Protein AF-A0A3A8PFP0-F1 (afdb_monomer_lite)

pLDDT: mean 70.59, std 23.18, range [23.75, 97.88]

Secondary structure (DSSP, 8-state):
-----TTSSSSSSSS--SS--EEEEEEEE-TTT--EEEEEEEPPTTSPPPHHHHHHHHHH----SS-EEEPPPSSS---EEE-HHHHHHHHT--TTTSGGGSS--TT-HHHHHHHHHHH-S----S---PPPP--S---S-TT--SEEEEESSHHHHHHHHHHTT--GGGEEE-TT--EEEEEEEE-TTTSPEEEEEEEE---SS---HHHHHHHHHHHH--SEEEEEEEEEEPBTTB-EEEEEEES-EEES-SS-----SSSS---PPP-------S---SS-TTT----HHHHHHHHHHTT--PPPPPTT-HHHHHHHEEEEEEEEE-EEEE-HHHHH-HHHHHHHHHHTTT-EEEEESSHHHHHHHHHHHT--EEEEEEEEE-SSTT--HHHHHHHHHHHHHHHHHHHHHT--PPPP-----------PPPPPSSHHHHHHHHHHHHHHHHHHHHHHTT---HHHHHHHHHHHHHTTTTS---TT-EETTTTEEEEEEEEEETTEEEEEEEETTTTEEEEEEEE-TTTTT-HHHHHHHHHHHHHHHT---TTBPPEEEEEEEETTEEEEEEE--TT-BHHHHHHTT-S-HHHHHHHHHHHHHHHHHHHHTT---S---GGGEEE-TTS-EEE---S-S-TT-TTS--SS-HHHHHTTS-THHHH-GGG--HHHHHHHHHHHHHHHHH-S---HHHHHH-HHHHHHHSSS-HHHHHHHHHHT-SSTTTS-SSHHHHHHHHHHHHHHHHHHHHHHHHHHTSPP-------------------------------------TTS-S---TTPPEEEEEE----B-TT--HHHHHHHHHHHHH-TTTT---S--SEEEEES--BSS--HHHHHHHHHHHHHHHHHHT--GGGEEEE--STTS-TTS--EEEEETTT--GGGSPTTSEEEETTEEEEE-TTTGGGGGHHIIIIIIHHHHSSPPP-STTT-EEEEEEGGGTEEEEEE-S-TT--SS-TT-----HHHHHHHHHHHHHHHHHHHHTTSS-TT---EEEEE-SS-SSSSS--S-TTHHHHHHHTTEEEEEE----S--HHHHEEEETTTTEEEEE---SS--TTSS-TTS-EEEEEEEE-TTSSEEEEEEEEE-STTPPPEE-TTEE-SSTT-EESEEEEE-

Foldseek 3Di:
DDDDDPDPPPDPPDPPPDDFDWDKDDWDADPVVRDIDIDTGGDDPPDDDDVVSVVVVLVPDDDDQDWDWDDDDDDDDDTDIDHPVNSVVVNPDDPVRPPVPPPDPDDPVVVVVVVVVVVPPDDDDDDDDDDDDDDDDDDDPPAAFAEEEEEAEPLLLVLQCLLQVFDPVQWDADPVGFIKGWHWAQAQAVRDIGIYIYGYQYDDDDDLLLVVLLVCCVGHVYQEYEYFAAFAWAQPQDAQQEKEKEPAEFEPDPDDPDPDPDDDDDDDDDGDDPDDQLDDQPFDPVRDDDDQVQLQVSCVVSVHDQDDDDPPCRPVNPSHHDPGYHYDYAHEYEADVCLVDPVNVVVVCVVVVNRHGTYDYNVVSNCVNCVVVSHHYMYMHRHQHNNDPPHDVSSRSSSSNSSSSVVSRCSHHPGDDDDDDDDDDDDDDDDDDDRDSDVVRVVLVVQLVVLVVVQVVCVVVVHDNVVSVVVNVVSVVVNQPPPDDDQQDAFPVNQWHFHAFPDDDLQFTWTFTQGNVVRAIKIKTKGDLVQLVPPVLLVLQLVQLVLLCVQPAPQAWHWPASWGDDPSIIMTITHDAPQAWQQVCLLVVVAALVCLLVQLLRVLVSFVSCQVVQFAQQQQARRQWGAHPVRHTHGDRGRSDDQVNPVRDDDDPPLLRVQLFQPCSVVGVVPDGQLRNLQNSLSRSLCSQVSDRDPSVCCVQCVPVSLVPGPDDPQQSVLSCQSNDSPSVRHDPHSVSSSVSSVVSVVVVVVVVVVVVVVVPDDDDDDDDDDYDDDDDDDDDDDDDDDDDDDDDDDDDDPDPVVVDDDPDQWAFAKEWEAEQAAQELPDALCLLQPLVLCVCCDPVQPNNQLAHAAYEYAANLHQALDLSSQLRSQVNVVSVCVRHVYALLRYQYEYDQNNFHQVQCQKDWDFPVRDDPVPDDPLQWDDDPRTITGGDPVRLLCRNVSVQPRHSCVRNVHGQDSPLLQQFAWRADQVLLEIETRFEQCSSDHPVRNLQRATDPNNLVVNLVVSVVVVVVCCVVVVHPPPDHHAYEYGHEADCDDDSHNPPCVVLQVCLVSRHAEYEYEDAQDPDPCRQWDQPPSRNHTYGYQYHAHDDPVVDPLAGWHKIWMWGQTSVNFKIKIAIWTHSGDVGRIDQPFDPADPDNVGTGSIDMDTD

Radius of gyration: 38.23 Å; chains: 1; bounding box: 91×106×128 Å

Structure (mmCIF, N/CA/C/O backbone):
data_AF-A0A3A8PFP0-F1
#
_entry.id   AF-A0A3A8PFP0-F1
#
loop_
_atom_site.group_PDB
_atom_site.id
_atom_site.type_symbol
_atom_site.label_atom_id
_atom_site.label_alt_id
_atom_site.label_comp_id
_atom_site.label_asym_id
_atom_site.label_entity_id
_atom_site.label_seq_id
_atom_site.pdbx_PDB_ins_code
_atom_site.Cartn_x
_atom_site.Cartn_y
_atom_site.Cartn_z
_atom_site.occupancy
_atom_site.B_iso_or_equiv
_atom_site.auth_seq_id
_atom_site.auth_comp_id
_atom_site.auth_asym_id
_atom_site.auth_atom_id
_atom_site.pdbx_PDB_model_num
ATOM 1 N N . MET A 1 1 ? 30.579 63.758 -0.034 1.00 25.16 1 MET A N 1
ATOM 2 C CA . MET A 1 1 ? 31.309 62.590 -0.563 1.00 25.16 1 MET A CA 1
ATOM 3 C C . MET A 1 1 ? 30.367 61.403 -0.393 1.00 25.16 1 MET A C 1
ATOM 5 O O . MET A 1 1 ? 30.141 61.023 0.740 1.00 25.16 1 MET A O 1
ATOM 9 N N . SER A 1 2 ? 29.471 61.117 -1.342 1.00 27.98 2 SER A N 1
ATOM 10 C CA . SER A 1 2 ? 29.680 60.474 -2.660 1.00 27.98 2 SER A CA 1
ATOM 11 C C . SER A 1 2 ? 29.956 58.968 -2.544 1.00 27.98 2 SER A C 1
ATOM 13 O O . SER A 1 2 ? 30.974 58.593 -1.981 1.00 27.98 2 SER A O 1
ATOM 15 N N . GLU A 1 3 ? 29.061 58.172 -3.145 1.00 33.97 3 GLU A N 1
ATOM 16 C CA . GLU A 1 3 ? 29.025 56.694 -3.222 1.00 33.97 3 GLU A CA 1
ATOM 17 C C . GLU A 1 3 ? 28.484 55.899 -2.015 1.00 33.97 3 GLU A C 1
ATOM 19 O O . GLU A 1 3 ? 29.214 55.211 -1.315 1.00 33.97 3 GLU A O 1
ATOM 24 N N . LEU A 1 4 ? 27.150 55.849 -1.897 1.00 26.30 4 LEU A N 1
ATOM 25 C CA . LEU A 1 4 ? 26.421 54.622 -1.537 1.00 26.30 4 LEU A CA 1
ATOM 26 C C . LEU A 1 4 ? 25.206 54.487 -2.474 1.00 26.30 4 LEU A C 1
ATOM 28 O O . LEU A 1 4 ? 24.504 55.465 -2.729 1.00 26.30 4 LEU A O 1
ATOM 32 N N . LYS A 1 5 ? 24.991 53.294 -3.044 1.00 26.94 5 LYS A N 1
ATOM 33 C CA . LYS A 1 5 ? 23.929 53.032 -4.038 1.00 26.94 5 LYS A CA 1
ATOM 34 C C . LYS A 1 5 ? 22.583 52.729 -3.354 1.00 26.94 5 LYS A C 1
ATOM 36 O O . LYS A 1 5 ? 22.574 52.020 -2.347 1.00 26.94 5 LYS A O 1
ATOM 41 N N . PRO A 1 6 ? 21.437 53.170 -3.911 1.00 30.67 6 PRO A N 1
ATOM 42 C CA . PRO A 1 6 ? 20.122 52.820 -3.380 1.00 30.67 6 PRO A CA 1
ATOM 43 C C . PRO A 1 6 ? 19.784 51.358 -3.718 1.00 30.67 6 PRO A C 1
ATOM 45 O O . PRO A 1 6 ? 19.344 51.050 -4.821 1.00 30.67 6 PRO A O 1
ATOM 48 N N . GLY A 1 7 ? 20.018 50.452 -2.767 1.00 28.12 7 GLY A N 1
ATOM 49 C CA . GLY A 1 7 ? 19.696 49.025 -2.929 1.00 28.12 7 GLY A CA 1
ATOM 50 C C . GLY A 1 7 ? 19.839 48.145 -1.682 1.00 28.12 7 GLY A C 1
ATOM 51 O O . GLY A 1 7 ? 19.571 46.955 -1.763 1.00 28.12 7 GLY A O 1
ATOM 52 N N . HIS A 1 8 ? 20.254 48.696 -0.535 1.00 27.22 8 HIS A N 1
ATOM 53 C CA . HIS A 1 8 ? 20.627 47.919 0.661 1.00 27.22 8 HIS A CA 1
ATOM 54 C C . HIS A 1 8 ? 19.744 48.168 1.902 1.00 27.22 8 HIS A C 1
ATOM 56 O O . HIS A 1 8 ? 20.120 47.782 3.002 1.00 27.22 8 HIS A O 1
ATOM 62 N N . LEU A 1 9 ? 18.558 48.772 1.742 1.00 28.30 9 LEU A N 1
ATOM 63 C CA . LEU A 1 9 ? 17.598 48.989 2.844 1.00 28.30 9 LEU A CA 1
ATOM 64 C C . LEU A 1 9 ? 16.238 48.289 2.649 1.00 28.30 9 LEU A C 1
ATOM 66 O O . LEU A 1 9 ? 15.284 48.583 3.359 1.00 28.30 9 LEU A O 1
ATOM 70 N N . LEU A 1 10 ? 16.130 47.372 1.679 1.00 25.41 10 LEU A N 1
ATOM 71 C CA . LEU A 1 10 ? 14.851 46.794 1.235 1.00 25.41 10 LEU A CA 1
ATOM 72 C C . LEU A 1 10 ? 14.874 45.254 1.183 1.00 25.41 10 LEU A C 1
ATOM 74 O O . LEU A 1 10 ? 14.295 44.639 0.296 1.00 25.41 10 LEU A O 1
ATOM 78 N N . VAL A 1 11 ? 15.565 44.632 2.148 1.00 25.59 11 VAL A N 1
ATOM 79 C CA . VAL A 1 11 ? 15.651 43.160 2.302 1.00 25.59 11 VAL A CA 1
ATOM 80 C C . VAL A 1 11 ? 15.208 42.676 3.698 1.00 25.59 11 VAL A C 1
ATOM 82 O O . VAL A 1 11 ? 14.963 41.490 3.879 1.00 25.59 11 VAL A O 1
ATOM 85 N N . HIS A 1 12 ? 15.015 43.566 4.683 1.00 26.16 12 HIS A N 1
ATOM 86 C CA . HIS A 1 12 ? 14.776 43.161 6.082 1.00 26.16 12 HIS A CA 1
ATOM 87 C C . HIS A 1 12 ? 13.331 43.265 6.616 1.00 26.16 12 HIS A C 1
ATOM 89 O O . HIS A 1 12 ? 13.114 42.962 7.786 1.00 26.16 12 HIS A O 1
ATOM 95 N N . TYR A 1 13 ? 12.335 43.647 5.801 1.00 26.23 13 TYR A N 1
ATOM 96 C CA . TYR A 1 13 ? 10.966 43.925 6.285 1.00 26.23 13 TYR A CA 1
ATOM 97 C C . TYR A 1 13 ? 9.820 43.426 5.370 1.00 26.23 13 TYR A C 1
ATOM 99 O O . TYR A 1 13 ? 8.880 44.160 5.078 1.00 26.23 13 TYR A O 1
ATOM 107 N N . GLN A 1 14 ? 9.842 42.153 4.946 1.00 24.91 14 GLN A N 1
ATOM 108 C CA . GLN A 1 14 ? 8.700 41.513 4.249 1.00 24.91 14 GLN A CA 1
ATOM 109 C C . GLN A 1 14 ? 8.244 40.161 4.843 1.00 24.91 14 GLN A C 1
ATOM 111 O O . GLN A 1 14 ? 7.686 39.324 4.142 1.00 24.91 14 GLN A O 1
ATOM 116 N N . SER A 1 15 ? 8.396 39.968 6.161 1.00 25.92 15 SER A N 1
ATOM 117 C CA . SER A 1 15 ? 8.003 38.713 6.843 1.00 25.92 15 SER A CA 1
ATOM 118 C C . SER A 1 15 ? 7.050 38.892 8.037 1.00 25.92 15 SER A C 1
ATOM 120 O O . SER A 1 15 ? 6.893 37.969 8.830 1.00 25.92 15 SER A O 1
ATOM 122 N N . ARG A 1 16 ? 6.441 40.076 8.224 1.00 26.77 16 ARG A N 1
ATOM 123 C CA . ARG A 1 16 ? 5.638 40.399 9.431 1.00 26.77 16 ARG A CA 1
ATOM 124 C C . ARG A 1 16 ? 4.293 41.100 9.191 1.00 26.77 16 ARG A C 1
ATOM 126 O O . ARG A 1 16 ? 3.700 41.597 10.140 1.00 26.77 16 ARG A O 1
ATOM 133 N N . MET A 1 17 ? 3.768 41.126 7.961 1.00 26.73 17 MET A N 1
ATOM 134 C CA . MET A 1 17 ? 2.524 41.859 7.653 1.00 26.73 17 MET A CA 1
ATOM 135 C C . MET A 1 17 ? 1.264 40.988 7.499 1.00 26.73 17 MET A C 1
ATOM 137 O O . MET A 1 17 ? 0.396 41.277 6.680 1.00 26.73 17 MET A O 1
ATOM 141 N N . ILE A 1 18 ? 1.122 39.949 8.328 1.00 31.91 18 ILE A N 1
ATOM 142 C CA . ILE A 1 18 ? -0.160 39.264 8.552 1.00 31.91 18 ILE A CA 1
ATOM 143 C C . ILE A 1 18 ? -0.386 39.151 10.070 1.00 31.91 18 ILE A C 1
ATOM 145 O O . ILE A 1 18 ? 0.301 38.387 10.737 1.00 31.91 18 ILE A O 1
ATOM 149 N N . ARG A 1 19 ? -1.392 39.890 10.579 1.00 34.31 19 ARG A N 1
ATOM 150 C CA . ARG A 1 19 ? -1.886 39.963 11.983 1.00 34.31 19 ARG A CA 1
ATOM 151 C C . ARG A 1 19 ? -1.088 40.806 13.005 1.00 34.31 19 ARG A C 1
ATOM 153 O O . ARG A 1 19 ? -0.598 40.264 13.985 1.00 34.31 19 ARG A O 1
ATOM 160 N N . ALA A 1 20 ? -1.112 42.136 12.861 1.00 31.91 20 ALA A N 1
ATOM 161 C CA . ALA A 1 20 ? -1.467 43.101 13.929 1.00 31.91 20 ALA A CA 1
ATOM 162 C C . ALA A 1 20 ? -1.269 44.550 13.441 1.00 31.91 20 ALA A C 1
ATOM 164 O O . ALA A 1 20 ? -0.255 44.856 12.822 1.00 31.91 20 ALA A O 1
ATOM 165 N N . LEU A 1 21 ? -2.206 45.453 13.752 1.00 35.31 21 LEU A N 1
ATOM 166 C CA . LEU A 1 21 ? -2.010 46.902 13.617 1.00 35.31 21 LEU A CA 1
ATOM 167 C C . LEU A 1 21 ? -1.682 47.473 15.003 1.00 35.31 21 LEU A C 1
ATOM 169 O O . LEU A 1 21 ? -2.524 47.430 15.900 1.00 35.31 21 LEU A O 1
ATOM 173 N N . GLY A 1 22 ? -0.460 47.979 15.171 1.00 37.38 22 GLY A N 1
ATOM 174 C CA . GLY A 1 22 ? 0.005 48.683 16.369 1.00 37.38 22 GLY A CA 1
ATOM 175 C C . GLY A 1 22 ? 0.378 50.131 16.051 1.00 37.38 22 GLY A C 1
ATOM 176 O O . GLY A 1 22 ? 0.604 50.479 14.890 1.00 37.38 22 GLY A O 1
ATOM 177 N N . ARG A 1 23 ? 0.436 50.987 17.073 1.00 36.94 23 ARG A N 1
ATOM 178 C CA . ARG A 1 23 ? 0.846 52.389 16.936 1.00 36.94 23 ARG A CA 1
ATOM 179 C C . ARG A 1 23 ? 2.322 52.516 17.304 1.00 36.94 23 ARG A C 1
ATOM 181 O O . ARG A 1 23 ? 2.699 52.188 18.424 1.00 36.94 23 ARG A O 1
ATOM 188 N N . VAL A 1 24 ? 3.147 53.005 16.379 1.00 37.53 24 VAL A N 1
ATOM 189 C CA . VAL A 1 24 ? 4.543 53.364 16.678 1.00 37.53 24 VAL A CA 1
ATOM 190 C C . VAL A 1 24 ? 4.554 54.735 17.351 1.00 37.53 24 VAL A C 1
ATOM 192 O O . VAL A 1 24 ? 3.973 55.684 16.819 1.00 37.53 24 VAL A O 1
ATOM 195 N N . THR A 1 25 ? 5.202 54.852 18.507 1.00 38.78 25 THR A N 1
ATOM 196 C CA . THR A 1 25 ? 5.324 56.119 19.241 1.00 38.78 25 THR A CA 1
ATOM 197 C C . THR A 1 25 ? 6.776 56.404 19.603 1.00 38.78 25 THR A C 1
ATOM 199 O O . THR A 1 25 ? 7.341 55.761 20.483 1.00 38.78 25 THR A O 1
ATOM 202 N N . ALA A 1 26 ? 7.323 57.426 18.940 1.00 38.72 26 ALA A N 1
ATOM 203 C CA . ALA A 1 26 ? 8.686 57.948 19.055 1.00 38.72 26 ALA A CA 1
ATOM 204 C C . ALA A 1 26 ? 9.823 56.986 18.652 1.00 38.72 26 ALA A C 1
ATOM 206 O O . ALA A 1 26 ? 9.855 55.809 19.009 1.00 38.72 26 ALA A O 1
ATOM 207 N N . GLU A 1 27 ? 10.784 57.556 17.926 1.00 38.47 27 GLU A N 1
ATOM 208 C CA . GLU A 1 27 ? 12.092 56.978 17.631 1.00 38.47 27 GLU A CA 1
ATOM 209 C C . GLU A 1 27 ? 13.147 57.803 18.380 1.00 38.47 27 GLU A C 1
ATOM 211 O O . GLU A 1 27 ? 13.123 59.036 18.323 1.00 38.47 27 GLU A O 1
ATOM 216 N N . ALA A 1 28 ? 14.068 57.139 19.074 1.00 38.31 28 ALA A N 1
ATOM 217 C CA . ALA A 1 28 ? 15.228 57.770 19.696 1.00 38.31 28 ALA A CA 1
ATOM 218 C C . ALA A 1 28 ? 16.508 57.081 19.210 1.00 38.31 28 ALA A C 1
ATOM 220 O O . ALA A 1 28 ? 16.562 55.855 19.111 1.00 38.31 28 ALA A O 1
ATOM 221 N N . PHE A 1 29 ? 17.531 57.874 18.892 1.00 35.66 29 PHE A N 1
ATOM 222 C CA . PHE A 1 29 ? 18.829 57.367 18.456 1.00 35.66 29 PHE A CA 1
ATOM 223 C C . PHE A 1 29 ? 19.749 57.195 19.665 1.00 35.66 29 PHE A C 1
ATOM 225 O O . PHE A 1 29 ? 20.063 58.177 20.342 1.00 35.66 29 PHE A O 1
ATOM 232 N N . ASP A 1 30 ? 20.174 55.962 19.933 1.00 43.25 30 ASP A N 1
ATOM 233 C CA . ASP A 1 30 ? 21.161 55.671 20.967 1.00 43.25 30 ASP A CA 1
ATOM 234 C C . ASP A 1 30 ? 22.559 56.001 20.430 1.00 43.25 30 ASP A C 1
ATOM 236 O O . ASP A 1 30 ? 23.110 55.305 19.574 1.00 43.25 30 ASP A O 1
ATOM 240 N N . THR A 1 31 ? 23.139 57.090 20.932 1.00 35.41 31 THR A N 1
ATOM 241 C CA . THR A 1 31 ? 24.455 57.571 20.501 1.00 35.41 31 THR A CA 1
ATOM 242 C C . THR A 1 31 ? 25.631 56.747 21.022 1.00 35.41 31 THR A C 1
ATOM 244 O O . THR A 1 31 ? 26.733 56.937 20.512 1.00 35.41 31 THR A O 1
ATOM 247 N N . GLU A 1 32 ? 25.443 55.869 22.014 1.00 37.56 32 GLU A N 1
ATOM 248 C CA . GLU A 1 32 ? 26.517 54.992 22.509 1.00 37.56 32 GLU A CA 1
ATOM 249 C C . GLU A 1 32 ? 26.606 53.692 21.699 1.00 37.56 32 GLU A C 1
ATOM 251 O O . GLU A 1 32 ? 27.711 53.225 21.425 1.00 37.56 32 GLU A O 1
ATOM 256 N N . ASN A 1 33 ? 25.465 53.149 21.253 1.00 41.34 33 ASN A N 1
ATOM 257 C CA . ASN A 1 33 ? 25.409 51.882 20.509 1.00 41.34 33 ASN A CA 1
ATOM 258 C C . ASN A 1 33 ? 25.192 52.040 18.989 1.00 41.34 33 ASN A C 1
ATOM 260 O O . ASN A 1 33 ? 25.455 51.108 18.233 1.00 41.34 33 ASN A O 1
ATOM 264 N N . GLY A 1 34 ? 24.759 53.214 18.517 1.00 35.38 34 GLY A N 1
ATOM 265 C CA . GLY A 1 34 ? 24.588 53.514 17.088 1.00 35.38 34 GLY A CA 1
ATOM 266 C C . GLY A 1 34 ? 23.301 52.972 16.454 1.00 35.38 34 GLY A C 1
ATOM 267 O O . GLY A 1 34 ? 23.193 52.952 15.226 1.00 35.38 34 GLY A O 1
ATOM 268 N N . GLU A 1 35 ? 22.324 52.555 17.264 1.00 34.31 35 GLU A N 1
ATOM 269 C CA . GLU A 1 35 ? 21.047 51.990 16.815 1.00 34.31 35 GLU A CA 1
ATOM 270 C C . GLU A 1 35 ? 19.847 52.901 17.136 1.00 34.31 35 GLU A C 1
ATOM 272 O O . GLU A 1 35 ? 19.866 53.718 18.058 1.00 34.31 35 GLU A O 1
ATOM 277 N N . TRP A 1 36 ? 18.773 52.757 16.355 1.00 38.50 36 TRP A N 1
ATOM 278 C CA . TRP A 1 36 ? 17.498 53.444 16.578 1.00 38.50 36 TRP A CA 1
ATOM 279 C C . TRP A 1 36 ? 16.555 52.560 17.396 1.00 38.50 36 TRP A C 1
ATOM 281 O O . TRP A 1 36 ? 16.248 51.442 16.985 1.00 38.50 36 TRP A O 1
ATOM 291 N N . GLN A 1 37 ? 16.035 53.076 18.510 1.00 33.94 37 GLN A N 1
ATOM 292 C CA . GLN A 1 37 ? 14.980 52.415 19.280 1.00 33.94 37 GLN A CA 1
ATOM 293 C C . GLN A 1 37 ? 13.610 53.016 18.954 1.00 33.94 37 GLN A C 1
ATOM 295 O O . GLN A 1 37 ? 13.425 54.231 19.020 1.00 33.94 37 GLN A O 1
ATOM 300 N N . ALA A 1 38 ? 12.641 52.150 18.646 1.00 37.81 38 ALA A N 1
ATOM 301 C CA . ALA A 1 38 ? 11.244 52.502 18.405 1.00 37.81 38 ALA A CA 1
ATOM 302 C C . ALA A 1 38 ? 10.327 51.696 19.337 1.00 37.81 38 ALA A C 1
ATOM 304 O O . ALA A 1 38 ? 10.515 50.489 19.501 1.00 37.81 38 ALA A O 1
ATOM 305 N N . SER A 1 39 ? 9.314 52.345 19.922 1.00 32.84 39 SER A N 1
ATOM 306 C CA . SER A 1 39 ? 8.311 51.672 20.763 1.00 32.84 39 SER A CA 1
ATOM 307 C C . SER A 1 39 ? 6.991 51.456 20.012 1.00 32.84 39 SER A C 1
ATOM 309 O O . SER A 1 39 ? 6.565 52.309 19.229 1.00 32.84 39 SER A O 1
ATOM 311 N N . VAL A 1 40 ? 6.349 50.301 20.231 1.00 37.41 40 VAL A N 1
ATOM 312 C CA . VAL A 1 40 ? 5.098 49.902 19.562 1.00 37.41 40 VAL A CA 1
ATOM 313 C C . VAL A 1 40 ? 4.040 49.545 20.604 1.00 37.41 40 VAL A C 1
ATOM 315 O O . VAL A 1 40 ? 4.189 48.559 21.325 1.00 37.41 40 VAL A O 1
ATOM 318 N N . GLU A 1 41 ? 2.950 50.311 20.652 1.00 36.28 41 GLU A N 1
ATOM 319 C CA . GLU A 1 41 ? 1.752 49.960 21.421 1.00 36.28 41 GLU A CA 1
ATOM 320 C C . GLU A 1 41 ? 0.812 49.069 20.595 1.00 36.28 41 GLU A C 1
ATOM 322 O O . GLU A 1 41 ? 0.493 49.365 19.438 1.00 36.28 41 GLU A O 1
ATOM 327 N N . TYR A 1 42 ? 0.322 47.989 21.207 1.00 38.88 42 TYR A N 1
ATOM 328 C CA . TYR A 1 42 ? -0.615 47.042 20.598 1.00 38.88 42 TYR A CA 1
ATOM 329 C C . TYR A 1 42 ? -2.039 47.249 21.129 1.00 38.88 42 TYR A C 1
ATOM 331 O O . TYR A 1 42 ? -2.252 47.350 22.336 1.00 38.88 42 TYR A O 1
ATOM 339 N N . PHE A 1 43 ? -3.033 47.246 20.236 1.00 36.16 43 PHE A N 1
ATOM 340 C CA . PHE A 1 43 ? -4.447 47.308 20.621 1.00 36.16 43 PHE A CA 1
ATOM 341 C C . PHE A 1 43 ? -5.030 45.907 20.902 1.00 36.16 43 PHE A C 1
ATOM 343 O O . PHE A 1 43 ? -4.710 44.957 20.183 1.00 36.16 43 PHE A O 1
ATOM 350 N N . PRO A 1 44 ? -5.925 45.752 21.898 1.00 34.94 44 PRO A N 1
ATOM 351 C CA . PRO A 1 44 ? -6.551 44.468 22.210 1.00 34.94 44 PRO A CA 1
ATOM 352 C C . PRO A 1 44 ? -7.545 44.010 21.126 1.00 34.94 44 PRO A C 1
ATOM 354 O O . PRO A 1 44 ? -8.302 44.801 20.564 1.00 34.94 44 PRO A O 1
ATOM 357 N N . LEU A 1 45 ? -7.593 42.692 20.901 1.00 36.12 45 LEU A N 1
ATOM 358 C CA . LEU A 1 45 ? -8.248 41.980 19.784 1.00 36.12 45 LEU A CA 1
ATOM 359 C C . LEU A 1 45 ? -9.774 42.163 19.601 1.00 36.12 45 LEU A C 1
ATOM 361 O O . LEU A 1 45 ? -10.353 41.550 18.700 1.00 36.12 45 LEU A O 1
ATOM 365 N N . HIS A 1 46 ? -10.447 42.962 20.433 1.00 33.22 46 HIS A N 1
ATOM 366 C CA . HIS A 1 46 ? -11.915 43.054 20.487 1.00 33.22 46 HIS A CA 1
ATOM 367 C C . HIS A 1 46 ? -12.487 44.484 20.435 1.00 33.22 46 HIS A C 1
ATOM 369 O O . HIS A 1 46 ? -13.701 44.650 20.546 1.00 33.22 46 HIS A O 1
ATOM 375 N N . ALA A 1 47 ? -11.657 45.511 20.224 1.00 35.00 47 ALA A N 1
ATOM 376 C CA . ALA A 1 47 ? -12.123 46.885 20.009 1.00 35.00 47 ALA A CA 1
ATOM 377 C C . ALA A 1 47 ? -12.237 47.225 18.504 1.00 35.00 47 ALA A C 1
ATOM 379 O O . ALA A 1 47 ? -11.422 46.754 17.705 1.00 35.00 47 ALA A O 1
ATOM 380 N N . PRO A 1 48 ? -13.211 48.055 18.076 1.00 38.22 48 PRO A N 1
ATOM 381 C CA . PRO A 1 48 ? -13.227 48.585 16.716 1.00 38.22 48 PRO A CA 1
ATOM 382 C C . PRO A 1 48 ? -12.033 49.528 16.505 1.00 38.22 48 PRO A C 1
ATOM 384 O O . PRO A 1 48 ? -11.881 50.516 17.218 1.00 38.22 48 PRO A O 1
ATOM 387 N N . ILE A 1 49 ? -11.196 49.228 15.508 1.00 41.56 49 ILE A N 1
ATOM 388 C CA . ILE A 1 49 ? -10.062 50.080 15.117 1.00 41.56 49 ILE A CA 1
ATOM 389 C C . ILE A 1 49 ? -10.607 51.440 14.632 1.00 41.56 49 ILE A C 1
ATOM 391 O O . ILE A 1 49 ? -11.440 51.437 13.718 1.00 41.56 49 ILE A O 1
ATOM 395 N N . PRO A 1 50 ? -10.159 52.582 15.196 1.00 44.09 50 PRO A N 1
ATOM 396 C CA . PRO A 1 50 ? -10.553 53.909 14.724 1.00 44.09 50 PRO A CA 1
ATOM 397 C C . PRO A 1 50 ? -10.124 54.128 13.267 1.00 44.09 50 PRO A C 1
ATOM 399 O O . PRO A 1 50 ? -8.989 53.816 12.895 1.00 44.09 50 PRO A O 1
ATOM 402 N N . ILE A 1 51 ? -11.012 54.676 12.434 1.00 41.44 51 ILE A N 1
ATOM 403 C CA . ILE A 1 51 ? -10.738 54.922 11.004 1.00 41.44 51 ILE A CA 1
ATOM 404 C C . ILE A 1 51 ? -9.594 55.933 10.823 1.00 41.44 51 ILE A C 1
ATOM 406 O O . ILE A 1 51 ? -8.818 55.838 9.872 1.00 41.44 51 ILE A O 1
ATOM 410 N N . GLU A 1 52 ? -9.423 56.837 11.782 1.00 43.38 52 GLU A N 1
ATOM 411 C CA . GLU A 1 52 ? -8.337 57.810 11.855 1.00 43.38 52 GLU A CA 1
ATOM 412 C C . GLU A 1 52 ? -6.960 57.130 11.891 1.00 43.38 52 GLU A C 1
ATOM 414 O O . GLU A 1 52 ? -6.035 57.582 11.219 1.00 43.38 52 GLU A O 1
ATOM 419 N N . ALA A 1 53 ? -6.831 56.002 12.603 1.00 45.78 53 ALA A N 1
ATOM 420 C CA . ALA A 1 53 ? -5.579 55.250 12.676 1.00 45.78 53 ALA A CA 1
ATOM 421 C C . ALA A 1 53 ? -5.219 54.605 11.326 1.00 45.78 53 ALA A C 1
ATOM 423 O O . ALA A 1 53 ? -4.050 54.568 10.954 1.00 45.78 53 ALA A O 1
ATOM 424 N N . ILE A 1 54 ? -6.223 54.163 10.560 1.00 45.91 54 ILE A N 1
ATOM 425 C CA . ILE A 1 54 ? -6.032 53.630 9.203 1.00 45.91 54 ILE A CA 1
ATOM 426 C C . ILE A 1 54 ? -5.601 54.759 8.253 1.00 45.91 54 ILE A C 1
ATOM 428 O O . ILE A 1 54 ? -4.684 54.575 7.454 1.00 45.91 54 ILE A O 1
ATOM 432 N N . ALA A 1 55 ? -6.211 55.944 8.363 1.00 44.06 55 ALA A N 1
ATOM 433 C CA . ALA A 1 55 ? -5.858 57.106 7.548 1.00 44.06 55 ALA A CA 1
ATOM 434 C C . ALA A 1 55 ? -4.421 57.602 7.803 1.00 44.06 55 ALA A C 1
ATOM 436 O O . ALA A 1 55 ? -3.703 57.907 6.848 1.00 44.06 55 ALA A O 1
ATOM 437 N N . ASP A 1 56 ? -3.975 57.639 9.062 1.00 46.81 56 ASP A N 1
ATOM 438 C CA . ASP A 1 56 ? -2.598 58.011 9.403 1.00 46.81 56 ASP A CA 1
ATOM 439 C C . ASP A 1 56 ? -1.585 56.941 8.946 1.00 46.81 56 ASP A C 1
ATOM 441 O O . ASP A 1 56 ? -0.543 57.290 8.387 1.00 46.81 56 ASP A O 1
ATOM 445 N N . SER A 1 57 ? -1.910 55.643 9.045 1.00 47.97 57 SER A N 1
ATOM 446 C CA . SER A 1 57 ? -1.084 54.573 8.456 1.00 47.97 57 SER A CA 1
ATOM 447 C C . SER A 1 57 ? -0.966 54.686 6.928 1.00 47.97 57 SER A C 1
ATOM 449 O O . SER A 1 57 ? 0.130 54.558 6.384 1.00 47.97 57 SER A O 1
ATOM 451 N N . LEU A 1 58 ? -2.058 54.996 6.218 1.00 43.25 58 LEU A N 1
ATOM 452 C CA . LEU A 1 58 ? -2.064 55.167 4.755 1.00 43.25 58 LEU A CA 1
ATOM 453 C C . LEU A 1 58 ? -1.329 56.434 4.276 1.00 43.25 58 LEU A C 1
ATOM 455 O O . LEU A 1 58 ? -0.963 56.529 3.100 1.00 43.25 58 LEU A O 1
ATOM 459 N N . ARG A 1 59 ? -1.089 57.416 5.153 1.00 44.75 59 ARG A N 1
ATOM 460 C CA . ARG A 1 59 ? -0.269 58.606 4.851 1.00 44.75 59 ARG A CA 1
ATOM 461 C C . ARG A 1 59 ? 1.233 58.326 4.888 1.00 44.75 59 ARG A C 1
ATOM 463 O O . ARG A 1 59 ? 1.972 58.995 4.172 1.00 44.75 59 ARG A O 1
ATOM 470 N N . LEU A 1 60 ? 1.668 57.331 5.661 1.00 44.34 60 LEU A N 1
ATOM 471 C CA . LEU A 1 60 ? 3.078 56.937 5.791 1.00 44.34 60 LEU A CA 1
ATOM 472 C C . LEU A 1 60 ? 3.581 56.061 4.628 1.00 44.34 60 LEU A C 1
ATOM 474 O O . LEU A 1 60 ? 4.787 55.916 4.443 1.00 44.34 60 LEU A O 1
ATOM 478 N N . ILE A 1 61 ? 2.678 55.504 3.814 1.00 43.56 61 ILE A N 1
ATOM 479 C CA . ILE A 1 61 ? 3.036 54.646 2.677 1.00 43.56 61 ILE A CA 1
ATOM 480 C C . ILE A 1 61 ? 3.393 55.504 1.448 1.00 43.56 61 ILE A C 1
ATOM 482 O O . ILE A 1 61 ? 2.572 56.268 0.925 1.00 43.56 61 ILE A O 1
ATOM 486 N N . GLN A 1 62 ? 4.636 55.359 0.979 1.00 43.12 62 GLN A N 1
ATOM 487 C CA . GLN A 1 62 ? 5.117 55.860 -0.315 1.00 43.12 62 GLN A CA 1
ATOM 488 C C . GLN A 1 62 ? 4.673 54.908 -1.444 1.00 43.12 62 GLN A C 1
ATOM 490 O O . GLN A 1 62 ? 4.658 53.695 -1.232 1.00 43.12 62 GLN A O 1
ATOM 495 N N . PRO A 1 63 ? 4.321 55.414 -2.641 1.00 38.12 63 PRO A N 1
ATOM 496 C CA . PRO A 1 63 ? 3.804 54.579 -3.719 1.00 38.12 63 PRO A CA 1
ATOM 497 C C . PRO A 1 63 ? 4.925 53.781 -4.401 1.00 38.12 63 PRO A C 1
ATOM 499 O O . PRO A 1 63 ? 5.583 54.267 -5.321 1.00 38.12 63 PRO A O 1
ATOM 502 N N . THR A 1 64 ? 5.110 52.525 -3.998 1.00 37.47 64 THR A N 1
ATOM 503 C CA . THR A 1 64 ? 5.667 51.501 -4.892 1.00 37.47 64 THR A CA 1
ATOM 504 C C . THR A 1 64 ? 4.543 50.943 -5.767 1.00 37.47 64 THR A C 1
ATOM 506 O O . THR A 1 64 ? 3.392 50.846 -5.348 1.00 37.47 64 THR A O 1
ATOM 509 N N . SER A 1 65 ? 4.849 50.660 -7.032 1.00 34.28 65 SER A N 1
ATOM 510 C CA . SER A 1 65 ? 3.857 50.463 -8.094 1.00 34.28 65 SER A CA 1
ATOM 511 C C . SER A 1 65 ? 3.138 49.106 -8.026 1.00 34.28 65 SER A C 1
ATOM 513 O O . SER A 1 65 ? 3.495 48.176 -8.749 1.00 34.28 65 SER A O 1
ATOM 515 N N . GLY A 1 66 ? 2.106 49.016 -7.186 1.00 36.84 66 GLY A N 1
ATOM 516 C CA . GLY A 1 66 ? 1.151 47.907 -7.116 1.00 36.84 66 GLY A CA 1
ATOM 517 C C . GLY A 1 66 ? -0.133 48.306 -6.365 1.00 36.84 66 GLY A C 1
ATOM 518 O O . GLY A 1 66 ? -0.122 49.302 -5.638 1.00 36.84 66 GLY A O 1
ATOM 519 N N . PRO A 1 67 ? -1.254 47.584 -6.550 1.00 35.94 67 PRO A N 1
ATOM 520 C CA . PRO A 1 67 ? -2.489 47.830 -5.803 1.00 35.94 67 PRO A CA 1
ATOM 521 C C . PRO A 1 67 ? -2.316 47.497 -4.312 1.00 35.94 67 PRO A C 1
ATOM 523 O O . PRO A 1 67 ? -1.593 46.565 -3.959 1.00 35.94 67 PRO A O 1
ATOM 526 N N . ILE A 1 68 ? -2.997 48.243 -3.436 1.00 38.97 68 ILE A N 1
ATOM 527 C CA . ILE A 1 68 ? -2.965 48.018 -1.982 1.00 38.97 68 ILE A CA 1
ATOM 528 C C . ILE A 1 68 ? -4.335 47.505 -1.525 1.00 38.97 68 ILE A C 1
ATOM 530 O O . ILE A 1 68 ? -5.289 48.276 -1.416 1.00 38.97 68 ILE A O 1
ATOM 534 N N . THR A 1 69 ? -4.419 46.212 -1.216 1.00 34.78 69 THR A N 1
ATOM 535 C CA . THR A 1 69 ? -5.623 45.583 -0.650 1.00 34.78 69 THR A CA 1
ATOM 536 C C . THR A 1 69 ? -5.681 45.806 0.862 1.00 34.78 69 THR A C 1
ATOM 538 O O . THR A 1 69 ? -4.781 45.391 1.594 1.00 34.78 69 THR A O 1
ATOM 541 N N . VAL A 1 70 ? -6.757 46.423 1.361 1.00 36.28 70 VAL A N 1
ATOM 542 C CA . VAL A 1 70 ? -6.958 46.657 2.804 1.00 36.28 70 VAL A CA 1
ATOM 543 C C . VAL A 1 70 ? -8.024 45.703 3.345 1.00 36.28 70 VAL A C 1
ATOM 545 O O . VAL A 1 70 ? -9.216 45.866 3.094 1.00 36.28 70 VAL A O 1
ATOM 548 N N . MET A 1 71 ? -7.607 44.701 4.123 1.00 29.94 71 MET A N 1
ATOM 549 C CA . MET A 1 71 ? -8.520 43.727 4.736 1.00 29.94 71 MET A CA 1
ATOM 550 C C . MET A 1 71 ? -9.045 44.191 6.102 1.00 29.94 71 MET A C 1
ATOM 552 O O . MET A 1 71 ? -8.267 44.480 7.012 1.00 29.94 71 MET A O 1
ATOM 556 N N . ARG A 1 72 ? -10.371 44.147 6.295 1.00 29.91 72 ARG A N 1
ATOM 557 C CA . ARG A 1 72 ? -11.012 44.220 7.621 1.00 29.91 72 ARG A CA 1
ATOM 558 C C . ARG A 1 72 ? -11.431 42.819 8.083 1.00 29.91 72 ARG A C 1
ATOM 560 O O . ARG A 1 72 ? -11.851 41.995 7.277 1.00 29.91 72 ARG A O 1
ATOM 567 N N . SER A 1 73 ? -11.317 42.558 9.387 1.00 30.70 73 SER A N 1
ATOM 568 C CA . SER A 1 73 ? -11.641 41.255 9.989 1.00 30.70 73 SER A CA 1
ATOM 569 C C . SER A 1 73 ? -13.102 40.823 9.773 1.00 30.70 73 SER A C 1
ATOM 571 O O . SER A 1 73 ? -14.017 41.644 9.670 1.00 30.70 73 SER A O 1
ATOM 573 N N . VAL A 1 74 ? -13.305 39.507 9.712 1.00 33.22 74 VAL A N 1
ATOM 574 C CA . VAL A 1 74 ? -14.515 38.838 9.223 1.00 33.22 74 VAL A CA 1
ATOM 575 C C . VAL A 1 74 ? -15.707 39.016 10.170 1.00 33.22 74 VAL A C 1
ATOM 577 O O . VAL A 1 74 ? -15.777 38.379 11.220 1.00 33.22 74 VAL A O 1
ATOM 580 N N . LYS A 1 75 ? -16.710 39.795 9.736 1.00 29.14 75 LYS A N 1
ATOM 581 C CA . LYS A 1 75 ? -18.127 39.523 10.071 1.00 29.14 75 LYS A CA 1
ATOM 582 C C . LYS A 1 75 ? -19.177 40.148 9.144 1.00 29.14 75 LYS A C 1
ATOM 584 O O . LYS A 1 75 ? -20.324 39.719 9.186 1.00 29.14 75 LYS A O 1
ATOM 589 N N . GLN A 1 76 ? -18.809 41.108 8.293 1.00 30.19 76 GLN A N 1
ATOM 590 C CA . GLN A 1 76 ? -19.657 41.633 7.213 1.00 30.19 76 GLN A CA 1
ATOM 591 C C . GLN A 1 76 ? -18.780 41.812 5.967 1.00 30.19 76 GLN A C 1
ATOM 593 O O . GLN A 1 76 ? -17.848 42.612 5.977 1.00 30.19 76 GLN A O 1
ATOM 598 N N . GLY A 1 77 ? -18.999 40.978 4.948 1.00 30.41 77 GLY A N 1
ATOM 599 C CA . GLY A 1 77 ? -18.038 40.769 3.863 1.00 30.41 77 GLY A CA 1
ATOM 600 C C . GLY A 1 77 ? -18.090 41.829 2.766 1.00 30.41 77 GLY A C 1
ATOM 601 O O . GLY A 1 77 ? -18.927 41.732 1.878 1.00 30.41 77 GLY A O 1
ATOM 602 N N . TYR A 1 78 ? -17.140 42.765 2.792 1.00 30.31 78 TYR A N 1
ATOM 603 C CA . TYR A 1 78 ? -16.774 43.605 1.650 1.00 30.31 78 TYR A CA 1
ATOM 604 C C . TYR A 1 78 ? -15.249 43.746 1.592 1.00 30.31 78 TYR A C 1
ATOM 606 O O . TYR A 1 78 ? -14.626 44.118 2.588 1.00 30.31 78 TYR A O 1
ATOM 614 N N . LEU A 1 79 ? -14.664 43.445 0.432 1.00 29.50 79 LEU A N 1
ATOM 615 C CA . LEU A 1 79 ? -13.264 43.721 0.108 1.00 29.50 79 LEU A CA 1
ATOM 616 C C . LEU A 1 79 ? -13.217 45.015 -0.716 1.00 29.50 79 LEU A C 1
ATOM 618 O O . LEU A 1 79 ? -14.100 45.229 -1.545 1.00 29.50 79 LEU A O 1
ATOM 622 N N . TRP A 1 80 ? -12.220 45.867 -0.482 1.00 35.91 80 TRP A N 1
ATOM 623 C CA . TRP A 1 80 ? -12.038 47.117 -1.221 1.00 35.91 80 TRP A CA 1
ATOM 624 C C . TRP A 1 80 ? -10.602 47.180 -1.739 1.00 35.91 80 TRP A C 1
ATOM 626 O O . TRP A 1 80 ? -9.663 47.286 -0.946 1.00 35.91 80 TRP A O 1
ATOM 636 N N . ASP A 1 81 ? -10.449 47.122 -3.060 1.00 34.66 81 ASP A N 1
ATOM 637 C CA . ASP A 1 81 ? -9.177 47.338 -3.744 1.00 34.66 81 ASP A CA 1
ATOM 638 C C . ASP A 1 81 ? -9.136 48.760 -4.300 1.00 34.66 81 ASP A C 1
ATOM 640 O O . ASP A 1 81 ? -10.041 49.191 -5.017 1.00 34.66 81 ASP A O 1
ATOM 644 N N . PHE A 1 82 ? -8.073 49.495 -3.972 1.00 39.84 82 PHE A N 1
ATOM 645 C CA . PHE A 1 82 ? -7.859 50.854 -4.459 1.00 39.84 82 PHE A CA 1
ATOM 646 C C . PHE A 1 82 ? -6.646 50.890 -5.390 1.00 39.84 82 PHE A C 1
ATOM 648 O O . PHE A 1 82 ? -5.542 50.478 -5.023 1.00 39.84 82 PHE A O 1
ATOM 655 N N . ASN A 1 83 ? -6.850 51.421 -6.597 1.00 40.53 83 ASN A N 1
ATOM 656 C CA . ASN A 1 83 ? -5.762 51.767 -7.506 1.00 40.53 83 ASN A CA 1
ATOM 657 C C . ASN A 1 83 ? -5.073 53.078 -7.058 1.00 40.53 83 ASN A C 1
ATOM 659 O O . ASN A 1 83 ? -5.500 53.748 -6.111 1.00 40.53 83 ASN A O 1
ATOM 663 N N . ALA A 1 84 ? -3.994 53.458 -7.747 1.00 44.22 84 ALA A N 1
ATOM 664 C CA . ALA A 1 84 ? -3.210 54.648 -7.406 1.00 44.22 84 ALA A CA 1
ATOM 665 C C . ALA A 1 84 ? -4.030 55.959 -7.434 1.00 44.22 84 ALA A C 1
ATOM 667 O O . ALA A 1 84 ? -3.769 56.862 -6.639 1.00 44.22 84 ALA A O 1
ATOM 668 N N . GLU A 1 85 ? -5.044 56.055 -8.299 1.00 42.53 85 GLU A N 1
ATOM 669 C CA . GLU A 1 85 ? -5.905 57.238 -8.423 1.00 42.53 85 GLU A CA 1
ATOM 670 C C . GLU A 1 85 ? -6.964 57.304 -7.312 1.00 42.53 85 GLU A C 1
ATOM 672 O O . GLU A 1 85 ? -7.163 58.364 -6.716 1.00 42.53 85 GLU A O 1
ATOM 677 N N . GLY A 1 86 ? -7.570 56.172 -6.937 1.00 46.34 86 GLY A N 1
ATOM 678 C CA . GLY A 1 86 ? -8.472 56.074 -5.785 1.00 46.34 86 GLY A CA 1
ATOM 679 C C . GLY A 1 86 ? -7.778 56.422 -4.463 1.00 46.34 86 GLY A C 1
ATOM 680 O O . GLY A 1 86 ? -8.334 57.147 -3.634 1.00 46.34 86 GLY A O 1
ATOM 681 N N . LEU A 1 87 ? -6.520 55.995 -4.296 1.00 47.66 87 LEU A N 1
ATOM 682 C CA . LEU A 1 87 ? -5.674 56.378 -3.157 1.00 47.66 87 LEU A CA 1
ATOM 683 C C . LEU A 1 87 ? -5.339 57.882 -3.145 1.00 47.66 87 LEU A C 1
ATOM 685 O O . LEU A 1 87 ? -5.277 58.486 -2.072 1.00 47.66 87 LEU A O 1
ATOM 689 N N . ALA A 1 88 ? -5.160 58.509 -4.313 1.00 48.06 88 ALA A N 1
ATOM 690 C CA . ALA A 1 88 ? -4.957 59.956 -4.419 1.00 48.06 88 ALA A CA 1
ATOM 691 C C . ALA A 1 88 ? -6.236 60.751 -4.087 1.00 48.06 88 ALA A C 1
ATOM 693 O O . ALA A 1 88 ? -6.169 61.763 -3.388 1.00 48.06 88 ALA A O 1
ATOM 694 N N . LEU A 1 89 ? -7.404 60.263 -4.516 1.00 47.12 89 LEU A N 1
ATOM 695 C CA . LEU A 1 89 ? -8.716 60.844 -4.210 1.00 47.12 89 LEU A CA 1
ATOM 696 C C . LEU A 1 89 ? -9.002 60.852 -2.700 1.00 47.12 89 LEU A C 1
ATOM 698 O O . LEU A 1 89 ? -9.381 61.887 -2.149 1.00 47.12 89 LEU A O 1
ATOM 702 N N . LEU A 1 90 ? -8.741 59.736 -2.010 1.00 45.53 90 LEU A N 1
ATOM 703 C CA . LEU A 1 90 ? -8.924 59.613 -0.558 1.00 45.53 90 LEU A CA 1
ATOM 704 C C . LEU A 1 90 ? -8.009 60.545 0.257 1.00 45.53 90 LEU A C 1
ATOM 706 O O . LEU A 1 90 ? -8.398 60.986 1.339 1.00 45.53 90 LEU A O 1
ATOM 710 N N . ARG A 1 91 ? -6.819 60.895 -0.254 1.00 46.88 91 ARG A N 1
ATOM 711 C CA . ARG A 1 91 ? -5.895 61.832 0.417 1.00 46.88 91 ARG A CA 1
ATOM 712 C C . ARG A 1 91 ? -6.371 63.292 0.404 1.00 46.88 91 ARG A C 1
ATOM 714 O O . ARG A 1 91 ? -5.906 64.059 1.245 1.00 46.88 91 ARG A O 1
ATOM 721 N N . ASN A 1 92 ? -7.296 63.661 -0.488 1.00 43.78 92 ASN A N 1
ATOM 722 C CA . ASN A 1 92 ? -7.757 65.044 -0.679 1.00 43.78 92 ASN A CA 1
ATOM 723 C C . ASN A 1 92 ? -9.043 65.416 0.089 1.00 43.78 92 ASN A C 1
ATOM 725 O O . ASN A 1 92 ? -9.463 66.571 0.032 1.00 43.78 92 ASN A O 1
ATOM 729 N N . PHE A 1 93 ? -9.664 64.486 0.823 1.00 42.94 93 PHE A N 1
ATOM 730 C CA . PHE A 1 93 ? -10.820 64.802 1.673 1.00 42.94 93 PHE A CA 1
ATOM 731 C C . PHE A 1 93 ? -10.406 65.588 2.922 1.00 42.94 93 PHE A C 1
ATOM 733 O O . PHE A 1 93 ? -9.488 65.192 3.648 1.00 42.94 93 PHE A O 1
ATOM 740 N N . SER A 1 94 ? -11.104 66.693 3.207 1.00 47.03 94 SER A N 1
ATOM 741 C CA . SER A 1 94 ? -10.865 67.463 4.430 1.00 47.03 94 SER A CA 1
ATOM 742 C C . SER A 1 94 ? -11.470 66.761 5.652 1.00 47.03 94 SER A C 1
ATOM 744 O O . SER A 1 94 ? -12.410 65.967 5.554 1.00 47.03 94 SER A O 1
ATOM 746 N N . ARG A 1 95 ? -10.942 67.078 6.841 1.00 40.09 95 ARG A N 1
ATOM 747 C CA . ARG A 1 95 ? -11.350 66.465 8.120 1.00 40.09 95 ARG A CA 1
ATOM 748 C C . ARG A 1 95 ? -12.829 66.703 8.472 1.00 40.09 95 ARG A C 1
ATOM 750 O O . ARG A 1 95 ? -13.379 65.997 9.307 1.00 40.09 95 ARG A O 1
ATOM 757 N N . GLU A 1 96 ? -13.456 67.683 7.827 1.00 42.16 96 GLU A N 1
ATOM 758 C CA . GLU A 1 96 ? -14.840 68.122 8.043 1.00 42.16 96 GLU A CA 1
ATOM 759 C C . GLU A 1 96 ? -15.849 67.395 7.136 1.00 42.16 96 GLU A C 1
ATOM 761 O O . GLU A 1 96 ? -17.046 67.424 7.406 1.00 42.16 96 GLU A O 1
ATOM 766 N N . GLN A 1 97 ? -15.387 66.726 6.072 1.00 44.06 97 GLN A N 1
ATOM 767 C CA . GLN A 1 97 ? -16.253 66.079 5.073 1.00 44.06 97 GLN A CA 1
ATOM 768 C C . GLN A 1 97 ? -16.625 64.626 5.417 1.00 44.06 97 GLN A C 1
ATOM 770 O O . GLN A 1 97 ? -17.568 64.082 4.851 1.00 44.06 97 GLN A O 1
ATOM 775 N N . TRP A 1 98 ? -15.913 64.001 6.357 1.00 44.44 98 TRP A N 1
ATOM 776 C CA . TRP A 1 98 ? -16.101 62.596 6.745 1.00 44.44 98 TRP A CA 1
ATOM 777 C C . TRP A 1 98 ? -17.356 62.264 7.585 1.00 44.44 98 TRP A C 1
ATOM 779 O O . TRP A 1 98 ? -17.924 61.191 7.369 1.00 44.44 98 TRP A O 1
ATOM 789 N N . PRO A 1 99 ? -17.845 63.116 8.515 1.00 34.88 99 PRO A N 1
ATOM 790 C CA . PRO A 1 99 ? -18.958 62.743 9.399 1.00 34.88 99 PRO A CA 1
ATOM 791 C C . PRO A 1 99 ? -20.295 62.465 8.694 1.00 34.88 99 PRO A C 1
ATOM 793 O O . PRO A 1 99 ? -21.129 61.752 9.240 1.00 34.88 99 PRO A O 1
ATOM 796 N N . GLN A 1 100 ? -20.511 62.979 7.477 1.00 41.12 100 GLN A N 1
ATOM 797 C CA . GLN A 1 100 ? -21.768 62.778 6.738 1.00 41.12 100 GLN A CA 1
ATOM 798 C C . GLN A 1 100 ? -21.937 61.358 6.165 1.00 41.12 100 GLN A C 1
ATOM 800 O O . GLN A 1 100 ? -23.017 61.022 5.684 1.00 41.12 100 GLN A O 1
ATOM 805 N N . TRP A 1 101 ? -20.899 60.517 6.207 1.00 40.84 101 TRP A N 1
ATOM 806 C CA . TRP A 1 101 ? -20.935 59.158 5.650 1.00 40.84 101 TRP A CA 1
ATOM 807 C C . TRP A 1 101 ? -21.234 58.058 6.674 1.00 40.84 101 TRP A C 1
ATOM 809 O O . TRP A 1 101 ? -21.564 56.945 6.272 1.00 40.84 101 TRP A O 1
ATOM 819 N N . ALA A 1 102 ? -21.151 58.343 7.977 1.00 36.12 102 ALA A N 1
ATOM 820 C CA . ALA A 1 102 ? -21.399 57.341 9.017 1.00 36.12 102 ALA A CA 1
ATOM 821 C C . ALA A 1 102 ? -22.893 56.986 9.176 1.00 36.12 102 ALA A C 1
ATOM 823 O O . ALA A 1 102 ? -23.211 55.842 9.493 1.00 36.12 102 ALA A O 1
ATOM 824 N N . ASP A 1 103 ? -23.790 57.942 8.905 1.00 36.19 103 ASP A N 1
ATOM 825 C CA . ASP A 1 103 ? -25.243 57.828 9.134 1.00 36.19 103 ASP A CA 1
ATOM 826 C C . ASP A 1 103 ? -26.084 57.747 7.840 1.00 36.19 103 ASP A C 1
ATOM 828 O O . ASP A 1 103 ? -27.314 57.813 7.886 1.00 36.19 103 ASP A O 1
ATOM 832 N N . ALA A 1 104 ? -25.461 57.601 6.665 1.00 34.62 104 ALA A N 1
ATOM 833 C CA . ALA A 1 104 ? -26.187 57.507 5.397 1.00 34.62 104 ALA A CA 1
ATOM 834 C C . ALA A 1 104 ? -26.862 56.120 5.239 1.00 34.62 104 ALA A C 1
ATOM 836 O O . ALA A 1 104 ? -26.163 55.109 5.118 1.00 34.62 104 ALA A O 1
ATOM 837 N N . PRO A 1 105 ? -28.209 56.016 5.206 1.00 31.47 105 PRO A N 1
ATOM 838 C CA . PRO A 1 105 ? -28.883 54.728 5.069 1.00 31.47 105 PRO A CA 1
ATOM 839 C C . PRO A 1 105 ? -28.650 54.123 3.676 1.00 31.47 105 PRO A C 1
ATOM 841 O O . PRO A 1 105 ? -28.649 54.826 2.667 1.00 31.47 105 PRO A O 1
ATOM 844 N N . ALA A 1 106 ? -28.497 52.796 3.627 1.00 38.69 106 ALA A N 1
ATOM 845 C CA . ALA A 1 106 ? -27.966 52.017 2.500 1.00 38.69 106 ALA A CA 1
ATOM 846 C C . ALA A 1 106 ? -28.858 51.951 1.230 1.00 38.69 106 ALA A C 1
ATOM 848 O O . ALA A 1 106 ? -29.257 50.867 0.798 1.00 38.69 106 ALA A O 1
ATOM 849 N N . ARG A 1 107 ? -29.209 53.100 0.636 1.00 34.41 107 ARG A N 1
ATOM 850 C CA . ARG A 1 107 ? -30.039 53.204 -0.580 1.00 34.41 107 ARG A CA 1
ATOM 851 C C . ARG A 1 107 ? -29.598 54.244 -1.615 1.00 34.41 107 ARG A C 1
ATOM 853 O O . ARG A 1 107 ? -30.224 54.302 -2.670 1.00 34.41 107 ARG A O 1
ATOM 860 N N . ASP A 1 108 ? -28.546 55.027 -1.378 1.00 35.97 108 ASP A N 1
ATOM 861 C CA . ASP A 1 108 ? -28.065 55.984 -2.385 1.00 35.97 108 ASP A CA 1
ATOM 862 C C . ASP A 1 108 ? -27.179 55.299 -3.443 1.00 35.97 108 ASP A C 1
ATOM 864 O O . ASP A 1 108 ? -25.949 55.256 -3.349 1.00 35.97 108 ASP A O 1
ATOM 868 N N . GLN A 1 109 ? -27.831 54.733 -4.465 1.00 35.53 109 GLN A N 1
ATOM 869 C CA . GLN A 1 109 ? -27.168 54.072 -5.597 1.00 35.53 109 GLN A CA 1
ATOM 870 C C . GLN A 1 109 ? -26.181 54.998 -6.327 1.00 35.53 109 GLN A C 1
ATOM 872 O O . GLN A 1 109 ? -25.195 54.518 -6.881 1.00 35.53 109 GLN A O 1
ATOM 877 N N . THR A 1 110 ? -26.384 56.318 -6.275 1.00 36.78 110 THR A N 1
ATOM 878 C CA . THR A 1 110 ? -25.572 57.317 -6.986 1.00 36.78 110 THR A CA 1
ATOM 879 C C . THR A 1 110 ? -24.106 57.326 -6.538 1.00 36.78 110 THR A C 1
ATOM 881 O O . THR A 1 110 ? -23.213 57.601 -7.341 1.00 36.78 110 THR A O 1
ATOM 884 N N . VAL A 1 111 ? -23.837 57.012 -5.265 1.00 38.56 111 VAL A N 1
ATOM 885 C CA . VAL A 1 111 ? -22.472 56.977 -4.706 1.00 38.56 111 VAL A CA 1
ATOM 886 C C . VAL A 1 111 ? -21.764 55.667 -5.053 1.00 38.56 111 VAL A C 1
ATOM 888 O O . VAL A 1 111 ? -20.598 55.693 -5.447 1.00 38.56 111 VAL A O 1
ATOM 891 N N . GLN A 1 112 ? -22.472 54.532 -4.993 1.00 39.72 112 GLN A N 1
ATOM 892 C CA . GLN A 1 112 ? -21.943 53.253 -5.483 1.00 39.72 112 GLN A CA 1
ATOM 893 C C . GLN A 1 112 ? -21.628 53.314 -6.980 1.00 39.72 112 GLN A C 1
ATOM 895 O O . GLN A 1 112 ? -20.580 52.828 -7.398 1.00 39.72 112 GLN A O 1
ATOM 900 N N . GLN A 1 113 ? -22.487 53.954 -7.775 1.00 35.97 113 GLN A N 1
ATOM 901 C CA . GLN A 1 113 ? -22.305 54.055 -9.220 1.00 35.97 113 GLN A CA 1
ATOM 902 C C . GLN A 1 113 ? -21.053 54.877 -9.564 1.00 35.97 113 GLN A C 1
ATOM 904 O O . GLN A 1 113 ? -20.176 54.370 -10.253 1.00 35.97 113 GLN A O 1
ATOM 909 N N . ARG A 1 114 ? -20.856 56.044 -8.930 1.00 35.69 114 ARG A N 1
ATOM 910 C CA . ARG A 1 114 ? -19.625 56.848 -9.087 1.00 35.69 114 ARG A CA 1
ATOM 911 C C . ARG A 1 114 ? -18.336 56.135 -8.665 1.00 35.69 114 ARG A C 1
ATOM 913 O O . ARG A 1 114 ? -17.296 56.391 -9.261 1.00 35.69 114 ARG A O 1
ATOM 920 N N . LEU A 1 115 ? -18.376 55.274 -7.647 1.00 34.94 115 LEU A N 1
ATOM 921 C CA . LEU A 1 115 ? -17.220 54.448 -7.267 1.00 34.94 115 LEU A CA 1
ATOM 922 C C . LEU A 1 115 ? -16.979 53.300 -8.259 1.00 34.94 115 LEU A C 1
ATOM 924 O O . LEU A 1 115 ? -15.830 52.965 -8.525 1.00 34.94 115 LEU A O 1
ATOM 928 N N . THR A 1 116 ? -18.041 52.735 -8.835 1.00 35.78 116 THR A N 1
ATOM 929 C CA . THR A 1 116 ? -17.938 51.678 -9.856 1.00 35.78 116 THR A CA 1
ATOM 930 C C . THR A 1 116 ? -17.362 52.233 -11.162 1.00 35.78 116 THR A C 1
ATOM 932 O O . THR A 1 116 ? -16.447 51.640 -11.729 1.00 35.78 116 THR A O 1
ATOM 935 N N . ASP A 1 117 ? -17.819 53.413 -11.587 1.00 31.17 117 ASP A N 1
ATOM 936 C CA . ASP A 1 117 ? -17.390 54.072 -12.827 1.00 31.17 117 ASP A CA 1
ATOM 937 C C . ASP A 1 117 ? -15.888 54.438 -12.823 1.00 31.17 117 ASP A C 1
ATOM 939 O O . ASP A 1 117 ? -15.244 54.406 -13.868 1.00 31.17 117 ASP A O 1
ATOM 943 N N . VAL A 1 118 ? -15.301 54.727 -11.651 1.00 34.84 118 VAL A N 1
ATOM 944 C CA . VAL A 1 118 ? -13.856 55.017 -11.483 1.00 34.84 118 VAL A CA 1
ATOM 945 C C . VAL A 1 118 ? -12.985 53.750 -11.522 1.00 34.84 118 VAL A C 1
ATOM 947 O O . VAL A 1 118 ? -11.792 53.828 -11.804 1.00 34.84 118 VAL A O 1
ATOM 950 N N . VAL A 1 119 ? -13.561 52.569 -11.276 1.00 34.53 119 VAL A N 1
ATOM 951 C CA . VAL A 1 119 ? -12.857 51.276 -11.391 1.00 34.53 119 VAL A CA 1
ATOM 952 C C . VAL A 1 119 ? -12.965 50.696 -12.814 1.00 34.53 119 VAL A C 1
ATOM 954 O O . VAL A 1 119 ? -12.161 49.850 -13.197 1.00 34.53 119 VAL A O 1
ATOM 957 N N . ALA A 1 120 ? -13.932 51.153 -13.616 1.00 27.77 120 ALA A N 1
ATOM 958 C CA . ALA A 1 120 ? -14.346 50.504 -14.863 1.00 27.77 120 ALA A CA 1
ATOM 959 C C . ALA A 1 120 ? -13.675 51.006 -16.163 1.00 27.77 120 ALA A C 1
ATOM 961 O O . ALA A 1 120 ? -14.055 50.555 -17.245 1.00 27.77 120 ALA A O 1
ATOM 962 N N . THR A 1 121 ? -12.685 51.905 -16.117 1.00 25.00 121 THR A N 1
ATOM 963 C CA . THR A 1 121 ? -11.997 52.378 -17.336 1.00 25.00 121 THR A CA 1
ATOM 964 C C . THR A 1 121 ? -10.938 51.392 -17.840 1.00 25.00 121 THR A C 1
ATOM 966 O O . THR A 1 121 ? -9.754 51.506 -17.535 1.00 25.00 121 THR A O 1
ATOM 969 N N . GLU A 1 122 ? -11.426 50.431 -18.625 1.00 28.84 122 GLU A N 1
ATOM 970 C CA . GLU A 1 122 ? -10.768 49.665 -19.696 1.00 28.84 122 GLU A CA 1
ATOM 971 C C . GLU A 1 122 ? -9.274 49.299 -19.550 1.00 28.84 122 GLU A C 1
ATOM 973 O O . GLU A 1 122 ? -8.356 50.058 -19.856 1.00 28.84 122 GLU A O 1
ATOM 978 N N . SER A 1 123 ? -9.033 48.013 -19.286 1.00 24.48 123 SER A N 1
ATOM 979 C CA . SER A 1 123 ? -7.903 47.276 -19.866 1.00 24.48 123 SER A CA 1
ATOM 980 C C . SER A 1 123 ? -8.446 46.037 -20.591 1.00 24.48 123 SER A C 1
ATOM 982 O O . SER A 1 123 ? -9.417 45.442 -20.118 1.00 24.48 123 SER A O 1
ATOM 984 N N . PRO A 1 124 ? -7.897 45.656 -21.760 1.00 26.36 124 PRO A N 1
ATOM 985 C CA . PRO A 1 124 ? -8.539 44.684 -22.641 1.00 26.36 124 PRO A CA 1
ATOM 986 C C . PRO A 1 124 ? -8.419 43.251 -22.103 1.00 26.36 124 PRO A C 1
ATOM 988 O O . PRO A 1 124 ? -7.393 42.591 -22.268 1.00 26.36 124 PRO A O 1
ATOM 991 N N . ASN A 1 125 ? -9.502 42.749 -21.506 1.00 27.19 125 ASN A N 1
ATOM 992 C CA . ASN A 1 125 ? -9.626 41.346 -21.117 1.00 27.19 125 ASN A CA 1
ATOM 993 C C . ASN A 1 125 ? -9.580 40.430 -22.349 1.00 27.19 125 ASN A C 1
ATOM 995 O O . ASN A 1 125 ? -10.512 40.388 -23.155 1.00 27.19 125 ASN A O 1
ATOM 999 N N . LEU A 1 126 ? -8.537 39.605 -22.443 1.00 30.23 126 LEU A N 1
ATOM 1000 C CA . LEU A 1 126 ? -8.634 38.349 -23.176 1.00 30.23 126 LEU A CA 1
ATOM 1001 C C . LEU A 1 126 ? -9.445 37.362 -22.320 1.00 30.23 126 LEU A C 1
ATOM 1003 O O . LEU A 1 126 ? -9.111 37.116 -21.167 1.00 30.23 126 LEU A O 1
ATOM 1007 N N . TYR A 1 127 ? -10.485 36.785 -22.930 1.00 29.03 127 TYR A N 1
ATOM 1008 C CA . TYR A 1 127 ? -11.404 35.777 -22.374 1.00 29.03 127 TYR A CA 1
ATOM 1009 C C . TYR A 1 127 ? -12.476 36.259 -21.378 1.00 29.03 127 TYR A C 1
ATOM 1011 O O . TYR A 1 127 ? -12.513 35.841 -20.225 1.00 29.03 127 TYR A O 1
ATOM 1019 N N . GLU A 1 128 ? -13.486 36.980 -21.875 1.00 24.75 128 GLU A N 1
ATOM 1020 C CA . GLU A 1 128 ? -14.814 36.901 -21.248 1.00 24.75 128 GLU A CA 1
ATOM 1021 C C . GLU A 1 128 ? -15.367 35.463 -21.286 1.00 24.75 128 GLU A C 1
ATOM 1023 O O . GLU A 1 128 ? -15.344 34.794 -22.332 1.00 24.75 128 GLU A O 1
ATOM 1028 N N . VAL A 1 129 ? -15.932 35.040 -20.151 1.00 27.28 129 VAL A N 1
ATOM 1029 C CA . VAL A 1 129 ? -16.839 33.894 -19.996 1.00 27.28 129 VAL A CA 1
ATOM 1030 C C . VAL A 1 129 ? -18.146 34.437 -19.415 1.00 27.28 129 VAL A C 1
ATOM 1032 O O . VAL A 1 129 ? -18.169 34.923 -18.287 1.00 27.28 129 VAL A O 1
ATOM 1035 N N . GLN A 1 130 ? -19.238 34.377 -20.180 1.00 24.69 130 GLN A N 1
ATOM 1036 C CA . GLN A 1 130 ? -20.556 34.814 -19.708 1.00 24.69 130 GLN A CA 1
ATOM 1037 C C . GLN A 1 130 ? -21.251 33.699 -18.906 1.00 24.69 130 GLN A C 1
ATOM 1039 O O . GLN A 1 130 ? -21.326 32.570 -19.397 1.00 24.69 130 GLN A O 1
ATOM 1044 N N . PRO A 1 131 ? -21.815 33.987 -17.718 1.00 27.08 131 PRO A N 1
ATOM 1045 C CA . PRO A 1 131 ? -22.685 33.050 -17.015 1.00 27.08 131 PRO A CA 1
ATOM 1046 C C . PRO A 1 131 ? -24.092 33.026 -17.639 1.00 27.08 131 PRO A C 1
ATOM 1048 O O . PRO A 1 131 ? -24.712 34.069 -17.848 1.00 27.08 131 PRO A O 1
ATOM 1051 N N . LEU A 1 132 ? -24.617 31.828 -17.905 1.00 26.42 132 LEU A N 1
ATOM 1052 C CA . LEU A 1 132 ? -26.008 31.619 -18.331 1.00 26.42 132 LEU A CA 1
ATOM 1053 C C . LEU A 1 132 ? -26.982 31.681 -17.132 1.00 26.42 132 LEU A C 1
ATOM 1055 O O . LEU A 1 132 ? -26.590 31.358 -16.007 1.00 26.42 132 LEU A O 1
ATOM 1059 N N . PRO A 1 133 ? -28.252 32.080 -17.345 1.00 27.11 133 PRO A N 1
ATOM 1060 C CA . PRO A 1 133 ? -29.244 32.184 -16.278 1.00 27.11 133 PRO A CA 1
ATOM 1061 C C . PRO A 1 133 ? -29.686 30.800 -15.764 1.00 27.11 133 PRO A C 1
ATOM 1063 O O . PRO A 1 133 ? -29.632 29.817 -16.507 1.00 27.11 133 PRO A O 1
ATOM 1066 N N . PRO A 1 134 ? -30.167 30.703 -14.510 1.00 27.78 134 PRO A N 1
ATOM 1067 C CA . PRO A 1 134 ? -30.560 29.432 -13.916 1.00 27.78 134 PRO A CA 1
ATOM 1068 C C . PRO A 1 134 ? -31.818 28.875 -14.590 1.00 27.78 134 PRO A C 1
ATOM 1070 O O . PRO A 1 134 ? -32.904 29.445 -14.473 1.00 27.78 134 PRO A O 1
ATOM 1073 N N . SER A 1 135 ? -31.676 27.731 -15.261 1.00 26.56 135 SER A N 1
ATOM 1074 C CA . SER A 1 135 ? -32.815 26.936 -15.723 1.00 26.56 135 SER A CA 1
ATOM 1075 C C . SER A 1 135 ? -33.221 25.910 -14.659 1.00 26.56 135 SER A C 1
ATOM 1077 O O . SER A 1 135 ? -32.400 25.390 -13.905 1.00 26.56 135 SER A O 1
ATOM 1079 N N . SER A 1 136 ? -34.525 25.692 -14.541 1.00 31.08 136 SER A N 1
ATOM 1080 C CA . SER A 1 136 ? -35.160 24.889 -13.499 1.00 31.08 136 SER A CA 1
ATOM 1081 C C . SER A 1 136 ? -35.148 23.386 -13.803 1.00 31.08 136 SER A C 1
ATOM 1083 O O . SER A 1 136 ? -35.498 23.001 -14.913 1.00 31.08 136 SER A O 1
ATOM 1085 N N . GLN A 1 137 ? -34.930 22.568 -12.763 1.00 37.03 137 GLN A N 1
ATOM 1086 C CA . GLN A 1 137 ? -35.064 21.097 -12.740 1.00 37.03 137 GLN A CA 1
ATOM 1087 C C . GLN A 1 137 ? -34.048 20.318 -13.598 1.00 37.03 137 GLN A C 1
ATOM 1089 O O . GLN A 1 137 ? -34.342 19.915 -14.719 1.00 37.03 137 GLN A O 1
ATOM 1094 N N . GLU A 1 138 ? -32.898 19.977 -13.006 1.00 28.89 138 GLU A N 1
ATOM 1095 C CA . GLU A 1 138 ? -32.015 18.930 -13.538 1.00 28.89 138 GLU A CA 1
ATOM 1096 C C . GLU A 1 138 ? -32.259 17.576 -12.857 1.00 28.89 138 GLU A C 1
ATOM 1098 O O . GLU A 1 138 ? -32.346 17.459 -11.632 1.00 28.89 138 GLU A O 1
ATOM 1103 N N . SER A 1 139 ? -32.367 16.539 -13.686 1.00 27.70 139 SER A N 1
ATOM 1104 C CA . SER A 1 139 ? -32.462 15.135 -13.297 1.00 27.70 139 SER A CA 1
ATOM 1105 C C . SER A 1 139 ? -31.072 14.507 -13.090 1.00 27.70 139 SER A C 1
ATOM 1107 O O . SER A 1 139 ? -30.036 15.062 -13.450 1.00 27.70 139 SER A O 1
ATOM 1109 N N . SER A 1 140 ? -31.028 13.333 -12.457 1.00 31.12 140 SER A N 1
ATOM 1110 C CA . SER A 1 140 ? -29.823 12.743 -11.854 1.00 31.12 140 SER A CA 1
ATOM 1111 C C . SER A 1 140 ? -28.800 12.130 -12.841 1.00 31.12 140 SER A C 1
ATOM 1113 O O . SER A 1 140 ? -28.576 10.919 -12.818 1.00 31.12 140 SER A O 1
ATOM 1115 N N . THR A 1 141 ? -28.148 12.936 -13.690 1.00 37.12 141 THR A N 1
ATOM 1116 C CA . THR A 1 141 ? -27.152 12.474 -14.695 1.00 37.12 141 THR A CA 1
ATOM 1117 C C . THR A 1 141 ? -25.772 13.172 -14.627 1.00 37.12 141 THR A C 1
ATOM 1119 O O . THR A 1 141 ? -25.039 13.215 -15.613 1.00 37.12 141 THR A O 1
ATOM 1122 N N . ALA A 1 142 ? -25.381 13.718 -13.470 1.00 42.91 142 ALA A N 1
ATOM 1123 C CA . ALA A 1 142 ? -24.391 14.805 -13.354 1.00 42.91 142 ALA A CA 1
ATOM 1124 C C . ALA A 1 142 ? -22.903 14.435 -13.056 1.00 42.91 142 ALA A C 1
ATOM 1126 O O . ALA A 1 142 ? -22.265 15.080 -12.218 1.00 42.91 142 ALA A O 1
ATOM 1127 N N . HIS A 1 143 ? -22.306 13.437 -13.733 1.00 51.94 143 HIS A N 1
ATOM 1128 C CA . HIS A 1 143 ? -20.904 13.021 -13.457 1.00 51.94 143 HIS A CA 1
ATOM 1129 C C . HIS A 1 143 ? -19.916 12.940 -14.644 1.00 51.94 143 HIS A C 1
ATOM 1131 O O . HIS A 1 143 ? -18.741 12.680 -14.402 1.00 51.94 143 HIS A O 1
ATOM 1137 N N . SER A 1 144 ? -20.314 13.193 -15.899 1.00 69.50 144 SER A N 1
ATOM 1138 C CA . SER A 1 144 ? -19.366 13.172 -17.034 1.00 69.50 144 SER A CA 1
ATOM 1139 C C . SER A 1 144 ? -18.554 14.468 -17.176 1.00 69.50 144 SE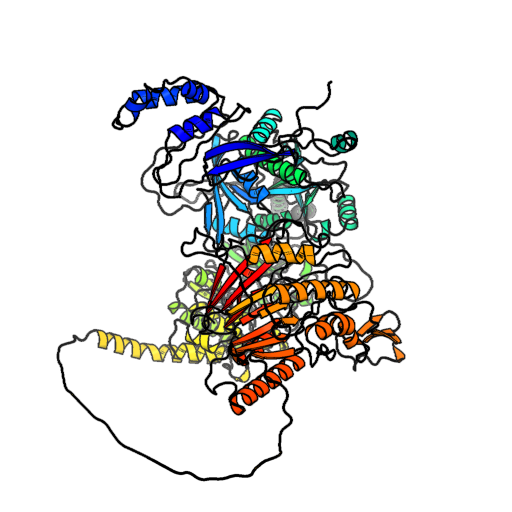R A C 1
ATOM 1141 O O . SER A 1 144 ? -19.132 15.556 -17.157 1.00 69.50 144 SER A O 1
ATOM 1143 N N . SER A 1 145 ? -17.238 14.365 -17.383 1.00 82.94 145 SER A N 1
ATOM 1144 C CA . SER A 1 145 ? -16.386 15.465 -17.868 1.00 82.94 145 SER A CA 1
ATOM 1145 C C . SER A 1 145 ? -16.048 15.296 -19.355 1.00 82.94 145 SER A C 1
ATOM 1147 O O . SER A 1 145 ? -16.165 14.208 -19.918 1.00 82.94 145 SER A O 1
ATOM 1149 N N . ASP A 1 146 ? -15.641 16.378 -20.019 1.00 86.19 146 ASP A N 1
ATOM 1150 C CA . ASP A 1 146 ? -15.166 16.320 -21.407 1.00 86.19 146 ASP A CA 1
ATOM 1151 C C . ASP A 1 146 ? -13.644 16.142 -21.452 1.00 86.19 146 ASP A C 1
ATOM 1153 O O . ASP A 1 146 ? -13.135 15.341 -22.233 1.00 86.19 146 ASP A O 1
ATOM 1157 N N . VAL A 1 147 ? -12.929 16.823 -20.556 1.00 90.31 147 VAL A N 1
ATOM 1158 C CA . VAL A 1 147 ? -11.473 16.743 -20.399 1.00 90.31 147 VAL A CA 1
ATOM 1159 C C . VAL A 1 147 ? -11.158 16.429 -18.941 1.00 90.31 147 VAL A C 1
ATOM 1161 O O . VAL A 1 147 ? -11.696 17.067 -18.034 1.00 90.31 147 VAL A O 1
ATOM 1164 N N . ALA A 1 148 ? -10.259 15.480 -18.710 1.00 93.00 148 ALA A N 1
ATOM 1165 C CA . ALA A 1 148 ? -9.626 15.291 -17.413 1.00 93.00 148 ALA A CA 1
ATOM 1166 C C . ALA A 1 148 ? -8.137 15.639 -17.495 1.00 93.00 148 ALA A C 1
ATOM 1168 O O . ALA A 1 148 ? -7.482 15.346 -18.494 1.00 93.00 148 ALA A O 1
ATOM 1169 N N . ILE A 1 149 ? -7.617 16.278 -16.452 1.00 94.50 149 ILE A N 1
ATOM 1170 C CA . ILE A 1 149 ? -6.233 16.738 -16.341 1.00 94.50 149 ILE A CA 1
ATOM 1171 C C . ILE A 1 149 ? -5.650 16.160 -15.055 1.00 94.50 149 ILE A C 1
ATOM 1173 O O . ILE A 1 149 ? -6.234 16.301 -13.980 1.00 94.50 149 ILE A O 1
ATOM 1177 N N . MET A 1 150 ? -4.500 15.511 -15.176 1.00 92.56 150 MET A N 1
ATOM 1178 C CA . MET A 1 150 ? -3.735 14.953 -14.069 1.00 92.56 150 MET A CA 1
ATOM 1179 C C . MET A 1 150 ? -2.401 15.685 -13.963 1.00 92.56 150 MET A C 1
ATOM 1181 O O . MET A 1 150 ? -1.714 15.859 -14.970 1.00 92.56 150 MET A O 1
ATOM 1185 N N . THR A 1 151 ? -2.027 16.068 -12.747 1.00 90.62 151 THR A N 1
ATOM 1186 C CA . THR A 1 151 ? -0.682 16.549 -12.403 1.00 90.62 151 THR A CA 1
ATOM 1187 C C . THR A 1 151 ? -0.018 15.601 -11.408 1.00 90.62 151 THR A C 1
ATOM 1189 O O . THR A 1 151 ? -0.699 14.801 -10.761 1.00 90.62 151 THR A O 1
ATOM 1192 N N . VAL A 1 152 ? 1.307 15.656 -11.278 1.00 76.38 152 VAL A N 1
ATOM 1193 C CA . VAL A 1 152 ? 2.068 14.764 -10.389 1.00 76.38 152 VAL A CA 1
ATOM 1194 C C . VAL A 1 152 ? 2.291 15.431 -9.032 1.00 76.38 152 VAL A C 1
ATOM 1196 O O . VAL A 1 152 ? 2.000 14.832 -7.998 1.00 76.38 152 VAL A O 1
ATOM 1199 N N . ILE A 1 153 ? 2.732 16.692 -9.017 1.00 78.38 153 ILE A N 1
ATOM 1200 C CA . ILE A 1 153 ? 3.041 17.443 -7.788 1.00 78.38 153 ILE A CA 1
ATOM 1201 C C . ILE A 1 153 ? 2.141 18.675 -7.592 1.00 78.38 153 ILE A C 1
ATOM 1203 O O . ILE A 1 153 ? 1.509 19.185 -8.516 1.00 78.38 153 ILE A O 1
ATOM 1207 N N . GLN A 1 154 ? 2.086 19.183 -6.355 1.00 78.69 154 GLN A N 1
ATOM 1208 C CA . GLN A 1 154 ? 1.236 20.328 -5.992 1.00 78.69 154 GLN A CA 1
ATOM 1209 C C . GLN A 1 154 ? 1.575 21.634 -6.750 1.00 78.69 154 GLN A C 1
ATOM 1211 O O . GLN A 1 154 ? 0.636 22.309 -7.163 1.00 78.69 154 GLN A O 1
ATOM 1216 N N . PRO A 1 155 ? 2.850 22.004 -7.015 1.00 81.00 155 PRO A N 1
ATOM 1217 C CA . PRO A 1 155 ? 3.164 23.182 -7.835 1.00 81.00 155 PRO A CA 1
ATOM 1218 C C . PRO A 1 155 ? 2.587 23.126 -9.258 1.00 81.00 155 PRO A C 1
ATOM 1220 O O . PRO A 1 155 ? 2.127 24.142 -9.774 1.00 81.00 155 PRO A O 1
ATOM 1223 N N . GLU A 1 156 ? 2.554 21.940 -9.874 1.00 88.56 156 GLU A N 1
ATOM 1224 C CA . GLU A 1 156 ? 1.937 21.728 -11.189 1.00 88.56 156 GLU A CA 1
ATOM 1225 C C . GLU A 1 156 ? 0.415 21.899 -11.115 1.00 88.56 156 GLU A C 1
ATOM 1227 O O . GLU A 1 156 ? -0.166 22.558 -11.976 1.00 88.56 156 GLU A O 1
ATOM 1232 N N . LEU A 1 157 ? -0.222 21.363 -10.061 1.00 89.19 157 LEU A N 1
ATOM 1233 C CA . LEU A 1 157 ? -1.655 21.541 -9.813 1.00 89.19 157 LEU A CA 1
ATOM 1234 C C . LEU A 1 157 ? -2.013 23.023 -9.692 1.00 89.19 157 LEU A C 1
ATOM 1236 O O . LEU A 1 157 ? -2.926 23.480 -10.374 1.00 89.19 157 LEU A O 1
ATOM 1240 N N . PHE A 1 158 ? -1.302 23.777 -8.848 1.00 86.00 158 PHE A N 1
ATOM 1241 C CA . PHE A 1 158 ? -1.580 25.200 -8.657 1.00 86.00 158 PHE A CA 1
ATOM 1242 C C . PHE A 1 158 ? -1.388 25.989 -9.953 1.00 86.00 158 PHE A C 1
ATOM 1244 O O . PHE A 1 158 ? -2.284 26.741 -10.329 1.00 86.00 158 PHE A O 1
ATOM 1251 N N . ALA A 1 159 ? -0.295 25.752 -10.688 1.00 87.69 159 ALA A N 1
ATOM 1252 C CA . ALA A 1 159 ? -0.073 26.384 -11.986 1.00 87.69 159 ALA A CA 1
ATOM 1253 C C . ALA A 1 159 ? -1.201 26.062 -12.987 1.00 87.69 159 ALA A C 1
ATOM 1255 O O . ALA A 1 159 ? -1.674 26.957 -13.686 1.00 87.69 159 ALA A O 1
ATOM 1256 N N . ALA A 1 160 ? -1.671 24.809 -13.035 1.00 91.94 160 ALA A N 1
ATOM 1257 C CA . ALA A 1 160 ? -2.783 24.401 -13.891 1.00 91.94 160 ALA A CA 1
ATOM 1258 C C . ALA A 1 160 ? -4.114 25.061 -13.486 1.00 91.94 160 ALA A C 1
ATOM 1260 O O . ALA A 1 160 ? -4.835 25.546 -14.354 1.00 91.94 160 ALA A O 1
ATOM 1261 N N . LEU A 1 161 ? -4.444 25.119 -12.192 1.00 91.31 161 LEU A N 1
ATOM 1262 C CA . LEU A 1 161 ? -5.670 25.768 -11.706 1.00 91.31 161 LEU A CA 1
ATOM 1263 C C . LEU A 1 161 ? -5.669 27.277 -11.991 1.00 91.31 161 LEU A C 1
ATOM 1265 O O . LEU A 1 161 ? -6.682 27.803 -12.456 1.00 91.31 161 LEU A O 1
ATOM 1269 N N . GLU A 1 162 ? -4.531 27.947 -11.783 1.00 88.44 162 GLU A N 1
ATOM 1270 C CA . GLU A 1 162 ? -4.337 29.374 -12.070 1.00 88.44 162 GLU A CA 1
ATOM 1271 C C . GLU A 1 162 ? -4.491 29.654 -13.578 1.00 88.44 162 GLU A C 1
ATOM 1273 O O . GLU A 1 162 ? -5.298 30.495 -13.974 1.00 88.44 162 GLU A O 1
ATOM 1278 N N . ALA A 1 163 ? -3.814 28.877 -14.437 1.00 90.19 163 ALA A N 1
ATOM 1279 C CA . ALA A 1 163 ? -3.883 29.012 -15.898 1.00 90.19 163 ALA A CA 1
ATOM 1280 C C . ALA A 1 163 ? -5.275 28.726 -16.491 1.00 90.19 163 ALA A C 1
ATOM 1282 O O . ALA A 1 163 ? -5.627 29.270 -17.539 1.00 90.19 163 ALA A O 1
ATOM 1283 N N . LEU A 1 164 ? -6.065 27.868 -15.840 1.00 91.81 164 LEU A N 1
ATOM 1284 C CA . LEU A 1 164 ? -7.424 27.510 -16.259 1.00 91.81 164 LEU A CA 1
ATOM 1285 C C . LEU A 1 164 ? -8.508 28.386 -15.608 1.00 91.81 164 LEU A C 1
ATOM 1287 O O . LEU A 1 164 ? -9.686 28.215 -15.926 1.00 91.81 164 LEU A O 1
ATOM 1291 N N . GLY A 1 165 ? -8.141 29.294 -14.696 1.00 85.50 165 GLY A N 1
ATOM 1292 C CA . GLY A 1 165 ? -9.083 30.143 -13.964 1.00 85.50 165 GLY A CA 1
ATOM 1293 C C . GLY A 1 165 ? -10.036 29.365 -13.046 1.00 85.50 165 GLY A C 1
ATOM 1294 O O . GLY A 1 165 ? -11.182 29.778 -12.864 1.00 85.50 165 GLY A O 1
ATOM 1295 N N . ILE A 1 166 ? -9.604 28.224 -12.496 1.00 88.00 166 ILE A N 1
ATOM 1296 C CA . ILE A 1 166 ? -10.429 27.364 -11.633 1.00 88.00 166 ILE A CA 1
ATOM 1297 C C . ILE A 1 166 ? -10.156 27.717 -10.160 1.00 88.00 166 ILE A C 1
ATOM 1299 O O . ILE A 1 166 ? -9.085 27.388 -9.654 1.00 88.00 166 ILE A O 1
ATOM 1303 N N . PRO A 1 167 ? -11.097 28.357 -9.439 1.00 78.62 167 PRO A N 1
ATOM 1304 C CA . PRO A 1 167 ? -10.878 28.749 -8.050 1.00 78.62 167 PRO A CA 1
ATOM 1305 C C . PRO A 1 167 ? -11.020 27.563 -7.085 1.00 78.62 167 PRO A C 1
ATOM 1307 O O . PRO A 1 167 ? -11.814 26.648 -7.313 1.00 78.62 167 PRO A O 1
ATOM 1310 N N . ASP A 1 168 ? -10.355 27.651 -5.930 1.00 71.56 168 ASP A N 1
ATOM 1311 C CA . ASP A 1 168 ? -10.419 26.661 -4.837 1.00 71.56 168 ASP A CA 1
ATOM 1312 C C . ASP A 1 168 ? -11.845 26.331 -4.357 1.00 71.56 168 ASP A C 1
ATOM 1314 O O . ASP A 1 168 ? -12.098 25.248 -3.830 1.00 71.56 168 ASP A O 1
ATOM 1318 N N . SER A 1 169 ? -12.814 27.225 -4.573 1.00 66.56 169 SER A N 1
ATOM 1319 C CA . SER A 1 169 ? -14.232 26.985 -4.269 1.00 66.56 169 SER A CA 1
ATOM 1320 C C . SER A 1 169 ? -14.889 25.903 -5.141 1.00 66.56 169 SER A C 1
ATOM 1322 O O . SER A 1 169 ? -15.994 25.462 -4.829 1.00 66.56 169 SER A O 1
ATOM 1324 N N . LYS A 1 170 ? -14.224 25.450 -6.213 1.00 73.25 170 LYS A N 1
ATOM 1325 C CA . LYS A 1 170 ? -14.639 24.327 -7.074 1.00 73.25 170 LYS A CA 1
ATOM 1326 C C . LYS A 1 170 ? -14.002 22.985 -6.691 1.00 73.25 170 LYS A C 1
ATOM 1328 O O . LYS A 1 170 ? -14.067 22.028 -7.467 1.00 73.25 170 LYS A O 1
ATOM 1333 N N . ARG A 1 171 ? -13.382 22.919 -5.512 1.00 80.38 171 ARG A N 1
ATOM 1334 C CA . ARG A 1 171 ? -12.788 21.711 -4.942 1.00 80.38 171 ARG A CA 1
ATOM 1335 C C . ARG A 1 171 ? -13.858 20.746 -4.427 1.00 80.38 171 ARG A C 1
ATOM 1337 O O . ARG A 1 171 ? -14.632 21.071 -3.530 1.00 80.38 171 ARG A O 1
ATOM 1344 N N . GLU A 1 172 ? -13.823 19.525 -4.932 1.00 77.06 172 GLU A N 1
ATOM 1345 C CA . GLU A 1 172 ? -14.641 18.390 -4.515 1.00 77.06 172 GLU A CA 1
ATOM 1346 C C . GLU A 1 172 ? -13.758 17.258 -3.965 1.00 77.06 172 GLU A C 1
ATOM 1348 O O . GLU A 1 172 ? -12.534 17.247 -4.141 1.00 77.06 172 GLU A O 1
ATOM 1353 N N . LYS A 1 173 ? -14.392 16.293 -3.294 1.00 72.88 173 LYS A N 1
ATOM 1354 C CA . LYS A 1 173 ? -13.789 15.009 -2.926 1.00 72.88 173 LYS A CA 1
ATOM 1355 C C . LYS A 1 173 ? -14.703 13.864 -3.340 1.00 72.88 173 LYS A C 1
ATOM 1357 O O . LYS A 1 173 ? -15.920 13.989 -3.202 1.00 72.88 173 LYS A O 1
ATOM 1362 N N . ASP A 1 174 ? -14.121 12.770 -3.819 1.00 60.72 174 ASP A N 1
ATOM 1363 C CA . ASP A 1 174 ? -14.848 11.514 -4.027 1.00 60.72 174 ASP A CA 1
ATOM 1364 C C . ASP A 1 174 ? -15.070 10.754 -2.698 1.00 60.72 174 ASP A C 1
ATOM 1366 O O . ASP A 1 174 ? -14.745 11.239 -1.609 1.00 60.72 174 ASP A O 1
ATOM 1370 N N . ALA A 1 175 ? -15.650 9.552 -2.779 1.00 47.66 175 ALA A N 1
ATOM 1371 C CA . ALA A 1 175 ? -15.906 8.702 -1.615 1.00 47.66 175 ALA A CA 1
ATOM 1372 C C . ALA A 1 175 ? -14.627 8.065 -1.028 1.00 47.66 175 ALA A C 1
ATOM 1374 O O . ALA A 1 175 ? -14.662 7.520 0.075 1.00 47.66 175 ALA A O 1
ATOM 1375 N N . GLN A 1 176 ? -13.516 8.137 -1.760 1.00 47.47 176 GLN A N 1
ATOM 1376 C CA . GLN A 1 176 ? -12.200 7.602 -1.439 1.00 47.47 176 GLN A CA 1
ATOM 1377 C C . GLN A 1 176 ? -11.286 8.680 -0.821 1.00 47.47 176 GLN A C 1
ATOM 1379 O O . GLN A 1 176 ? -10.248 8.360 -0.246 1.00 47.47 176 GLN A O 1
ATOM 1384 N N . GLY A 1 177 ? -11.695 9.952 -0.875 1.00 56.03 177 GLY A N 1
ATOM 1385 C CA . GLY A 1 177 ? -10.977 11.107 -0.338 1.00 56.03 177 GLY A CA 1
ATOM 1386 C C . GLY A 1 177 ? -10.111 11.850 -1.361 1.00 56.03 177 GLY A C 1
ATOM 1387 O O . GLY A 1 177 ? -9.540 12.889 -1.006 1.00 56.03 177 GLY A O 1
ATOM 1388 N N . THR A 1 178 ? -10.048 11.370 -2.607 1.00 65.75 178 THR A N 1
ATOM 1389 C CA . THR A 1 178 ? -9.316 11.980 -3.723 1.00 65.75 178 THR A CA 1
ATOM 1390 C C . THR A 1 178 ? -9.873 13.367 -4.010 1.00 65.75 178 THR A C 1
ATOM 1392 O O . THR A 1 178 ? -11.088 13.568 -4.042 1.00 65.75 178 THR A O 1
ATOM 1395 N N . VAL A 1 179 ? -8.991 14.345 -4.211 1.00 77.31 179 VAL A N 1
ATOM 1396 C CA . VAL A 1 179 ? -9.381 15.736 -4.458 1.00 77.31 179 VAL A CA 1
ATOM 1397 C C . VAL A 1 179 ? -9.486 15.991 -5.959 1.00 77.31 179 VAL A C 1
ATOM 1399 O O . VAL A 1 179 ? -8.556 15.702 -6.713 1.00 77.31 179 VAL A O 1
ATOM 1402 N N . PHE A 1 180 ? -10.593 16.603 -6.369 1.00 85.06 180 PHE A N 1
ATOM 1403 C CA . PHE A 1 180 ? -10.836 17.034 -7.743 1.00 85.06 180 PHE A CA 1
ATOM 1404 C C . PHE A 1 180 ? -11.241 18.505 -7.775 1.00 85.06 180 PHE A C 1
ATOM 1406 O O . PHE A 1 180 ? -11.885 18.995 -6.852 1.00 85.06 180 PHE A O 1
ATOM 1413 N N . PHE A 1 181 ? -10.911 19.203 -8.854 1.00 89.62 181 PHE A N 1
ATOM 1414 C CA . PHE A 1 181 ? -11.355 20.569 -9.112 1.00 89.62 181 PHE A CA 1
ATOM 1415 C C . PHE A 1 181 ? -12.145 20.582 -10.416 1.00 89.62 181 PHE A C 1
ATOM 1417 O O . PHE A 1 181 ? -11.633 20.143 -11.449 1.00 89.62 181 PHE A O 1
ATOM 1424 N N . ARG A 1 182 ? -13.396 21.055 -10.386 1.00 88.00 182 ARG A N 1
ATOM 1425 C CA . ARG A 1 182 ? -14.233 21.138 -11.594 1.00 88.00 182 ARG A CA 1
ATOM 1426 C C . ARG A 1 182 ? -14.166 22.523 -12.226 1.00 88.00 182 ARG A C 1
ATOM 1428 O O . ARG A 1 182 ? -14.411 23.529 -11.566 1.00 88.00 182 ARG A O 1
ATOM 1435 N N . GLY A 1 183 ? -13.907 22.565 -13.526 1.00 88.00 183 GLY A N 1
ATOM 1436 C CA . GLY A 1 183 ? -13.849 23.797 -14.307 1.00 88.00 183 GLY A CA 1
ATOM 1437 C C . GLY A 1 183 ? -14.638 23.711 -15.606 1.00 88.00 183 GLY A C 1
ATOM 1438 O O . GLY A 1 183 ? -15.197 22.672 -15.961 1.00 88.00 183 GLY A O 1
ATOM 1439 N N . SER A 1 184 ? -14.644 24.812 -16.345 1.00 87.62 184 SER A N 1
ATOM 1440 C CA . SER A 1 184 ? -15.169 24.878 -17.706 1.00 87.62 184 SER A CA 1
ATOM 1441 C C . SER A 1 184 ? -14.337 25.860 -18.516 1.00 87.62 184 SER A C 1
ATOM 1443 O O . SER A 1 184 ? -14.129 26.981 -18.056 1.00 87.62 184 SER A O 1
ATOM 1445 N N . LEU A 1 185 ? -13.888 25.469 -19.708 1.00 89.19 185 LEU A N 1
ATOM 1446 C CA . LEU A 1 185 ? -13.090 26.329 -20.585 1.00 89.19 185 LEU A CA 1
ATOM 1447 C C . LEU A 1 185 ? -13.700 26.371 -21.983 1.00 89.19 185 LEU A C 1
ATOM 1449 O O . LEU A 1 185 ? -13.975 25.331 -22.583 1.00 89.19 185 LEU A O 1
ATOM 1453 N N . ARG A 1 186 ? -13.885 27.585 -22.511 1.00 86.38 186 ARG A N 1
ATOM 1454 C CA . ARG A 1 186 ? -14.447 27.796 -23.845 1.00 86.38 186 ARG A CA 1
ATOM 1455 C C . ARG A 1 186 ? -13.390 27.663 -24.933 1.00 86.38 186 ARG A C 1
ATOM 1457 O O . ARG A 1 186 ? -12.523 28.525 -25.076 1.00 86.38 186 ARG A O 1
ATOM 1464 N N . SER A 1 187 ? -13.511 26.619 -25.744 1.00 85.12 187 SER A N 1
ATOM 1465 C CA . SER A 1 187 ? -12.732 26.442 -26.964 1.00 85.12 187 SER A CA 1
ATOM 1466 C C . SER A 1 187 ? -12.998 27.604 -27.923 1.00 85.12 187 SER A C 1
ATOM 1468 O O . SER A 1 187 ? -14.122 27.818 -28.375 1.00 85.12 187 SER A O 1
ATOM 1470 N N . ARG A 1 188 ? -11.950 28.351 -28.263 1.00 85.56 188 ARG A N 1
ATOM 1471 C CA . ARG A 1 188 ? -11.953 29.376 -29.314 1.00 85.56 188 ARG A CA 1
ATOM 1472 C C . ARG A 1 188 ? -11.826 28.754 -30.708 1.00 85.56 188 ARG A C 1
ATOM 1474 O O . ARG A 1 188 ? -12.278 29.364 -31.669 1.00 85.56 188 ARG A O 1
ATOM 1481 N N . LEU A 1 189 ? -11.289 27.534 -30.804 1.00 79.50 189 LEU A N 1
ATOM 1482 C CA . LEU A 1 189 ? -11.250 26.736 -32.034 1.00 79.50 189 LEU A CA 1
ATOM 1483 C C . LEU A 1 189 ? -12.638 26.217 -32.450 1.00 79.50 189 LEU A C 1
ATOM 1485 O O . LEU A 1 189 ? -13.003 26.313 -33.617 1.00 79.50 189 LEU A O 1
ATOM 1489 N N . THR A 1 190 ? -13.405 25.648 -31.511 1.00 77.31 190 THR A N 1
ATOM 1490 C CA . THR A 1 190 ? -14.703 24.998 -31.808 1.00 77.31 190 THR A CA 1
ATOM 1491 C C . THR A 1 190 ? -15.926 25.790 -31.338 1.00 77.31 190 THR A C 1
ATOM 1493 O O . THR A 1 190 ? -17.055 25.428 -31.662 1.00 77.31 190 THR A O 1
ATOM 1496 N N . GLY A 1 191 ? -15.731 26.848 -30.548 1.00 78.12 191 GLY A N 1
ATOM 1497 C CA . GLY A 1 191 ? -16.796 27.658 -29.944 1.00 78.12 191 GLY A CA 1
ATOM 1498 C C . GLY A 1 191 ? -17.492 27.029 -28.728 1.00 78.12 191 GLY A C 1
ATOM 1499 O O . GLY A 1 191 ? -18.295 27.720 -28.090 1.00 78.12 191 GLY A O 1
ATOM 1500 N N . ARG A 1 192 ? -17.196 25.757 -28.412 1.00 80.31 192 ARG A N 1
ATOM 1501 C CA . ARG A 1 192 ? -17.836 24.948 -27.357 1.00 80.31 192 ARG A CA 1
ATOM 1502 C C . ARG A 1 192 ? -17.169 25.103 -25.991 1.00 80.31 192 ARG A C 1
ATOM 1504 O O . ARG A 1 192 ? -15.960 25.301 -25.908 1.00 80.31 192 ARG A O 1
ATOM 1511 N N . ASP A 1 193 ? -17.944 24.904 -24.931 1.00 84.12 193 ASP A N 1
ATOM 1512 C CA . ASP A 1 193 ? -17.447 24.839 -23.556 1.00 84.12 193 ASP A CA 1
ATOM 1513 C C . ASP A 1 193 ? -17.088 23.393 -23.180 1.00 84.12 193 ASP A C 1
ATOM 1515 O O . ASP A 1 193 ? -17.928 22.496 -23.244 1.00 84.12 193 ASP A O 1
ATOM 1519 N N . TYR A 1 194 ? -15.833 23.156 -22.794 1.00 87.69 194 TYR A N 1
ATOM 1520 C CA . TYR A 1 194 ? -15.363 21.862 -22.300 1.00 87.69 194 TYR A CA 1
ATOM 1521 C C . TYR A 1 194 ? -15.481 21.804 -20.778 1.00 87.69 194 TYR A C 1
ATOM 1523 O O . TYR A 1 194 ? -14.902 22.645 -20.088 1.00 87.69 194 TYR A O 1
ATOM 1531 N N . ARG A 1 195 ? -16.172 20.792 -20.237 1.00 92.00 195 ARG A N 1
ATOM 1532 C CA . ARG A 1 195 ? -16.196 20.521 -18.790 1.00 92.00 195 ARG A CA 1
ATOM 1533 C C . ARG A 1 195 ? -14.883 19.863 -18.380 1.00 92.00 195 ARG A C 1
ATOM 1535 O O . ARG A 1 195 ? -14.553 18.779 -18.867 1.00 92.00 195 ARG A O 1
ATOM 1542 N N . LEU A 1 196 ? -14.152 20.520 -17.487 1.00 93.50 196 LEU A N 1
ATOM 1543 C CA . LEU A 1 196 ? -12.839 20.100 -17.013 1.00 93.50 196 LEU A CA 1
ATOM 1544 C C . LEU A 1 196 ? -12.952 19.432 -15.640 1.00 93.50 196 LEU A C 1
ATOM 1546 O O . LEU A 1 196 ? -13.693 19.904 -14.774 1.00 93.50 196 LEU A O 1
ATOM 1550 N N . VAL A 1 197 ? -12.153 18.394 -15.413 1.00 93.00 197 VAL A N 1
ATOM 1551 C CA . VAL A 1 197 ? -11.802 17.926 -14.068 1.00 93.00 197 VAL A CA 1
ATOM 1552 C C . VAL A 1 197 ? -10.283 17.900 -13.929 1.00 93.00 197 VAL A C 1
ATOM 1554 O O . VAL A 1 197 ? -9.599 17.354 -14.790 1.00 93.00 197 VAL A O 1
ATOM 1557 N N . VAL A 1 198 ? -9.751 18.510 -12.872 1.00 91.75 198 VAL A N 1
ATOM 1558 C CA . VAL A 1 198 ? -8.312 18.551 -12.575 1.00 91.75 198 VAL A CA 1
ATOM 1559 C C . VAL A 1 198 ? -8.052 17.804 -11.272 1.00 91.75 198 VAL A C 1
ATOM 1561 O O . VAL A 1 198 ? -8.774 18.000 -10.294 1.00 91.75 198 VAL A O 1
ATOM 1564 N N . THR A 1 199 ? -7.032 16.951 -11.243 1.00 89.25 199 THR A N 1
ATOM 1565 C CA . THR A 1 199 ? -6.569 16.263 -10.031 1.00 89.25 199 THR A CA 1
ATOM 1566 C C . THR A 1 199 ? -5.047 16.204 -9.986 1.00 89.25 199 THR A C 1
ATOM 1568 O O . THR A 1 199 ? -4.379 16.298 -11.015 1.00 89.25 199 THR A O 1
ATOM 1571 N N . CYS A 1 200 ? -4.505 16.032 -8.786 1.00 84.75 200 CYS A N 1
ATOM 1572 C CA . CYS A 1 200 ? -3.084 15.831 -8.549 1.00 84.75 200 CYS A CA 1
ATOM 1573 C C . CYS A 1 200 ? -2.893 14.450 -7.934 1.00 84.75 200 CYS A C 1
ATOM 1575 O O . CYS A 1 200 ? -3.464 14.166 -6.882 1.00 84.75 200 CYS A O 1
ATOM 1577 N N . VAL A 1 201 ? -2.062 13.628 -8.569 1.00 69.56 201 VAL A N 1
ATOM 1578 C CA . VAL A 1 201 ? -1.744 12.267 -8.121 1.00 69.56 201 VAL A CA 1
ATOM 1579 C C . VAL A 1 201 ? -0.957 12.296 -6.803 1.00 69.56 201 VAL A C 1
ATOM 1581 O O . VAL A 1 201 ? -1.239 11.497 -5.916 1.00 69.56 201 VAL A O 1
ATOM 1584 N N . GLY A 1 202 ? -0.079 13.292 -6.627 1.00 52.41 202 GLY A N 1
ATOM 1585 C CA . GLY A 1 202 ? 0.666 13.559 -5.394 1.00 52.41 202 GLY A CA 1
ATOM 1586 C C . GLY A 1 202 ? 2.068 12.939 -5.378 1.00 52.41 202 GLY A C 1
ATOM 1587 O O . GLY A 1 202 ? 2.306 11.954 -6.055 1.00 52.41 202 GLY A O 1
ATOM 1588 N N . GLY A 1 203 ? 2.970 13.542 -4.586 1.00 39.00 203 GLY A N 1
ATOM 1589 C CA . GLY A 1 203 ? 4.240 12.988 -4.076 1.00 39.00 203 GLY A CA 1
ATOM 1590 C C . GLY A 1 203 ? 5.262 12.395 -5.067 1.00 39.00 203 GLY A C 1
ATOM 1591 O O . GLY A 1 203 ? 5.031 11.374 -5.703 1.00 39.00 203 GLY A O 1
ATOM 1592 N N . ALA A 1 204 ? 6.486 12.928 -5.098 1.00 28.52 204 ALA A N 1
ATOM 1593 C CA . ALA A 1 204 ? 7.583 12.283 -5.826 1.00 28.52 204 ALA A CA 1
ATOM 1594 C C . ALA A 1 204 ? 8.048 10.986 -5.119 1.00 28.52 204 ALA A C 1
ATOM 1596 O O . ALA A 1 204 ? 8.860 11.037 -4.199 1.00 28.52 204 ALA A O 1
ATOM 1597 N N . GLY A 1 205 ? 7.542 9.828 -5.559 1.00 33.19 205 GLY A N 1
ATOM 1598 C CA . GLY A 1 205 ? 7.950 8.506 -5.064 1.00 33.19 205 GLY A CA 1
ATOM 1599 C C . GLY A 1 205 ? 6.893 7.418 -5.286 1.00 33.19 205 GLY A C 1
ATOM 1600 O O . GLY A 1 205 ? 6.006 7.251 -4.461 1.00 33.19 205 GLY A O 1
ATOM 1601 N N . ASN A 1 206 ? 7.002 6.683 -6.399 1.00 39.75 206 ASN A N 1
ATOM 1602 C CA . ASN A 1 206 ? 6.196 5.508 -6.777 1.00 39.75 206 ASN A CA 1
ATOM 1603 C C . ASN A 1 206 ? 4.685 5.576 -6.510 1.00 39.75 206 ASN A C 1
ATOM 1605 O O . ASN A 1 206 ? 4.100 4.736 -5.826 1.00 39.75 206 ASN A O 1
ATOM 1609 N N . TYR A 1 207 ? 4.041 6.519 -7.193 1.00 49.31 207 TYR A N 1
ATOM 1610 C CA . TYR A 1 207 ? 2.606 6.472 -7.440 1.00 49.31 207 TYR A CA 1
ATOM 1611 C C . TYR A 1 207 ? 2.318 5.621 -8.676 1.00 49.31 207 TYR A C 1
ATOM 1613 O O . TYR A 1 207 ? 2.922 5.812 -9.734 1.00 49.31 207 TYR A O 1
ATOM 1621 N N . ASP A 1 208 ? 1.349 4.711 -8.566 1.00 57.94 208 ASP A N 1
ATOM 1622 C CA . ASP A 1 208 ? 0.797 4.029 -9.732 1.00 57.94 208 ASP A CA 1
ATOM 1623 C C . ASP A 1 208 ? -0.080 5.015 -10.523 1.00 57.94 208 ASP A C 1
ATOM 1625 O O . ASP A 1 208 ? -1.291 5.136 -10.317 1.00 57.94 208 ASP A O 1
ATOM 1629 N N . ALA A 1 209 ? 0.552 5.731 -11.455 1.00 63.59 209 ALA A N 1
ATOM 1630 C CA . ALA A 1 209 ? -0.125 6.631 -12.383 1.00 63.59 209 ALA A CA 1
ATOM 1631 C C . ALA A 1 209 ? -1.189 5.913 -13.242 1.00 63.59 209 ALA A C 1
ATOM 1633 O O . ALA A 1 209 ? -2.086 6.572 -13.765 1.00 63.59 209 ALA A O 1
ATOM 1634 N N . SER A 1 210 ? -1.129 4.578 -13.370 1.00 63.69 210 SER A N 1
ATOM 1635 C CA . SER A 1 210 ? -2.181 3.773 -14.001 1.00 63.69 210 SER A CA 1
ATOM 1636 C C . SER A 1 210 ? -3.411 3.680 -13.100 1.00 63.69 210 SER A C 1
ATOM 1638 O O . SER A 1 210 ? -4.515 3.926 -13.575 1.00 63.69 210 SER A O 1
ATOM 1640 N N . ALA A 1 211 ? -3.241 3.400 -11.803 1.00 66.12 211 ALA A N 1
ATOM 1641 C CA . ALA A 1 211 ? -4.341 3.347 -10.834 1.00 66.12 211 ALA A CA 1
ATOM 1642 C C . ALA A 1 211 ? -5.087 4.688 -10.747 1.00 66.12 211 ALA A C 1
ATOM 1644 O O . ALA A 1 211 ? -6.293 4.732 -10.982 1.00 66.12 211 ALA A O 1
ATOM 1645 N N . ALA A 1 212 ? -4.361 5.794 -10.547 1.00 70.62 212 ALA A N 1
ATOM 1646 C CA . ALA A 1 212 ? -4.965 7.127 -10.506 1.00 70.62 212 ALA A CA 1
ATOM 1647 C C . ALA A 1 212 ? -5.685 7.486 -11.822 1.00 70.62 212 ALA A C 1
ATOM 1649 O O . ALA A 1 212 ? -6.774 8.062 -11.804 1.00 70.62 212 ALA A O 1
ATOM 1650 N N . ALA A 1 213 ? -5.126 7.101 -12.976 1.00 77.50 213 ALA A N 1
ATOM 1651 C CA . ALA A 1 213 ? -5.782 7.298 -14.266 1.00 77.50 213 ALA A CA 1
ATOM 1652 C C . ALA A 1 213 ? -7.038 6.421 -14.422 1.00 77.50 213 ALA A C 1
ATOM 1654 O O . ALA A 1 213 ? -8.048 6.907 -14.931 1.00 77.50 213 ALA A O 1
ATOM 1655 N N . TYR A 1 214 ? -7.031 5.166 -13.951 1.00 75.31 214 TYR A N 1
ATOM 1656 C CA . TYR A 1 214 ? -8.232 4.322 -13.917 1.00 75.31 214 TYR A CA 1
ATOM 1657 C C . TYR A 1 214 ? -9.330 4.922 -13.043 1.00 75.31 214 TYR A C 1
ATOM 1659 O O . TYR A 1 214 ? -10.484 4.910 -13.466 1.00 75.31 214 TYR A O 1
ATOM 1667 N N . ASP A 1 215 ? -8.995 5.470 -11.875 1.00 74.44 215 ASP A N 1
ATOM 1668 C CA . ASP A 1 215 ? -9.978 6.083 -10.981 1.00 74.44 215 ASP A CA 1
ATOM 1669 C C . ASP A 1 215 ? -10.599 7.336 -11.610 1.00 74.44 215 ASP A C 1
ATOM 1671 O O . ASP A 1 215 ? -11.827 7.451 -11.657 1.00 74.44 215 ASP A O 1
ATOM 1675 N N . VAL A 1 216 ? -9.787 8.223 -12.198 1.00 80.88 216 VAL A N 1
ATOM 1676 C CA . VAL A 1 216 ? -10.276 9.384 -12.968 1.00 80.88 216 VAL A CA 1
ATOM 1677 C C . VAL A 1 216 ? -11.208 8.940 -14.101 1.00 80.88 216 VAL A C 1
ATOM 1679 O O . VAL A 1 216 ? -12.292 9.501 -14.285 1.00 80.88 216 VAL A O 1
ATOM 1682 N N . ILE A 1 217 ? -10.812 7.906 -14.847 1.00 80.94 217 ILE A N 1
ATOM 1683 C CA . ILE A 1 217 ? -11.586 7.358 -15.964 1.00 80.94 217 ILE A CA 1
ATOM 1684 C C . ILE A 1 217 ? -12.915 6.752 -15.492 1.00 80.94 217 ILE A C 1
ATOM 1686 O O . ILE A 1 217 ? -13.958 7.009 -16.098 1.00 80.94 217 ILE A O 1
ATOM 1690 N N . ALA A 1 218 ? -12.899 5.966 -14.417 1.00 75.62 218 ALA A N 1
ATOM 1691 C CA . ALA A 1 218 ? -14.068 5.265 -13.901 1.00 75.62 218 ALA A CA 1
ATOM 1692 C C . ALA A 1 218 ? -15.123 6.230 -13.339 1.00 75.62 218 ALA A C 1
ATOM 1694 O O . ALA A 1 218 ? -16.317 6.059 -13.617 1.00 75.62 218 ALA A O 1
ATOM 1695 N N . HIS A 1 219 ? -14.686 7.248 -12.589 1.00 76.06 219 HIS A N 1
ATOM 1696 C CA . HIS A 1 219 ? -15.571 8.195 -11.910 1.00 76.06 219 HIS A CA 1
ATOM 1697 C C . HIS A 1 219 ? -16.062 9.324 -12.827 1.00 76.06 219 HIS A C 1
ATOM 1699 O O . HIS A 1 219 ? -17.249 9.653 -12.788 1.00 76.06 219 HIS A O 1
ATOM 1705 N N . HIS A 1 220 ? -15.197 9.888 -13.681 1.00 81.50 220 HIS A N 1
ATOM 1706 C CA . HIS A 1 220 ? -15.533 11.071 -14.490 1.00 81.50 220 HIS A CA 1
ATOM 1707 C C . HIS A 1 220 ? -15.806 10.784 -15.971 1.00 81.50 220 HIS A C 1
ATOM 1709 O O . HIS A 1 220 ? -16.377 11.634 -16.654 1.00 81.50 220 HIS A O 1
ATOM 1715 N N . ARG A 1 221 ? -15.439 9.595 -16.475 1.00 83.19 221 ARG A N 1
ATOM 1716 C CA . ARG A 1 221 ? -15.620 9.172 -17.881 1.00 83.19 221 ARG A CA 1
ATOM 1717 C C . ARG A 1 221 ? -15.210 10.257 -18.900 1.00 83.19 221 ARG A C 1
ATOM 1719 O O . ARG A 1 221 ? -16.022 10.610 -19.759 1.00 83.19 221 ARG A O 1
ATOM 1726 N N . PRO A 1 222 ? -13.984 10.804 -18.793 1.00 88.00 222 PRO A N 1
ATOM 1727 C CA . PRO A 1 222 ? -13.522 11.889 -19.643 1.00 88.00 222 PRO A CA 1
ATOM 1728 C C . PRO A 1 222 ? -13.398 11.441 -21.099 1.00 88.00 222 PRO A C 1
ATOM 1730 O O . PRO A 1 222 ? -13.147 10.270 -21.392 1.00 88.00 222 PRO A O 1
ATOM 1733 N N . ARG A 1 223 ? -13.517 12.393 -22.026 1.00 84.19 223 ARG A N 1
ATOM 1734 C CA . ARG A 1 223 ? -13.366 12.137 -23.468 1.00 84.19 223 ARG A CA 1
ATOM 1735 C C . ARG A 1 223 ? -11.914 12.236 -23.938 1.00 84.19 223 ARG A C 1
ATOM 1737 O O . ARG A 1 223 ? -11.598 11.748 -25.017 1.00 84.19 223 ARG A O 1
ATOM 1744 N N . VAL A 1 224 ? -11.054 12.860 -23.135 1.00 86.38 224 VAL A N 1
ATOM 1745 C CA . VAL A 1 224 ? -9.592 12.891 -23.267 1.00 86.38 224 VAL A CA 1
ATOM 1746 C C . VAL A 1 224 ? -8.969 13.056 -21.876 1.00 86.38 224 VAL A C 1
ATOM 1748 O O . VAL A 1 224 ? -9.510 13.791 -21.043 1.00 86.38 224 VAL A O 1
ATOM 1751 N N . LEU A 1 225 ? -7.847 12.379 -21.621 1.00 89.06 225 LEU A N 1
ATOM 1752 C CA . LEU A 1 225 ? -7.082 12.479 -20.375 1.00 89.06 225 LEU A CA 1
ATOM 1753 C C . LEU A 1 225 ? -5.697 13.089 -20.642 1.00 89.06 225 LEU A C 1
ATOM 1755 O O . LEU A 1 225 ? -4.906 12.541 -21.408 1.00 89.06 225 LEU A O 1
ATOM 1759 N N . ILE A 1 226 ? -5.397 14.224 -20.017 1.00 92.12 226 ILE A N 1
ATOM 1760 C CA . ILE A 1 226 ? -4.151 14.968 -20.216 1.00 92.12 226 ILE A CA 1
ATOM 1761 C C . ILE A 1 226 ? -3.279 14.853 -18.966 1.00 92.12 226 ILE A C 1
ATOM 1763 O O . ILE A 1 226 ? -3.737 15.158 -17.869 1.00 92.12 226 ILE A O 1
ATOM 1767 N N . LEU A 1 227 ? -2.019 14.454 -19.128 1.00 91.25 227 LEU A N 1
ATOM 1768 C CA . LEU A 1 227 ? -1.010 14.497 -18.067 1.00 91.25 227 LEU A CA 1
ATOM 1769 C C . LEU A 1 227 ? -0.143 15.741 -18.256 1.00 91.25 227 LEU A C 1
ATOM 1771 O O . LEU A 1 227 ? 0.492 15.890 -19.300 1.00 91.25 227 LEU A O 1
ATOM 1775 N N . MET A 1 228 ? -0.117 16.623 -17.262 1.00 93.19 228 MET A N 1
ATOM 1776 C CA . MET A 1 228 ? 0.672 17.854 -17.267 1.00 93.19 228 MET A CA 1
ATOM 1777 C C . MET A 1 228 ? 1.667 17.846 -16.105 1.00 93.19 228 MET A C 1
ATOM 1779 O O . MET A 1 228 ? 1.314 17.486 -14.987 1.00 93.19 228 MET A O 1
ATOM 1783 N N . GLY A 1 229 ? 2.912 18.238 -16.378 1.00 90.62 229 GLY A N 1
ATOM 1784 C CA . GLY A 1 229 ? 3.931 18.384 -15.343 1.00 90.62 229 GLY A CA 1
ATOM 1785 C C . GLY A 1 229 ? 5.298 18.811 -15.871 1.00 90.62 229 GLY A C 1
ATOM 1786 O O . GLY A 1 229 ? 5.405 19.319 -16.989 1.00 90.62 229 GLY A O 1
ATOM 1787 N N . ILE A 1 230 ? 6.352 18.586 -15.091 1.00 89.50 230 ILE A N 1
ATOM 1788 C CA . ILE A 1 230 ? 7.751 18.830 -15.486 1.00 89.50 230 ILE A CA 1
ATOM 1789 C C . ILE A 1 230 ? 8.476 17.543 -15.915 1.00 89.50 230 ILE A C 1
ATOM 1791 O O . ILE A 1 230 ? 7.987 16.439 -15.666 1.00 89.50 230 ILE A O 1
ATOM 1795 N N . ALA A 1 231 ? 9.605 17.672 -16.618 1.00 87.38 231 ALA A N 1
ATOM 1796 C CA . ALA A 1 231 ? 10.464 16.554 -17.024 1.00 87.38 231 ALA A CA 1
ATOM 1797 C C . ALA A 1 231 ? 11.928 16.974 -17.255 1.00 87.38 231 ALA A C 1
ATOM 1799 O O . ALA A 1 231 ? 12.217 18.131 -17.572 1.00 87.38 231 ALA A O 1
ATOM 1800 N N . ALA A 1 232 ? 12.838 15.995 -17.197 1.00 81.62 232 ALA A N 1
ATOM 1801 C CA . ALA A 1 232 ? 14.247 16.182 -17.526 1.00 81.62 232 ALA A CA 1
ATOM 1802 C C . ALA A 1 232 ? 14.472 16.101 -19.049 1.00 81.62 232 ALA A C 1
ATOM 1804 O O . ALA A 1 232 ? 14.158 15.104 -19.712 1.00 81.62 232 ALA A O 1
ATOM 1805 N N . GLY A 1 233 ? 15.029 17.166 -19.618 1.00 80.88 233 GLY A N 1
ATOM 1806 C CA . GLY A 1 233 ? 15.373 17.259 -21.032 1.00 80.88 233 GLY A CA 1
ATOM 1807 C C . GLY A 1 233 ? 16.730 16.636 -21.360 1.00 80.88 233 GLY A C 1
ATOM 1808 O O . GLY A 1 233 ? 17.573 16.431 -20.493 1.00 80.88 233 GLY A O 1
ATOM 1809 N N . ILE A 1 234 ? 16.995 16.386 -22.643 1.00 79.94 234 ILE A N 1
ATOM 1810 C CA . ILE A 1 234 ? 18.344 16.031 -23.108 1.00 79.94 234 ILE A CA 1
ATOM 1811 C C . ILE A 1 234 ? 19.096 17.302 -23.525 1.00 79.94 234 ILE A C 1
ATOM 1813 O O . ILE A 1 234 ? 18.653 18.043 -24.410 1.00 79.94 234 ILE A O 1
ATOM 1817 N N . GLN A 1 235 ? 20.265 17.533 -22.916 1.00 75.75 235 GLN A N 1
ATOM 1818 C CA . GLN A 1 235 ? 21.122 18.684 -23.216 1.00 75.75 235 GLN A CA 1
ATOM 1819 C C . GLN A 1 235 ? 21.461 18.749 -24.718 1.00 75.75 235 GLN A C 1
ATOM 1821 O O . GLN A 1 235 ? 21.822 17.747 -25.341 1.00 75.75 235 GLN A O 1
ATOM 1826 N N . GLY A 1 236 ? 21.318 19.937 -25.313 1.00 74.88 236 GLY A N 1
ATOM 1827 C CA . GLY A 1 236 ? 21.543 20.162 -26.747 1.00 74.88 236 GLY A CA 1
ATOM 1828 C C . GLY A 1 236 ? 20.410 19.679 -27.666 1.00 74.88 236 GLY A C 1
ATOM 1829 O O . GLY A 1 236 ? 20.558 19.734 -28.886 1.00 74.88 236 GLY A O 1
ATOM 1830 N N . LYS A 1 237 ? 19.282 19.210 -27.112 1.00 80.56 237 LYS A N 1
ATOM 1831 C CA . LYS A 1 237 ? 18.050 18.912 -27.862 1.00 80.56 237 LYS A CA 1
ATOM 1832 C C . LYS A 1 237 ? 16.917 19.866 -27.516 1.00 80.56 237 LYS A C 1
ATOM 1834 O O . LYS A 1 237 ? 16.337 20.463 -28.423 1.00 80.56 237 LYS A O 1
ATOM 1839 N N . VAL A 1 238 ? 16.649 20.029 -26.229 1.00 86.81 238 VAL A N 1
ATOM 1840 C CA . VAL A 1 238 ? 15.662 20.965 -25.672 1.00 86.81 238 VAL A CA 1
ATOM 1841 C C . VAL A 1 238 ? 16.359 21.970 -24.754 1.00 86.81 238 VAL A C 1
ATOM 1843 O O . VAL A 1 238 ? 17.535 21.794 -24.421 1.00 86.81 238 VAL A O 1
ATOM 1846 N N . ARG A 1 239 ? 15.651 23.028 -24.354 1.00 89.25 239 ARG A N 1
ATOM 1847 C CA . ARG A 1 239 ? 16.108 24.006 -23.351 1.00 89.25 239 ARG A CA 1
ATOM 1848 C C . ARG A 1 239 ? 15.139 24.067 -22.175 1.00 89.25 239 ARG A C 1
ATOM 1850 O O . ARG A 1 239 ? 13.958 23.770 -22.330 1.00 89.25 239 ARG A O 1
ATOM 1857 N N . ILE A 1 240 ? 15.641 24.483 -21.017 1.00 87.31 240 ILE A N 1
ATOM 1858 C CA . ILE A 1 240 ? 14.830 24.723 -19.819 1.00 87.31 240 ILE A CA 1
ATOM 1859 C C . ILE A 1 240 ? 13.793 25.811 -20.131 1.00 87.31 240 ILE A C 1
ATOM 1861 O O . ILE A 1 240 ? 14.146 26.853 -20.687 1.00 87.31 240 ILE A O 1
ATOM 1865 N N . GLY A 1 241 ? 12.524 25.556 -19.809 1.00 82.81 241 GLY A N 1
ATOM 1866 C CA . GLY A 1 241 ? 11.387 26.412 -20.174 1.00 82.81 241 GLY A CA 1
ATOM 1867 C C . GLY A 1 241 ? 10.774 26.162 -21.560 1.00 82.81 241 GLY A C 1
ATOM 1868 O O . GLY A 1 241 ? 9.743 26.755 -21.875 1.00 82.81 241 GLY A O 1
ATOM 1869 N N . GLU A 1 242 ? 11.344 25.279 -22.392 1.00 91.00 242 GLU A N 1
ATOM 1870 C CA . GLU A 1 242 ? 10.599 24.730 -23.537 1.00 91.00 242 GLU A CA 1
ATOM 1871 C C . GLU A 1 242 ? 9.530 23.748 -23.024 1.00 91.00 242 GLU A C 1
ATOM 1873 O O . GLU A 1 242 ? 9.738 23.045 -22.031 1.00 91.00 242 GLU A O 1
ATOM 1878 N N . VAL A 1 243 ? 8.381 23.689 -23.701 1.00 92.94 243 VAL A N 1
ATOM 1879 C CA . VAL A 1 243 ? 7.281 22.774 -23.370 1.00 92.94 243 VAL A CA 1
ATOM 1880 C C . VAL A 1 243 ? 7.127 21.736 -24.471 1.00 92.94 243 VAL A C 1
ATOM 1882 O O . VAL A 1 243 ? 6.967 22.062 -25.649 1.00 92.94 243 VAL A O 1
ATOM 1885 N N . VAL A 1 244 ? 7.154 20.465 -24.088 1.00 90.12 244 VAL A N 1
ATOM 1886 C CA . VAL A 1 244 ? 7.005 19.334 -24.996 1.00 90.12 244 VAL A CA 1
ATOM 1887 C C . VAL A 1 244 ? 5.593 18.768 -24.910 1.00 90.12 244 VAL A C 1
ATOM 1889 O O . VAL A 1 244 ? 5.148 18.332 -23.851 1.00 90.12 244 VAL A O 1
ATOM 1892 N N . LEU A 1 245 ? 4.913 18.741 -26.054 1.00 88.06 245 LEU A N 1
ATOM 1893 C CA . LEU A 1 245 ? 3.659 18.024 -26.260 1.00 88.06 245 LEU A CA 1
ATOM 1894 C C . LEU A 1 245 ? 3.959 16.657 -26.879 1.00 88.06 245 LEU A C 1
ATOM 1896 O O . LEU A 1 245 ? 4.717 16.560 -27.850 1.00 88.06 245 LEU A O 1
ATOM 1900 N N . SER A 1 246 ? 3.363 15.592 -26.344 1.00 83.69 246 SER A N 1
ATOM 1901 C CA . SER A 1 246 ? 3.557 14.249 -26.884 1.00 83.69 246 SER A CA 1
ATOM 1902 C C . SER A 1 246 ? 2.350 13.334 -26.734 1.00 83.69 246 SER A C 1
ATOM 1904 O O . SER A 1 246 ? 1.802 13.143 -25.652 1.00 83.69 246 SER A O 1
ATOM 1906 N N . GLU A 1 247 ? 2.010 12.685 -27.843 1.00 76.31 247 GLU A N 1
ATOM 1907 C CA . GLU A 1 247 ? 1.149 11.499 -27.894 1.00 76.31 247 GLU A CA 1
ATOM 1908 C C . GLU A 1 247 ? 1.992 10.205 -27.958 1.00 76.31 247 GLU A C 1
ATOM 1910 O O . GLU A 1 247 ? 1.473 9.103 -27.772 1.00 76.31 247 GLU A O 1
ATOM 1915 N N . ARG A 1 248 ? 3.307 10.324 -28.223 1.00 73.75 248 ARG A N 1
ATOM 1916 C CA . ARG A 1 248 ? 4.236 9.214 -28.492 1.00 73.75 248 ARG A CA 1
ATOM 1917 C C . ARG A 1 248 ? 5.140 8.949 -27.293 1.00 73.75 248 ARG A C 1
ATOM 1919 O O . ARG A 1 248 ? 6.222 9.525 -27.174 1.00 73.75 248 ARG A O 1
ATOM 1926 N N . ILE A 1 249 ? 4.695 8.023 -26.451 1.00 73.56 249 ILE A N 1
ATOM 1927 C CA . ILE A 1 249 ? 5.409 7.580 -25.253 1.00 73.56 249 ILE A CA 1
ATOM 1928 C C . ILE A 1 249 ? 6.087 6.233 -25.521 1.00 73.56 249 ILE A C 1
ATOM 1930 O O . ILE A 1 249 ? 5.428 5.258 -25.887 1.00 73.56 249 ILE A O 1
ATOM 1934 N N . VAL A 1 250 ? 7.403 6.171 -25.322 1.00 68.25 250 VAL A N 1
ATOM 1935 C CA . VAL A 1 250 ? 8.197 4.935 -25.356 1.00 68.25 250 VAL A CA 1
ATOM 1936 C C . VAL A 1 250 ? 8.423 4.481 -23.915 1.00 68.25 250 VAL A C 1
ATOM 1938 O O . VAL A 1 250 ? 9.334 4.958 -23.243 1.00 68.25 250 VAL A O 1
ATOM 1941 N N . ALA A 1 251 ? 7.569 3.583 -23.425 1.00 59.75 251 ALA A N 1
ATOM 1942 C CA . ALA A 1 251 ? 7.728 2.986 -22.101 1.00 59.75 251 ALA A CA 1
ATOM 1943 C C . ALA A 1 251 ? 8.892 1.983 -22.094 1.00 59.75 251 ALA A C 1
ATOM 1945 O O . ALA A 1 251 ? 8.980 1.137 -22.986 1.00 59.75 251 ALA A O 1
ATOM 1946 N N . TYR A 1 252 ? 9.770 2.077 -21.093 1.00 52.84 252 TYR A N 1
ATOM 1947 C CA . TYR A 1 252 ? 10.925 1.188 -20.960 1.00 52.84 252 TYR A CA 1
ATOM 1948 C C . TYR A 1 252 ? 10.583 -0.176 -20.332 1.00 52.84 252 TYR A C 1
ATOM 1950 O O . TYR A 1 252 ? 11.285 -1.152 -20.581 1.00 52.84 252 TYR A O 1
ATOM 1958 N N . GLU A 1 253 ? 9.494 -0.275 -19.562 1.00 50.56 253 GLU A N 1
ATOM 1959 C CA . GLU A 1 253 ? 9.063 -1.529 -18.930 1.00 50.56 253 GLU A CA 1
ATOM 1960 C C . GLU A 1 253 ? 7.564 -1.794 -19.146 1.00 50.56 253 GLU A C 1
ATOM 1962 O O . GLU A 1 253 ? 6.721 -0.991 -18.744 1.00 50.56 253 GLU A O 1
ATOM 1967 N N . PRO A 1 254 ? 7.225 -2.946 -19.747 1.00 35.59 254 PRO A N 1
ATOM 1968 C CA . PRO A 1 254 ? 5.958 -3.634 -19.504 1.00 35.59 254 PRO A CA 1
ATOM 1969 C C . PRO A 1 254 ? 6.152 -5.067 -18.958 1.00 35.59 254 PRO A C 1
ATOM 1971 O O . PRO A 1 254 ? 5.167 -5.760 -18.697 1.00 35.59 254 PRO A O 1
ATOM 1974 N N . GLY A 1 255 ? 7.402 -5.515 -18.785 1.00 34.16 255 GLY A N 1
ATOM 1975 C CA . GLY A 1 255 ? 7.781 -6.853 -18.329 1.00 34.16 255 GLY A CA 1
ATOM 1976 C C . GLY A 1 255 ? 8.833 -6.802 -17.219 1.00 34.16 255 GLY A C 1
ATOM 1977 O O . GLY A 1 255 ? 9.782 -6.021 -17.274 1.00 34.16 255 GLY A O 1
ATOM 1978 N N . ALA A 1 256 ? 8.665 -7.636 -16.191 1.00 27.66 256 ALA A N 1
ATOM 1979 C CA . ALA A 1 256 ? 9.661 -7.781 -15.136 1.00 27.66 256 ALA A CA 1
ATOM 1980 C C . ALA A 1 256 ? 10.902 -8.511 -15.672 1.00 27.66 256 ALA A C 1
ATOM 1982 O O . ALA A 1 256 ? 10.786 -9.595 -16.247 1.00 27.66 256 ALA A O 1
ATOM 1983 N N . VAL A 1 257 ? 12.095 -7.968 -15.409 1.00 25.42 257 VAL A N 1
ATOM 1984 C CA . VAL A 1 257 ? 13.341 -8.725 -15.576 1.00 25.42 257 VAL A CA 1
ATOM 1985 C C . VAL A 1 257 ? 13.367 -9.824 -14.517 1.00 25.42 257 VAL A C 1
ATOM 1987 O O . VAL A 1 257 ? 13.728 -9.589 -13.367 1.00 25.42 257 VAL A O 1
ATOM 1990 N N . VAL A 1 258 ? 12.983 -11.036 -14.912 1.00 29.88 258 VAL A N 1
ATOM 1991 C CA . VAL A 1 258 ? 13.285 -12.239 -14.139 1.00 29.88 258 VAL A CA 1
ATOM 1992 C C . VAL A 1 258 ? 14.776 -12.502 -14.302 1.00 29.88 258 VAL A C 1
ATOM 1994 O O . VAL A 1 258 ? 15.217 -12.946 -15.362 1.00 29.88 258 VAL A O 1
ATOM 1997 N N . SER A 1 259 ? 15.559 -12.245 -13.256 1.00 27.41 259 SER A N 1
ATOM 1998 C CA . SER A 1 259 ? 16.907 -12.796 -13.156 1.00 27.41 259 SER A CA 1
ATOM 1999 C C . SER A 1 259 ? 16.787 -14.308 -12.965 1.00 27.41 259 SER A C 1
ATOM 2001 O O . SER A 1 259 ? 16.604 -14.794 -11.847 1.00 27.41 259 SER A O 1
ATOM 2003 N N . SER A 1 260 ? 16.856 -15.067 -14.056 1.00 28.56 260 SER A N 1
ATOM 2004 C CA . SER A 1 260 ? 17.135 -16.495 -13.972 1.00 28.56 260 SER A CA 1
ATOM 2005 C C . SER A 1 260 ? 18.514 -16.670 -13.345 1.00 28.56 260 SER A C 1
ATOM 2007 O O . SER A 1 260 ? 19.506 -16.204 -13.904 1.00 28.56 260 SER A O 1
ATOM 2009 N N . GLY A 1 261 ? 18.567 -17.319 -12.183 1.00 34.56 261 GLY A N 1
ATOM 2010 C CA . GLY A 1 261 ? 19.816 -17.742 -11.566 1.00 34.56 261 GLY A CA 1
ATOM 2011 C C . GLY A 1 261 ? 20.433 -18.887 -12.358 1.00 34.56 261 GLY A C 1
ATOM 2012 O O . GLY A 1 261 ? 20.246 -20.036 -11.990 1.00 34.56 261 GLY A O 1
ATOM 2013 N N . ASP A 1 262 ? 21.110 -18.547 -13.450 1.00 31.36 262 ASP A N 1
ATOM 2014 C CA . ASP A 1 262 ? 22.207 -19.294 -14.064 1.00 31.36 262 ASP A CA 1
ATOM 2015 C C . ASP A 1 262 ? 22.916 -18.366 -15.062 1.00 31.36 262 ASP A C 1
ATOM 2017 O O . ASP A 1 262 ? 22.308 -17.458 -15.638 1.00 31.36 262 ASP A O 1
ATOM 2021 N N . GLY A 1 263 ? 24.227 -18.543 -15.221 1.00 40.16 263 GLY A N 1
ATOM 2022 C CA . GLY A 1 263 ? 25.040 -17.671 -16.065 1.00 40.16 263 GLY A CA 1
ATOM 2023 C C . GLY A 1 263 ? 24.688 -17.765 -17.554 1.00 40.16 263 GLY A C 1
ATOM 2024 O O . GLY A 1 263 ? 24.456 -18.851 -18.074 1.00 40.16 263 GLY A O 1
ATOM 2025 N N . ASP A 1 264 ? 24.770 -16.616 -18.231 1.00 36.06 264 ASP A N 1
ATOM 2026 C CA . ASP A 1 264 ? 24.765 -16.446 -19.693 1.00 36.06 264 ASP A CA 1
ATOM 2027 C C . ASP A 1 264 ? 23.408 -16.567 -20.433 1.00 36.06 264 ASP A C 1
ATOM 2029 O O . ASP A 1 264 ? 23.102 -17.545 -21.114 1.00 36.06 264 ASP A O 1
ATOM 2033 N N . SER A 1 265 ? 22.580 -15.514 -20.349 1.00 29.41 265 SER A N 1
ATOM 2034 C CA . SER A 1 265 ? 22.011 -14.822 -21.532 1.00 29.41 265 SER A CA 1
ATOM 2035 C C . SER A 1 265 ? 21.014 -13.718 -21.141 1.00 29.41 265 SER A C 1
ATOM 2037 O O . SER A 1 265 ? 20.001 -13.955 -20.484 1.00 29.41 265 SER A O 1
ATOM 2039 N N . SER A 1 266 ? 21.249 -12.483 -21.594 1.00 27.42 266 SER A N 1
ATOM 2040 C CA . SER A 1 266 ? 20.286 -11.386 -21.446 1.00 27.42 266 SER A CA 1
ATOM 2041 C C . SER A 1 266 ? 19.205 -11.455 -22.533 1.00 27.42 266 SER A C 1
ATOM 2043 O O . SER A 1 266 ? 19.463 -11.232 -23.716 1.00 27.42 266 SER A O 1
ATOM 2045 N N . ARG A 1 267 ? 17.954 -11.732 -22.144 1.00 26.53 267 ARG A N 1
ATOM 2046 C CA . ARG A 1 267 ? 16.802 -11.595 -23.051 1.00 26.53 267 ARG A CA 1
ATOM 2047 C C . ARG A 1 267 ? 16.457 -10.119 -23.258 1.00 26.53 267 ARG A C 1
ATOM 2049 O O . ARG A 1 267 ? 15.939 -9.467 -22.359 1.00 26.53 267 ARG A O 1
ATOM 2056 N N . LEU A 1 268 ? 16.704 -9.624 -24.468 1.00 29.53 268 LEU A N 1
ATOM 2057 C CA . LEU A 1 268 ? 16.151 -8.367 -24.974 1.00 29.53 268 LEU A CA 1
ATOM 2058 C C . LEU A 1 268 ? 14.677 -8.570 -25.360 1.00 29.53 268 LEU A C 1
ATOM 2060 O O . LEU A 1 268 ? 14.379 -9.340 -26.274 1.00 29.53 268 LEU A O 1
ATOM 2064 N N . GLU A 1 269 ? 13.759 -7.872 -24.688 1.00 26.64 269 GLU A N 1
ATOM 2065 C CA . GLU A 1 269 ? 12.381 -7.720 -25.171 1.00 26.64 269 GLU A CA 1
ATOM 2066 C C . GLU A 1 269 ? 12.319 -6.653 -26.274 1.00 26.64 269 GLU A C 1
ATOM 2068 O O . GLU A 1 269 ? 13.012 -5.636 -26.228 1.00 26.64 269 GLU A O 1
ATOM 2073 N N . HIS A 1 270 ? 11.501 -6.896 -27.300 1.00 28.36 270 HIS A N 1
ATOM 2074 C CA . HIS A 1 270 ? 11.387 -6.012 -28.461 1.00 28.36 270 HIS A CA 1
ATOM 2075 C C . HIS A 1 270 ? 10.384 -4.871 -28.216 1.00 28.36 270 HIS A C 1
ATOM 2077 O O . HIS A 1 270 ? 9.416 -5.037 -27.476 1.00 28.36 270 HIS A O 1
ATOM 2083 N N . ARG A 1 271 ? 10.608 -3.721 -28.877 1.00 31.69 271 ARG A N 1
ATOM 2084 C CA . ARG A 1 271 ? 9.787 -2.493 -28.777 1.00 31.69 271 ARG A CA 1
ATOM 2085 C C . ARG A 1 271 ? 8.267 -2.759 -28.725 1.00 31.69 271 ARG A C 1
ATOM 2087 O O . ARG A 1 271 ? 7.776 -3.498 -29.578 1.00 31.69 271 ARG A O 1
ATOM 2094 N N . PRO A 1 272 ? 7.497 -2.017 -27.904 1.00 31.02 272 PRO A N 1
ATOM 2095 C CA . PRO A 1 272 ? 6.089 -1.793 -28.203 1.00 31.02 272 PRO A CA 1
ATOM 2096 C C . PRO A 1 272 ? 5.972 -0.937 -29.475 1.00 31.02 272 PRO A C 1
ATOM 2098 O O . PRO A 1 272 ? 6.572 0.138 -29.569 1.00 31.02 272 PRO A O 1
ATOM 2101 N N . GLU A 1 273 ? 5.203 -1.400 -30.458 1.00 34.22 273 GLU A N 1
ATOM 2102 C CA . GLU A 1 273 ? 4.859 -0.580 -31.621 1.00 34.22 273 GLU A CA 1
ATOM 2103 C C . GLU A 1 273 ? 3.945 0.586 -31.219 1.00 34.22 273 GLU A C 1
ATOM 2105 O O . GLU A 1 273 ? 3.180 0.529 -30.249 1.00 34.22 273 GLU A O 1
ATOM 2110 N N . ILE A 1 274 ? 4.072 1.695 -31.949 1.00 37.94 274 ILE A N 1
ATOM 2111 C CA . ILE A 1 274 ? 3.295 2.912 -31.707 1.00 37.94 274 ILE A CA 1
ATOM 2112 C C . ILE A 1 274 ? 1.934 2.743 -32.386 1.00 37.94 274 ILE A C 1
ATOM 2114 O O . ILE A 1 274 ? 1.670 3.349 -33.425 1.00 37.94 274 ILE A O 1
ATOM 2118 N N . ASP A 1 275 ? 1.072 1.923 -31.785 1.00 33.91 275 ASP A N 1
ATOM 2119 C CA . ASP A 1 275 ? -0.351 1.906 -32.119 1.00 33.91 275 ASP A CA 1
ATOM 2120 C C . ASP A 1 275 ? -0.923 3.305 -31.862 1.00 33.91 275 ASP A C 1
ATOM 2122 O O . ASP A 1 275 ? -1.025 3.761 -30.714 1.00 33.91 275 ASP A O 1
ATOM 2126 N N . ARG A 1 276 ? -1.290 3.993 -32.948 1.00 39.66 276 ARG A N 1
ATOM 2127 C CA . ARG A 1 276 ? -2.184 5.150 -32.891 1.00 39.66 276 ARG A CA 1
ATOM 2128 C C . ARG A 1 276 ? -3.531 4.645 -32.380 1.00 39.66 276 ARG A C 1
ATOM 2130 O O . ARG A 1 276 ? -4.101 3.735 -32.977 1.00 39.66 276 ARG A O 1
ATOM 2137 N N . LEU A 1 277 ? -4.045 5.236 -31.299 1.00 37.53 277 LEU A N 1
ATOM 2138 C CA . LEU A 1 277 ? -5.431 4.994 -30.899 1.00 37.53 277 LEU A CA 1
ATOM 2139 C C . LEU A 1 277 ? -6.367 5.283 -32.086 1.00 37.53 277 LEU A C 1
ATOM 2141 O O . LEU A 1 277 ? -6.111 6.232 -32.830 1.00 37.53 277 LEU A O 1
ATOM 2145 N N . PRO A 1 278 ? -7.481 4.542 -32.233 1.00 35.50 278 PRO A N 1
ATOM 2146 C CA . PRO A 1 278 ? -8.399 4.690 -33.367 1.00 35.50 278 PRO A CA 1
ATOM 2147 C C . PRO A 1 278 ? -9.105 6.055 -33.425 1.00 35.50 278 PRO A C 1
ATOM 2149 O O . PRO A 1 278 ? -9.834 6.334 -34.375 1.00 35.50 278 PRO A O 1
ATOM 2152 N N . HIS A 1 279 ? -8.929 6.904 -32.411 1.00 41.25 279 HIS A N 1
ATOM 2153 C CA . HIS A 1 279 ? -9.380 8.289 -32.383 1.00 41.25 279 HIS A CA 1
ATOM 2154 C C . HIS A 1 279 ? -8.174 9.170 -32.043 1.00 41.25 279 HIS A C 1
ATOM 2156 O O . HIS A 1 279 ? -7.896 9.416 -30.867 1.00 41.25 279 HIS A O 1
ATOM 2162 N N . SER A 1 280 ? -7.451 9.653 -33.059 1.00 37.09 280 SER A N 1
ATOM 2163 C CA . SER A 1 280 ? -6.624 10.839 -32.834 1.00 37.09 280 SER A CA 1
ATOM 2164 C C . SER A 1 280 ? -7.552 11.986 -32.438 1.00 37.09 280 SER A C 1
ATOM 2166 O O . SER A 1 280 ? -8.709 12.050 -32.872 1.00 37.09 280 SER A O 1
ATOM 2168 N N . MET A 1 281 ? -7.046 12.941 -31.662 1.00 45.25 281 MET A N 1
ATOM 2169 C CA . MET A 1 281 ? -7.668 14.260 -31.697 1.00 45.25 281 MET A CA 1
ATOM 2170 C C . MET A 1 281 ? -7.613 14.724 -33.158 1.00 45.25 281 MET A C 1
ATOM 2172 O O . MET A 1 281 ? -6.619 14.493 -33.849 1.00 45.25 281 MET A O 1
ATOM 2176 N N . ASN A 1 282 ? -8.702 15.289 -33.687 1.00 37.75 282 ASN A N 1
ATOM 2177 C CA . ASN A 1 282 ? -8.830 15.513 -35.139 1.00 37.75 282 ASN A CA 1
ATOM 2178 C C . ASN A 1 282 ? -7.987 16.703 -35.655 1.00 37.75 282 ASN A C 1
ATOM 2180 O O . ASN A 1 282 ? -8.194 17.200 -36.760 1.00 37.75 282 ASN A O 1
ATOM 2184 N N . GLN A 1 283 ? -7.026 17.142 -34.841 1.00 44.38 283 GLN A N 1
ATOM 2185 C CA . GLN A 1 283 ? -5.871 17.942 -35.203 1.00 44.38 283 GLN A CA 1
ATOM 2186 C C . GLN A 1 283 ? -4.633 17.309 -34.565 1.00 44.38 283 GLN A C 1
ATOM 2188 O O . GLN A 1 283 ? -4.565 17.116 -33.353 1.00 44.38 283 GLN A O 1
ATOM 2193 N N . ASP A 1 284 ? -3.664 16.993 -35.420 1.00 52.38 284 ASP A N 1
ATOM 2194 C CA . ASP A 1 284 ? -2.325 16.528 -35.066 1.00 52.38 284 ASP A CA 1
ATOM 2195 C C . ASP A 1 284 ? -1.686 17.530 -34.082 1.00 52.38 284 ASP A C 1
ATOM 2197 O O . ASP A 1 284 ? -1.783 18.741 -34.310 1.00 52.38 284 ASP A O 1
ATOM 2201 N N . VAL A 1 285 ? -0.944 17.083 -33.062 1.00 58.44 285 VAL A N 1
ATOM 2202 C CA . VAL A 1 285 ? -0.117 17.990 -32.224 1.00 58.44 285 VAL A CA 1
ATOM 2203 C C . VAL A 1 285 ? 0.861 18.805 -33.094 1.00 58.44 285 VAL A C 1
ATOM 2205 O O . VAL A 1 285 ? 1.236 19.922 -32.754 1.00 58.44 285 VAL A O 1
ATOM 2208 N N . ILE A 1 286 ? 1.203 18.281 -34.277 1.00 55.81 286 ILE A N 1
ATOM 2209 C CA . ILE A 1 286 ? 1.992 18.929 -35.337 1.00 55.81 286 ILE A CA 1
ATOM 2210 C C . ILE A 1 286 ? 1.270 20.145 -35.969 1.00 55.81 286 ILE A C 1
ATOM 2212 O O . ILE A 1 286 ? 1.919 21.044 -36.507 1.00 55.81 286 ILE A O 1
ATOM 2216 N N . THR A 1 287 ? -0.066 20.192 -35.923 1.00 60.59 287 THR A N 1
ATOM 2217 C CA . THR A 1 287 ? -0.888 21.289 -36.474 1.00 60.59 287 THR A CA 1
ATOM 2218 C C . THR A 1 287 ? -1.206 22.396 -35.471 1.00 60.59 287 THR A C 1
ATOM 2220 O O . THR A 1 287 ? -1.513 23.511 -35.895 1.00 60.59 287 THR A O 1
ATOM 2223 N N . TYR A 1 288 ? -1.069 22.138 -34.167 1.00 78.19 288 TYR A N 1
ATOM 2224 C CA . TYR A 1 288 ? -1.174 23.173 -33.141 1.00 78.19 288 TYR A CA 1
ATOM 2225 C C . TYR A 1 288 ? -0.019 24.174 -33.280 1.00 78.19 288 TYR A C 1
ATOM 2227 O O . TYR A 1 288 ? 1.153 23.843 -33.102 1.00 78.19 288 TYR A O 1
ATOM 2235 N N . ARG A 1 289 ? -0.364 25.419 -33.620 1.00 78.31 289 ARG A N 1
ATOM 2236 C CA . ARG A 1 289 ? 0.572 26.542 -33.731 1.00 78.31 289 ARG A CA 1
ATOM 2237 C C . ARG A 1 289 ? 0.219 27.581 -32.668 1.00 78.31 289 ARG A C 1
ATOM 2239 O O . ARG A 1 289 ? -0.658 28.409 -32.926 1.00 78.31 289 ARG A O 1
ATOM 2246 N N . PRO A 1 290 ? 0.846 27.532 -31.481 1.00 82.38 290 PRO A N 1
ATOM 2247 C CA . PRO A 1 290 ? 0.634 28.559 -30.474 1.00 82.38 290 PRO A CA 1
ATOM 2248 C C . PRO A 1 290 ? 1.156 29.908 -30.971 1.00 82.38 290 PRO A C 1
ATOM 2250 O O . PRO A 1 290 ? 2.103 29.978 -31.757 1.00 82.38 290 PRO A O 1
ATOM 2253 N N . ASP A 1 291 ? 0.540 30.977 -30.484 1.00 85.44 291 ASP A N 1
ATOM 2254 C CA . ASP A 1 291 ? 0.992 32.346 -30.715 1.00 85.44 291 ASP A CA 1
ATOM 2255 C C . ASP A 1 291 ? 1.979 32.732 -29.599 1.00 85.44 291 ASP A C 1
ATOM 2257 O O . ASP A 1 291 ? 1.563 32.804 -28.438 1.00 85.44 291 ASP A O 1
ATOM 2261 N N . PRO A 1 292 ? 3.270 32.980 -29.901 1.00 82.56 292 PRO A N 1
ATOM 2262 C CA . PRO A 1 292 ? 4.262 33.299 -28.878 1.00 82.56 292 PRO A CA 1
ATOM 2263 C C . PRO A 1 292 ? 3.911 34.547 -28.065 1.00 82.56 292 PRO A C 1
ATOM 2265 O O . PRO A 1 292 ? 4.166 34.579 -26.866 1.00 82.56 292 PRO A O 1
ATOM 2268 N N . SER A 1 293 ? 3.282 35.558 -28.676 1.00 81.81 293 SER A N 1
ATOM 2269 C CA . SER A 1 293 ? 2.879 36.776 -27.965 1.00 81.81 293 SER A CA 1
ATOM 2270 C C . SER A 1 293 ? 1.722 36.517 -27.001 1.00 81.81 293 SER A C 1
ATOM 2272 O O . SER A 1 293 ? 1.662 37.135 -25.939 1.00 81.81 293 SER A O 1
ATOM 2274 N N . ARG A 1 294 ? 0.831 35.574 -27.332 1.00 87.81 294 ARG A N 1
ATOM 2275 C CA . ARG A 1 294 ? -0.262 35.143 -26.451 1.00 87.81 294 ARG A CA 1
ATOM 2276 C C . ARG A 1 294 ? 0.245 34.286 -25.291 1.00 87.81 294 ARG A C 1
ATOM 2278 O O . ARG A 1 294 ? -0.153 34.545 -24.157 1.00 87.81 294 ARG A O 1
ATOM 2285 N N . LEU A 1 295 ? 1.154 33.341 -25.557 1.00 87.25 295 LEU A N 1
ATOM 2286 C CA . LEU A 1 295 ? 1.802 32.544 -24.509 1.00 87.25 295 LEU A CA 1
ATOM 2287 C C . LEU A 1 295 ? 2.599 33.436 -23.546 1.00 87.25 295 LEU A C 1
ATOM 2289 O O . LEU A 1 295 ? 2.430 33.312 -22.339 1.00 87.25 295 LEU A O 1
ATOM 2293 N N . ASP A 1 296 ? 3.410 34.372 -24.049 1.00 83.31 296 ASP A N 1
ATOM 2294 C CA . ASP A 1 296 ? 4.174 35.300 -23.203 1.00 83.31 296 ASP A CA 1
ATOM 2295 C C . ASP A 1 296 ? 3.255 36.218 -22.373 1.00 83.31 296 ASP A C 1
ATOM 2297 O O . ASP A 1 296 ? 3.552 36.496 -21.209 1.00 83.31 296 ASP A O 1
ATOM 2301 N N . ALA A 1 297 ? 2.129 36.679 -22.934 1.00 82.69 297 ALA A N 1
ATOM 2302 C CA . ALA A 1 297 ? 1.151 37.489 -22.206 1.00 82.69 297 ALA A CA 1
ATOM 2303 C C . ALA A 1 297 ? 0.457 36.692 -21.087 1.00 82.69 297 ALA A C 1
ATOM 2305 O O . ALA A 1 297 ? 0.381 37.169 -19.955 1.00 82.69 297 ALA A O 1
ATOM 2306 N N . GLN A 1 298 ? 0.005 35.466 -21.373 1.00 82.88 298 GLN A N 1
ATOM 2307 C CA . GLN A 1 298 ? -0.581 34.565 -20.374 1.00 82.88 298 GLN A CA 1
ATOM 2308 C C . GLN A 1 298 ? 0.437 34.183 -19.292 1.00 82.88 298 GLN A C 1
ATOM 2310 O O . GLN A 1 298 ? 0.124 34.240 -18.107 1.00 82.88 298 GLN A O 1
ATOM 2315 N N . PHE A 1 299 ? 1.674 33.867 -19.680 1.00 86.81 299 PHE A N 1
ATOM 2316 C CA . PHE A 1 299 ? 2.750 33.514 -18.757 1.00 86.81 299 PHE A CA 1
ATOM 2317 C C . PHE A 1 299 ? 3.075 34.655 -17.785 1.00 86.81 299 PHE A C 1
ATOM 2319 O O . PHE A 1 299 ? 3.153 34.418 -16.582 1.00 86.81 299 PHE A O 1
ATOM 2326 N N . ARG A 1 300 ? 3.166 35.902 -18.267 1.00 84.00 300 ARG A N 1
ATOM 2327 C CA . ARG A 1 300 ? 3.323 37.082 -17.395 1.00 84.00 300 ARG A CA 1
ATOM 2328 C C . ARG A 1 300 ? 2.091 37.351 -16.529 1.00 84.00 300 ARG A C 1
ATOM 2330 O O . ARG A 1 300 ? 2.250 37.800 -15.399 1.00 84.00 300 ARG A O 1
ATOM 2337 N N . GLY A 1 301 ? 0.888 37.072 -17.038 1.00 76.25 301 GLY A N 1
ATOM 2338 C CA . GLY A 1 301 ? -0.366 37.184 -16.285 1.00 76.25 301 GLY A CA 1
ATOM 2339 C C . GLY A 1 301 ? -0.412 36.270 -15.057 1.00 76.25 301 GLY A C 1
ATOM 2340 O O . GLY A 1 301 ? -0.868 36.695 -14.002 1.00 76.25 301 GLY A O 1
ATOM 2341 N N . LEU A 1 302 ? 0.162 35.066 -15.159 1.00 76.94 302 LEU A N 1
ATOM 2342 C CA . LEU A 1 302 ? 0.350 34.119 -14.048 1.00 76.94 302 LEU A CA 1
ATOM 2343 C C . LEU A 1 302 ? 1.608 34.420 -13.211 1.00 76.94 302 LEU A C 1
ATOM 2345 O O . LEU A 1 302 ? 2.284 33.500 -12.747 1.00 76.94 302 LEU A O 1
ATOM 2349 N N . SER A 1 303 ? 2.005 35.693 -13.102 1.00 74.88 303 SER A N 1
ATOM 2350 C CA . SER A 1 303 ? 3.243 36.148 -12.437 1.00 74.88 303 SER A CA 1
ATOM 2351 C C . SER A 1 303 ? 4.534 35.437 -12.895 1.00 74.88 303 SER A C 1
ATOM 2353 O O . SER A 1 303 ? 5.535 35.422 -12.179 1.00 74.88 303 SER A O 1
ATOM 2355 N N . GLY A 1 304 ? 4.536 34.838 -14.089 1.00 73.50 304 GLY A N 1
ATOM 2356 C CA . GLY A 1 304 ? 5.658 34.071 -14.611 1.00 73.50 304 GLY A CA 1
ATOM 2357 C C . GLY A 1 304 ? 6.845 34.959 -14.977 1.00 73.50 304 GLY A C 1
ATOM 2358 O O . GLY A 1 304 ? 6.740 35.861 -15.811 1.00 73.50 304 GLY A O 1
ATOM 2359 N N . ALA A 1 305 ? 8.005 34.655 -14.394 1.00 79.38 305 ALA A N 1
ATOM 2360 C CA . ALA A 1 305 ? 9.278 35.291 -14.711 1.00 79.38 305 ALA A CA 1
ATOM 2361 C C . ALA A 1 305 ? 10.233 34.286 -15.370 1.00 79.38 305 ALA A C 1
ATOM 2363 O O . ALA A 1 305 ? 10.422 33.177 -14.873 1.00 79.38 305 ALA A O 1
ATOM 2364 N N . ILE A 1 306 ? 10.872 34.688 -16.473 1.00 83.06 306 ILE A N 1
ATOM 2365 C CA . ILE A 1 306 ? 12.002 33.940 -17.038 1.00 83.06 306 ILE A CA 1
ATOM 2366 C C . ILE A 1 306 ? 13.205 34.182 -16.111 1.00 83.06 306 ILE A C 1
ATOM 2368 O O . ILE A 1 306 ? 13.553 35.349 -15.899 1.00 83.06 306 ILE A O 1
ATOM 2372 N N . PRO A 1 307 ? 13.838 33.143 -15.533 1.00 83.81 307 PRO A N 1
ATOM 2373 C CA . PRO A 1 307 ? 14.896 33.354 -14.550 1.00 83.81 307 PRO A CA 1
ATOM 2374 C C . PRO A 1 307 ? 16.103 34.095 -15.144 1.00 83.81 307 PRO A C 1
ATOM 2376 O O . PRO A 1 307 ? 16.504 33.853 -16.282 1.00 83.81 307 PRO A O 1
ATOM 2379 N N . ALA A 1 308 ? 16.696 35.002 -14.366 1.00 80.50 308 ALA A N 1
ATOM 2380 C CA . ALA A 1 308 ? 17.875 35.756 -14.784 1.00 80.50 308 ALA A CA 1
ATOM 2381 C C . ALA A 1 308 ? 19.163 34.922 -14.664 1.00 80.50 308 ALA A C 1
ATOM 2383 O O . ALA A 1 308 ? 19.328 34.137 -13.723 1.00 80.50 308 ALA A O 1
ATOM 2384 N N . ALA A 1 309 ? 20.095 35.139 -15.595 1.00 78.94 309 ALA A N 1
ATOM 2385 C CA . ALA A 1 309 ? 21.398 34.487 -15.583 1.00 78.94 309 ALA A CA 1
ATOM 2386 C C . ALA A 1 309 ? 22.241 34.917 -14.363 1.00 78.94 309 ALA A C 1
ATOM 2388 O O . ALA A 1 309 ? 22.299 36.112 -14.063 1.00 78.94 309 ALA A O 1
ATOM 2389 N N . PRO A 1 310 ? 22.936 33.986 -13.679 1.00 77.00 310 PRO A N 1
ATOM 2390 C CA . PRO A 1 310 ? 23.947 34.337 -12.687 1.00 77.00 310 PRO A CA 1
ATOM 2391 C C . PRO A 1 310 ? 25.102 35.120 -13.322 1.00 77.00 310 PRO A C 1
ATOM 2393 O O . PRO A 1 310 ? 25.530 34.797 -14.433 1.00 77.00 310 PRO A O 1
ATOM 2396 N N . ALA A 1 311 ? 25.632 36.103 -12.591 1.00 71.38 311 ALA A N 1
ATOM 2397 C CA . ALA A 1 311 ? 26.745 36.932 -13.047 1.00 71.38 311 ALA A CA 1
ATOM 2398 C C . ALA A 1 311 ? 27.975 36.076 -13.407 1.00 71.38 311 ALA A C 1
ATOM 2400 O O . ALA A 1 311 ? 28.435 35.270 -12.595 1.00 71.38 311 ALA A O 1
ATOM 2401 N N . GLY A 1 312 ? 28.502 36.246 -14.620 1.00 70.38 312 GLY A N 1
ATOM 2402 C CA . GLY A 1 312 ? 29.629 35.470 -15.150 1.00 70.38 312 GLY A CA 1
ATOM 2403 C C . GLY A 1 312 ? 29.263 34.098 -15.737 1.00 70.38 312 GLY A C 1
ATOM 2404 O O . GLY A 1 312 ? 30.163 33.340 -16.099 1.00 70.38 312 GLY A O 1
ATOM 2405 N N . LYS A 1 313 ? 27.970 33.755 -15.842 1.00 76.81 313 LYS A N 1
ATOM 2406 C CA . LYS A 1 313 ? 27.464 32.534 -16.506 1.00 76.81 313 LYS A CA 1
ATOM 2407 C C . LYS A 1 313 ? 26.479 32.819 -17.647 1.00 76.81 313 LYS A C 1
ATOM 2409 O O . LYS A 1 313 ? 25.759 31.925 -18.087 1.00 76.81 313 LYS A O 1
ATOM 2414 N N . GLU A 1 314 ? 26.432 34.047 -18.153 1.00 82.94 314 GLU A N 1
ATOM 2415 C CA . GLU A 1 314 ? 25.416 34.526 -19.099 1.00 82.94 314 GLU A CA 1
ATOM 2416 C C . GLU A 1 314 ? 25.407 33.751 -20.426 1.00 82.94 314 GLU A C 1
ATOM 2418 O O . GLU A 1 314 ? 24.346 33.556 -21.018 1.00 82.94 314 GLU A O 1
ATOM 2423 N N . GLU A 1 315 ? 26.569 33.294 -20.897 1.00 78.38 315 GLU A N 1
ATOM 2424 C CA . GLU A 1 315 ? 26.689 32.513 -22.133 1.00 78.38 315 GLU A CA 1
ATOM 2425 C C . GLU A 1 315 ? 26.227 31.057 -21.953 1.00 78.38 315 GLU A C 1
ATOM 2427 O O . GLU A 1 315 ? 25.420 30.568 -22.749 1.00 78.38 315 GLU A O 1
ATOM 2432 N N . GLU A 1 316 ? 26.632 30.396 -20.860 1.00 77.06 316 GLU A N 1
ATOM 2433 C CA . GLU A 1 316 ? 26.132 29.061 -20.500 1.00 77.06 316 GLU A CA 1
ATOM 2434 C C . GLU A 1 316 ? 24.608 29.092 -20.303 1.00 77.06 316 GLU A C 1
ATOM 2436 O O . GLU A 1 316 ? 23.887 28.268 -20.869 1.00 77.06 316 GLU A O 1
ATOM 2441 N N . PHE A 1 317 ? 24.104 30.087 -19.573 1.00 83.06 317 PHE A N 1
ATOM 2442 C CA . PHE A 1 317 ? 22.680 30.251 -19.299 1.00 83.06 317 PHE A CA 1
ATOM 2443 C C . PHE A 1 317 ? 21.865 30.461 -20.585 1.00 83.06 317 PHE A C 1
ATOM 2445 O O . PHE A 1 317 ? 20.869 29.771 -20.799 1.00 83.06 317 PHE A O 1
ATOM 2452 N N . ARG A 1 318 ? 22.327 31.331 -21.498 1.00 81.19 318 ARG A N 1
ATOM 2453 C CA . ARG A 1 318 ? 21.688 31.575 -22.807 1.00 81.19 318 ARG A CA 1
ATOM 2454 C C . ARG A 1 318 ? 21.663 30.332 -23.706 1.00 81.19 318 ARG A C 1
ATOM 2456 O O . ARG A 1 318 ? 20.781 30.213 -24.553 1.00 81.19 318 ARG A O 1
ATOM 2463 N N . SER A 1 319 ? 22.613 29.410 -23.532 1.00 80.81 319 SER A N 1
ATOM 2464 C CA . SER A 1 319 ? 22.644 28.139 -24.270 1.00 80.81 319 SER A CA 1
ATOM 2465 C C . SER A 1 319 ? 21.657 27.090 -23.729 1.00 80.81 319 SER A C 1
ATOM 2467 O O . SER A 1 319 ? 21.165 26.260 -24.495 1.00 80.81 319 SER A O 1
ATOM 2469 N N . ARG A 1 320 ? 21.347 27.138 -22.423 1.00 84.25 320 ARG A N 1
ATOM 2470 C CA . ARG A 1 320 ? 20.575 26.115 -21.692 1.00 84.25 320 ARG A CA 1
ATOM 2471 C C . ARG A 1 320 ? 19.116 26.494 -21.419 1.00 84.25 320 ARG A C 1
ATOM 2473 O O . ARG A 1 320 ? 18.279 25.597 -21.348 1.00 84.25 320 ARG A O 1
ATOM 2480 N N . VAL A 1 321 ? 18.806 27.782 -21.268 1.00 86.69 321 VAL A N 1
ATOM 2481 C CA . VAL A 1 321 ? 17.482 28.297 -20.871 1.00 86.69 321 VAL A CA 1
ATOM 2482 C C . VAL A 1 321 ? 16.810 29.010 -22.049 1.00 86.69 321 VAL A C 1
ATOM 2484 O O . VAL A 1 321 ? 17.460 29.7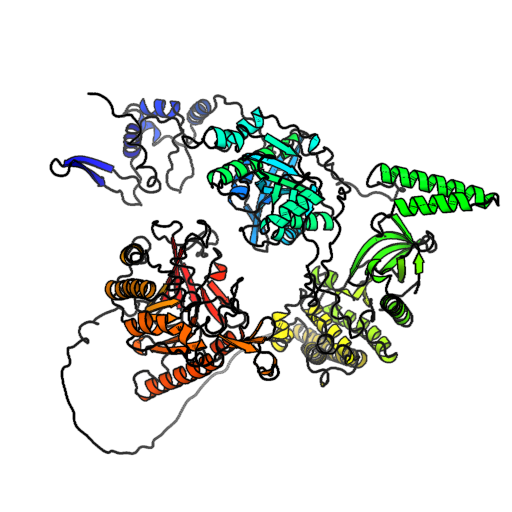26 -22.813 1.00 86.69 321 VAL A O 1
ATOM 2487 N N . ALA A 1 322 ? 15.509 28.796 -22.236 1.00 84.88 322 ALA A N 1
ATOM 2488 C CA . ALA A 1 322 ? 14.728 29.441 -23.286 1.00 84.88 322 ALA A CA 1
ATOM 2489 C C . ALA A 1 322 ? 14.447 30.919 -22.950 1.00 84.88 322 ALA A C 1
ATOM 2491 O O . ALA A 1 322 ? 14.081 31.259 -21.829 1.00 84.88 322 ALA A O 1
ATOM 2492 N N . ALA A 1 323 ? 14.590 31.801 -23.944 1.00 81.31 323 ALA A N 1
ATOM 2493 C CA . ALA A 1 323 ? 14.366 33.244 -23.793 1.00 81.31 323 ALA A CA 1
ATOM 2494 C C . ALA A 1 323 ? 12.887 33.677 -23.924 1.00 81.31 323 ALA A C 1
ATOM 2496 O O . ALA A 1 323 ? 12.588 34.856 -23.766 1.00 81.31 323 ALA A O 1
ATOM 2497 N N . ALA A 1 324 ? 11.992 32.740 -24.247 1.00 83.62 324 ALA A N 1
ATOM 2498 C CA . ALA A 1 324 ? 10.540 32.898 -24.354 1.00 83.62 324 ALA A CA 1
ATOM 2499 C C . ALA A 1 324 ? 9.881 31.511 -24.249 1.00 83.62 324 ALA A C 1
ATOM 2501 O O . ALA A 1 324 ? 10.560 30.496 -24.464 1.00 83.62 324 ALA A O 1
ATOM 2502 N N . ILE A 1 325 ? 8.576 31.449 -23.969 1.00 87.81 325 ILE A N 1
ATOM 2503 C CA . ILE A 1 325 ? 7.855 30.167 -23.934 1.00 87.81 325 ILE A CA 1
ATOM 2504 C C . ILE A 1 325 ? 7.724 29.623 -25.359 1.00 87.81 325 ILE A C 1
ATOM 2506 O O . ILE A 1 325 ? 7.202 30.285 -26.254 1.00 87.81 325 ILE A O 1
ATOM 2510 N N . THR A 1 326 ? 8.202 28.399 -25.586 1.00 85.94 326 THR A N 1
ATOM 2511 C CA . THR A 1 326 ? 8.116 27.739 -26.897 1.00 85.94 326 THR A CA 1
ATOM 2512 C C . THR A 1 326 ? 7.640 26.303 -26.754 1.00 85.94 326 THR A C 1
ATOM 2514 O O . THR A 1 326 ? 7.923 25.639 -25.757 1.00 85.94 326 THR A O 1
ATOM 2517 N N . VAL A 1 327 ? 6.899 25.829 -27.756 1.00 88.19 327 VAL A N 1
ATOM 2518 C CA . VAL A 1 327 ? 6.254 24.512 -27.752 1.00 88.19 327 VAL A CA 1
ATOM 2519 C C . VAL A 1 327 ? 6.856 23.628 -28.836 1.00 88.19 327 VAL A C 1
ATOM 2521 O O . VAL A 1 327 ? 7.082 24.085 -29.958 1.00 88.19 327 VAL A O 1
ATOM 2524 N N . ARG A 1 328 ? 7.089 22.351 -28.522 1.00 85.38 328 ARG A N 1
ATOM 2525 C CA . ARG A 1 328 ? 7.610 21.352 -29.463 1.00 85.38 328 ARG A CA 1
ATOM 2526 C C . ARG A 1 328 ? 6.836 20.039 -29.373 1.00 85.38 328 ARG A C 1
ATOM 2528 O O . ARG A 1 328 ? 6.537 19.566 -28.283 1.00 85.38 328 ARG A O 1
ATOM 2535 N N . ALA A 1 329 ? 6.593 19.402 -30.516 1.00 81.62 329 ALA A N 1
ATOM 2536 C CA . ALA A 1 329 ? 6.178 18.002 -30.571 1.00 81.62 329 ALA A CA 1
ATOM 2537 C C . ALA A 1 329 ? 7.418 17.086 -30.553 1.00 81.62 329 ALA A C 1
ATOM 2539 O O . ALA A 1 329 ? 8.256 17.184 -31.451 1.00 81.62 329 ALA A O 1
ATOM 2540 N N . ALA A 1 330 ? 7.549 16.193 -29.566 1.00 77.81 330 ALA A N 1
ATOM 2541 C CA . ALA A 1 330 ? 8.677 15.252 -29.483 1.00 77.81 330 ALA A CA 1
ATOM 2542 C C . ALA A 1 330 ? 8.258 13.869 -28.951 1.00 77.81 330 ALA A C 1
ATOM 2544 O O . ALA A 1 330 ? 7.129 13.674 -28.506 1.00 77.81 330 ALA A O 1
ATOM 2545 N N . THR A 1 331 ? 9.162 12.885 -29.019 1.00 76.56 331 THR A N 1
ATOM 2546 C CA . THR A 1 331 ? 8.942 11.543 -28.442 1.00 76.56 331 THR A CA 1
ATOM 2547 C C . THR A 1 331 ? 9.507 11.505 -27.023 1.00 76.56 331 THR A C 1
ATOM 2549 O O . THR A 1 331 ? 10.693 11.792 -26.835 1.00 76.56 331 THR A O 1
ATOM 2552 N N . LEU A 1 332 ? 8.669 11.150 -26.046 1.00 75.75 332 LEU A N 1
ATOM 2553 C CA . LEU A 1 332 ? 9.064 10.990 -24.642 1.00 75.75 332 LEU A CA 1
ATOM 2554 C C . LEU A 1 332 ? 9.458 9.532 -24.378 1.00 75.75 332 LEU A C 1
ATOM 2556 O O . LEU A 1 332 ? 8.811 8.618 -24.895 1.00 75.75 332 LEU A O 1
ATOM 2560 N N . ALA A 1 333 ? 10.481 9.307 -23.554 1.00 75.69 333 ALA A N 1
ATOM 2561 C CA . ALA A 1 333 ? 10.759 7.989 -22.986 1.00 75.69 333 ALA A CA 1
ATOM 2562 C C . ALA A 1 333 ? 10.360 7.953 -21.504 1.00 75.69 333 ALA A C 1
ATOM 2564 O O . ALA A 1 333 ? 10.612 8.912 -20.777 1.00 75.69 333 ALA A O 1
ATOM 2565 N N . SER A 1 334 ? 9.731 6.855 -21.082 1.00 74.25 334 SER A N 1
ATOM 2566 C CA . SER A 1 334 ? 9.036 6.750 -19.796 1.00 74.25 334 SER A CA 1
ATOM 2567 C C . SER A 1 334 ? 9.520 5.557 -18.972 1.00 74.25 334 SER A C 1
ATOM 2569 O O . SER A 1 334 ? 9.548 4.433 -19.486 1.00 74.25 334 SER A O 1
ATOM 2571 N N . GLY A 1 335 ? 9.867 5.776 -17.700 1.00 64.94 335 GLY A N 1
ATOM 2572 C CA . GLY A 1 335 ? 10.037 4.698 -16.716 1.00 64.94 335 GLY A CA 1
ATOM 2573 C C . GLY A 1 335 ? 11.050 4.971 -15.596 1.00 64.94 335 GLY A C 1
ATOM 2574 O O . GLY A 1 335 ? 12.134 5.502 -15.827 1.00 64.94 335 GLY A O 1
ATOM 2575 N N . GLU A 1 336 ? 10.734 4.514 -14.381 1.00 58.12 336 GLU A N 1
ATOM 2576 C CA . GLU A 1 336 ? 11.542 4.714 -13.163 1.00 58.12 336 GLU A CA 1
ATOM 2577 C C . GLU A 1 336 ? 13.001 4.233 -13.319 1.00 58.12 336 GLU A C 1
ATOM 2579 O O . GLU A 1 336 ? 13.945 4.980 -13.054 1.00 58.12 336 GLU A O 1
ATOM 2584 N N . LYS A 1 337 ? 13.211 3.004 -13.818 1.00 51.94 337 LYS A N 1
ATOM 2585 C CA . LYS A 1 337 ? 14.565 2.445 -14.011 1.00 51.94 337 LYS A CA 1
ATOM 2586 C C . LYS A 1 337 ? 15.339 3.081 -15.170 1.00 51.94 337 LYS A C 1
ATOM 2588 O O . LYS A 1 337 ? 16.561 2.967 -15.208 1.00 51.94 337 LYS A O 1
ATOM 2593 N N . LEU A 1 338 ? 14.657 3.747 -16.107 1.00 57.09 338 LEU A N 1
ATOM 2594 C CA . LEU A 1 338 ? 15.301 4.414 -17.243 1.00 57.09 338 LEU A CA 1
ATOM 2595 C C . LEU A 1 338 ? 16.075 5.661 -16.794 1.00 57.09 338 LEU A C 1
ATOM 2597 O O . LEU A 1 338 ? 17.146 5.941 -17.324 1.00 57.09 338 LEU A O 1
ATOM 2601 N N . LEU A 1 339 ? 15.537 6.392 -15.814 1.00 55.09 339 LEU A N 1
ATOM 2602 C CA . LEU A 1 339 ? 16.124 7.632 -15.300 1.00 55.09 339 LEU A CA 1
ATOM 2603 C C . LEU A 1 339 ? 17.156 7.402 -14.186 1.00 55.09 339 LEU A C 1
ATOM 2605 O O . LEU A 1 339 ? 18.015 8.255 -13.977 1.00 55.09 339 LEU A O 1
ATOM 2609 N N . ARG A 1 340 ? 17.133 6.240 -13.517 1.00 52.66 340 ARG A N 1
ATOM 2610 C CA . ARG A 1 340 ? 18.166 5.841 -12.539 1.00 52.66 340 ARG A CA 1
ATOM 2611 C C . ARG A 1 340 ? 19.439 5.250 -13.165 1.00 52.66 340 ARG A C 1
ATOM 2613 O O . ARG A 1 340 ? 20.438 5.124 -12.466 1.00 52.66 340 ARG A O 1
ATOM 2620 N N . ASP A 1 341 ? 19.434 4.915 -14.459 1.00 54.88 341 ASP A N 1
ATOM 2621 C CA . ASP A 1 341 ? 20.598 4.368 -15.175 1.00 54.88 341 ASP A CA 1
ATOM 2622 C C . ASP A 1 341 ? 20.964 5.220 -16.417 1.00 54.88 341 ASP A C 1
ATOM 2624 O O . ASP A 1 341 ? 20.396 5.050 -17.507 1.00 54.88 341 ASP A O 1
ATOM 2628 N N . PRO A 1 342 ? 21.971 6.111 -16.302 1.00 57.47 342 PRO A N 1
ATOM 2629 C CA . PRO A 1 342 ? 22.433 6.947 -17.409 1.00 57.47 342 PRO A CA 1
ATOM 2630 C C . PRO A 1 342 ? 23.040 6.181 -18.595 1.00 57.47 342 PRO A C 1
ATOM 2632 O O . PRO A 1 342 ? 23.200 6.759 -19.673 1.00 57.47 342 PRO A O 1
ATOM 2635 N N . ALA A 1 343 ? 23.447 4.916 -18.446 1.00 56.94 343 ALA A N 1
ATOM 2636 C CA . ALA A 1 343 ? 23.870 4.088 -19.578 1.00 56.94 343 ALA A CA 1
ATOM 2637 C C . ALA A 1 343 ? 22.650 3.564 -20.354 1.00 56.94 343 ALA A C 1
ATOM 2639 O O . ALA A 1 343 ? 22.645 3.579 -21.587 1.00 56.94 343 ALA A O 1
ATOM 2640 N N . ARG A 1 344 ? 21.579 3.206 -19.643 1.00 60.66 344 ARG A N 1
ATOM 2641 C CA . ARG A 1 344 ? 20.325 2.678 -20.202 1.00 60.66 344 ARG A CA 1
ATOM 2642 C C . ARG A 1 344 ? 19.539 3.718 -20.995 1.00 60.66 344 ARG A C 1
ATOM 2644 O O . ARG A 1 344 ? 19.113 3.432 -22.113 1.00 60.66 344 ARG A O 1
ATOM 2651 N N . LEU A 1 345 ? 19.461 4.959 -20.506 1.00 59.69 345 LEU A N 1
ATOM 2652 C CA . LEU A 1 345 ? 18.899 6.083 -21.272 1.00 59.69 345 LEU A CA 1
ATOM 2653 C C . LEU A 1 345 ? 19.672 6.337 -22.584 1.00 59.69 345 LEU A C 1
ATOM 2655 O O . LEU A 1 345 ? 19.076 6.647 -23.619 1.00 59.69 345 LEU A O 1
ATOM 2659 N N . ARG A 1 346 ? 21.002 6.152 -22.576 1.00 61.41 346 ARG A N 1
ATOM 2660 C CA . ARG A 1 346 ? 21.841 6.238 -23.786 1.00 61.41 346 ARG A CA 1
ATOM 2661 C C . ARG A 1 346 ? 21.604 5.066 -24.747 1.00 61.41 346 ARG A C 1
ATOM 2663 O O . ARG A 1 346 ? 21.551 5.312 -25.952 1.00 61.41 346 ARG A O 1
ATOM 2670 N N . ALA A 1 347 ? 21.402 3.847 -24.243 1.00 58.53 347 ALA A N 1
ATOM 2671 C CA . ALA A 1 347 ? 21.061 2.675 -25.055 1.00 58.53 347 ALA A CA 1
ATOM 2672 C C . ALA A 1 347 ? 19.698 2.837 -25.754 1.00 58.53 347 ALA A C 1
ATOM 2674 O O . ALA A 1 347 ? 19.638 2.802 -26.981 1.00 58.53 347 ALA A O 1
ATOM 2675 N N . VAL A 1 348 ? 18.635 3.177 -25.013 1.00 58.94 348 VAL A N 1
ATOM 2676 C CA . VAL A 1 348 ? 17.293 3.434 -25.582 1.00 58.94 348 VAL A CA 1
ATOM 2677 C C . VAL A 1 348 ? 17.333 4.551 -26.631 1.00 58.94 348 VAL A C 1
ATOM 2679 O O . VAL A 1 348 ? 16.683 4.466 -27.674 1.00 58.94 348 VAL A O 1
ATOM 2682 N N . ARG A 1 349 ? 18.149 5.591 -26.417 1.00 59.81 349 ARG A N 1
ATOM 2683 C CA . ARG A 1 349 ? 18.366 6.648 -27.415 1.00 59.81 349 ARG A CA 1
ATOM 2684 C C . ARG A 1 349 ? 19.035 6.124 -28.693 1.00 59.81 349 ARG A C 1
ATOM 2686 O O . ARG A 1 349 ? 18.651 6.568 -29.774 1.00 59.81 349 ARG A O 1
ATOM 2693 N N . GLN A 1 350 ? 20.004 5.211 -28.604 1.00 57.75 350 GLN A N 1
ATOM 2694 C CA . GLN A 1 350 ? 20.627 4.575 -29.775 1.00 57.75 350 GLN A CA 1
ATOM 2695 C C . GLN A 1 350 ? 19.636 3.651 -30.502 1.00 57.75 350 GLN A C 1
ATOM 2697 O O . GLN A 1 350 ? 19.459 3.775 -31.714 1.00 57.75 350 GLN A O 1
ATOM 2702 N N . GLU A 1 351 ? 18.912 2.813 -29.758 1.00 55.59 351 GLU A N 1
ATOM 2703 C CA . GLU A 1 351 ? 17.869 1.909 -30.263 1.00 55.59 351 GLU A CA 1
ATOM 2704 C C . GLU A 1 351 ? 16.713 2.650 -30.952 1.00 55.59 351 GLU A C 1
ATOM 2706 O O . GLU A 1 351 ? 16.123 2.134 -31.898 1.00 55.59 351 GLU A O 1
ATOM 2711 N N . GLN A 1 352 ? 16.387 3.874 -30.524 1.00 56.59 352 GLN A N 1
ATOM 2712 C CA . GLN A 1 352 ? 15.371 4.740 -31.142 1.00 56.59 352 GLN A CA 1
ATOM 2713 C C . GLN A 1 352 ? 15.948 5.708 -32.198 1.00 56.59 352 GLN A C 1
ATOM 2715 O O . GLN A 1 352 ? 15.301 6.695 -32.558 1.00 56.59 352 GLN A O 1
ATOM 2720 N N . HIS A 1 353 ? 17.161 5.454 -32.705 1.00 58.19 353 HIS A N 1
ATOM 2721 C CA . HIS A 1 353 ? 17.861 6.280 -33.705 1.00 58.19 353 HIS A CA 1
ATOM 2722 C C . HIS A 1 353 ? 17.948 7.777 -33.336 1.00 58.19 353 HIS A C 1
ATOM 2724 O O . HIS A 1 353 ? 17.864 8.652 -34.197 1.00 58.19 353 HIS A O 1
ATOM 2730 N N . GLY A 1 354 ? 18.074 8.092 -32.045 1.00 59.53 354 GLY A N 1
ATOM 2731 C CA . GLY A 1 354 ? 18.204 9.459 -31.537 1.00 59.53 354 GLY A CA 1
ATOM 2732 C C . GLY A 1 354 ? 16.915 10.289 -31.496 1.00 59.53 354 GLY A C 1
ATOM 2733 O O . GLY A 1 354 ? 17.017 11.503 -31.334 1.00 59.53 354 GLY A O 1
ATOM 2734 N N . LYS A 1 355 ? 15.730 9.670 -31.640 1.00 65.38 355 LYS A N 1
ATOM 2735 C CA . LYS A 1 355 ? 14.417 10.359 -31.674 1.00 65.38 355 LYS A CA 1
ATOM 2736 C C . LYS A 1 355 ? 13.825 10.733 -30.306 1.00 65.38 355 LYS A C 1
ATOM 2738 O O . LYS A 1 355 ? 12.861 11.492 -30.262 1.00 65.38 355 LYS A O 1
ATOM 2743 N N . VAL A 1 356 ? 14.361 10.188 -29.214 1.00 73.38 356 VAL A N 1
ATOM 2744 C CA . VAL A 1 356 ? 13.978 10.554 -27.838 1.00 73.38 356 VAL A CA 1
ATOM 2745 C C . VAL A 1 356 ? 14.674 11.864 -27.467 1.00 73.38 356 VAL A C 1
ATOM 2747 O O . VAL A 1 356 ? 15.896 11.951 -27.603 1.00 73.38 356 VAL A O 1
ATOM 2750 N N . GLU A 1 357 ? 13.916 12.863 -27.002 1.00 73.69 357 GLU A N 1
ATOM 2751 C CA . GLU A 1 357 ? 14.452 14.188 -26.616 1.00 73.69 357 GLU A CA 1
ATOM 2752 C C . GLU A 1 357 ? 14.286 14.521 -25.117 1.00 73.69 357 GLU A C 1
ATOM 2754 O O . GLU A 1 357 ? 14.917 15.462 -24.635 1.00 73.69 357 GLU A O 1
ATOM 2759 N N . VAL A 1 358 ? 13.475 13.750 -24.379 1.00 79.12 358 VAL A N 1
ATOM 2760 C CA . VAL A 1 358 ? 13.077 13.992 -22.976 1.00 79.12 358 VAL A CA 1
ATOM 2761 C C . VAL A 1 358 ? 12.827 12.652 -22.269 1.00 79.12 358 VAL A C 1
ATOM 2763 O O . VAL A 1 358 ? 12.323 11.717 -22.903 1.00 79.12 358 VAL A O 1
ATOM 2766 N N . GLY A 1 359 ? 13.148 12.570 -20.974 1.00 75.75 359 GLY A N 1
ATOM 2767 C CA . GLY A 1 359 ? 12.813 11.439 -20.103 1.00 75.75 359 GLY A CA 1
ATOM 2768 C C . GLY A 1 359 ? 11.886 11.847 -18.952 1.00 75.75 359 GLY A C 1
ATOM 2769 O O . GLY A 1 359 ? 12.077 12.898 -18.344 1.00 75.75 359 GLY A O 1
ATOM 2770 N N . GLU A 1 360 ? 10.887 11.019 -18.648 1.00 78.38 360 GLU A N 1
ATOM 2771 C CA . GLU A 1 360 ? 9.940 11.214 -17.535 1.00 78.38 360 GLU A CA 1
ATOM 2772 C C . GLU A 1 360 ? 9.523 9.869 -16.895 1.00 78.38 360 GLU A C 1
ATOM 2774 O O . GLU A 1 360 ? 9.991 8.809 -17.324 1.00 78.38 360 GLU A O 1
ATOM 2779 N N . MET A 1 361 ? 8.726 9.888 -15.818 1.00 73.44 361 MET A N 1
ATOM 2780 C CA . MET A 1 361 ? 8.480 8.691 -14.990 1.00 73.44 361 MET A CA 1
ATOM 2781 C C . MET A 1 361 ? 7.044 8.150 -15.070 1.00 73.44 361 MET A C 1
ATOM 2783 O O . MET A 1 361 ? 6.843 6.960 -14.835 1.00 73.44 361 MET A O 1
ATOM 2787 N N . GLU A 1 362 ? 6.051 8.981 -15.401 1.00 77.81 362 GLU A N 1
ATOM 2788 C CA . GLU A 1 362 ? 4.638 8.698 -15.108 1.00 77.81 362 GLU A CA 1
ATOM 2789 C C . GLU A 1 362 ? 3.775 8.353 -16.338 1.00 77.81 362 GLU A C 1
ATOM 2791 O O . GLU A 1 362 ? 2.768 7.647 -16.203 1.00 77.81 362 GLU A O 1
ATOM 2796 N N . ALA A 1 363 ? 4.133 8.803 -17.549 1.00 75.56 363 ALA A N 1
ATOM 2797 C CA . ALA A 1 363 ? 3.266 8.645 -18.723 1.00 75.56 363 ALA A CA 1
ATOM 2798 C C . ALA A 1 363 ? 3.020 7.183 -19.130 1.00 75.56 363 ALA A C 1
ATOM 2800 O O . ALA A 1 363 ? 1.982 6.890 -19.723 1.00 75.56 363 ALA A O 1
ATOM 2801 N N . ALA A 1 364 ? 3.916 6.246 -18.800 1.00 72.50 364 ALA A N 1
ATOM 2802 C CA . ALA A 1 364 ? 3.693 4.818 -19.031 1.00 72.50 364 ALA A CA 1
ATOM 2803 C C . ALA A 1 364 ? 2.415 4.304 -18.335 1.00 72.50 364 ALA A C 1
ATOM 2805 O O . ALA A 1 364 ? 1.646 3.556 -18.945 1.00 72.50 364 ALA A O 1
ATOM 2806 N N . GLY A 1 365 ? 2.155 4.742 -17.096 1.00 69.69 365 GLY A N 1
ATOM 2807 C CA . GLY A 1 365 ? 0.957 4.370 -16.338 1.00 69.69 365 GLY A CA 1
ATOM 2808 C C . GLY A 1 365 ? -0.314 4.961 -16.948 1.00 69.69 365 GLY A C 1
ATOM 2809 O O . GLY A 1 365 ? -1.261 4.226 -17.234 1.00 69.69 365 GLY A O 1
ATOM 2810 N N . LEU A 1 366 ? -0.285 6.263 -17.256 1.00 79.88 366 LEU A N 1
ATOM 2811 C CA . LEU A 1 366 ? -1.365 6.973 -17.952 1.00 79.88 366 LEU A CA 1
ATOM 2812 C C . LEU A 1 366 ? -1.754 6.275 -19.266 1.00 79.88 366 LEU A C 1
ATOM 2814 O O . LEU A 1 366 ? -2.920 5.959 -19.495 1.00 79.88 366 LEU A O 1
ATOM 2818 N N . VAL A 1 367 ? -0.767 5.996 -20.123 1.00 73.94 367 VAL A N 1
ATOM 2819 C CA . VAL A 1 367 ? -0.981 5.353 -21.427 1.00 73.94 367 VAL A CA 1
ATOM 2820 C C . VAL A 1 367 ? -1.532 3.937 -21.263 1.00 73.94 367 VAL A C 1
ATOM 2822 O O . VAL A 1 367 ? -2.403 3.538 -22.034 1.00 73.94 367 VAL A O 1
ATOM 2825 N N . ALA A 1 368 ? -1.087 3.175 -20.259 1.00 65.69 368 ALA A N 1
ATOM 2826 C CA . ALA A 1 368 ? -1.640 1.851 -19.977 1.00 65.69 368 ALA A CA 1
ATOM 2827 C C . ALA A 1 368 ? -3.134 1.913 -19.601 1.00 65.69 368 ALA A C 1
ATOM 2829 O O . ALA A 1 368 ? -3.929 1.136 -20.141 1.00 65.69 368 ALA A O 1
ATOM 2830 N N . ALA A 1 369 ? -3.526 2.856 -18.738 1.00 69.06 369 ALA A N 1
ATOM 2831 C CA . ALA A 1 369 ? -4.919 3.049 -18.339 1.00 69.06 369 ALA A CA 1
ATOM 2832 C C . ALA A 1 369 ? -5.802 3.517 -19.505 1.00 69.06 369 ALA A C 1
ATOM 2834 O O . ALA A 1 369 ? -6.819 2.888 -19.814 1.00 69.06 369 ALA A O 1
ATOM 2835 N N . CYS A 1 370 ? -5.371 4.557 -20.220 1.00 72.81 370 CYS A N 1
ATOM 2836 C CA . CYS A 1 370 ? -6.096 5.104 -21.362 1.00 72.81 370 CYS A CA 1
ATOM 2837 C C . CYS A 1 370 ? -6.243 4.102 -22.517 1.00 72.81 370 CYS A C 1
ATOM 2839 O O . CYS A 1 370 ? -7.322 4.007 -23.101 1.00 72.81 370 CYS A O 1
ATOM 2841 N N . ARG A 1 371 ? -5.213 3.288 -22.808 1.00 69.69 371 ARG A N 1
ATOM 2842 C CA . ARG A 1 371 ? -5.305 2.190 -23.792 1.00 69.69 371 ARG A CA 1
ATOM 2843 C C . ARG A 1 371 ? -6.355 1.156 -23.401 1.00 69.69 371 ARG A C 1
ATOM 2845 O O . ARG A 1 371 ? -7.141 0.748 -24.249 1.00 69.69 371 ARG A O 1
ATOM 2852 N N . ARG A 1 372 ? -6.400 0.741 -22.130 1.00 64.06 372 ARG A N 1
ATOM 2853 C CA . ARG A 1 372 ? -7.379 -0.250 -21.650 1.00 64.06 372 ARG A CA 1
ATOM 2854 C C . ARG A 1 372 ? -8.810 0.295 -21.635 1.00 64.06 372 ARG A C 1
ATOM 2856 O O . ARG A 1 372 ? -9.744 -0.477 -21.827 1.00 64.06 372 ARG A O 1
ATOM 2863 N N . ALA A 1 373 ? -8.976 1.599 -21.424 1.00 63.91 373 ALA A N 1
ATOM 2864 C CA . ALA A 1 373 ? -10.267 2.284 -21.453 1.00 63.91 373 ALA A CA 1
ATOM 2865 C C . ALA A 1 373 ? -10.696 2.783 -22.850 1.00 63.91 373 ALA A C 1
ATOM 2867 O O . ALA A 1 373 ? -11.829 3.230 -23.004 1.00 63.91 373 ALA A O 1
ATOM 2868 N N . ASN A 1 374 ? -9.808 2.716 -23.851 1.00 71.25 374 ASN A N 1
ATOM 2869 C CA . ASN A 1 374 ? -9.967 3.324 -25.178 1.00 71.25 374 ASN A CA 1
ATOM 2870 C C . ASN A 1 374 ? -10.283 4.838 -25.131 1.00 71.25 374 ASN A C 1
ATOM 2872 O O . ASN A 1 374 ? -11.173 5.326 -25.828 1.00 71.25 374 ASN A O 1
ATOM 2876 N N . ILE A 1 375 ? -9.551 5.582 -24.294 1.00 74.88 375 ILE A N 1
ATOM 2877 C CA . ILE A 1 375 ? -9.676 7.041 -24.138 1.00 74.88 375 ILE A CA 1
ATOM 2878 C C . ILE A 1 375 ? -8.431 7.730 -24.732 1.00 74.88 375 ILE A C 1
ATOM 2880 O O . ILE A 1 375 ? -7.316 7.318 -24.412 1.00 74.88 375 ILE A O 1
ATOM 2884 N N . PRO A 1 376 ? -8.577 8.767 -25.581 1.00 78.12 376 PRO A N 1
ATOM 2885 C CA . PRO A 1 376 ? -7.466 9.596 -26.054 1.00 78.12 376 PRO A CA 1
ATOM 2886 C C . PRO A 1 376 ? -6.639 10.214 -24.919 1.00 78.12 376 PRO A C 1
ATOM 2888 O O . PRO A 1 376 ? -7.187 10.606 -23.887 1.00 78.12 376 PRO A O 1
ATOM 2891 N N . TRP A 1 377 ? -5.329 10.366 -25.129 1.00 84.62 377 TRP A N 1
ATOM 2892 C CA . TRP A 1 377 ? -4.428 11.010 -24.168 1.00 84.62 377 TRP A CA 1
ATOM 2893 C C . TRP A 1 377 ? -3.525 12.064 -24.810 1.00 84.62 377 TRP A C 1
ATOM 2895 O O . TRP A 1 377 ? -3.229 12.003 -26.002 1.00 84.62 377 TRP A O 1
ATOM 2905 N N . LEU A 1 378 ? -3.021 12.981 -23.984 1.00 86.94 378 LEU A N 1
ATOM 2906 C CA . LEU A 1 378 ? -1.932 13.897 -24.326 1.00 86.94 378 LEU A CA 1
ATOM 2907 C C . LEU A 1 378 ? -1.007 14.059 -23.115 1.00 86.94 378 LEU A C 1
ATOM 2909 O O . LEU A 1 378 ? -1.478 14.118 -21.981 1.00 86.94 378 LEU A O 1
ATOM 2913 N N . VAL A 1 379 ? 0.302 14.156 -23.344 1.00 88.31 379 VAL A N 1
ATOM 2914 C CA . VAL A 1 379 ? 1.285 14.464 -22.297 1.00 88.31 379 VAL A CA 1
ATOM 2915 C C . VAL A 1 379 ? 1.925 15.821 -22.582 1.00 88.31 379 VAL A C 1
ATOM 2917 O O . VAL A 1 379 ? 2.376 16.071 -23.701 1.00 88.31 379 VAL A O 1
ATOM 2920 N N . ILE A 1 380 ? 1.957 16.691 -21.573 1.00 92.50 380 ILE A N 1
ATOM 2921 C CA . ILE A 1 380 ? 2.492 18.056 -21.619 1.00 92.50 380 ILE A CA 1
ATOM 2922 C C . ILE A 1 380 ? 3.595 18.170 -20.564 1.00 92.50 380 ILE A C 1
ATOM 2924 O O . ILE A 1 380 ? 3.311 18.105 -19.369 1.00 92.50 380 ILE A O 1
ATOM 2928 N N . ARG A 1 381 ? 4.852 18.332 -20.990 1.00 93.19 381 ARG A N 1
ATOM 2929 C CA . ARG A 1 381 ? 6.008 18.434 -20.085 1.00 93.19 381 ARG A CA 1
ATOM 2930 C C . ARG A 1 381 ? 6.772 19.740 -20.261 1.00 93.19 381 ARG A C 1
ATOM 2932 O O . ARG A 1 381 ? 7.300 19.994 -21.339 1.00 93.19 381 ARG A O 1
ATOM 2939 N N . GLY A 1 382 ? 6.876 20.537 -19.202 1.00 93.19 382 GLY A N 1
ATOM 2940 C CA . GLY A 1 382 ? 7.832 21.644 -19.128 1.00 93.19 382 GLY A CA 1
ATOM 2941 C C . GLY A 1 382 ? 9.229 21.124 -18.787 1.00 93.19 382 GLY A C 1
ATOM 2942 O O . GLY A 1 382 ? 9.374 20.316 -17.872 1.00 93.19 382 GLY A O 1
ATOM 2943 N N . ILE A 1 383 ? 10.264 21.565 -19.502 1.00 91.94 383 ILE A N 1
ATOM 2944 C CA . ILE A 1 383 ? 11.639 21.130 -19.221 1.00 91.94 383 ILE A CA 1
ATOM 2945 C C . ILE A 1 383 ? 12.208 21.912 -18.033 1.00 91.94 383 ILE A C 1
ATOM 2947 O O . ILE A 1 383 ? 12.408 23.125 -18.136 1.00 91.94 383 ILE A O 1
ATOM 2951 N N . SER A 1 384 ? 12.475 21.213 -16.927 1.00 87.12 384 SER A N 1
ATOM 2952 C CA . SER A 1 384 ? 13.005 21.772 -15.673 1.00 87.12 384 SER A CA 1
ATOM 2953 C C . SER A 1 384 ? 14.530 21.742 -15.589 1.00 87.12 384 SER A C 1
ATOM 2955 O O . SER A 1 384 ? 15.150 22.684 -15.105 1.00 87.12 384 SER A O 1
ATOM 2957 N N . ASP A 1 385 ? 15.140 20.655 -16.051 1.00 83.06 385 ASP A N 1
ATOM 2958 C CA . ASP A 1 385 ? 16.563 20.360 -15.880 1.00 83.06 385 ASP A CA 1
ATOM 2959 C C . ASP A 1 385 ? 17.047 19.358 -16.946 1.00 83.06 385 ASP A C 1
ATOM 2961 O O . ASP A 1 385 ? 16.291 18.978 -17.845 1.00 83.06 385 ASP A O 1
ATOM 2965 N N . PHE A 1 386 ? 18.316 18.946 -16.866 1.00 77.12 386 PHE A N 1
ATOM 2966 C CA . PHE A 1 386 ? 18.930 17.962 -17.770 1.00 77.12 386 PHE A CA 1
ATOM 2967 C C . PHE A 1 386 ? 19.446 16.699 -17.054 1.00 77.12 386 PHE A C 1
ATOM 2969 O O . PHE A 1 386 ? 20.233 15.947 -17.632 1.00 77.12 386 PHE A O 1
ATOM 2976 N N . GLY A 1 387 ? 19.065 16.475 -15.790 1.00 64.00 387 GLY A N 1
ATOM 2977 C CA . GLY A 1 387 ? 19.650 15.429 -14.945 1.00 64.00 387 GLY A CA 1
ATOM 2978 C C . GLY A 1 387 ? 21.123 15.663 -14.572 1.00 64.00 387 GLY A C 1
ATOM 2979 O O . GLY A 1 387 ? 21.830 14.705 -14.265 1.00 64.00 387 GLY A O 1
ATOM 2980 N N . ASP A 1 388 ? 21.603 16.910 -14.624 1.00 66.62 388 ASP A N 1
ATOM 2981 C CA . ASP A 1 388 ? 22.979 17.307 -14.302 1.00 66.62 388 ASP A CA 1
ATOM 2982 C C . ASP A 1 388 ? 23.046 18.320 -13.138 1.00 66.62 388 ASP A C 1
ATOM 2984 O O . ASP A 1 388 ? 22.037 18.705 -12.544 1.00 66.62 388 ASP A O 1
ATOM 2988 N N . HIS A 1 389 ? 24.256 18.774 -12.798 1.00 60.41 389 HIS A N 1
ATOM 2989 C CA . HIS A 1 389 ? 24.494 19.740 -11.715 1.00 60.41 389 HIS A CA 1
ATOM 2990 C C . HIS A 1 389 ? 23.966 21.168 -11.998 1.00 60.41 389 HIS A C 1
ATOM 2992 O O . HIS A 1 389 ? 24.264 22.080 -11.231 1.00 60.41 389 HIS A O 1
ATOM 2998 N N . PHE A 1 390 ? 23.214 21.395 -13.084 1.00 64.00 390 PHE A N 1
ATOM 2999 C CA . PHE A 1 390 ? 22.591 22.686 -13.413 1.00 64.00 390 PHE A CA 1
ATOM 3000 C C . PHE A 1 390 ? 21.168 22.839 -12.829 1.00 64.00 390 PHE A C 1
ATOM 3002 O O . PHE A 1 390 ? 20.479 23.814 -13.120 1.00 64.00 390 PHE A O 1
ATOM 3009 N N . LYS A 1 391 ? 20.708 21.874 -12.022 1.00 62.19 391 LYS A N 1
ATOM 3010 C CA . LYS A 1 391 ? 19.383 21.882 -11.387 1.00 62.19 391 LYS A CA 1
ATOM 3011 C C . LYS A 1 391 ? 19.228 23.027 -10.369 1.00 62.19 391 LYS A C 1
ATOM 3013 O O . LYS A 1 391 ? 20.086 23.217 -9.513 1.00 62.19 391 LYS A O 1
ATOM 3018 N N . ASP A 1 392 ? 18.113 23.751 -10.457 1.00 71.25 392 ASP A N 1
ATOM 3019 C CA . ASP A 1 392 ? 17.750 24.905 -9.619 1.00 71.25 392 ASP A CA 1
ATOM 3020 C C . ASP A 1 392 ? 16.215 24.966 -9.519 1.00 71.25 392 ASP A C 1
ATOM 3022 O O . ASP A 1 392 ? 15.527 24.877 -10.540 1.00 71.25 392 ASP A O 1
ATOM 3026 N N . ASP A 1 393 ? 15.661 25.117 -8.313 1.00 68.19 393 ASP A N 1
ATOM 3027 C CA . ASP A 1 393 ? 14.207 25.086 -8.085 1.00 68.19 393 ASP A CA 1
ATOM 3028 C C . ASP A 1 393 ? 13.453 26.212 -8.812 1.00 68.19 393 ASP A C 1
ATOM 3030 O O . ASP A 1 393 ? 12.281 26.052 -9.166 1.00 68.19 393 ASP A O 1
ATOM 3034 N N . ARG A 1 394 ? 14.124 27.326 -9.140 1.00 76.56 394 ARG A N 1
ATOM 3035 C CA . ARG A 1 394 ? 13.542 28.407 -9.958 1.00 76.56 394 ARG A CA 1
ATOM 3036 C C . ARG A 1 394 ? 13.161 27.920 -11.357 1.00 76.56 394 ARG A C 1
ATOM 3038 O O . ARG A 1 394 ? 12.250 28.471 -11.974 1.00 76.56 394 ARG A O 1
ATOM 3045 N N . PHE A 1 395 ? 13.820 26.874 -11.861 1.00 82.31 395 PHE A N 1
ATOM 3046 C CA . PHE A 1 395 ? 13.456 26.242 -13.125 1.00 82.31 395 PHE A CA 1
ATOM 3047 C C . PHE A 1 395 ? 12.241 25.314 -13.003 1.00 82.31 395 PHE A C 1
ATOM 3049 O O . PHE A 1 395 ? 11.524 25.149 -13.989 1.00 82.31 395 PHE A O 1
ATOM 3056 N N . HIS A 1 396 ? 11.950 24.756 -11.821 1.00 81.81 396 HIS A N 1
ATOM 3057 C CA . HIS A 1 396 ? 10.742 23.951 -11.603 1.00 81.81 396 HIS A CA 1
ATOM 3058 C C . HIS A 1 396 ? 9.479 24.818 -11.683 1.00 81.81 396 HIS A C 1
ATOM 3060 O O . HIS A 1 396 ? 8.528 24.448 -12.374 1.00 81.81 396 HIS A O 1
ATOM 3066 N N . GLU A 1 397 ? 9.470 25.988 -11.030 1.00 82.88 397 GLU A N 1
ATOM 3067 C CA . GLU A 1 397 ? 8.344 26.928 -11.125 1.00 82.88 397 GLU A CA 1
ATOM 3068 C C . GLU A 1 397 ? 8.190 27.460 -12.557 1.00 82.88 397 GLU A C 1
ATOM 3070 O O . GLU A 1 397 ? 7.091 27.421 -13.115 1.00 82.88 397 GLU A O 1
ATOM 3075 N N . PHE A 1 398 ? 9.299 27.874 -13.184 1.00 87.44 398 PHE A N 1
ATOM 3076 C CA . PHE A 1 398 ? 9.320 28.333 -14.575 1.00 87.44 398 PHE A CA 1
ATOM 3077 C C . PHE A 1 398 ? 8.719 27.293 -15.535 1.00 87.44 398 PHE A C 1
ATOM 3079 O O . PHE A 1 398 ? 7.805 27.613 -16.298 1.00 87.44 398 PHE A O 1
ATOM 3086 N N . ALA A 1 399 ? 9.179 26.041 -15.460 1.00 89.38 399 ALA A N 1
ATOM 3087 C CA . ALA A 1 399 ? 8.703 24.946 -16.302 1.00 89.38 399 ALA A CA 1
ATOM 3088 C C . ALA A 1 399 ? 7.238 24.567 -16.021 1.00 89.38 399 ALA A C 1
ATOM 3090 O O . ALA A 1 399 ? 6.490 24.302 -16.964 1.00 89.38 399 ALA A O 1
ATOM 3091 N N . SER A 1 400 ? 6.807 24.586 -14.754 1.00 90.44 400 SER A N 1
ATOM 3092 C CA . SER A 1 400 ? 5.421 24.285 -14.362 1.00 90.44 400 SER A CA 1
ATOM 3093 C C . SER A 1 400 ? 4.446 25.336 -14.898 1.00 90.44 400 SER A C 1
ATOM 3095 O O . SER A 1 400 ? 3.457 24.987 -15.544 1.00 90.44 400 SER A O 1
ATOM 3097 N N . ARG A 1 401 ? 4.753 26.630 -14.709 1.00 91.44 401 ARG A N 1
ATOM 3098 C CA . ARG A 1 401 ? 3.950 27.740 -15.253 1.00 91.44 401 ARG A CA 1
ATOM 3099 C C . ARG A 1 401 ? 3.945 27.726 -16.785 1.00 91.44 401 ARG A C 1
ATOM 3101 O O . ARG A 1 401 ? 2.883 27.875 -17.383 1.00 91.44 401 ARG A O 1
ATOM 3108 N N . ALA A 1 402 ? 5.086 27.466 -17.430 1.00 91.62 402 ALA A N 1
ATOM 3109 C CA . ALA A 1 402 ? 5.166 27.330 -18.887 1.00 91.62 402 ALA A CA 1
ATOM 3110 C C . ALA A 1 402 ? 4.251 26.206 -19.415 1.00 91.62 402 ALA A C 1
ATOM 3112 O O . ALA A 1 402 ? 3.466 26.424 -20.340 1.00 91.62 402 ALA A O 1
ATOM 3113 N N . ALA A 1 403 ? 4.299 25.018 -18.800 1.00 94.06 403 ALA A N 1
ATOM 3114 C CA . ALA A 1 403 ? 3.449 23.888 -19.172 1.00 94.06 403 ALA A CA 1
ATOM 3115 C C . ALA A 1 403 ? 1.952 24.172 -18.948 1.00 94.06 403 ALA A C 1
ATOM 3117 O O . ALA A 1 403 ? 1.128 23.768 -19.769 1.00 94.06 403 ALA A O 1
ATOM 3118 N N . ALA A 1 404 ? 1.596 24.899 -17.885 1.00 94.19 404 ALA A N 1
ATOM 3119 C CA . ALA A 1 404 ? 0.212 25.253 -17.573 1.00 94.19 404 ALA A CA 1
ATOM 3120 C C . ALA A 1 404 ? -0.383 26.271 -18.564 1.00 94.19 404 ALA A C 1
ATOM 3122 O O . ALA A 1 404 ? -1.514 26.100 -19.019 1.00 94.19 404 ALA A O 1
ATOM 3123 N N . VAL A 1 405 ? 0.394 27.281 -18.971 1.00 92.69 405 VAL A N 1
ATOM 3124 C CA . VAL A 1 405 ? 0.001 28.227 -20.032 1.00 92.69 405 VAL A CA 1
ATOM 3125 C C . VAL A 1 405 ? -0.243 27.491 -21.347 1.00 92.69 405 VAL A C 1
ATOM 3127 O O . VAL A 1 405 ? -1.266 27.694 -21.997 1.00 92.69 405 VAL A O 1
ATOM 3130 N N . VAL A 1 406 ? 0.664 26.585 -21.721 1.00 93.19 406 VAL A N 1
ATOM 3131 C CA . VAL A 1 406 ? 0.542 25.798 -22.956 1.00 93.19 406 VAL A CA 1
ATOM 3132 C C . VAL A 1 406 ? -0.636 24.821 -22.897 1.00 93.19 406 VAL A C 1
ATOM 3134 O O . VAL A 1 406 ? -1.286 24.622 -23.920 1.00 93.19 406 VAL A O 1
ATOM 3137 N N . LEU A 1 407 ? -0.962 24.260 -21.726 1.00 94.31 407 LEU A N 1
ATOM 3138 C CA . LEU A 1 407 ? -2.187 23.484 -21.504 1.00 94.31 407 LEU A CA 1
ATOM 3139 C C . LEU A 1 407 ? -3.439 24.341 -21.751 1.00 94.31 407 LEU A C 1
ATOM 3141 O O . LEU A 1 407 ? -4.305 23.934 -22.524 1.00 94.31 407 LEU A O 1
ATOM 3145 N N . ALA A 1 408 ? -3.537 25.519 -21.131 1.00 91.81 408 ALA A N 1
ATOM 3146 C CA . ALA A 1 408 ? -4.693 26.403 -21.282 1.00 91.81 408 ALA A CA 1
ATOM 3147 C C . ALA A 1 408 ? -4.867 26.887 -22.735 1.00 91.81 408 ALA A C 1
ATOM 3149 O O . ALA A 1 408 ? -5.973 26.827 -23.280 1.00 91.81 408 ALA A O 1
ATOM 3150 N N . ASP A 1 409 ? -3.774 27.287 -23.396 1.00 92.19 409 ASP A N 1
ATOM 3151 C CA . ASP A 1 409 ? -3.787 27.690 -24.806 1.00 92.19 409 ASP A CA 1
ATOM 3152 C C . ASP A 1 409 ? -4.145 26.521 -25.738 1.00 92.19 409 ASP A C 1
ATOM 3154 O O . ASP A 1 409 ? -4.938 26.685 -26.668 1.00 92.19 409 ASP A O 1
ATOM 3158 N N . PHE A 1 410 ? -3.663 25.308 -25.443 1.00 90.31 410 PHE A N 1
ATOM 3159 C CA . PHE A 1 410 ? -4.023 24.113 -26.200 1.00 90.31 410 PHE A CA 1
ATOM 3160 C C . PHE A 1 410 ? -5.513 23.777 -26.059 1.00 90.31 410 PHE A C 1
ATOM 3162 O O . PHE A 1 410 ? -6.175 23.517 -27.062 1.00 90.31 410 PHE A O 1
ATOM 3169 N N . LEU A 1 411 ? -6.088 23.834 -24.855 1.00 89.69 411 LEU A N 1
ATOM 3170 C CA . LEU A 1 411 ? -7.525 23.593 -24.663 1.00 89.69 411 LEU A CA 1
ATOM 3171 C C . LEU A 1 411 ? -8.394 24.652 -25.363 1.00 89.69 411 LEU A C 1
ATOM 3173 O O . LEU A 1 411 ? -9.457 24.324 -25.898 1.00 89.69 411 LEU A O 1
ATOM 3177 N N . ALA A 1 412 ? -7.935 25.905 -25.404 1.00 87.25 412 ALA A N 1
ATOM 3178 C CA . ALA A 1 412 ? -8.632 26.988 -26.086 1.00 87.25 412 ALA A CA 1
ATOM 3179 C C . ALA A 1 412 ? -8.524 26.896 -27.624 1.00 87.25 412 ALA A C 1
ATOM 3181 O O . ALA A 1 412 ? -9.539 27.054 -28.308 1.00 87.25 412 ALA A O 1
ATOM 3182 N N . TYR A 1 413 ? -7.337 26.632 -28.179 1.00 85.31 413 TYR A N 1
ATOM 3183 C CA . TYR A 1 413 ? -7.047 26.808 -29.614 1.00 85.31 413 TYR A CA 1
ATOM 3184 C C . TYR A 1 413 ? -6.601 25.548 -30.372 1.00 85.31 413 TYR A C 1
ATOM 3186 O O . TYR A 1 413 ? -6.618 25.571 -31.601 1.00 85.31 413 TYR A O 1
ATOM 3194 N N . GLY A 1 414 ? -6.202 24.474 -29.686 1.00 80.56 414 GLY A N 1
ATOM 3195 C CA . GLY A 1 414 ? -5.721 23.223 -30.295 1.00 80.56 414 GLY A CA 1
ATOM 3196 C C . GLY A 1 414 ? -6.633 22.006 -30.094 1.00 80.56 414 GLY A C 1
ATOM 3197 O O . GLY A 1 414 ? -6.619 21.089 -30.912 1.00 80.56 414 GLY A O 1
ATOM 3198 N N . LEU A 1 415 ? -7.451 21.977 -29.037 1.00 84.38 415 LEU A N 1
ATOM 3199 C CA . LEU A 1 415 ? -8.328 20.845 -28.744 1.00 84.38 415 LEU A CA 1
ATOM 3200 C C . LEU A 1 415 ? -9.650 20.927 -29.520 1.00 84.38 415 LEU A C 1
ATOM 3202 O O . LEU A 1 415 ? -10.454 21.843 -29.320 1.00 84.38 415 LEU A O 1
ATOM 3206 N N . SER A 1 416 ? -9.928 19.888 -30.311 1.00 79.06 416 SER A N 1
ATOM 3207 C CA . SER A 1 416 ? -11.220 19.634 -30.955 1.00 79.06 416 SER A CA 1
ATOM 3208 C C . SER A 1 416 ? -11.739 18.237 -30.604 1.00 79.06 416 SER A C 1
ATOM 3210 O O . SER A 1 416 ? -11.143 17.228 -30.987 1.00 79.06 416 SER A O 1
ATOM 3212 N N . LEU A 1 417 ? -12.861 18.176 -29.880 1.00 74.44 417 LEU A N 1
ATOM 3213 C CA . LEU A 1 417 ? -13.582 16.934 -29.574 1.00 74.44 417 LEU A CA 1
ATOM 3214 C C . LEU A 1 417 ? -14.816 16.793 -30.491 1.00 74.44 417 LEU A C 1
ATOM 3216 O O . LEU A 1 417 ? -15.518 17.784 -30.705 1.00 74.44 417 LEU A O 1
ATOM 3220 N N . PRO A 1 418 ? -15.157 15.595 -31.011 1.00 58.75 418 PRO A N 1
ATOM 3221 C CA . PRO A 1 418 ? -16.359 15.405 -31.833 1.00 58.75 418 PRO A CA 1
ATOM 3222 C C . PRO A 1 418 ? -17.660 15.682 -31.052 1.00 58.75 418 PRO A C 1
ATOM 3224 O O . PRO A 1 418 ? -17.654 15.796 -29.826 1.00 58.75 418 PRO A O 1
ATOM 3227 N N . GLU A 1 419 ? -18.791 15.815 -31.740 1.00 52.50 419 GLU A N 1
ATOM 3228 C CA . GLU A 1 419 ? -20.101 15.999 -31.090 1.00 52.50 419 GLU A CA 1
ATOM 3229 C C . GLU A 1 419 ? -20.612 14.665 -30.506 1.00 52.50 419 GLU A C 1
ATOM 3231 O O . GLU A 1 419 ? -20.298 13.602 -31.041 1.00 52.50 419 GLU A O 1
ATOM 3236 N N . SER A 1 420 ? -21.343 14.697 -29.385 1.00 41.59 420 SER A N 1
ATOM 3237 C CA . SER A 1 420 ? -21.850 13.483 -28.719 1.00 41.59 420 SER A CA 1
ATOM 3238 C C . SER A 1 420 ? -23.336 13.271 -29.040 1.00 41.59 420 SER A C 1
ATOM 3240 O O . SER A 1 420 ? -24.111 14.208 -28.843 1.00 41.59 420 SER A O 1
ATOM 3242 N N . PRO A 1 421 ? -23.771 12.080 -29.493 1.00 36.72 421 PRO A N 1
ATOM 3243 C CA . PRO A 1 421 ? -25.175 11.819 -29.789 1.00 36.72 421 PRO A CA 1
ATOM 3244 C C . PRO A 1 421 ? -25.964 11.552 -28.497 1.00 36.72 421 PRO A C 1
ATOM 3246 O O . PRO A 1 421 ? -25.839 10.490 -27.888 1.00 36.72 421 PRO A O 1
ATOM 3249 N N . LEU A 1 422 ? -26.798 12.511 -28.087 1.00 33.62 422 LEU A N 1
ATOM 3250 C CA . LEU A 1 422 ? -27.737 12.370 -26.968 1.00 33.62 422 LEU A CA 1
ATOM 3251 C C . LEU A 1 422 ? -29.148 12.845 -27.352 1.00 33.62 422 LEU A C 1
ATOM 3253 O O . LEU A 1 422 ? -29.657 13.811 -26.791 1.00 33.62 422 LEU A O 1
ATOM 3257 N N . SER A 1 423 ? -29.803 12.128 -28.268 1.00 29.31 423 SER A N 1
ATOM 3258 C CA . SER A 1 423 ? -31.270 12.089 -28.336 1.00 29.31 423 SER A CA 1
ATOM 3259 C C . SER A 1 423 ? -31.803 10.880 -29.122 1.00 29.31 423 SER A C 1
ATOM 3261 O O . SER A 1 423 ? -31.155 10.356 -30.021 1.00 29.31 423 SER A O 1
ATOM 3263 N N . GLU A 1 424 ? -33.028 10.502 -28.751 1.00 27.78 424 GLU A N 1
ATOM 3264 C CA . GLU A 1 424 ? -34.019 9.702 -29.486 1.00 27.78 424 GLU A CA 1
ATOM 3265 C C . GLU A 1 424 ? -33.856 8.184 -29.689 1.00 27.78 424 GLU A C 1
ATOM 3267 O O . GLU A 1 424 ? -32.928 7.631 -30.274 1.00 27.78 424 GLU A O 1
ATOM 3272 N N . SER A 1 425 ? -34.922 7.507 -29.267 1.00 31.45 425 SER A N 1
ATOM 3273 C CA . SER A 1 425 ? -35.289 6.143 -29.610 1.00 31.45 425 SER A CA 1
ATOM 3274 C C . SER A 1 425 ? -35.913 6.055 -31.010 1.00 31.45 425 SER A C 1
ATOM 3276 O O . SER A 1 425 ? -37.040 6.519 -31.185 1.00 31.45 425 SER A O 1
ATOM 3278 N N . ALA A 1 426 ? -35.284 5.356 -31.962 1.00 25.39 426 ALA A N 1
ATOM 3279 C CA . ALA A 1 426 ? -36.006 4.714 -33.071 1.00 25.39 426 ALA A CA 1
ATOM 3280 C C . ALA A 1 426 ? -35.171 3.680 -33.850 1.00 25.39 426 ALA A C 1
ATOM 3282 O O . ALA A 1 426 ? -34.097 3.976 -34.353 1.00 25.39 426 ALA A O 1
ATOM 3283 N N . SER A 1 427 ? -35.782 2.510 -34.069 1.00 23.75 427 SER A N 1
ATOM 3284 C CA . SER A 1 427 ? -35.595 1.601 -35.216 1.00 23.75 427 SER A CA 1
ATOM 3285 C C . SER A 1 427 ? -34.188 1.117 -35.614 1.00 23.75 427 SER A C 1
ATOM 3287 O O . SER A 1 427 ? -33.360 1.853 -36.142 1.00 23.75 427 SER A O 1
ATOM 3289 N N . LEU A 1 428 ? -34.031 -0.210 -35.584 1.00 38.97 428 LEU A N 1
ATOM 3290 C CA . LEU A 1 428 ? -33.086 -0.950 -36.427 1.00 38.97 428 LEU A CA 1
ATOM 3291 C C . LEU A 1 428 ? -33.201 -0.523 -37.905 1.00 38.97 428 LEU A C 1
ATOM 3293 O O . LEU A 1 428 ? -34.224 -0.772 -38.545 1.00 38.97 428 LEU A O 1
ATOM 3297 N N . LYS A 1 429 ? -32.126 0.044 -38.463 1.00 24.94 429 LYS A N 1
ATOM 3298 C CA . LYS A 1 429 ? -31.877 0.160 -39.910 1.00 24.94 429 LYS A CA 1
ATOM 3299 C C . LYS A 1 429 ? -30.395 -0.132 -40.215 1.00 24.94 429 LYS A C 1
ATOM 3301 O O . LYS A 1 429 ? -29.586 -0.127 -39.290 1.00 24.94 429 LYS A O 1
ATOM 3306 N N . PRO A 1 430 ? -30.069 -0.547 -41.454 1.00 29.67 430 PRO A N 1
ATOM 3307 C CA . PRO A 1 430 ? -28.993 -1.509 -41.690 1.00 29.67 430 PRO A CA 1
ATOM 3308 C C . PRO A 1 430 ? -27.585 -0.914 -41.620 1.00 29.67 430 PRO A C 1
ATOM 3310 O O . PRO A 1 430 ? -27.400 0.293 -41.741 1.00 29.67 430 PRO A O 1
ATOM 3313 N N . ALA A 1 431 ? -26.615 -1.820 -41.453 1.00 37.31 431 ALA A N 1
ATOM 3314 C CA . ALA A 1 431 ? -25.192 -1.569 -41.246 1.00 37.31 431 ALA A CA 1
ATOM 3315 C C . ALA A 1 431 ? -24.637 -0.353 -42.010 1.00 37.31 431 ALA A C 1
ATOM 3317 O O . ALA A 1 431 ? -24.531 -0.362 -43.239 1.00 37.31 431 ALA A O 1
ATOM 3318 N N . SER A 1 432 ? -24.220 0.664 -41.257 1.00 31.48 432 SER A N 1
ATOM 3319 C CA . SER A 1 432 ? -23.317 1.697 -41.749 1.00 31.48 432 SER A CA 1
ATOM 3320 C C . SER A 1 432 ? -21.904 1.125 -41.913 1.00 31.48 432 SER A C 1
ATOM 3322 O O . SER A 1 432 ? -21.491 0.205 -41.207 1.00 31.48 432 SER A O 1
ATOM 3324 N N . THR A 1 433 ? -21.185 1.657 -42.901 1.00 36.12 433 THR A N 1
ATOM 3325 C CA . THR A 1 433 ? -19.871 1.197 -43.369 1.00 36.12 433 THR A CA 1
ATOM 3326 C C . THR A 1 433 ? -18.884 0.942 -42.221 1.00 36.12 433 THR A C 1
ATOM 3328 O O . THR A 1 433 ? -18.763 1.814 -41.357 1.00 36.12 433 THR A O 1
ATOM 3331 N N . PRO A 1 434 ? -18.123 -0.176 -42.221 1.00 33.69 434 PRO A N 1
ATOM 3332 C CA . PRO A 1 434 ? -17.129 -0.427 -41.183 1.00 33.69 434 PRO A CA 1
ATOM 3333 C C . PRO A 1 434 ? -16.126 0.727 -41.091 1.00 33.69 434 PRO A C 1
ATOM 3335 O O . PRO A 1 434 ? -15.574 1.168 -42.105 1.00 33.69 434 PRO A O 1
ATOM 3338 N N . GLN A 1 435 ? -15.900 1.229 -39.877 1.00 33.44 435 GLN A N 1
ATOM 3339 C CA . GLN A 1 435 ? -14.825 2.179 -39.611 1.00 33.44 435 GLN A CA 1
ATOM 3340 C C . GLN A 1 435 ? -13.520 1.405 -39.439 1.00 33.44 435 GLN A C 1
ATOM 3342 O O . GLN A 1 435 ? -13.425 0.503 -38.609 1.00 33.44 435 GLN A O 1
ATOM 3347 N N . TYR A 1 436 ? -12.524 1.757 -40.246 1.00 40.84 436 TYR A N 1
ATOM 3348 C CA . TYR A 1 436 ? -11.203 1.139 -40.227 1.00 40.84 436 TYR A CA 1
ATOM 3349 C C . TYR A 1 436 ? -10.222 2.035 -39.454 1.00 40.84 436 TYR A C 1
ATOM 3351 O O . TYR A 1 436 ? -10.352 3.256 -39.561 1.00 40.84 436 TYR A O 1
ATOM 3359 N N . PRO A 1 437 ? -9.249 1.474 -38.706 1.00 37.12 437 PRO A N 1
ATOM 3360 C CA . PRO A 1 437 ? -8.319 2.257 -37.882 1.00 37.12 437 PRO A CA 1
ATOM 3361 C C . PRO A 1 437 ? -7.490 3.286 -38.662 1.00 37.12 437 PRO A C 1
ATOM 3363 O O . PRO A 1 437 ? -7.081 4.299 -38.103 1.00 37.12 437 PRO A O 1
ATOM 3366 N N . ASP A 1 438 ? -7.235 3.018 -39.944 1.00 50.94 438 ASP A N 1
ATOM 3367 C CA . ASP A 1 438 ? -6.395 3.827 -40.819 1.00 50.94 438 ASP A CA 1
ATOM 3368 C C . ASP A 1 438 ? -6.663 3.507 -42.310 1.00 50.94 438 ASP A C 1
ATOM 3370 O O . ASP A 1 438 ? -7.296 2.499 -42.655 1.00 50.94 438 ASP A O 1
ATOM 3374 N N . ASP A 1 439 ? -6.165 4.360 -43.212 1.00 52.47 439 ASP A N 1
ATOM 3375 C CA . ASP A 1 439 ? -6.360 4.213 -44.661 1.00 52.47 439 ASP A CA 1
ATOM 3376 C C . ASP A 1 439 ? -5.599 3.027 -45.283 1.00 52.47 439 ASP A C 1
ATOM 3378 O O . ASP A 1 439 ? -6.041 2.495 -46.302 1.00 52.47 439 ASP A O 1
ATOM 3382 N N . GLN A 1 440 ? -4.498 2.562 -44.682 1.00 53.44 440 GLN A N 1
ATOM 3383 C CA . GLN A 1 440 ? -3.772 1.374 -45.138 1.00 53.44 440 GLN A CA 1
ATOM 3384 C C . GLN A 1 440 ? -4.567 0.102 -44.800 1.00 53.44 440 GLN A C 1
ATOM 3386 O O . GLN A 1 440 ? -4.732 -0.753 -45.669 1.00 53.44 440 GLN A O 1
ATOM 3391 N N . THR A 1 441 ? -5.162 0.007 -43.608 1.00 52.03 441 THR A N 1
ATOM 3392 C CA . THR A 1 441 ? -6.107 -1.056 -43.233 1.00 52.03 441 THR A CA 1
ATOM 3393 C C . THR A 1 441 ? -7.349 -1.030 -44.127 1.00 52.03 441 THR A C 1
ATOM 3395 O O . THR A 1 441 ? -7.760 -2.071 -44.644 1.00 52.03 441 THR A O 1
ATOM 3398 N N . ARG A 1 442 ? -7.911 0.156 -44.404 1.00 58.19 442 ARG A N 1
ATOM 3399 C CA . ARG A 1 442 ? -9.019 0.328 -45.363 1.00 58.19 442 ARG A CA 1
ATOM 3400 C C . ARG A 1 442 ? -8.648 -0.148 -46.770 1.00 58.19 442 ARG A C 1
ATOM 3402 O O . ARG A 1 442 ? -9.452 -0.808 -47.429 1.00 58.19 442 ARG A O 1
ATOM 3409 N N . HIS A 1 443 ? -7.433 0.157 -47.224 1.00 63.66 443 HIS A N 1
ATOM 3410 C CA . HIS A 1 443 ? -6.920 -0.270 -48.523 1.00 63.66 443 HIS A CA 1
ATOM 3411 C C . HIS A 1 443 ? -6.704 -1.790 -48.585 1.00 63.66 443 HIS A C 1
ATOM 3413 O O . HIS A 1 443 ? -7.165 -2.428 -49.529 1.00 63.66 443 HIS A O 1
ATOM 3419 N N . LEU A 1 444 ? -6.080 -2.386 -47.563 1.00 62.22 444 LEU A N 1
ATOM 3420 C CA . LEU A 1 444 ? -5.846 -3.832 -47.462 1.00 62.22 444 LEU A CA 1
ATOM 3421 C C . LEU A 1 444 ? -7.156 -4.628 -47.374 1.00 62.22 444 LEU A C 1
ATOM 3423 O O . LEU A 1 444 ? -7.269 -5.686 -47.991 1.00 62.22 444 LEU A O 1
ATOM 3427 N N . ILE A 1 445 ? -8.171 -4.116 -46.671 1.00 57.44 445 ILE A N 1
ATOM 3428 C CA . ILE A 1 445 ? -9.498 -4.746 -46.619 1.00 57.44 445 ILE A CA 1
ATOM 3429 C C . ILE A 1 445 ? -10.213 -4.619 -47.968 1.00 57.44 445 ILE A C 1
ATOM 3431 O O . ILE A 1 445 ? -10.727 -5.621 -48.460 1.00 57.44 445 ILE A O 1
ATOM 3435 N N . GLY A 1 446 ? -10.147 -3.465 -48.641 1.00 68.25 446 GLY A N 1
ATOM 3436 C CA . GLY A 1 446 ? -10.651 -3.322 -50.013 1.00 68.25 446 GLY A CA 1
ATOM 3437 C C . GLY A 1 446 ? -9.956 -4.260 -51.015 1.00 68.25 446 GLY A C 1
ATOM 3438 O O . GLY A 1 446 ? -10.611 -4.857 -51.873 1.00 68.25 446 GLY A O 1
ATOM 3439 N N . GLN A 1 447 ? -8.642 -4.468 -50.876 1.00 73.00 447 GLN A N 1
ATOM 3440 C CA . GLN A 1 447 ? -7.894 -5.468 -51.647 1.00 73.00 447 GLN A CA 1
ATOM 3441 C C . GLN A 1 447 ? -8.342 -6.900 -51.314 1.00 73.00 447 GLN A C 1
ATOM 3443 O O . GLN A 1 447 ? -8.552 -7.698 -52.227 1.00 73.00 447 GLN A O 1
ATOM 3448 N N . LEU A 1 448 ? -8.547 -7.228 -50.033 1.00 71.38 448 LEU A N 1
ATOM 3449 C CA . LEU A 1 448 ? -8.992 -8.549 -49.579 1.00 71.38 448 LEU A CA 1
ATOM 3450 C C . LEU A 1 448 ? -10.422 -8.868 -50.040 1.00 71.38 448 LEU A C 1
ATOM 3452 O O . LEU A 1 448 ? -10.692 -9.988 -50.471 1.00 71.38 448 LEU A O 1
ATOM 3456 N N . GLU A 1 449 ? -11.335 -7.899 -50.000 1.00 70.00 449 GLU A N 1
ATOM 3457 C CA . GLU A 1 449 ? -12.685 -8.007 -50.562 1.00 70.00 449 GLU A CA 1
ATOM 3458 C C . GLU A 1 449 ? -12.642 -8.171 -52.085 1.00 70.00 449 GLU A C 1
ATOM 3460 O O . GLU A 1 449 ? -13.295 -9.065 -52.630 1.00 70.00 449 GLU A O 1
ATOM 3465 N N . GLY A 1 450 ? -11.803 -7.391 -52.774 1.00 75.56 450 GLY A N 1
ATOM 3466 C CA . GLY A 1 450 ? -11.555 -7.531 -54.208 1.00 75.56 450 GLY A CA 1
ATOM 3467 C C . GLY A 1 450 ? -10.993 -8.906 -54.590 1.00 75.56 450 GLY A C 1
ATOM 3468 O O . GLY A 1 450 ? -11.422 -9.492 -55.588 1.00 75.56 450 GLY A O 1
ATOM 3469 N N . ALA A 1 451 ? -10.079 -9.459 -53.788 1.00 76.69 451 ALA A N 1
ATOM 3470 C CA . ALA A 1 451 ? -9.534 -10.804 -53.953 1.00 76.69 451 ALA A CA 1
ATOM 3471 C C . ALA A 1 451 ? -10.593 -11.885 -53.664 1.00 76.69 451 ALA A C 1
ATOM 3473 O O . ALA A 1 451 ? -10.795 -12.768 -54.496 1.00 76.69 451 ALA A O 1
ATOM 3474 N N . ARG A 1 452 ? -11.365 -11.773 -52.573 1.00 73.25 452 ARG A N 1
ATOM 3475 C CA . ARG A 1 452 ? -12.504 -12.663 -52.246 1.00 73.25 452 ARG A CA 1
ATOM 3476 C C . ARG A 1 452 ? -13.568 -12.677 -53.355 1.00 73.25 452 ARG A C 1
ATOM 3478 O O . ARG A 1 452 ? -14.033 -13.745 -53.753 1.00 73.25 452 ARG A O 1
ATOM 3485 N N . ALA A 1 453 ? -13.916 -11.518 -53.915 1.00 75.19 453 ALA A N 1
ATOM 3486 C CA . ALA A 1 453 ? -14.852 -11.399 -55.037 1.00 75.19 453 ALA A CA 1
ATOM 3487 C C . ALA A 1 453 ? -14.288 -11.959 -56.360 1.00 75.19 453 ALA A C 1
ATOM 3489 O O . ALA A 1 453 ? -15.047 -12.304 -57.270 1.00 75.19 453 ALA A O 1
ATOM 3490 N N . ARG A 1 454 ? -12.960 -12.049 -56.497 1.00 83.56 454 ARG A N 1
ATOM 3491 C CA . ARG A 1 454 ? -12.274 -12.723 -57.612 1.00 83.56 454 ARG A CA 1
ATOM 3492 C C . ARG A 1 454 ? -12.265 -14.240 -57.408 1.00 83.56 454 ARG A C 1
ATOM 3494 O O . ARG A 1 454 ? -12.624 -14.971 -58.323 1.00 83.56 454 ARG A O 1
ATOM 3501 N N . MET A 1 455 ? -11.957 -14.691 -56.193 1.00 79.69 455 MET A N 1
ATOM 3502 C CA . MET A 1 455 ? -11.935 -16.095 -55.776 1.00 79.69 455 MET A CA 1
ATOM 3503 C C . MET A 1 455 ? -13.302 -16.763 -55.964 1.00 79.69 455 MET A C 1
ATOM 3505 O O . MET A 1 455 ? -13.386 -17.758 -56.677 1.00 79.69 455 MET A O 1
ATOM 3509 N N . LYS A 1 456 ? -14.394 -16.150 -55.474 1.00 74.62 456 LYS A N 1
ATOM 3510 C CA . LYS A 1 456 ? -15.764 -16.654 -55.705 1.00 74.62 456 LYS A CA 1
ATOM 3511 C C . LYS A 1 456 ? -16.126 -16.767 -57.193 1.00 74.62 456 LYS A C 1
ATOM 3513 O O . LYS A 1 456 ? -16.795 -17.721 -57.579 1.00 74.62 456 LYS A O 1
ATOM 3518 N N . ARG A 1 457 ? -15.676 -15.828 -58.038 1.00 80.44 457 ARG A N 1
ATOM 3519 C CA . ARG A 1 457 ? -15.896 -15.889 -59.497 1.00 80.44 457 ARG A CA 1
ATOM 3520 C C . ARG A 1 457 ? -15.114 -17.027 -60.153 1.00 80.44 457 ARG A C 1
ATOM 3522 O O . ARG A 1 457 ? -15.690 -17.730 -60.971 1.00 80.44 457 ARG A O 1
ATOM 3529 N N . LEU A 1 458 ? -13.855 -17.239 -59.762 1.00 80.38 458 LEU A N 1
ATOM 3530 C CA . LEU A 1 458 ? -13.027 -18.343 -60.262 1.00 80.38 458 LEU A CA 1
ATOM 3531 C C . LEU A 1 458 ? -13.567 -19.712 -59.822 1.00 80.38 458 LEU A C 1
ATOM 3533 O O . LEU A 1 458 ? -13.636 -20.624 -60.641 1.00 80.38 458 LEU A O 1
ATOM 3537 N N . GLN A 1 459 ? -14.020 -19.846 -58.571 1.00 71.88 459 GLN A N 1
ATOM 3538 C CA . GLN A 1 459 ? -14.676 -21.065 -58.083 1.00 71.88 459 GLN A CA 1
ATOM 3539 C C . GLN A 1 459 ? -15.968 -21.365 -58.854 1.00 71.88 459 GLN A C 1
ATOM 3541 O O . GLN A 1 459 ? -16.162 -22.491 -59.308 1.00 71.88 459 GLN A O 1
ATOM 3546 N N . ALA A 1 460 ? -16.822 -20.357 -59.065 1.00 73.19 460 ALA A N 1
ATOM 3547 C CA . ALA A 1 460 ? -18.059 -20.506 -59.834 1.00 73.19 460 ALA A CA 1
ATOM 3548 C C . ALA A 1 460 ? -17.823 -20.859 -61.318 1.00 73.19 460 ALA A C 1
ATOM 3550 O O . ALA A 1 460 ? -18.706 -21.435 -61.950 1.00 73.19 460 ALA A O 1
ATOM 3551 N N . SER A 1 461 ? -16.643 -20.551 -61.871 1.00 78.50 461 SER A N 1
ATOM 3552 C CA . SER A 1 461 ? -16.228 -20.921 -63.231 1.00 78.50 461 SER A CA 1
ATOM 3553 C C . SER A 1 461 ? -15.280 -22.130 -63.292 1.00 78.50 461 SER A C 1
ATOM 3555 O O . SER A 1 461 ? -14.636 -22.341 -64.321 1.00 78.50 461 SER A O 1
ATOM 3557 N N . GLY A 1 462 ? -15.134 -22.901 -62.205 1.00 67.81 462 GLY A N 1
ATOM 3558 C CA . GLY A 1 462 ? -14.267 -24.091 -62.145 1.00 67.81 462 GLY A CA 1
ATOM 3559 C C . GLY A 1 462 ? -12.778 -23.817 -62.412 1.00 67.81 462 GLY A C 1
ATOM 3560 O O . GLY A 1 462 ? -12.037 -24.713 -62.807 1.00 67.81 462 GLY A O 1
ATOM 3561 N N . SER A 1 463 ? -12.345 -22.566 -62.262 1.00 77.00 463 SER A N 1
ATOM 3562 C CA . SER A 1 463 ? -11.014 -22.082 -62.628 1.00 77.00 463 SER A CA 1
ATOM 3563 C C . SER A 1 463 ? -10.045 -22.113 -61.441 1.00 77.00 463 SER A C 1
ATOM 3565 O O . SER A 1 463 ? -10.447 -22.015 -60.285 1.00 77.00 463 SER A O 1
ATOM 3567 N N . ASN A 1 464 ? -8.746 -22.230 -61.728 1.00 68.31 464 ASN A N 1
ATOM 3568 C CA . ASN A 1 464 ? -7.699 -22.377 -60.714 1.00 68.31 464 ASN A CA 1
ATOM 3569 C C . ASN A 1 464 ? -7.624 -21.161 -59.762 1.00 68.31 464 ASN A C 1
ATOM 3571 O O . ASN A 1 464 ? -7.390 -20.035 -60.203 1.00 68.31 464 ASN A O 1
ATOM 3575 N N . THR A 1 465 ? -7.778 -21.397 -58.456 1.00 80.38 465 THR A N 1
ATOM 3576 C CA . THR A 1 465 ? -7.782 -20.359 -57.413 1.00 80.38 465 THR A CA 1
ATOM 3577 C C . THR A 1 465 ? -6.422 -20.115 -56.757 1.00 80.38 465 THR A C 1
ATOM 3579 O O . THR A 1 465 ? -6.262 -19.077 -56.122 1.00 80.38 465 THR A O 1
ATOM 3582 N N . ILE A 1 466 ? -5.417 -20.987 -56.953 1.00 73.81 466 ILE A N 1
ATOM 3583 C CA . ILE A 1 466 ? -4.152 -21.027 -56.181 1.00 73.81 466 ILE A CA 1
ATOM 3584 C C . ILE A 1 466 ? -3.469 -19.655 -56.049 1.00 73.81 466 ILE A C 1
ATOM 3586 O O . ILE A 1 466 ? -2.913 -19.328 -54.999 1.00 73.81 466 ILE A O 1
ATOM 3590 N N . GLN A 1 467 ? -3.486 -18.841 -57.107 1.00 72.00 467 GLN A N 1
ATOM 3591 C CA . GLN A 1 467 ? -2.867 -17.515 -57.093 1.00 72.00 467 GLN A CA 1
ATOM 3592 C C . GLN A 1 467 ? -3.652 -16.509 -56.237 1.00 72.00 467 GLN A C 1
ATOM 3594 O O . GLN A 1 467 ? -3.041 -15.746 -55.492 1.00 72.00 467 GLN A O 1
ATOM 3599 N N . VAL A 1 468 ? -4.986 -16.545 -56.290 1.00 78.19 468 VAL A N 1
ATOM 3600 C CA . VAL A 1 468 ? -5.860 -15.682 -55.479 1.00 78.19 468 VAL A CA 1
ATOM 3601 C C . VAL A 1 468 ? -5.930 -16.176 -54.032 1.00 78.19 468 VAL A C 1
ATOM 3603 O O . VAL A 1 468 ? -5.984 -15.363 -53.118 1.00 78.19 468 VAL A O 1
ATOM 3606 N N . ASP A 1 469 ? -5.829 -17.483 -53.790 1.00 67.88 469 ASP A N 1
ATOM 3607 C CA . ASP A 1 469 ? -5.735 -18.037 -52.434 1.00 67.88 469 ASP A CA 1
ATOM 3608 C C . ASP A 1 469 ? -4.432 -17.593 -51.746 1.00 67.88 469 ASP A C 1
ATOM 3610 O O . ASP A 1 469 ? -4.445 -17.189 -50.583 1.00 67.88 469 ASP A O 1
ATOM 3614 N N . ARG A 1 470 ? -3.305 -17.572 -52.479 1.00 70.69 470 ARG A N 1
ATOM 3615 C CA . ARG A 1 470 ? -2.036 -16.989 -52.002 1.00 70.69 470 ARG A CA 1
ATOM 3616 C C . ARG A 1 470 ? -2.132 -15.479 -51.767 1.00 70.69 470 ARG A C 1
ATOM 3618 O O . ARG A 1 470 ? -1.574 -14.995 -50.787 1.00 70.69 470 ARG A O 1
ATOM 3625 N N . GLU A 1 471 ? -2.839 -14.747 -52.627 1.00 77.19 471 GLU A N 1
ATOM 3626 C CA . GLU A 1 471 ? -3.108 -13.310 -52.462 1.00 77.19 471 GLU A CA 1
ATOM 3627 C C . GLU A 1 471 ? -3.925 -13.044 -51.185 1.00 77.19 471 GLU A C 1
ATOM 3629 O O . GLU A 1 471 ? -3.505 -12.256 -50.339 1.00 77.19 471 GLU A O 1
ATOM 3634 N N . ILE A 1 472 ? -5.020 -13.784 -50.975 1.00 72.56 472 ILE A N 1
ATOM 3635 C CA . ILE A 1 472 ? -5.859 -13.737 -49.765 1.00 72.56 472 ILE A CA 1
ATOM 3636 C C . ILE A 1 472 ? -5.045 -14.081 -48.510 1.00 72.56 472 ILE A C 1
ATOM 3638 O O . ILE A 1 472 ? -5.154 -13.381 -47.505 1.00 72.56 472 ILE A O 1
ATOM 3642 N N . LEU A 1 473 ? -4.207 -15.122 -48.554 1.00 59.66 473 LEU A N 1
ATOM 3643 C CA . LEU A 1 473 ? -3.323 -15.496 -47.443 1.00 59.66 473 LEU A CA 1
ATOM 3644 C C . LEU A 1 473 ? -2.279 -14.412 -47.137 1.00 59.66 473 LEU A C 1
ATOM 3646 O O . LEU A 1 473 ? -2.023 -14.134 -45.966 1.00 59.66 473 LEU A O 1
ATOM 3650 N N . SER A 1 474 ? -1.706 -13.770 -48.159 1.00 66.81 474 SER A N 1
ATOM 3651 C CA . SER A 1 474 ? -0.752 -12.668 -47.985 1.00 66.81 474 SER A CA 1
ATOM 3652 C C . SER A 1 474 ? -1.413 -11.432 -47.374 1.00 66.81 474 SER A C 1
ATOM 3654 O O . SER A 1 474 ? -0.891 -10.880 -46.409 1.00 66.81 474 SER A O 1
ATOM 3656 N N . LEU A 1 475 ? -2.586 -11.034 -47.876 1.00 68.75 475 LEU A N 1
ATOM 3657 C CA . LEU A 1 475 ? -3.352 -9.895 -47.358 1.00 68.75 475 LEU A CA 1
ATOM 3658 C C . LEU A 1 475 ? -3.827 -10.148 -45.918 1.00 68.75 475 LEU A C 1
ATOM 3660 O O . LEU A 1 475 ? -3.681 -9.284 -45.057 1.00 68.75 475 LEU A O 1
ATOM 3664 N N . ARG A 1 476 ? -4.297 -11.367 -45.611 1.00 62.91 476 ARG A N 1
ATOM 3665 C CA . ARG A 1 476 ? -4.590 -11.800 -44.232 1.00 62.91 476 ARG A CA 1
ATOM 3666 C C . ARG A 1 476 ? -3.361 -11.744 -43.328 1.00 62.91 476 ARG A C 1
ATOM 3668 O O . ARG A 1 476 ? -3.496 -11.391 -42.165 1.00 62.91 476 ARG A O 1
ATOM 3675 N N . ARG A 1 477 ? -2.171 -12.090 -43.829 1.00 58.84 477 ARG A N 1
ATOM 3676 C CA . ARG A 1 477 ? -0.924 -12.011 -43.051 1.00 58.84 477 ARG A CA 1
ATOM 3677 C C . ARG A 1 477 ? -0.501 -10.563 -42.791 1.00 58.84 477 ARG A C 1
ATOM 3679 O O . ARG A 1 477 ? -0.046 -10.277 -41.692 1.00 58.84 477 ARG A O 1
ATOM 3686 N N . GLN A 1 478 ? -0.685 -9.669 -43.762 1.00 60.28 478 GLN A N 1
ATOM 3687 C CA . GLN A 1 478 ? -0.393 -8.234 -43.636 1.00 60.28 478 GLN A CA 1
ATOM 3688 C C . GLN A 1 478 ? -1.369 -7.510 -42.694 1.00 60.28 478 GLN A C 1
ATOM 3690 O O . GLN A 1 478 ? -0.959 -6.614 -41.973 1.00 60.28 478 GLN A O 1
ATOM 3695 N N . LEU A 1 479 ? -2.632 -7.941 -42.621 1.00 55.94 479 LEU A N 1
ATOM 3696 C CA . LEU A 1 479 ? -3.603 -7.435 -41.637 1.00 55.94 479 LEU A CA 1
ATOM 3697 C C . LEU A 1 479 ? -3.341 -7.913 -40.189 1.00 55.94 479 LEU A C 1
ATOM 3699 O O . LEU A 1 479 ? -3.955 -7.393 -39.260 1.00 55.94 479 LEU A O 1
ATOM 3703 N N . ARG A 1 480 ? -2.450 -8.898 -39.987 1.00 59.62 480 ARG A N 1
ATOM 3704 C CA . ARG A 1 480 ? -2.198 -9.599 -38.708 1.00 59.62 480 ARG A CA 1
ATOM 3705 C C . ARG A 1 480 ? -0.812 -9.309 -38.103 1.00 59.62 480 ARG A C 1
ATOM 3707 O O . ARG A 1 480 ? -0.223 -10.189 -37.465 1.00 59.62 480 ARG A O 1
ATOM 3714 N N . GLU A 1 481 ? -0.263 -8.109 -38.300 1.00 43.12 481 GLU A N 1
ATOM 3715 C CA . GLU A 1 481 ? 0.990 -7.710 -37.636 1.00 43.12 481 GLU A CA 1
ATOM 3716 C C . GLU A 1 481 ? 0.882 -7.880 -36.103 1.00 43.12 481 GLU A C 1
ATOM 3718 O O . GLU A 1 481 ? -0.153 -7.614 -35.490 1.00 43.12 481 GLU A O 1
ATOM 3723 N N . GLY A 1 482 ? 1.929 -8.448 -35.495 1.00 46.34 482 GLY A N 1
ATOM 3724 C CA . GLY A 1 482 ? 1.973 -8.797 -34.068 1.00 46.34 482 GLY A CA 1
ATOM 3725 C C . GLY A 1 482 ? 1.361 -10.152 -33.661 1.00 46.34 482 GLY A C 1
ATOM 3726 O O . GLY A 1 482 ? 1.537 -10.561 -32.514 1.00 46.34 482 GLY A O 1
ATOM 3727 N N . GLY A 1 483 ? 0.683 -10.888 -34.554 1.00 54.81 483 GLY A N 1
ATOM 3728 C CA . GLY A 1 483 ? 0.192 -12.246 -34.252 1.00 54.81 483 GLY A CA 1
ATOM 3729 C C . GLY A 1 483 ? -0.926 -12.307 -33.198 1.00 54.81 483 GLY A C 1
ATOM 3730 O O . GLY A 1 483 ? -0.979 -13.244 -32.396 1.00 54.81 483 GLY A O 1
ATOM 3731 N N . GLN A 1 484 ? -1.807 -11.303 -33.192 1.00 62.72 484 GLN A N 1
ATOM 3732 C CA . GLN A 1 484 ? -2.980 -11.196 -32.315 1.00 62.72 484 GLN A CA 1
ATOM 3733 C C . GLN A 1 484 ? -4.267 -11.063 -33.144 1.00 62.72 484 GLN A C 1
ATOM 3735 O O . GLN A 1 484 ? -4.220 -10.634 -34.294 1.00 62.72 484 GLN A O 1
ATOM 3740 N N . LEU A 1 485 ? -5.407 -11.437 -32.556 1.00 71.12 485 LEU A N 1
ATOM 3741 C CA . LEU A 1 485 ? -6.735 -11.289 -33.163 1.00 71.12 485 LEU A CA 1
ATOM 3742 C C . LEU A 1 485 ? -7.335 -9.915 -32.852 1.00 71.12 485 LEU A C 1
ATOM 3744 O O . LEU A 1 485 ? -7.109 -9.368 -31.769 1.00 71.12 485 LEU A O 1
ATOM 3748 N N . ARG A 1 486 ? -8.131 -9.385 -33.781 1.00 75.81 486 ARG A N 1
ATOM 3749 C CA . ARG A 1 486 ? -8.827 -8.096 -33.680 1.00 75.81 486 ARG A CA 1
ATOM 3750 C C . ARG A 1 486 ? -10.339 -8.267 -33.884 1.00 75.81 486 ARG A C 1
ATOM 3752 O O . ARG A 1 486 ? -10.807 -9.254 -34.446 1.00 75.81 486 ARG A O 1
ATOM 3759 N N . ALA A 1 487 ? -11.125 -7.285 -33.445 1.00 74.06 487 ALA A N 1
ATOM 3760 C CA . ALA A 1 487 ? -12.536 -7.206 -33.824 1.00 74.06 487 ALA A CA 1
ATOM 3761 C C . ALA A 1 487 ? -12.656 -7.081 -35.356 1.00 74.06 487 ALA A C 1
ATOM 3763 O O . ALA A 1 487 ? -11.908 -6.325 -35.974 1.00 74.06 487 ALA A O 1
ATOM 3764 N N . GLY A 1 488 ? -13.568 -7.838 -35.966 1.00 69.25 488 GLY A N 1
ATOM 3765 C CA . GLY A 1 488 ? -13.704 -7.961 -37.420 1.00 69.25 488 GLY A CA 1
ATOM 3766 C C . GLY A 1 488 ? -12.870 -9.079 -38.063 1.00 69.25 488 GLY A C 1
ATOM 3767 O O . GLY A 1 488 ? -13.143 -9.431 -39.212 1.00 69.25 488 GLY A O 1
ATOM 3768 N N . ASP A 1 489 ? -11.914 -9.692 -37.350 1.00 78.50 489 ASP A N 1
ATOM 3769 C CA . ASP A 1 489 ? -11.293 -10.943 -37.808 1.00 78.50 489 ASP A CA 1
ATOM 3770 C C . ASP A 1 489 ? -12.324 -12.077 -37.864 1.00 78.50 489 ASP A C 1
ATOM 3772 O O . ASP A 1 489 ? -13.411 -12.010 -37.287 1.00 78.50 489 ASP A O 1
ATOM 3776 N N . SER A 1 490 ? -11.985 -13.164 -38.554 1.00 80.62 490 SER A N 1
ATOM 3777 C CA . SER A 1 490 ? -12.803 -14.375 -38.536 1.00 80.62 490 SER A CA 1
ATOM 3778 C C . SER A 1 490 ? -11.964 -15.634 -38.347 1.00 80.62 490 SER A C 1
ATOM 3780 O O . SER A 1 490 ? -10.850 -15.726 -38.868 1.00 80.62 490 SER A O 1
ATOM 3782 N N . LEU A 1 491 ? -12.520 -16.590 -37.600 1.00 85.44 491 LEU A N 1
ATOM 3783 C CA . LEU A 1 491 ? -11.951 -17.912 -37.323 1.00 85.44 491 LEU A CA 1
ATOM 3784 C C . LEU A 1 491 ? -12.847 -19.020 -37.893 1.00 85.44 491 LEU A C 1
ATOM 3786 O O . LEU A 1 491 ? -14.035 -18.810 -38.147 1.00 85.44 491 LEU A O 1
ATOM 3790 N N . GLY A 1 492 ? -12.287 -20.216 -38.060 1.00 83.81 492 GLY A N 1
ATOM 3791 C CA . GLY A 1 492 ? -13.011 -21.384 -38.557 1.00 83.81 492 GLY A CA 1
ATOM 3792 C C . GLY A 1 492 ? -13.373 -21.266 -40.032 1.00 83.81 492 GLY A C 1
ATOM 3793 O O . GLY A 1 492 ? -14.501 -21.574 -40.406 1.00 83.81 492 GLY A O 1
ATOM 3794 N N . ASN A 1 493 ? -12.435 -20.794 -40.863 1.00 80.69 493 ASN A N 1
ATOM 3795 C CA . ASN A 1 493 ? -12.642 -20.538 -42.293 1.00 80.69 493 ASN A CA 1
ATOM 3796 C C . ASN A 1 493 ? -13.782 -19.534 -42.546 1.00 80.69 493 ASN A C 1
ATOM 3798 O O . ASN A 1 493 ? -14.761 -19.828 -43.227 1.00 80.69 493 ASN A O 1
ATOM 3802 N N . ASP A 1 494 ? -13.646 -18.342 -41.959 1.00 76.75 494 ASP A N 1
ATOM 3803 C CA . ASP A 1 494 ? -14.622 -17.240 -41.982 1.00 76.75 494 ASP A CA 1
ATOM 3804 C C . ASP A 1 494 ? -15.970 -17.503 -41.264 1.00 76.75 494 ASP A C 1
ATOM 3806 O O . ASP A 1 494 ? -16.800 -16.597 -41.210 1.00 76.75 494 ASP A O 1
ATOM 3810 N N . ARG A 1 495 ? -16.196 -18.678 -40.652 1.00 87.38 495 ARG A N 1
ATOM 3811 C CA . ARG A 1 495 ? -17.452 -18.997 -39.941 1.00 87.38 495 ARG A CA 1
ATOM 3812 C C . ARG A 1 495 ? -17.735 -18.076 -38.753 1.00 87.38 495 ARG A C 1
ATOM 3814 O O . ARG A 1 495 ? -18.876 -17.664 -38.559 1.00 87.38 495 ARG A O 1
ATOM 3821 N N . TYR A 1 496 ? -16.727 -17.802 -37.935 1.00 91.75 496 TYR A N 1
ATOM 3822 C CA . TYR A 1 496 ? -16.881 -17.094 -36.670 1.00 91.75 496 TYR A CA 1
ATOM 3823 C C . TYR A 1 496 ? -16.322 -15.679 -36.773 1.00 91.75 496 TYR A C 1
ATOM 3825 O O . TYR A 1 496 ? -15.116 -15.486 -36.634 1.00 91.75 496 TYR A O 1
ATOM 3833 N N . LEU A 1 497 ? -17.190 -14.692 -36.998 1.00 85.25 497 LEU A N 1
ATOM 3834 C CA . LEU A 1 497 ? -16.811 -13.278 -37.052 1.00 85.25 497 LEU A CA 1
ATOM 3835 C C . LEU A 1 497 ? -16.611 -12.741 -35.631 1.00 85.25 497 LEU A C 1
ATOM 3837 O O . LEU A 1 497 ? -17.571 -12.660 -34.867 1.00 85.25 497 LEU A O 1
ATOM 3841 N N . LEU A 1 498 ? -15.385 -12.371 -35.267 1.00 86.56 498 LEU A N 1
ATOM 3842 C CA . LEU A 1 498 ? -15.065 -11.852 -33.938 1.00 86.56 498 LEU A CA 1
ATOM 3843 C C . LEU A 1 498 ? -15.645 -10.441 -33.772 1.00 86.56 498 LEU A C 1
ATOM 3845 O O . LEU A 1 498 ? -15.333 -9.542 -34.548 1.00 86.56 498 LEU A O 1
ATOM 3849 N N . ILE A 1 499 ? -16.485 -10.245 -32.755 1.00 82.31 499 ILE A N 1
ATOM 3850 C CA . ILE A 1 499 ? -17.142 -8.962 -32.467 1.00 82.31 499 ILE A CA 1
ATOM 3851 C C . ILE A 1 499 ? -16.296 -8.153 -31.482 1.00 82.31 499 ILE A C 1
ATOM 3853 O O . ILE A 1 499 ? -15.949 -7.010 -31.749 1.00 82.31 499 ILE A O 1
ATOM 3857 N N . GLU A 1 500 ? -15.973 -8.745 -30.332 1.00 80.44 500 GLU A N 1
ATOM 3858 C CA . GLU A 1 500 ? -15.307 -8.065 -29.216 1.00 80.44 500 GLU A CA 1
ATOM 3859 C C . GLU A 1 500 ? -14.606 -9.077 -28.297 1.00 80.44 500 GLU A C 1
ATOM 3861 O O . GLU A 1 500 ? -15.067 -10.212 -28.135 1.00 80.44 500 GLU A O 1
ATOM 3866 N N . ALA A 1 501 ? -13.497 -8.675 -27.674 1.00 83.31 501 ALA A N 1
ATOM 3867 C CA . ALA A 1 501 ? -12.840 -9.463 -26.636 1.00 83.31 501 ALA A CA 1
ATOM 3868 C C . ALA A 1 501 ? -13.561 -9.241 -25.296 1.00 83.31 501 ALA A C 1
ATOM 3870 O O . ALA A 1 501 ? -13.549 -8.138 -24.756 1.00 83.31 501 ALA A O 1
ATOM 3871 N N . ILE A 1 502 ? -14.175 -10.293 -24.753 1.00 79.00 502 ILE A N 1
ATOM 3872 C CA . ILE A 1 502 ? -14.990 -10.252 -23.524 1.00 79.00 502 ILE A CA 1
ATOM 3873 C C . ILE A 1 502 ? -14.245 -10.745 -22.275 1.00 79.00 502 ILE A C 1
ATOM 3875 O O . ILE A 1 502 ? -14.760 -10.634 -21.165 1.00 79.00 502 ILE A O 1
ATOM 3879 N N . GLY A 1 503 ? -13.032 -11.282 -22.428 1.00 67.88 503 GLY A N 1
ATOM 3880 C CA . GLY A 1 503 ? -12.189 -11.690 -21.305 1.00 67.88 503 GLY A CA 1
ATOM 3881 C C . GLY A 1 503 ? -10.753 -12.012 -21.714 1.00 67.88 503 GLY A C 1
ATOM 3882 O O . GLY A 1 503 ? -10.477 -12.348 -22.865 1.00 67.88 503 GLY A O 1
ATOM 3883 N N . ARG A 1 504 ? -9.819 -11.931 -20.763 1.00 63.56 504 ARG A N 1
ATOM 3884 C CA . ARG A 1 504 ? -8.408 -12.304 -20.949 1.00 63.56 504 ARG A CA 1
ATOM 3885 C C . ARG A 1 504 ? -7.880 -12.925 -19.658 1.00 63.56 504 ARG A C 1
ATOM 3887 O O . ARG A 1 504 ? -7.965 -12.300 -18.607 1.00 63.56 504 ARG A O 1
ATOM 3894 N N . GLY A 1 505 ? -7.362 -14.147 -19.738 1.00 58.88 505 GLY A N 1
ATOM 3895 C CA . GLY A 1 505 ? -6.768 -14.885 -18.618 1.00 58.88 505 GLY A CA 1
ATOM 3896 C C . GLY A 1 505 ? -5.395 -15.451 -18.987 1.00 58.88 505 GLY A C 1
ATOM 3897 O O . GLY A 1 505 ? -4.987 -15.371 -20.143 1.00 58.88 505 GLY A O 1
ATOM 3898 N N . GLY A 1 506 ? -4.676 -16.047 -18.030 1.00 54.38 506 GLY A N 1
ATOM 3899 C CA . GLY A 1 506 ? -3.284 -16.492 -18.239 1.00 54.38 506 GLY A CA 1
ATOM 3900 C C . GLY A 1 506 ? -3.086 -17.442 -19.432 1.00 54.38 506 GLY A C 1
ATOM 3901 O O . GLY A 1 506 ? -2.114 -17.318 -20.175 1.00 54.38 506 GLY A O 1
ATOM 3902 N N . PHE A 1 507 ? -4.055 -18.330 -19.679 1.00 61.19 507 PHE A N 1
ATOM 3903 C CA . PHE A 1 507 ? -4.009 -19.321 -20.761 1.00 61.19 507 PHE A CA 1
ATOM 3904 C C . PHE A 1 507 ? -4.672 -18.880 -22.080 1.00 61.19 507 PHE A C 1
ATOM 3906 O O . PHE A 1 507 ? -4.588 -19.615 -23.061 1.00 61.19 507 PHE A O 1
ATOM 3913 N N . GLY A 1 508 ? -5.334 -17.721 -22.158 1.00 71.12 508 GLY A N 1
ATOM 3914 C CA . GLY A 1 508 ? -6.011 -17.323 -23.396 1.00 71.12 508 GLY A CA 1
ATOM 3915 C C . GLY A 1 508 ? -6.954 -16.127 -23.289 1.00 71.12 508 GLY A C 1
ATOM 3916 O O . GLY A 1 508 ? -7.259 -15.629 -22.204 1.00 71.12 508 GLY A O 1
ATOM 3917 N N . SER A 1 509 ? -7.461 -15.706 -24.446 1.00 81.44 509 SER A N 1
ATOM 3918 C CA . SER A 1 509 ? -8.482 -14.659 -24.587 1.00 81.44 509 SER A CA 1
ATOM 3919 C C . SER A 1 509 ? -9.851 -15.269 -24.884 1.00 81.44 509 SER A C 1
ATOM 3921 O O . SER A 1 509 ? -9.933 -16.325 -25.505 1.00 81.44 509 SER A O 1
ATOM 3923 N N . ILE A 1 510 ? -10.927 -14.628 -24.432 1.00 87.31 510 ILE A N 1
ATOM 3924 C CA . ILE A 1 510 ? -12.307 -15.014 -24.735 1.00 87.31 510 ILE A CA 1
ATOM 3925 C C . ILE A 1 510 ? -12.912 -13.915 -25.602 1.00 87.31 510 ILE A C 1
ATOM 3927 O O . ILE A 1 510 ? -12.919 -12.747 -25.216 1.00 87.31 510 ILE A O 1
ATOM 3931 N N . TRP A 1 511 ? -13.436 -14.299 -26.758 1.00 90.94 511 TRP A N 1
ATOM 3932 C CA . TRP A 1 511 ? -14.078 -13.421 -27.727 1.00 90.94 511 TRP A CA 1
ATOM 3933 C C . TRP A 1 511 ? -15.563 -13.731 -27.821 1.00 90.94 511 TRP A C 1
ATOM 3935 O O . TRP A 1 511 ? -15.952 -14.893 -27.864 1.00 90.94 511 TRP A O 1
ATOM 3945 N N . LYS A 1 512 ? -16.395 -12.701 -27.916 1.00 92.69 512 LYS A N 1
ATOM 3946 C CA . LYS A 1 512 ? -17.745 -12.836 -28.458 1.00 92.69 512 LYS A CA 1
ATOM 3947 C C . LYS A 1 512 ? -17.626 -12.832 -29.975 1.00 92.69 512 LYS A C 1
ATOM 3949 O O . LYS A 1 512 ? -17.003 -11.933 -30.541 1.00 92.69 512 LYS A O 1
ATOM 3954 N N . ALA A 1 513 ? -18.226 -13.814 -30.627 1.00 92.50 513 ALA A N 1
ATOM 3955 C CA . ALA A 1 513 ? -18.238 -13.938 -32.074 1.00 92.50 513 ALA A CA 1
ATOM 3956 C C . ALA A 1 513 ? -19.659 -14.180 -32.584 1.00 92.50 513 ALA A C 1
ATOM 3958 O O . ALA A 1 513 ? -20.489 -14.752 -31.880 1.00 92.50 513 ALA A O 1
ATOM 3959 N N . HIS A 1 514 ? -19.930 -13.771 -33.818 1.00 91.44 514 HIS A N 1
ATOM 3960 C CA . HIS A 1 514 ? -21.127 -14.161 -34.546 1.00 91.44 514 HIS A CA 1
ATOM 3961 C C . HIS A 1 514 ? -20.816 -15.413 -35.373 1.00 91.44 514 HIS A C 1
ATOM 3963 O O . HIS A 1 514 ? -19.950 -15.375 -36.251 1.00 91.44 514 HIS A O 1
ATOM 3969 N N . ASP A 1 515 ? -21.500 -16.523 -35.098 1.00 93.12 515 ASP A N 1
ATOM 3970 C CA . ASP A 1 515 ? -21.436 -17.720 -35.937 1.00 93.12 515 ASP A CA 1
ATOM 3971 C C . ASP A 1 515 ? -22.322 -17.511 -37.168 1.00 93.12 515 ASP A C 1
ATOM 3973 O O . ASP A 1 515 ? -23.550 -17.572 -37.089 1.00 93.12 515 ASP A O 1
ATOM 3977 N N . GLN A 1 516 ? -21.694 -17.288 -38.321 1.00 83.69 516 GLN A N 1
ATOM 3978 C CA . GLN A 1 516 ? -22.383 -17.032 -39.585 1.00 83.69 516 GLN A CA 1
ATOM 3979 C C . GLN A 1 516 ? -23.251 -18.214 -40.049 1.00 83.69 516 GLN A C 1
ATOM 3981 O O . GLN A 1 516 ? -24.163 -18.007 -40.848 1.00 83.69 516 GLN A O 1
ATOM 3986 N N . VAL A 1 517 ? -23.016 -19.435 -39.550 1.00 86.00 517 VAL A N 1
ATOM 3987 C CA . VAL A 1 517 ? -23.818 -20.620 -39.900 1.00 86.00 517 VAL A CA 1
ATOM 3988 C C . VAL A 1 517 ? -25.083 -20.709 -39.048 1.00 86.00 517 VAL A C 1
ATOM 3990 O O . VAL A 1 517 ? -26.162 -20.948 -39.584 1.00 86.00 517 VAL A O 1
ATOM 3993 N N . THR A 1 518 ? -24.976 -20.514 -37.730 1.00 88.19 518 THR A N 1
ATOM 3994 C CA . THR A 1 518 ? -26.135 -20.601 -36.814 1.00 88.19 518 THR A CA 1
ATOM 3995 C C . THR A 1 518 ? -26.864 -19.269 -36.617 1.00 88.19 518 THR A C 1
ATOM 3997 O O . THR A 1 518 ? -27.936 -19.258 -36.018 1.00 88.19 518 THR A O 1
ATOM 4000 N N . GLN A 1 519 ? -26.309 -18.161 -37.129 1.00 87.38 519 GLN A N 1
ATOM 4001 C CA . GLN A 1 519 ? -26.810 -16.787 -36.964 1.00 87.38 519 GLN A CA 1
ATOM 4002 C C . GLN A 1 519 ? -26.953 -16.367 -35.487 1.00 87.38 519 GLN A C 1
ATOM 4004 O O . GLN A 1 519 ? -27.754 -15.499 -35.139 1.00 87.38 519 GLN A O 1
ATOM 4009 N N . ALA A 1 520 ? -26.150 -16.973 -34.608 1.00 86.75 520 ALA A N 1
ATOM 4010 C CA . ALA A 1 520 ? -26.171 -16.764 -33.167 1.00 86.75 520 ALA A CA 1
ATOM 4011 C C . ALA A 1 520 ? -24.827 -16.231 -32.653 1.00 86.75 520 ALA A C 1
ATOM 4013 O O . ALA A 1 520 ? -23.771 -16.442 -33.253 1.00 86.75 520 ALA A O 1
ATOM 4014 N N . ASN A 1 521 ? -24.861 -15.555 -31.503 1.00 91.75 521 ASN A N 1
ATOM 4015 C CA . ASN A 1 521 ? -23.643 -15.159 -30.805 1.00 91.75 521 ASN A CA 1
ATOM 4016 C C . ASN A 1 521 ? -23.082 -16.347 -30.012 1.00 91.75 521 ASN A C 1
ATOM 4018 O O . ASN A 1 521 ? -23.808 -17.022 -29.281 1.00 91.75 521 ASN A O 1
ATOM 4022 N N . VAL A 1 522 ? -21.778 -16.566 -30.132 1.00 94.81 522 VAL A N 1
ATOM 4023 C CA . VAL A 1 522 ? -21.013 -17.606 -29.438 1.00 94.81 522 VAL A CA 1
ATOM 4024 C C . VAL A 1 522 ? -19.833 -16.977 -28.699 1.00 94.81 522 VAL A C 1
ATOM 4026 O O . VAL A 1 522 ? -19.387 -15.880 -29.038 1.00 94.81 522 VAL A O 1
ATOM 4029 N N . ALA A 1 523 ? -19.327 -17.659 -27.677 1.00 93.56 523 ALA A N 1
ATOM 4030 C CA . ALA A 1 523 ? -18.078 -17.301 -27.021 1.00 93.56 523 ALA A CA 1
ATOM 4031 C C . ALA A 1 523 ? -16.960 -18.222 -27.529 1.00 93.56 523 ALA A C 1
ATOM 4033 O O . ALA A 1 523 ? -17.133 -19.435 -27.617 1.00 93.56 523 ALA A O 1
ATOM 4034 N N . ILE A 1 524 ? -15.807 -17.657 -27.870 1.00 92.31 524 ILE A N 1
ATOM 4035 C CA . ILE A 1 524 ? -14.657 -18.383 -28.411 1.00 92.31 524 ILE A CA 1
ATOM 4036 C C . ILE A 1 524 ? -13.473 -18.150 -27.493 1.00 92.31 524 ILE A C 1
ATOM 4038 O O . ILE A 1 524 ? -12.993 -17.023 -27.369 1.00 92.31 524 ILE A O 1
ATOM 4042 N N . LYS A 1 525 ? -12.990 -19.213 -26.851 1.00 90.12 525 LYS A N 1
ATOM 4043 C CA . LYS A 1 525 ? -11.757 -19.159 -26.068 1.00 90.12 525 LYS A CA 1
ATOM 4044 C C . LYS A 1 525 ? -10.597 -19.487 -26.999 1.00 90.12 525 LYS A C 1
ATOM 4046 O O . LYS A 1 525 ? -10.594 -20.548 -27.613 1.00 90.12 525 LYS A O 1
ATOM 4051 N N . VAL A 1 526 ? -9.633 -18.579 -27.110 1.00 87.81 526 VAL A N 1
ATOM 4052 C CA . VAL A 1 526 ? -8.461 -18.673 -27.988 1.00 87.81 526 VAL A CA 1
ATOM 4053 C C . VAL A 1 526 ? -7.196 -18.742 -27.135 1.00 87.81 526 VAL A C 1
ATOM 4055 O O . VAL A 1 526 ? -6.928 -17.838 -26.337 1.00 87.81 526 VAL A O 1
ATOM 4058 N N . LEU A 1 527 ? -6.411 -19.803 -27.319 1.00 81.75 527 LEU A N 1
ATOM 4059 C CA . LEU A 1 527 ? -5.097 -19.992 -26.708 1.00 81.75 527 LEU A CA 1
ATOM 4060 C C . LEU A 1 527 ? -4.141 -18.884 -27.173 1.00 81.75 527 LEU A C 1
ATOM 4062 O O . LEU A 1 527 ? -4.063 -18.584 -28.365 1.00 81.75 527 LEU A O 1
ATOM 4066 N N . HIS A 1 528 ? -3.393 -18.278 -26.248 1.00 75.94 528 HIS A N 1
ATOM 4067 C CA . HIS A 1 528 ? -2.405 -17.260 -26.617 1.00 75.94 528 HIS A CA 1
ATOM 4068 C C . HIS A 1 528 ? -1.317 -17.841 -27.543 1.00 75.94 528 HIS A C 1
ATOM 4070 O O . HIS A 1 528 ? -0.831 -18.955 -27.336 1.00 75.94 528 HIS A O 1
ATOM 4076 N N . THR A 1 529 ? -0.897 -17.077 -28.554 1.00 63.75 529 THR A N 1
ATOM 4077 C CA . THR A 1 529 ? 0.038 -17.530 -29.602 1.00 63.75 529 THR A CA 1
ATOM 4078 C C . THR A 1 529 ? 1.434 -17.873 -29.077 1.00 63.75 529 THR A C 1
ATOM 4080 O O . THR A 1 529 ? 2.077 -18.780 -29.598 1.00 63.75 529 THR A O 1
ATOM 4083 N N . ASN A 1 530 ? 1.870 -17.261 -27.972 1.00 56.53 530 ASN A N 1
ATOM 4084 C CA . ASN A 1 530 ? 3.092 -17.644 -27.252 1.00 56.53 530 ASN A CA 1
ATOM 4085 C C . ASN A 1 530 ? 2.994 -19.007 -26.524 1.00 56.53 530 ASN A C 1
ATOM 4087 O O . ASN A 1 530 ? 4.020 -19.575 -26.155 1.00 56.53 530 ASN A O 1
ATOM 4091 N N . LEU A 1 531 ? 1.787 -19.551 -26.325 1.00 56.22 531 LEU A N 1
ATOM 4092 C CA . LEU A 1 531 ? 1.547 -20.883 -25.752 1.00 56.22 531 LEU A CA 1
ATOM 4093 C C . LEU A 1 531 ? 1.260 -21.945 -26.830 1.00 56.22 531 LEU A C 1
ATOM 4095 O O . LEU A 1 531 ? 1.445 -23.132 -26.571 1.00 56.22 531 LEU A O 1
ATOM 4099 N N . ALA A 1 532 ? 0.872 -21.532 -28.043 1.00 59.16 532 ALA A N 1
ATOM 4100 C CA . ALA A 1 532 ? 0.559 -22.410 -29.178 1.00 59.16 532 ALA A CA 1
ATOM 4101 C C . ALA A 1 532 ? 1.750 -23.260 -29.678 1.00 59.16 532 ALA A C 1
ATOM 4103 O O . ALA A 1 532 ? 1.551 -24.300 -30.304 1.00 59.16 532 ALA A O 1
ATOM 4104 N N . GLY A 1 533 ? 2.990 -22.862 -29.379 1.00 56.25 533 GLY A N 1
ATOM 4105 C CA . GLY A 1 533 ? 4.186 -23.655 -29.694 1.00 56.25 533 GLY A CA 1
ATOM 4106 C C . GLY A 1 533 ? 4.441 -24.844 -28.755 1.00 56.25 533 GLY A C 1
ATOM 4107 O O . GLY A 1 533 ? 5.269 -25.693 -29.069 1.00 56.25 533 GLY A O 1
ATOM 4108 N N . ASN A 1 534 ? 3.761 -24.923 -27.604 1.00 68.00 534 ASN A N 1
ATOM 4109 C CA . ASN A 1 534 ? 3.983 -25.969 -26.603 1.00 68.00 534 ASN A CA 1
ATOM 4110 C C . ASN A 1 534 ? 2.868 -27.031 -26.674 1.00 68.00 534 ASN A C 1
ATOM 4112 O O . ASN A 1 534 ? 1.703 -26.743 -26.388 1.00 68.00 534 ASN A O 1
ATOM 4116 N N . LEU A 1 535 ? 3.241 -28.263 -27.042 1.00 70.00 535 LEU A N 1
ATOM 4117 C CA . LEU A 1 535 ? 2.309 -29.383 -27.214 1.00 70.00 535 LEU A CA 1
ATOM 4118 C C . LEU A 1 535 ? 1.556 -29.716 -25.918 1.00 70.00 535 LEU A C 1
ATOM 4120 O O . LEU A 1 535 ? 0.331 -29.788 -25.940 1.00 70.00 535 LEU A O 1
ATOM 4124 N N . ASP A 1 536 ? 2.243 -29.801 -24.775 1.00 66.38 536 ASP A N 1
ATOM 4125 C CA . ASP A 1 536 ? 1.605 -30.129 -23.492 1.00 66.38 536 ASP A CA 1
ATOM 4126 C C . ASP A 1 536 ? 0.557 -29.087 -23.072 1.00 66.38 536 ASP A C 1
ATOM 4128 O O . ASP A 1 536 ? -0.460 -29.427 -22.462 1.00 66.38 536 ASP A O 1
ATOM 4132 N N . ARG A 1 537 ? 0.791 -27.802 -23.377 1.00 68.06 537 ARG A N 1
ATOM 4133 C CA . ARG A 1 537 ? -0.151 -26.707 -23.093 1.00 68.06 537 ARG A CA 1
ATOM 4134 C C . ARG A 1 537 ? -1.353 -26.729 -24.037 1.00 68.06 537 ARG A C 1
ATOM 4136 O O . ARG A 1 537 ? -2.473 -26.533 -23.568 1.00 68.06 537 ARG A O 1
ATOM 4143 N N . ARG A 1 538 ? -1.156 -27.035 -25.326 1.00 76.44 538 ARG A N 1
ATOM 4144 C CA . ARG A 1 538 ? -2.254 -27.280 -26.285 1.00 76.44 538 ARG A CA 1
ATOM 4145 C C . ARG A 1 538 ? -3.107 -28.479 -25.876 1.00 76.44 538 ARG A C 1
ATOM 4147 O O . ARG A 1 538 ? -4.334 -28.383 -25.845 1.00 76.44 538 ARG A O 1
ATOM 4154 N N . ASP A 1 539 ? -2.472 -29.576 -25.482 1.00 76.19 539 ASP A N 1
ATOM 4155 C CA . ASP A 1 539 ? -3.167 -30.783 -25.044 1.00 76.19 539 ASP A CA 1
ATOM 4156 C C . ASP A 1 539 ? -3.920 -30.581 -23.728 1.00 76.19 539 ASP A C 1
ATOM 4158 O O . ASP A 1 539 ? -4.990 -31.167 -23.557 1.00 76.19 539 ASP A O 1
ATOM 4162 N N . ARG A 1 540 ? -3.420 -29.739 -22.809 1.00 72.88 540 ARG A N 1
ATOM 4163 C CA . ARG A 1 540 ? -4.190 -29.280 -21.636 1.00 72.88 540 ARG A CA 1
ATOM 4164 C C . ARG A 1 540 ? -5.383 -28.414 -22.049 1.00 72.88 540 ARG A C 1
ATOM 4166 O O . ARG A 1 540 ? -6.500 -28.702 -21.623 1.00 72.88 540 ARG A O 1
ATOM 4173 N N . PHE A 1 541 ? -5.173 -27.431 -22.926 1.00 80.62 541 PHE A N 1
ATOM 4174 C CA . PHE A 1 541 ? -6.213 -26.514 -23.404 1.00 80.62 541 PHE A CA 1
ATOM 4175 C C . PHE A 1 541 ? -7.432 -27.251 -23.982 1.00 80.62 541 PHE A C 1
ATOM 4177 O O . PHE A 1 541 ? -8.562 -27.052 -23.534 1.00 80.62 541 PHE A O 1
ATOM 4184 N N . PHE A 1 542 ? -7.203 -28.188 -24.903 1.00 83.75 542 PHE A N 1
ATOM 4185 C CA . PHE A 1 542 ? -8.286 -28.974 -25.497 1.00 83.75 542 PHE A CA 1
ATOM 4186 C C . PHE A 1 542 ? -8.828 -30.082 -24.579 1.00 83.75 542 PHE A C 1
ATOM 4188 O O . PHE A 1 542 ? -9.966 -30.518 -24.747 1.00 83.75 542 PHE A O 1
ATOM 4195 N N . ARG A 1 543 ? -8.062 -30.541 -23.580 1.00 80.31 543 ARG A N 1
ATOM 4196 C CA . ARG A 1 543 ? -8.545 -31.498 -22.567 1.00 80.31 543 ARG A CA 1
ATOM 4197 C C . ARG A 1 543 ? -9.576 -30.868 -21.633 1.00 80.31 543 ARG A C 1
ATOM 4199 O O . ARG A 1 543 ? -10.549 -31.544 -21.311 1.00 80.31 543 ARG A O 1
ATOM 4206 N N . GLY A 1 544 ? -9.410 -29.595 -21.265 1.00 77.81 544 GLY A N 1
ATOM 4207 C CA . GLY A 1 544 ? -10.435 -28.829 -20.543 1.00 77.81 544 GLY A CA 1
ATOM 4208 C C . GLY A 1 544 ? -11.737 -28.730 -21.346 1.00 77.81 544 GLY A C 1
ATOM 4209 O O . GLY A 1 544 ? -12.800 -29.096 -20.850 1.00 77.81 544 GLY A O 1
ATOM 4210 N N . ALA A 1 545 ? -11.648 -28.360 -22.631 1.00 83.88 545 ALA A N 1
ATOM 4211 C CA . ALA A 1 545 ? -12.808 -28.287 -23.526 1.00 83.88 545 ALA A CA 1
ATOM 4212 C C . ALA A 1 545 ? -13.546 -29.635 -23.677 1.00 83.88 545 ALA A C 1
ATOM 4214 O O . ALA A 1 545 ? -14.775 -29.669 -23.615 1.00 83.88 545 ALA A O 1
ATOM 4215 N N . ARG A 1 546 ? -12.816 -30.755 -23.813 1.00 83.94 546 ARG A N 1
ATOM 4216 C CA . ARG A 1 546 ? -13.402 -32.111 -23.838 1.00 83.94 546 ARG A CA 1
ATOM 4217 C C . ARG A 1 546 ? -14.144 -32.445 -22.540 1.00 83.94 546 ARG A C 1
ATOM 4219 O O . ARG A 1 546 ? -15.320 -32.790 -22.587 1.00 83.94 546 ARG A O 1
ATOM 4226 N N . ARG A 1 547 ? -13.498 -32.256 -21.385 1.00 80.81 547 ARG A N 1
ATOM 4227 C CA . ARG A 1 547 ? -14.094 -32.513 -20.060 1.00 80.81 547 ARG A CA 1
ATOM 4228 C C . ARG A 1 547 ? -15.339 -31.667 -19.794 1.00 80.81 547 ARG A C 1
ATOM 4230 O O . ARG A 1 547 ? -16.315 -32.172 -19.252 1.00 80.81 547 ARG A O 1
ATOM 4237 N N . MET A 1 548 ? -15.337 -30.400 -20.207 1.00 82.06 548 MET A N 1
ATOM 4238 C CA . MET A 1 548 ? -16.512 -29.533 -20.075 1.00 82.06 548 MET A CA 1
ATOM 4239 C C . MET A 1 548 ? -17.651 -29.974 -21.012 1.00 82.06 548 MET A C 1
ATOM 4241 O O . MET A 1 548 ? -18.813 -29.929 -20.622 1.00 82.06 548 MET A O 1
ATOM 4245 N N . ALA A 1 549 ? -17.341 -30.490 -22.208 1.00 84.88 549 ALA A N 1
ATOM 4246 C CA . ALA A 1 549 ? -18.339 -31.058 -23.120 1.00 84.88 549 ALA A CA 1
ATOM 4247 C C . ALA A 1 549 ? -18.965 -32.381 -22.622 1.00 84.88 549 ALA A C 1
ATOM 4249 O O . ALA A 1 549 ? -20.090 -32.710 -22.999 1.00 84.88 549 ALA A O 1
ATOM 4250 N N . GLU A 1 550 ? -18.276 -33.130 -21.755 1.00 82.31 550 GLU A N 1
ATOM 4251 C CA . GLU A 1 550 ? -18.814 -34.326 -21.085 1.00 82.31 550 GLU A CA 1
ATOM 4252 C C . GLU A 1 550 ? -19.859 -33.986 -19.996 1.00 82.31 550 GLU A C 1
ATOM 4254 O O . GLU A 1 550 ? -20.586 -34.874 -19.530 1.00 82.31 550 GLU A O 1
ATOM 4259 N N . LEU A 1 551 ? -19.970 -32.718 -19.582 1.00 83.56 551 LEU A N 1
ATOM 4260 C CA . LEU A 1 551 ? -20.883 -32.248 -18.537 1.00 83.56 551 LEU A CA 1
ATOM 4261 C C . LEU A 1 551 ? -22.155 -31.625 -19.125 1.00 83.56 551 LEU A C 1
ATOM 4263 O O . LEU A 1 551 ? -22.271 -30.419 -19.319 1.00 83.56 551 LEU A O 1
ATOM 4267 N N . GLN A 1 552 ? -23.162 -32.469 -19.352 1.00 84.25 552 GLN A N 1
ATOM 4268 C CA . GLN A 1 552 ? -24.505 -32.025 -19.723 1.00 84.25 552 GLN A CA 1
ATOM 4269 C C . GLN A 1 552 ? -25.308 -31.650 -18.470 1.00 84.25 552 GLN A C 1
ATOM 4271 O O . GLN A 1 552 ? -25.914 -32.510 -17.832 1.00 84.25 552 GLN A O 1
ATOM 4276 N N . HIS A 1 553 ? -25.317 -30.364 -18.115 1.00 90.56 553 HIS A N 1
ATOM 4277 C CA . HIS A 1 553 ? -26.129 -29.833 -17.018 1.00 90.56 553 HIS A CA 1
ATOM 4278 C C . HIS A 1 553 ? -26.611 -28.403 -17.327 1.00 90.56 553 HIS A C 1
ATOM 4280 O O . HIS A 1 553 ? -25.815 -27.617 -17.835 1.00 90.56 553 HIS A O 1
ATOM 4286 N N . PRO A 1 554 ? -27.852 -27.998 -16.975 1.00 89.88 554 PRO A N 1
ATOM 4287 C CA . PRO A 1 554 ? -28.362 -26.641 -17.236 1.00 89.88 554 PRO A CA 1
ATOM 4288 C C . PRO A 1 554 ? -27.606 -25.493 -16.546 1.00 89.88 554 PRO A C 1
ATOM 4290 O O . PRO A 1 554 ? -27.925 -24.332 -16.785 1.00 89.88 554 PRO A O 1
ATOM 4293 N N . ALA A 1 555 ? -26.658 -25.818 -15.663 1.00 92.94 555 ALA A N 1
ATOM 4294 C CA . ALA A 1 555 ? -25.795 -24.875 -14.953 1.00 92.94 555 ALA A CA 1
ATOM 4295 C C . ALA A 1 555 ? -24.300 -25.070 -15.274 1.00 92.94 555 ALA A C 1
ATOM 4297 O O . ALA A 1 555 ? -23.448 -24.733 -14.457 1.00 92.94 555 ALA A O 1
ATOM 4298 N N . VAL A 1 556 ? -23.976 -25.626 -16.444 1.00 92.31 556 VAL A N 1
ATOM 4299 C CA . VAL A 1 556 ? -22.620 -25.667 -17.016 1.00 92.31 556 VAL A CA 1
ATOM 4300 C C . VAL A 1 556 ? -22.679 -25.015 -18.392 1.00 92.31 556 VAL A C 1
ATOM 4302 O O . VAL A 1 556 ? -23.609 -25.282 -19.151 1.00 92.31 556 VAL A O 1
ATOM 4305 N N . VAL A 1 557 ? -21.708 -24.160 -18.716 1.00 92.62 557 VAL A N 1
ATOM 4306 C CA . VAL A 1 557 ? -21.608 -23.539 -20.043 1.00 92.62 557 VAL A CA 1
ATOM 4307 C C . VAL A 1 557 ? -21.303 -24.613 -21.087 1.00 92.62 557 VAL A C 1
ATOM 4309 O O . VAL A 1 557 ? -20.266 -25.278 -21.041 1.00 92.62 557 VAL A O 1
ATOM 4312 N N . ARG A 1 558 ? -22.204 -24.781 -22.056 1.00 90.88 558 ARG A N 1
ATOM 4313 C CA . ARG A 1 558 ? -22.073 -25.806 -23.092 1.00 90.88 558 ARG A CA 1
ATOM 4314 C C . ARG A 1 558 ? -20.980 -25.459 -24.101 1.00 90.88 558 ARG A C 1
ATOM 4316 O O . ARG A 1 558 ? -21.027 -24.422 -24.766 1.00 90.88 558 ARG A O 1
ATOM 4323 N N . VAL A 1 559 ? -20.053 -26.394 -24.293 1.00 91.75 559 VAL A N 1
ATOM 4324 C CA . VAL A 1 559 ? -19.105 -26.390 -25.416 1.00 91.75 559 VAL A CA 1
ATOM 4325 C C . VAL A 1 559 ? -19.843 -26.784 -26.698 1.00 91.75 559 VAL A C 1
ATOM 4327 O O . VAL A 1 559 ? -20.503 -27.820 -26.751 1.00 91.75 559 VAL A O 1
ATOM 4330 N N . LEU A 1 560 ? -19.731 -25.946 -27.727 1.00 91.38 560 LEU A N 1
ATOM 4331 C CA . LEU A 1 560 ? -20.328 -26.130 -29.052 1.00 91.38 560 LEU A CA 1
ATOM 4332 C C . LEU A 1 560 ? -19.334 -26.765 -30.039 1.00 91.38 560 LEU A C 1
ATOM 4334 O O . LEU A 1 560 ? -19.721 -27.604 -30.845 1.00 91.38 560 LEU A O 1
ATOM 4338 N N . GLU A 1 561 ? -18.052 -26.399 -29.949 1.00 90.69 561 GLU A N 1
ATOM 4339 C CA . GLU A 1 561 ? -16.959 -26.956 -30.755 1.00 90.69 561 GLU A CA 1
ATOM 4340 C C . GLU A 1 561 ? -15.734 -27.138 -29.855 1.00 90.69 561 GLU A C 1
ATOM 4342 O O . GLU A 1 561 ? -15.238 -26.172 -29.282 1.00 90.69 561 GLU A O 1
ATOM 4347 N N . GLN A 1 562 ? -15.259 -28.375 -29.690 1.00 87.25 562 GLN A N 1
ATOM 4348 C CA . GLN A 1 562 ? -14.216 -28.712 -28.705 1.00 87.25 562 GLN A CA 1
ATOM 4349 C C . GLN A 1 562 ? -12.787 -28.419 -29.188 1.00 87.25 562 GLN A C 1
ATOM 4351 O O . GLN A 1 562 ? -11.871 -28.367 -28.369 1.00 87.25 562 GLN A O 1
ATOM 4356 N N . HIS A 1 563 ? -12.584 -28.284 -30.501 1.00 89.56 563 HIS A N 1
ATOM 4357 C CA . HIS A 1 563 ? -11.277 -28.074 -31.117 1.00 89.56 563 HIS A CA 1
ATOM 4358 C C . HIS A 1 563 ? -11.419 -27.378 -32.474 1.00 89.56 563 HIS A C 1
ATOM 4360 O O . HIS A 1 563 ? -11.907 -27.984 -33.428 1.00 89.56 563 HIS A O 1
ATOM 4366 N N . GLY A 1 564 ? -10.900 -26.159 -32.568 1.00 87.50 564 GLY A N 1
ATOM 4367 C CA . GLY A 1 564 ? -10.717 -25.416 -33.805 1.00 87.50 564 GLY A CA 1
ATOM 4368 C C . GLY A 1 564 ? -9.279 -24.917 -33.952 1.00 87.50 564 GLY A C 1
ATOM 4369 O O . GLY A 1 564 ? -8.594 -24.607 -32.971 1.00 87.50 564 GLY A O 1
ATOM 4370 N N . GLU A 1 565 ? -8.815 -24.851 -35.198 1.00 84.50 565 GLU A N 1
ATOM 4371 C CA . GLU A 1 565 ? -7.515 -24.302 -35.576 1.00 84.50 565 GLU A CA 1
ATOM 4372 C C . GLU A 1 565 ? -7.671 -23.483 -36.863 1.00 84.50 565 GLU A C 1
ATOM 4374 O O . GLU A 1 565 ? -8.178 -23.988 -37.863 1.00 84.50 565 GLU A O 1
ATOM 4379 N N . ASP A 1 566 ? -7.251 -22.217 -36.840 1.00 78.94 566 ASP A N 1
ATOM 4380 C CA . ASP A 1 566 ? -7.260 -21.332 -38.012 1.00 78.94 566 ASP A CA 1
ATOM 4381 C C . ASP A 1 566 ? -6.065 -20.374 -37.933 1.00 78.94 566 ASP A C 1
ATOM 4383 O O . ASP A 1 566 ? -5.852 -19.705 -36.922 1.00 78.94 566 ASP A O 1
ATOM 4387 N N . GLY A 1 567 ? -5.241 -20.331 -38.983 1.00 68.62 567 GLY A N 1
ATOM 4388 C CA . GLY A 1 567 ? -4.139 -19.372 -39.101 1.00 68.62 567 GLY A CA 1
ATOM 4389 C C . GLY A 1 567 ? -3.086 -19.416 -37.984 1.00 68.62 567 GLY A C 1
ATOM 4390 O O . GLY A 1 567 ? -2.431 -18.401 -37.759 1.00 68.62 567 GLY A O 1
ATOM 4391 N N . GLY A 1 568 ? -2.933 -20.549 -37.289 1.00 72.50 568 GLY A N 1
ATOM 4392 C CA . GLY A 1 568 ? -2.038 -20.711 -36.133 1.00 72.50 568 GLY A CA 1
ATOM 4393 C C . GLY A 1 568 ? -2.670 -20.388 -34.770 1.00 72.50 568 GLY A C 1
ATOM 4394 O O . GLY A 1 568 ? -1.992 -20.490 -33.749 1.00 72.50 568 GLY A O 1
ATOM 4395 N N . PHE A 1 569 ? -3.955 -20.024 -34.729 1.00 82.31 569 PHE A N 1
ATOM 4396 C CA . PHE A 1 569 ? -4.713 -19.858 -33.490 1.00 82.31 569 PHE A CA 1
ATOM 4397 C C . PHE A 1 569 ? -5.459 -21.147 -33.146 1.00 82.31 569 PHE A C 1
ATOM 4399 O O . PHE A 1 569 ? -6.229 -21.659 -33.957 1.00 82.31 569 PHE A O 1
ATOM 4406 N N . HIS A 1 570 ? -5.273 -21.633 -31.919 1.00 85.12 570 HIS A N 1
ATOM 4407 C CA . HIS A 1 570 ? -6.027 -22.755 -31.359 1.00 85.12 570 HIS A CA 1
ATOM 4408 C C . HIS A 1 570 ? -7.170 -22.222 -30.506 1.00 85.12 570 HIS A C 1
ATOM 4410 O O . HIS A 1 570 ? -6.947 -21.386 -29.627 1.00 85.12 570 HIS A O 1
ATOM 4416 N N . TYR A 1 571 ? -8.386 -22.697 -30.745 1.00 91.62 571 TYR A N 1
ATOM 4417 C CA . TYR A 1 571 ? -9.568 -22.194 -30.060 1.00 91.62 571 TYR A CA 1
ATOM 4418 C C . TYR A 1 571 ? -10.613 -23.284 -29.828 1.00 91.62 571 TYR A C 1
ATOM 4420 O O . TYR A 1 571 ? -10.596 -24.334 -30.461 1.00 91.62 571 TYR A O 1
ATOM 4428 N N . PHE A 1 572 ? -11.544 -23.027 -28.917 1.00 92.06 572 PHE A N 1
ATOM 4429 C CA . PHE A 1 572 ? -12.774 -23.803 -28.789 1.00 92.06 572 PHE A CA 1
ATOM 4430 C C . PHE A 1 572 ? -13.963 -22.854 -28.632 1.00 92.06 572 PHE A C 1
ATOM 4432 O O . PHE A 1 572 ? -13.809 -21.711 -28.189 1.00 92.06 572 PHE A O 1
ATOM 4439 N N . VAL A 1 573 ? -15.147 -23.317 -29.025 1.00 93.50 573 VAL A N 1
ATOM 4440 C CA . VAL A 1 573 ? -16.371 -22.511 -29.079 1.00 93.50 573 VAL A CA 1
ATOM 4441 C C . VAL A 1 573 ? -17.356 -23.023 -28.042 1.00 93.50 573 VAL A C 1
ATOM 4443 O O . VAL A 1 573 ? -17.574 -24.226 -27.914 1.00 93.50 573 VAL A O 1
ATOM 4446 N N . MET A 1 574 ? -17.970 -22.106 -27.312 1.00 93.62 574 MET A N 1
ATOM 4447 C CA . MET A 1 574 ? -18.971 -22.350 -26.280 1.00 93.62 574 MET A CA 1
ATOM 4448 C C . MET A 1 574 ? -20.129 -21.360 -26.438 1.00 93.62 574 MET A C 1
ATOM 4450 O O . MET A 1 574 ? -20.036 -20.386 -27.190 1.00 93.62 574 MET A O 1
ATOM 4454 N N . GLU A 1 575 ? -21.256 -21.614 -25.783 1.00 93.19 575 GLU A N 1
ATOM 4455 C CA . GLU A 1 575 ? -22.391 -20.691 -25.858 1.00 93.19 575 GLU A CA 1
ATOM 4456 C C . GLU A 1 575 ? -22.084 -19.340 -25.188 1.00 93.19 575 GLU A C 1
ATOM 4458 O O . GLU A 1 575 ? -21.375 -19.265 -24.183 1.00 93.19 575 GLU A O 1
ATOM 4463 N N . TYR A 1 576 ? -22.595 -18.251 -25.767 1.00 93.44 576 TYR A N 1
ATOM 4464 C CA . TYR A 1 576 ? -22.430 -16.912 -25.208 1.00 93.44 576 TYR A CA 1
ATOM 4465 C C . TYR A 1 576 ? -23.493 -16.642 -24.139 1.00 93.44 576 TYR A C 1
ATOM 4467 O O . TYR A 1 576 ? -24.691 -16.709 -24.412 1.00 93.44 576 TYR A O 1
ATOM 4475 N N . VAL A 1 577 ? -23.054 -16.294 -22.928 1.00 92.69 577 VAL A N 1
ATOM 4476 C CA . VAL A 1 577 ? -23.931 -15.978 -21.793 1.00 92.69 577 VAL A CA 1
ATOM 4477 C C . VAL A 1 577 ? -23.894 -14.466 -21.540 1.00 92.69 577 VAL A C 1
ATOM 4479 O O . VAL A 1 577 ? -22.882 -13.927 -21.099 1.00 92.69 577 VAL A O 1
ATOM 4482 N N . ALA A 1 578 ? -24.990 -13.771 -21.855 1.00 83.81 578 ALA A N 1
ATOM 4483 C CA . ALA A 1 578 ? -25.007 -12.307 -21.965 1.00 83.81 578 ALA A CA 1
ATOM 4484 C C . ALA A 1 578 ? -25.091 -11.529 -20.633 1.00 83.81 578 ALA A C 1
ATOM 4486 O O . ALA A 1 578 ? -24.735 -10.353 -20.599 1.00 83.81 578 ALA A O 1
ATOM 4487 N N . GLY A 1 579 ? -25.552 -12.142 -19.536 1.00 82.94 579 GLY A N 1
ATOM 4488 C CA . GLY A 1 579 ? -25.845 -11.448 -18.269 1.00 82.94 579 GLY A CA 1
ATOM 4489 C C . GLY A 1 579 ? -24.638 -11.180 -17.356 1.00 82.94 579 GLY A C 1
ATOM 4490 O O . GLY A 1 579 ? -24.822 -10.773 -16.209 1.00 82.94 579 GLY A O 1
ATOM 4491 N N . GLY A 1 580 ? -23.409 -11.384 -17.841 1.00 88.12 580 GLY A N 1
ATOM 4492 C CA . GLY A 1 580 ? -22.177 -11.178 -17.070 1.00 88.12 580 GLY A CA 1
ATOM 4493 C C . GLY A 1 580 ? -21.898 -12.302 -16.068 1.00 88.12 580 GLY A C 1
ATOM 4494 O O . GLY A 1 580 ? -22.321 -13.439 -16.269 1.00 88.12 580 GLY A O 1
ATOM 4495 N N . ASN A 1 581 ? -21.159 -11.997 -14.995 1.00 92.12 581 ASN A N 1
ATOM 4496 C CA . ASN A 1 581 ? -20.814 -12.961 -13.943 1.00 92.12 581 ASN A CA 1
ATOM 4497 C C . ASN A 1 581 ? -21.364 -12.580 -12.559 1.00 92.12 581 ASN A C 1
ATOM 4499 O O . ASN A 1 581 ? -21.751 -11.435 -12.304 1.00 92.12 581 ASN A O 1
ATOM 4503 N N . LEU A 1 582 ? -21.394 -13.560 -11.653 1.00 92.50 582 LEU A N 1
ATOM 4504 C CA . LEU A 1 582 ? -21.932 -13.418 -10.303 1.00 92.50 582 LEU A CA 1
ATOM 4505 C C . LEU A 1 582 ? -21.182 -12.351 -9.492 1.00 92.50 582 LEU A C 1
ATOM 4507 O O . LEU A 1 582 ? -21.826 -11.620 -8.742 1.00 92.50 582 LEU A O 1
ATOM 4511 N N . GLN A 1 583 ? -19.862 -12.200 -9.675 1.00 90.88 583 GLN A N 1
ATOM 4512 C CA . GLN A 1 583 ? -19.092 -11.139 -9.010 1.00 90.88 583 GLN A CA 1
ATOM 4513 C C . GLN A 1 583 ? -19.648 -9.751 -9.352 1.00 90.88 583 GLN A C 1
ATOM 4515 O O . GLN A 1 583 ? -20.024 -8.985 -8.467 1.00 90.88 583 GLN A O 1
ATOM 4520 N N . GLN A 1 584 ? -19.767 -9.450 -10.647 1.00 89.12 584 GLN A N 1
ATOM 4521 C CA . GLN A 1 584 ? -20.298 -8.178 -11.133 1.00 89.12 584 GLN A CA 1
ATOM 4522 C C . GLN A 1 584 ? -21.749 -7.960 -10.694 1.00 89.12 584 GLN A C 1
ATOM 4524 O O . GLN A 1 584 ? -22.125 -6.834 -10.376 1.00 89.12 584 GLN A O 1
ATOM 4529 N N . ALA A 1 585 ? -22.566 -9.014 -10.676 1.00 90.00 585 ALA A N 1
ATOM 4530 C CA . ALA A 1 585 ? -23.977 -8.918 -10.319 1.00 90.00 585 ALA A CA 1
ATOM 4531 C C . ALA A 1 585 ? -24.207 -8.671 -8.816 1.00 90.00 585 ALA A C 1
ATOM 4533 O O . ALA A 1 585 ? -25.107 -7.910 -8.461 1.00 90.00 585 ALA A O 1
ATOM 4534 N N . VAL A 1 586 ? -23.380 -9.253 -7.940 1.00 89.62 586 VAL A N 1
ATOM 4535 C CA . VAL A 1 586 ? -23.405 -8.986 -6.490 1.00 89.62 586 VAL A CA 1
ATOM 4536 C C . VAL A 1 586 ? -22.879 -7.579 -6.190 1.00 89.62 586 VAL A C 1
ATOM 4538 O O . VAL A 1 586 ? -23.570 -6.813 -5.524 1.00 89.62 586 VAL A O 1
ATOM 4541 N N . LEU A 1 587 ? -21.728 -7.181 -6.753 1.00 86.31 587 LEU A N 1
ATOM 4542 C CA . LEU A 1 587 ? -21.153 -5.842 -6.527 1.00 86.31 587 LEU A CA 1
ATOM 4543 C C . LEU A 1 587 ? -22.061 -4.708 -7.041 1.00 86.31 587 LEU A C 1
ATOM 4545 O O . LEU A 1 587 ? -22.172 -3.662 -6.407 1.00 86.31 587 LEU A O 1
ATOM 4549 N N . LYS A 1 588 ? -22.777 -4.926 -8.153 1.00 86.69 588 LYS A N 1
ATOM 4550 C CA . LYS A 1 588 ? -23.804 -3.997 -8.668 1.00 86.69 588 LYS A CA 1
ATOM 4551 C C . LYS A 1 588 ? -25.150 -4.089 -7.931 1.00 86.69 588 LYS A C 1
ATOM 4553 O O . LYS A 1 588 ? -26.089 -3.402 -8.325 1.00 86.69 588 LYS A O 1
ATOM 4558 N N . ARG A 1 589 ? -25.272 -4.938 -6.900 1.00 84.94 589 ARG A N 1
ATOM 4559 C CA . ARG A 1 589 ? -26.505 -5.217 -6.133 1.00 84.94 589 ARG A CA 1
ATOM 4560 C C . ARG A 1 589 ? -27.701 -5.670 -6.989 1.00 84.94 589 ARG A C 1
ATOM 4562 O O . ARG A 1 589 ? -28.851 -5.474 -6.611 1.00 84.94 589 ARG A O 1
ATOM 4569 N N . VAL A 1 590 ? -27.429 -6.301 -8.134 1.00 86.19 590 VAL A N 1
ATOM 4570 C CA . VAL A 1 590 ? -28.439 -6.922 -9.015 1.00 86.19 590 VAL A CA 1
ATOM 4571 C C . VAL A 1 590 ? -28.929 -8.249 -8.424 1.00 86.19 590 VAL A C 1
ATOM 4573 O O . VAL A 1 590 ? -30.093 -8.611 -8.574 1.00 86.19 590 VAL A O 1
ATOM 4576 N N . ILE A 1 591 ? -28.044 -8.965 -7.725 1.00 85.88 591 ILE A N 1
ATOM 4577 C CA . ILE A 1 591 ? -28.362 -10.176 -6.964 1.00 85.88 591 ILE A CA 1
ATOM 4578 C C . ILE A 1 591 ? -28.380 -9.830 -5.474 1.00 85.88 591 ILE A C 1
ATOM 4580 O O . ILE A 1 591 ? -27.398 -9.315 -4.943 1.00 85.88 591 ILE A O 1
ATOM 4584 N N . THR A 1 592 ? -29.497 -10.120 -4.807 1.00 84.31 592 THR A N 1
ATOM 4585 C CA . THR A 1 592 ? -29.682 -9.901 -3.365 1.00 84.31 592 THR A CA 1
ATOM 4586 C C . THR A 1 592 ? -29.309 -11.153 -2.551 1.00 84.31 592 THR A C 1
ATOM 4588 O O . THR A 1 592 ? -29.307 -12.260 -3.109 1.00 84.31 592 THR A O 1
ATOM 4591 N N . PRO A 1 593 ? -29.021 -11.034 -1.237 1.00 83.38 593 PRO A N 1
ATOM 4592 C CA . PRO A 1 593 ? -28.616 -12.160 -0.384 1.00 83.38 593 PRO A CA 1
ATOM 4593 C C . PRO A 1 593 ? -29.564 -13.373 -0.420 1.00 83.38 593 PRO A C 1
ATOM 4595 O O . PRO A 1 593 ? -29.120 -14.519 -0.354 1.00 83.38 593 PRO A O 1
ATOM 4598 N N . GLU A 1 594 ? -30.868 -13.158 -0.605 1.00 83.56 594 GLU A N 1
ATOM 4599 C CA . GLU A 1 594 ? -31.888 -14.217 -0.652 1.00 83.56 594 GLU A CA 1
ATOM 4600 C C . GLU A 1 594 ? -31.777 -15.086 -1.917 1.00 83.56 594 GLU A C 1
ATOM 4602 O O . GLU A 1 594 ? -32.227 -16.233 -1.937 1.00 83.56 594 GLU A O 1
ATOM 4607 N N . LYS A 1 595 ? -31.169 -14.559 -2.988 1.00 89.38 595 LYS A N 1
ATOM 4608 C CA . LYS A 1 595 ? -30.934 -15.285 -4.246 1.00 89.38 595 LYS A CA 1
ATOM 4609 C C . LYS A 1 595 ? -29.653 -16.122 -4.228 1.00 89.38 595 LYS A C 1
ATOM 4611 O O . LYS A 1 595 ? -29.493 -16.982 -5.095 1.00 89.38 595 LYS A O 1
ATOM 4616 N N . ILE A 1 596 ? -28.782 -15.935 -3.235 1.00 93.50 596 ILE A N 1
ATOM 4617 C CA . ILE A 1 596 ? -27.493 -16.631 -3.147 1.00 93.50 596 ILE A CA 1
ATOM 4618 C C . ILE A 1 596 ? -27.671 -18.131 -2.921 1.00 93.50 596 ILE A C 1
ATOM 4620 O O . ILE A 1 596 ? -27.075 -18.910 -3.656 1.00 93.50 596 ILE A O 1
ATOM 4624 N N . VAL A 1 597 ? -28.528 -18.565 -1.988 1.00 93.25 597 VAL A N 1
ATOM 4625 C CA . VAL A 1 597 ? -28.734 -20.009 -1.744 1.00 93.25 597 VAL A CA 1
ATOM 4626 C C . VAL A 1 597 ? -29.233 -20.736 -3.005 1.00 93.25 597 VAL A C 1
ATOM 4628 O O . VAL A 1 597 ? -28.572 -21.692 -3.406 1.00 93.25 597 VAL A O 1
ATOM 4631 N N . PRO A 1 598 ? -30.290 -20.280 -3.715 1.00 93.62 598 PRO A N 1
ATOM 4632 C CA . PRO A 1 598 ? -30.689 -20.877 -4.995 1.00 93.62 598 PRO A CA 1
ATOM 4633 C C . PRO A 1 598 ? -29.573 -20.949 -6.049 1.00 93.62 598 PRO A C 1
ATOM 4635 O O . PRO A 1 598 ? -29.499 -21.931 -6.787 1.00 93.62 598 PRO A O 1
ATOM 4638 N N . ILE A 1 599 ? -28.705 -19.932 -6.123 1.00 95.00 599 ILE A N 1
ATOM 4639 C CA . ILE A 1 599 ? -27.567 -19.910 -7.054 1.00 95.00 599 ILE A CA 1
ATOM 4640 C C . ILE A 1 599 ? -26.524 -20.964 -6.664 1.00 95.00 599 ILE A C 1
ATOM 4642 O O . ILE A 1 599 ? -26.108 -21.760 -7.503 1.00 95.00 599 ILE A O 1
ATOM 4646 N N . ILE A 1 600 ? -26.143 -21.009 -5.387 1.00 96.56 600 ILE A N 1
ATOM 4647 C CA . ILE A 1 600 ? -25.136 -21.933 -4.854 1.00 96.56 600 ILE A CA 1
ATOM 4648 C C . ILE A 1 600 ? -25.597 -23.389 -4.960 1.00 96.56 600 ILE A C 1
ATOM 4650 O O . ILE A 1 600 ? -24.808 -24.240 -5.361 1.00 96.56 600 ILE A O 1
ATOM 4654 N N . LEU A 1 601 ? -26.876 -23.674 -4.692 1.00 96.06 601 LEU A N 1
ATOM 4655 C CA . LEU A 1 601 ? -27.454 -25.004 -4.904 1.00 96.06 601 LEU A CA 1
ATOM 4656 C C . LEU A 1 601 ? -27.349 -25.431 -6.373 1.00 96.06 601 LEU A C 1
ATOM 4658 O O . LEU A 1 601 ? -26.861 -26.519 -6.663 1.00 96.06 601 LEU A O 1
ATOM 4662 N N . ARG A 1 602 ? -27.724 -24.548 -7.306 1.00 95.19 602 ARG A N 1
ATOM 4663 C CA . ARG A 1 602 ? -27.701 -24.822 -8.751 1.00 95.19 602 ARG A CA 1
ATOM 4664 C C . ARG A 1 602 ? -26.285 -25.044 -9.307 1.00 95.19 602 ARG A C 1
ATOM 4666 O O . ARG A 1 602 ? -26.103 -25.867 -10.203 1.00 95.19 602 ARG A O 1
ATOM 4673 N N . VAL A 1 603 ? -25.288 -24.329 -8.785 1.00 96.44 603 VAL A N 1
ATOM 4674 C CA . VAL A 1 603 ? -23.867 -24.530 -9.132 1.00 96.44 603 VAL A CA 1
ATOM 4675 C C . VAL A 1 603 ? -23.313 -25.795 -8.463 1.00 96.44 603 VAL A C 1
ATOM 4677 O O . VAL A 1 603 ? -22.559 -26.542 -9.083 1.00 96.44 603 VAL A O 1
ATOM 4680 N N . GLY A 1 604 ? -23.731 -26.096 -7.233 1.00 96.31 604 GLY A N 1
ATOM 4681 C CA . GLY A 1 604 ? -23.365 -27.332 -6.544 1.00 96.31 604 GLY A CA 1
ATOM 4682 C C . GLY A 1 604 ? -23.939 -28.595 -7.198 1.00 96.31 604 GLY A C 1
ATOM 4683 O O . GLY A 1 604 ? -23.246 -29.605 -7.234 1.00 96.31 604 GLY A O 1
ATOM 4684 N N . GLU A 1 605 ? -25.133 -28.537 -7.803 1.00 95.88 605 GLU A N 1
ATOM 4685 C CA . GLU A 1 605 ? -25.676 -29.609 -8.663 1.00 95.88 605 GLU A CA 1
ATOM 4686 C C . GLU A 1 605 ? -24.724 -29.928 -9.835 1.00 95.88 605 GLU A C 1
ATOM 4688 O O . GLU A 1 605 ? -24.429 -31.093 -10.108 1.00 95.88 605 GLU A O 1
ATOM 4693 N N . ALA A 1 606 ? -24.188 -28.892 -10.497 1.00 93.56 606 ALA A N 1
ATOM 4694 C CA . ALA A 1 606 ? -23.220 -29.046 -11.585 1.00 93.56 606 ALA A CA 1
ATOM 4695 C C . ALA A 1 606 ? -21.890 -29.653 -11.106 1.00 93.56 606 ALA A C 1
ATOM 4697 O O . ALA A 1 606 ? -21.348 -30.551 -11.754 1.00 93.56 606 ALA A O 1
ATOM 4698 N N . LEU A 1 607 ? -21.376 -29.188 -9.964 1.00 94.62 607 LEU A N 1
ATOM 4699 C CA . LEU A 1 607 ? -20.144 -29.710 -9.367 1.00 94.62 607 LEU A CA 1
ATOM 4700 C C . LEU A 1 607 ? -20.309 -31.157 -8.887 1.00 94.62 607 LEU A C 1
ATOM 4702 O O . LEU A 1 607 ? -19.431 -31.970 -9.146 1.00 94.62 607 LEU A O 1
ATOM 4706 N N . ALA A 1 608 ? -21.450 -31.520 -8.296 1.00 94.75 608 ALA A N 1
ATOM 4707 C CA . ALA A 1 608 ? -21.748 -32.896 -7.900 1.00 94.75 608 ALA A CA 1
ATOM 4708 C C . ALA A 1 608 ? -21.806 -33.848 -9.112 1.00 94.75 608 ALA A C 1
ATOM 4710 O O . ALA A 1 608 ? -21.295 -34.971 -9.046 1.00 94.75 608 ALA A O 1
ATOM 4711 N N . LEU A 1 609 ? -22.348 -33.393 -10.252 1.00 92.75 609 LEU A N 1
ATOM 4712 C CA . LEU A 1 609 ? -22.264 -34.141 -11.510 1.00 92.75 609 LEU A CA 1
ATOM 4713 C C . LEU A 1 609 ? -20.804 -34.301 -11.970 1.00 92.75 609 LEU A C 1
ATOM 4715 O O . LEU A 1 609 ? -20.422 -35.399 -12.370 1.00 92.75 609 LEU A O 1
ATOM 4719 N N . GLY A 1 610 ? -19.982 -33.252 -11.864 1.00 90.38 610 GLY A N 1
ATOM 4720 C CA . GLY A 1 610 ? -18.538 -33.315 -12.118 1.00 90.38 610 GLY A CA 1
ATOM 4721 C C . GLY A 1 610 ? -17.834 -34.356 -11.246 1.00 90.38 610 GLY A C 1
ATOM 4722 O O . GLY A 1 610 ? -17.210 -35.284 -11.767 1.00 90.38 610 GLY A O 1
ATOM 4723 N N . HIS A 1 611 ? -18.020 -34.265 -9.928 1.00 92.62 611 HIS A N 1
ATOM 4724 C CA . HIS A 1 611 ? -17.426 -35.161 -8.933 1.00 92.62 611 HIS A CA 1
ATOM 4725 C C . HIS A 1 611 ? -17.815 -36.624 -9.173 1.00 92.62 611 HIS A C 1
ATOM 4727 O O . HIS A 1 611 ? -16.950 -37.495 -9.119 1.00 92.62 611 HIS A O 1
ATOM 4733 N N . SER A 1 612 ? -19.072 -36.905 -9.544 1.00 90.62 612 SER A N 1
ATOM 4734 C CA . SER A 1 612 ? -19.509 -38.276 -9.872 1.00 90.62 612 SER A CA 1
ATOM 4735 C C . SER A 1 612 ? -18.847 -38.869 -11.128 1.00 90.62 612 SER A C 1
ATOM 4737 O O . SER A 1 612 ? -18.819 -40.089 -11.283 1.00 90.62 612 SER A O 1
ATOM 4739 N N . LYS A 1 613 ? -18.263 -38.029 -11.994 1.00 86.75 613 LYS A N 1
ATOM 4740 C CA . LYS A 1 613 ? -17.439 -38.426 -13.151 1.00 86.75 613 LYS A CA 1
ATOM 4741 C C . LYS A 1 613 ? -15.927 -38.330 -12.889 1.00 86.75 613 LYS A C 1
ATOM 4743 O O . LYS A 1 613 ? -15.140 -38.493 -13.817 1.00 86.75 613 LYS A O 1
ATOM 4748 N N . GLY A 1 614 ? -15.504 -38.047 -11.654 1.00 84.38 614 GLY A N 1
ATOM 4749 C CA . GLY A 1 614 ? -14.093 -37.843 -11.304 1.00 84.38 614 GLY A CA 1
ATOM 4750 C C . GLY A 1 614 ? -13.494 -36.528 -11.823 1.00 84.38 614 GLY A C 1
ATOM 4751 O O . GLY A 1 614 ? -12.273 -36.408 -11.918 1.00 84.38 614 GLY A O 1
ATOM 4752 N N . LEU A 1 615 ? -14.331 -35.546 -12.176 1.00 84.88 615 LEU A N 1
ATOM 4753 C CA . LEU A 1 615 ? -13.911 -34.211 -12.604 1.00 84.88 615 LEU A CA 1
ATOM 4754 C C . LEU A 1 615 ? -14.004 -33.232 -11.428 1.00 84.88 615 LEU A C 1
ATOM 4756 O O . LEU A 1 615 ? -15.069 -33.073 -10.840 1.00 84.88 615 LEU A O 1
ATOM 4760 N N . ILE A 1 616 ? -12.894 -32.566 -11.113 1.00 86.19 616 ILE A N 1
ATOM 4761 C CA . ILE A 1 616 ? -12.774 -31.535 -10.069 1.00 86.19 616 ILE A CA 1
ATOM 4762 C C . ILE A 1 616 ? -12.479 -30.209 -10.778 1.00 86.19 616 ILE A C 1
ATOM 4764 O O . ILE A 1 616 ? -11.701 -30.195 -11.732 1.00 86.19 616 ILE A O 1
ATOM 4768 N N . HIS A 1 617 ? -13.101 -29.111 -10.356 1.00 86.62 617 HIS A N 1
ATOM 4769 C CA . HIS A 1 617 ? -13.015 -27.822 -11.047 1.00 86.62 617 HIS A CA 1
ATOM 4770 C C . HIS A 1 617 ? -11.798 -26.983 -10.627 1.00 86.62 617 HIS A C 1
ATOM 4772 O O . HIS A 1 617 ? -11.227 -26.285 -11.467 1.00 86.62 617 HIS A O 1
ATOM 4778 N N . ARG A 1 618 ? -11.414 -27.030 -9.345 1.00 81.81 618 ARG A N 1
ATOM 4779 C CA . ARG A 1 618 ? -10.255 -26.373 -8.698 1.00 81.81 618 ARG A CA 1
ATOM 4780 C C . ARG A 1 618 ? -10.211 -24.837 -8.683 1.00 81.81 618 ARG A C 1
ATOM 4782 O O . ARG A 1 618 ? -9.370 -24.278 -7.987 1.00 81.81 618 ARG A O 1
ATOM 4789 N N . ASP A 1 619 ? -11.106 -24.159 -9.396 1.00 83.38 619 ASP A N 1
ATOM 4790 C CA . ASP A 1 619 ? -11.170 -22.689 -9.514 1.00 83.38 619 ASP A CA 1
ATOM 4791 C C . ASP A 1 619 ? -12.623 -22.184 -9.392 1.00 83.38 619 ASP A C 1
ATOM 4793 O O . ASP A 1 619 ? -13.134 -21.446 -10.236 1.00 83.38 619 ASP A O 1
ATOM 4797 N N . VAL A 1 620 ? -13.344 -22.644 -8.364 1.00 91.19 620 VAL A N 1
ATOM 4798 C CA . VAL A 1 620 ? -14.738 -22.237 -8.116 1.00 91.19 620 VAL A CA 1
ATOM 4799 C C . VAL A 1 620 ? -14.764 -20.869 -7.431 1.00 91.19 620 VAL A C 1
ATOM 4801 O O . VAL A 1 620 ? -14.422 -20.752 -6.257 1.00 91.19 620 VAL A O 1
ATOM 4804 N N . LYS A 1 621 ? -15.186 -19.832 -8.162 1.00 91.31 621 LYS A N 1
ATOM 4805 C CA . LYS A 1 621 ? -15.250 -18.438 -7.684 1.00 91.31 621 LYS A CA 1
ATOM 4806 C C . LYS A 1 621 ? -16.367 -17.634 -8.371 1.00 91.31 621 LYS A C 1
ATOM 4808 O O . LYS A 1 621 ? -16.772 -18.001 -9.477 1.00 91.31 621 LYS A O 1
ATOM 4813 N N . PRO A 1 622 ? -16.809 -16.486 -7.814 1.00 91.31 622 PRO A N 1
ATOM 4814 C CA . PRO A 1 622 ? -17.881 -15.663 -8.390 1.00 91.31 622 PRO A CA 1
ATOM 4815 C C . PRO A 1 622 ? -17.635 -15.175 -9.831 1.00 91.31 622 PRO A C 1
ATOM 4817 O O . PRO A 1 622 ? -18.589 -14.912 -10.560 1.00 91.31 622 PRO A O 1
ATOM 4820 N N . ALA A 1 623 ? -16.376 -15.059 -10.266 1.00 87.81 623 ALA A N 1
ATOM 4821 C CA . ALA A 1 623 ? -16.035 -14.673 -11.638 1.00 87.81 623 ALA A CA 1
ATOM 4822 C C . ALA A 1 623 ? -16.293 -15.786 -12.678 1.00 87.81 623 ALA A C 1
ATOM 4824 O O . ALA A 1 623 ? -16.574 -15.472 -13.833 1.00 87.81 623 ALA A O 1
ATOM 4825 N N . ASN A 1 624 ? -16.249 -17.060 -12.260 1.00 91.19 624 ASN A N 1
ATOM 4826 C CA . ASN A 1 624 ? -16.426 -18.244 -13.116 1.00 91.19 624 ASN A CA 1
ATOM 4827 C C . ASN A 1 624 ? -17.884 -18.758 -13.130 1.00 91.19 624 ASN A C 1
ATOM 4829 O O . ASN A 1 624 ? -18.187 -19.779 -13.745 1.00 91.19 624 ASN A O 1
ATOM 4833 N N . ILE A 1 625 ? -18.801 -18.052 -12.460 1.00 94.12 625 ILE A N 1
ATOM 4834 C CA . ILE A 1 625 ? -20.242 -18.319 -12.489 1.00 94.12 625 ILE A CA 1
ATOM 4835 C C . ILE A 1 625 ? -20.890 -17.220 -13.327 1.00 94.12 625 ILE A C 1
ATOM 4837 O O . ILE A 1 625 ? -21.052 -16.089 -12.868 1.00 94.12 625 ILE A O 1
ATOM 4841 N N . LEU A 1 626 ? -21.239 -17.543 -14.569 1.00 94.12 626 LEU A N 1
ATOM 4842 C CA . LEU A 1 626 ? -21.941 -16.641 -15.478 1.00 94.12 626 LEU A CA 1
ATOM 4843 C C . LEU A 1 626 ? -23.435 -16.617 -15.149 1.00 94.12 626 LEU A C 1
ATOM 4845 O O . LEU A 1 626 ? -23.986 -17.621 -14.705 1.00 94.12 626 LEU A O 1
ATOM 4849 N N . LEU A 1 627 ? -24.105 -15.493 -15.387 1.00 93.94 627 LEU A N 1
ATOM 4850 C CA . LEU A 1 627 ? -25.555 -15.368 -15.249 1.00 93.94 627 LEU A CA 1
ATOM 4851 C C . LEU A 1 627 ? -26.183 -15.188 -16.628 1.00 93.94 627 LEU A C 1
ATOM 4853 O O . LEU A 1 627 ? -25.771 -14.321 -17.395 1.00 93.94 627 LEU A O 1
ATOM 4857 N N . ASN A 1 628 ? -27.193 -15.992 -16.957 1.00 89.38 628 ASN A N 1
ATOM 4858 C CA . ASN A 1 628 ? -27.965 -15.782 -18.179 1.00 89.38 628 ASN A CA 1
ATOM 4859 C C . ASN A 1 628 ? -28.991 -14.639 -18.019 1.00 89.38 628 ASN A C 1
ATOM 4861 O O . ASN A 1 628 ? -29.159 -14.081 -16.936 1.00 89.38 628 ASN A O 1
ATOM 4865 N N . GLU A 1 629 ? -29.714 -14.303 -19.089 1.00 84.19 629 GLU A N 1
ATOM 4866 C CA . GLU A 1 629 ? -30.713 -13.217 -19.092 1.00 84.19 629 GLU A CA 1
ATOM 4867 C C . GLU A 1 629 ? -31.859 -13.414 -18.081 1.00 84.19 629 GLU A C 1
ATOM 4869 O O . GLU A 1 629 ? -32.490 -12.446 -17.669 1.00 84.19 629 GLU A O 1
ATOM 4874 N N . GLN A 1 630 ? -32.120 -14.652 -17.640 1.00 83.19 630 GLN A N 1
ATOM 4875 C CA . GLN A 1 630 ? -33.097 -14.957 -16.587 1.00 83.19 630 GLN A CA 1
ATOM 4876 C C . GLN A 1 630 ? -32.461 -15.049 -15.184 1.00 83.19 630 GLN A C 1
ATOM 4878 O O . GLN A 1 630 ? -33.086 -15.570 -14.259 1.00 83.19 630 GLN A O 1
ATOM 4883 N N . GLY A 1 631 ? -31.210 -14.603 -15.020 1.00 83.31 631 GLY A N 1
ATOM 4884 C CA . GLY A 1 631 ? -30.462 -14.649 -13.761 1.00 83.31 631 GLY A CA 1
ATOM 4885 C C . GLY A 1 631 ? -30.073 -16.058 -13.300 1.00 83.31 631 GLY A C 1
ATOM 4886 O O . GLY A 1 631 ? -29.756 -16.249 -12.126 1.00 83.31 631 GLY A O 1
ATOM 4887 N N . ARG A 1 632 ? -30.121 -17.067 -14.182 1.00 90.44 632 ARG A N 1
ATOM 4888 C CA . ARG A 1 632 ? -29.724 -18.445 -13.848 1.00 90.44 632 ARG A CA 1
ATOM 4889 C C . ARG A 1 632 ? -28.201 -18.588 -13.934 1.00 90.44 632 ARG A C 1
ATOM 4891 O O . ARG A 1 632 ? -27.631 -18.082 -14.903 1.00 90.44 632 ARG A O 1
ATOM 4898 N N . PRO A 1 633 ? -27.549 -19.280 -12.982 1.00 95.38 633 PRO A N 1
ATOM 4899 C CA . PRO A 1 633 ? -26.104 -19.457 -12.992 1.00 95.38 633 PRO A CA 1
ATOM 4900 C C . PRO A 1 633 ? -25.656 -20.591 -13.921 1.00 95.38 633 PRO A C 1
ATOM 4902 O O . PRO A 1 633 ? -26.268 -21.659 -13.942 1.00 95.38 633 PRO A O 1
ATOM 4905 N N . LEU A 1 634 ? -24.560 -20.364 -14.645 1.00 94.75 634 LEU A N 1
ATOM 4906 C CA . LEU A 1 634 ? -23.838 -21.351 -15.443 1.00 94.75 634 LEU A CA 1
ATOM 4907 C C . LEU A 1 634 ? -22.349 -21.307 -15.078 1.00 94.75 634 LEU A C 1
ATOM 4909 O O . LEU A 1 634 ? -21.723 -20.250 -15.119 1.00 94.75 634 LEU A O 1
ATOM 4913 N N . LEU A 1 635 ? -21.782 -22.456 -14.728 1.00 92.50 635 LEU A N 1
ATOM 4914 C CA . LEU A 1 635 ? -20.377 -22.619 -14.367 1.00 92.50 635 LEU A CA 1
ATOM 4915 C C . LEU A 1 635 ? -19.507 -22.789 -15.625 1.00 92.50 635 LEU A C 1
ATOM 4917 O O . LEU A 1 635 ? -19.875 -23.541 -16.531 1.00 92.50 635 LEU A O 1
ATOM 4921 N N . THR A 1 636 ? -18.365 -22.101 -15.678 1.00 88.25 636 THR A N 1
ATOM 4922 C CA . THR A 1 636 ? -17.391 -22.153 -16.784 1.00 88.25 636 THR A CA 1
ATOM 4923 C C . THR A 1 636 ? -15.971 -22.398 -16.271 1.00 88.25 636 THR A C 1
ATOM 4925 O O . THR A 1 636 ? -15.683 -22.151 -15.108 1.00 88.25 636 THR A O 1
ATOM 4928 N N . ASP A 1 637 ? -15.066 -22.799 -17.171 1.00 77.69 637 ASP A N 1
ATOM 4929 C CA . ASP A 1 637 ? -13.620 -22.955 -16.932 1.00 77.69 637 ASP A CA 1
ATOM 4930 C C . ASP A 1 637 ? -13.193 -24.151 -16.053 1.00 77.69 637 ASP A C 1
ATOM 4932 O O . ASP A 1 637 ? -12.276 -24.060 -15.237 1.00 77.69 637 ASP A O 1
ATOM 4936 N N . PHE A 1 638 ? -13.782 -25.324 -16.311 1.00 70.00 638 PHE A N 1
ATOM 4937 C CA . PHE A 1 638 ? -13.348 -26.605 -15.733 1.00 70.00 638 PHE A CA 1
ATOM 4938 C C . PHE A 1 638 ? -11.888 -26.985 -16.097 1.00 70.00 638 PHE A C 1
ATOM 4940 O O . PHE A 1 638 ? -11.572 -27.252 -17.259 1.00 70.00 638 PHE A O 1
ATOM 4947 N N . ASP A 1 639 ? -11.031 -27.084 -15.070 1.00 56.81 639 ASP A N 1
ATOM 4948 C CA . ASP A 1 639 ? -9.702 -27.738 -15.015 1.00 56.81 639 ASP A CA 1
ATOM 4949 C C . ASP A 1 639 ? -8.769 -27.514 -16.230 1.00 56.81 639 ASP A C 1
ATOM 4951 O O . ASP A 1 639 ? -8.330 -28.456 -16.898 1.00 56.81 639 ASP A O 1
ATOM 4955 N N . LEU A 1 640 ? -8.427 -26.244 -16.495 1.00 51.47 640 LEU A N 1
ATOM 4956 C CA . LEU A 1 640 ? -7.312 -25.855 -17.380 1.00 51.47 640 LEU A CA 1
ATOM 4957 C C . LEU A 1 640 ? -5.953 -25.753 -16.658 1.00 51.47 640 LEU A C 1
ATOM 4959 O O . LEU A 1 640 ? -4.922 -25.645 -17.323 1.00 51.47 640 LEU A O 1
ATOM 4963 N N . VAL A 1 641 ? -5.935 -25.785 -15.321 1.00 46.31 641 VAL A N 1
ATOM 4964 C CA . VAL A 1 641 ? -4.728 -25.601 -14.499 1.00 46.31 641 VAL A CA 1
ATOM 4965 C C . VAL A 1 641 ? -4.326 -26.933 -13.875 1.00 46.31 641 VAL A C 1
ATOM 4967 O O . VAL A 1 641 ? -4.935 -27.408 -12.921 1.00 46.31 641 VAL A O 1
ATOM 4970 N N . GLY A 1 642 ? -3.280 -27.545 -14.430 1.00 41.94 642 GLY A N 1
ATOM 4971 C CA . GLY A 1 642 ? -2.675 -28.735 -13.843 1.00 41.94 642 GLY A CA 1
ATOM 4972 C C . GLY A 1 642 ? -1.933 -28.409 -12.548 1.00 41.94 642 GLY A C 1
ATOM 4973 O O . GLY A 1 642 ? -1.471 -27.287 -12.346 1.00 41.94 642 GLY A O 1
ATOM 4974 N N . ALA A 1 643 ? -1.745 -29.424 -11.707 1.00 40.78 643 ALA A N 1
ATOM 4975 C CA . ALA A 1 643 ? -1.210 -29.294 -10.353 1.00 40.78 643 ALA A CA 1
ATOM 4976 C C . ALA A 1 643 ? 0.223 -28.717 -10.204 1.00 40.78 643 ALA A C 1
ATOM 4978 O O . ALA A 1 643 ? 0.708 -28.561 -9.089 1.00 40.78 643 ALA A O 1
ATOM 4979 N N . ALA A 1 644 ? 0.902 -28.414 -11.311 1.00 32.56 644 ALA A N 1
ATOM 4980 C CA . ALA A 1 644 ? 2.256 -27.861 -11.352 1.00 32.56 644 ALA A CA 1
ATOM 4981 C C . ALA A 1 644 ? 2.339 -26.474 -12.037 1.00 32.56 644 ALA A C 1
ATOM 4983 O O . ALA A 1 644 ? 3.432 -25.934 -12.173 1.00 32.56 644 ALA A O 1
ATOM 4984 N N . ASP A 1 645 ? 1.211 -25.893 -12.475 1.00 39.19 645 ASP A N 1
ATOM 4985 C CA . ASP A 1 645 ? 1.148 -24.609 -13.206 1.00 39.19 645 ASP A CA 1
ATOM 4986 C C . ASP A 1 645 ? 0.723 -23.411 -12.306 1.00 39.19 645 ASP A C 1
ATOM 4988 O O . ASP A 1 645 ? 0.255 -22.385 -12.803 1.00 39.19 645 ASP A O 1
ATOM 4992 N N . THR A 1 646 ? 0.906 -23.479 -10.977 1.00 34.19 646 THR A N 1
ATOM 4993 C CA . THR A 1 646 ? 0.631 -22.346 -10.054 1.00 34.19 646 THR A CA 1
ATOM 4994 C C . THR A 1 646 ? 1.578 -21.147 -10.229 1.00 34.19 646 THR A C 1
ATOM 4996 O O . THR A 1 646 ? 1.352 -20.089 -9.650 1.00 34.19 646 THR A O 1
ATOM 4999 N N . THR A 1 647 ? 2.594 -21.253 -11.089 1.00 28.88 647 THR A N 1
ATOM 5000 C CA . THR A 1 647 ? 3.519 -20.167 -11.469 1.00 28.88 647 THR A CA 1
ATOM 5001 C C . THR A 1 647 ? 3.004 -19.276 -12.616 1.00 28.88 647 THR A C 1
ATOM 5003 O O . THR A 1 647 ? 3.730 -18.418 -13.112 1.00 28.88 647 THR A O 1
ATOM 5006 N N . GLY A 1 648 ? 1.751 -19.462 -13.056 1.00 27.61 648 GLY A N 1
ATOM 5007 C CA . GLY A 1 648 ? 1.174 -18.845 -14.260 1.00 27.61 648 GLY A CA 1
ATOM 5008 C C . GLY A 1 648 ? 0.336 -17.568 -14.083 1.00 27.61 648 GLY A C 1
ATOM 5009 O O . GLY A 1 648 ? -0.451 -17.254 -14.979 1.00 27.61 648 GLY A O 1
ATOM 5010 N N . GLY A 1 649 ? 0.444 -16.834 -12.969 1.00 28.05 649 GLY A N 1
ATOM 5011 C CA . GLY A 1 649 ? -0.328 -15.599 -12.773 1.00 28.05 649 GLY A CA 1
ATOM 5012 C C . GLY A 1 649 ? 0.194 -14.695 -11.658 1.00 28.05 649 GLY A C 1
ATOM 5013 O O . GLY A 1 649 ? -0.025 -14.975 -10.488 1.00 28.05 649 GLY A O 1
ATOM 5014 N N . THR A 1 650 ? 0.828 -13.577 -12.024 1.00 30.27 650 THR A N 1
ATOM 5015 C CA . THR A 1 650 ? 1.388 -12.582 -11.087 1.00 30.27 650 THR A CA 1
ATOM 5016 C C . THR A 1 650 ? 1.340 -11.159 -11.667 1.00 30.27 650 THR A C 1
ATOM 5018 O O . THR A 1 650 ? 2.360 -10.518 -11.894 1.00 30.27 650 THR A O 1
ATOM 5021 N N . GLN A 1 651 ? 0.131 -10.631 -11.888 1.00 25.84 651 GLN A N 1
ATOM 5022 C CA . GLN A 1 651 ? -0.114 -9.187 -12.047 1.00 25.84 651 GLN A CA 1
ATOM 5023 C C . GLN A 1 651 ? -1.426 -8.809 -11.342 1.00 25.84 651 GLN A C 1
ATOM 5025 O O . GLN A 1 651 ? -2.488 -9.236 -11.786 1.00 25.84 651 GLN A O 1
ATOM 5030 N N . THR A 1 652 ? -1.308 -8.072 -10.226 1.00 25.75 652 THR A N 1
ATOM 5031 C CA . THR A 1 652 ? -2.298 -7.265 -9.453 1.00 25.75 652 THR A CA 1
ATOM 5032 C C . THR A 1 652 ? -3.729 -7.766 -9.154 1.00 25.75 652 THR A C 1
ATOM 5034 O O . THR A 1 652 ? -4.302 -7.323 -8.166 1.00 25.75 652 THR A O 1
ATOM 5037 N N . GLY A 1 653 ? -4.312 -8.730 -9.870 1.00 28.67 653 GLY A N 1
ATOM 5038 C CA . GLY A 1 653 ? -5.616 -9.344 -9.552 1.00 28.67 653 GLY A CA 1
ATOM 5039 C C . GLY A 1 653 ? -5.567 -10.489 -8.525 1.00 28.67 653 GLY A C 1
ATOM 5040 O O . GLY A 1 653 ? -6.579 -11.154 -8.283 1.00 28.67 653 GLY A O 1
ATOM 5041 N N . LEU A 1 654 ? -4.394 -10.776 -7.949 1.00 39.19 654 LEU A N 1
ATOM 5042 C CA . LEU A 1 654 ? -4.165 -12.016 -7.199 1.00 39.19 654 LEU A CA 1
ATOM 5043 C C . LEU A 1 654 ? -4.821 -12.043 -5.816 1.00 39.19 654 LEU A C 1
ATOM 5045 O O . LEU A 1 654 ? -5.422 -13.054 -5.460 1.00 39.19 654 LEU A O 1
ATOM 5049 N N . MET A 1 655 ? -4.773 -10.939 -5.063 1.00 34.22 655 MET A N 1
ATOM 5050 C CA . MET A 1 655 ? -5.303 -10.896 -3.691 1.00 34.22 655 MET A CA 1
ATOM 5051 C C . MET A 1 655 ? -6.811 -11.184 -3.624 1.00 34.22 655 MET A C 1
ATOM 5053 O O . MET A 1 655 ? -7.254 -11.842 -2.691 1.00 34.22 655 MET A O 1
ATOM 5057 N N . GLY A 1 656 ? -7.587 -10.773 -4.634 1.00 40.41 656 GLY A N 1
ATOM 5058 C CA . GLY A 1 656 ? -9.017 -11.095 -4.727 1.00 40.41 656 GLY A CA 1
ATOM 5059 C C . GLY A 1 656 ? -9.319 -12.517 -5.219 1.00 40.41 656 GLY A C 1
ATOM 5060 O O . GLY A 1 656 ? -10.398 -13.034 -4.952 1.00 40.41 656 GLY A O 1
ATOM 5061 N N . THR A 1 657 ? -8.384 -13.173 -5.917 1.00 55.62 657 THR A N 1
ATOM 5062 C CA . THR A 1 657 ? -8.588 -14.534 -6.453 1.00 55.62 657 THR A CA 1
ATOM 5063 C C . THR A 1 657 ? -8.195 -15.611 -5.440 1.00 55.62 657 THR A C 1
ATOM 5065 O O . THR A 1 657 ? -8.894 -16.615 -5.318 1.00 55.62 657 THR A O 1
ATOM 5068 N N . LEU A 1 658 ? -7.119 -15.385 -4.675 1.00 69.12 658 LEU A N 1
ATOM 5069 C CA . LEU A 1 658 ? -6.607 -16.328 -3.670 1.00 69.12 658 LEU A CA 1
ATOM 5070 C C . LEU A 1 658 ? -7.639 -16.683 -2.588 1.00 69.12 658 LEU A C 1
ATOM 5072 O O . LEU A 1 658 ? -7.611 -17.794 -2.073 1.00 69.12 658 LEU A O 1
ATOM 5076 N N . VAL A 1 659 ? -8.584 -15.785 -2.282 1.00 80.88 659 VAL A N 1
ATOM 5077 C CA . VAL A 1 659 ? -9.587 -15.992 -1.220 1.00 80.88 659 VAL A CA 1
ATOM 5078 C C . VAL A 1 659 ? -10.524 -17.181 -1.487 1.00 80.88 659 VAL A C 1
ATOM 5080 O O . VAL A 1 659 ? -11.117 -17.706 -0.550 1.00 80.88 659 VAL A O 1
ATOM 5083 N N . TYR A 1 660 ? -10.673 -17.597 -2.750 1.00 85.69 660 TYR A N 1
ATOM 5084 C CA . TYR A 1 660 ? -11.549 -18.702 -3.162 1.00 85.69 660 TYR A CA 1
ATOM 5085 C C . TYR A 1 660 ? -10.798 -20.032 -3.340 1.00 85.69 660 TYR A C 1
ATOM 5087 O O . TYR A 1 660 ? -11.434 -21.075 -3.485 1.00 85.69 660 TYR A O 1
ATOM 5095 N N . ALA A 1 661 ? -9.461 -20.018 -3.327 1.00 86.31 661 ALA A N 1
ATOM 5096 C CA . ALA A 1 661 ? -8.649 -21.222 -3.449 1.00 86.31 661 ALA A CA 1
ATOM 5097 C C . ALA A 1 661 ? -8.551 -21.945 -2.098 1.00 86.31 661 ALA A C 1
ATOM 5099 O O . ALA A 1 661 ? -8.264 -21.326 -1.073 1.00 86.31 661 ALA A O 1
ATOM 5100 N N . ALA A 1 662 ? -8.767 -23.261 -2.097 1.00 84.69 662 ALA A N 1
ATOM 5101 C CA . ALA A 1 662 ? -8.540 -24.082 -0.911 1.00 84.69 662 ALA A CA 1
ATOM 5102 C C . ALA A 1 662 ? -7.033 -24.140 -0.570 1.00 84.69 662 ALA A C 1
ATOM 5104 O O . ALA A 1 662 ? -6.224 -24.142 -1.504 1.00 84.69 662 ALA A O 1
ATOM 5105 N N . PRO A 1 663 ? -6.627 -24.225 0.713 1.00 82.00 663 PRO A N 1
ATOM 5106 C CA . PRO A 1 663 ? -5.212 -24.222 1.104 1.00 82.00 663 PRO A CA 1
ATOM 5107 C C . PRO A 1 663 ? -4.362 -25.278 0.379 1.00 82.00 663 PRO A C 1
ATOM 5109 O O . PRO A 1 663 ? -3.272 -24.981 -0.110 1.00 82.00 663 PRO A O 1
ATOM 5112 N N . GLU A 1 664 ? -4.890 -26.490 0.194 1.00 80.12 664 GLU A N 1
ATOM 5113 C CA . GLU A 1 664 ? -4.200 -27.564 -0.525 1.00 80.12 664 GLU A CA 1
ATOM 5114 C C . GLU A 1 664 ? -3.964 -27.250 -2.013 1.00 80.12 664 GLU A C 1
ATOM 5116 O O . GLU A 1 664 ? -2.968 -27.699 -2.577 1.00 80.12 664 GLU A O 1
ATOM 5121 N N . CYS A 1 665 ? -4.803 -26.417 -2.643 1.00 73.75 665 CYS A N 1
ATOM 5122 C CA . CYS A 1 665 ? -4.587 -25.935 -4.013 1.00 73.75 665 CYS A CA 1
ATOM 5123 C C . CYS A 1 665 ? -3.447 -24.910 -4.124 1.00 73.75 665 CYS A C 1
ATOM 5125 O O . CYS A 1 665 ? -3.040 -24.590 -5.240 1.00 73.75 665 CYS A O 1
ATOM 5127 N N . LEU A 1 666 ? -2.952 -24.382 -3.001 1.00 72.38 666 LEU A N 1
ATOM 5128 C CA . LEU A 1 666 ? -1.811 -23.466 -2.945 1.00 72.38 666 LEU A CA 1
ATOM 5129 C C . LEU A 1 666 ? -0.526 -24.206 -2.543 1.00 72.38 666 LEU A C 1
ATOM 5131 O O . LEU A 1 666 ? 0.528 -23.955 -3.120 1.00 72.38 666 LEU A O 1
ATOM 5135 N N . GLU A 1 667 ? -0.618 -25.140 -1.592 1.00 68.44 667 GLU A N 1
ATOM 5136 C CA . GLU A 1 667 ? 0.536 -25.881 -1.063 1.00 68.44 667 GLU A CA 1
ATOM 5137 C C . GLU A 1 667 ? 0.931 -27.107 -1.898 1.00 68.44 667 GLU A C 1
ATOM 5139 O O . GLU A 1 667 ? 2.115 -27.347 -2.141 1.00 68.44 667 GLU A O 1
ATOM 5144 N N . ARG A 1 668 ? -0.050 -27.933 -2.290 1.00 68.12 668 ARG A N 1
ATOM 5145 C CA . ARG A 1 668 ? 0.153 -29.230 -2.961 1.00 68.12 668 ARG A CA 1
ATOM 5146 C C . ARG A 1 668 ? -1.001 -29.510 -3.920 1.00 68.12 668 ARG A C 1
ATOM 5148 O O . ARG A 1 668 ? -1.845 -30.363 -3.635 1.00 68.12 668 ARG A O 1
ATOM 5155 N N . PRO A 1 669 ? -1.056 -28.836 -5.078 1.00 63.16 669 PRO A N 1
ATOM 5156 C CA . PRO A 1 669 ? -2.244 -28.869 -5.929 1.00 63.16 669 PRO A CA 1
ATOM 5157 C C . PRO A 1 669 ? -2.577 -30.268 -6.493 1.00 63.16 669 PRO A C 1
ATOM 5159 O O . PRO A 1 669 ? -3.689 -30.503 -6.968 1.00 63.16 669 PRO A O 1
ATOM 5162 N N . GLN A 1 670 ? -1.632 -31.214 -6.436 1.00 64.00 670 GLN A N 1
ATOM 5163 C CA . GLN A 1 670 ? -1.823 -32.626 -6.785 1.00 64.00 670 GLN A CA 1
ATOM 5164 C C . GLN A 1 670 ? -2.655 -33.409 -5.756 1.00 64.00 670 GLN A C 1
ATOM 5166 O O . GLN A 1 670 ? -3.267 -34.411 -6.121 1.00 64.00 670 GLN A O 1
ATOM 5171 N N . ASP A 1 671 ? -2.714 -32.933 -4.509 1.00 70.00 671 ASP A N 1
ATOM 5172 C CA . ASP A 1 671 ? -3.459 -33.540 -3.400 1.00 70.00 671 ASP A CA 1
ATOM 5173 C C . ASP A 1 671 ? -4.901 -32.984 -3.294 1.00 70.00 671 ASP A C 1
ATOM 5175 O O . ASP A 1 671 ? -5.646 -33.368 -2.388 1.00 70.00 671 ASP A O 1
ATOM 5179 N N . ALA A 1 672 ? -5.295 -32.074 -4.198 1.00 78.62 672 ALA A N 1
ATOM 5180 C CA . ALA A 1 672 ? -6.609 -31.433 -4.225 1.00 78.62 672 ALA A CA 1
ATOM 5181 C C . ALA A 1 672 ? -7.695 -32.349 -4.824 1.00 78.62 672 ALA A C 1
ATOM 5183 O O . ALA A 1 672 ? -7.651 -32.694 -6.013 1.00 78.62 672 ALA A O 1
ATOM 5184 N N . ASP A 1 673 ? -8.685 -32.696 -3.996 1.00 88.06 673 ASP A N 1
ATOM 5185 C CA . ASP A 1 673 ? -9.851 -33.523 -4.324 1.00 88.06 673 ASP A CA 1
ATOM 5186 C C . ASP A 1 673 ? -11.148 -32.681 -4.452 1.00 88.06 673 ASP A C 1
ATOM 5188 O O . ASP A 1 673 ? -11.120 -31.450 -4.526 1.00 88.06 673 ASP A O 1
ATOM 5192 N N . ALA A 1 674 ? -12.313 -33.339 -4.477 1.00 92.44 674 ALA A N 1
ATOM 5193 C CA . ALA A 1 674 ? -13.628 -32.691 -4.554 1.00 92.44 674 ALA A CA 1
ATOM 5194 C C . ALA A 1 674 ? -13.914 -31.673 -3.423 1.00 92.44 674 ALA A C 1
ATOM 5196 O O . ALA A 1 674 ? -14.788 -30.814 -3.573 1.00 92.44 674 ALA A O 1
ATOM 5197 N N . ARG A 1 675 ? -13.176 -31.723 -2.304 1.00 94.50 675 ARG A N 1
ATOM 5198 C CA . ARG A 1 675 ? -13.335 -30.810 -1.159 1.00 94.50 675 ARG A CA 1
ATOM 5199 C C . ARG A 1 675 ? -12.731 -29.430 -1.414 1.00 94.50 675 ARG A C 1
ATOM 5201 O O . ARG A 1 675 ? -13.069 -28.486 -0.695 1.00 94.50 675 ARG A O 1
ATOM 5208 N N . ALA A 1 676 ? -11.877 -29.289 -2.428 1.00 90.56 676 ALA A N 1
ATOM 5209 C CA . ALA A 1 676 ? -11.400 -27.989 -2.890 1.00 90.56 676 ALA A CA 1
ATOM 5210 C C . ALA A 1 676 ? -12.543 -27.174 -3.526 1.00 90.56 676 ALA A C 1
ATOM 5212 O O . ALA A 1 676 ? -12.717 -25.994 -3.224 1.00 90.56 676 ALA A O 1
ATOM 5213 N N . ASP A 1 677 ? -13.390 -27.826 -4.330 1.00 93.25 677 ASP A N 1
ATOM 5214 C CA . ASP A 1 677 ? -14.567 -27.192 -4.940 1.00 93.25 677 ASP A CA 1
ATOM 5215 C C . ASP A 1 677 ? -15.629 -26.829 -3.889 1.00 93.25 677 ASP A C 1
ATOM 5217 O O . ASP A 1 677 ? -16.288 -25.797 -4.012 1.00 93.25 677 ASP A O 1
ATOM 5221 N N . VAL A 1 678 ? -15.768 -27.639 -2.829 1.00 96.62 678 VAL A N 1
ATOM 5222 C CA . VAL A 1 678 ? -16.620 -27.326 -1.663 1.00 96.62 678 VAL A CA 1
ATOM 5223 C C . VAL A 1 678 ? -16.159 -26.036 -0.977 1.00 96.62 678 VAL A C 1
ATOM 5225 O O . VAL A 1 678 ? -16.994 -25.182 -0.677 1.00 96.62 678 VAL A O 1
ATOM 5228 N N . TYR A 1 679 ? -14.848 -25.866 -0.774 1.00 94.44 679 TYR A N 1
ATOM 5229 C CA . TYR A 1 679 ? -14.283 -24.650 -0.183 1.00 94.44 679 TYR A CA 1
ATOM 5230 C C . TYR A 1 679 ? -14.552 -23.421 -1.065 1.00 94.44 679 TYR A C 1
ATOM 5232 O O . TYR A 1 679 ? -15.121 -22.437 -0.589 1.00 94.44 679 TYR A O 1
ATOM 5240 N N . GLY A 1 680 ? -14.226 -23.488 -2.362 1.00 93.50 680 GLY A N 1
ATOM 5241 C CA . GLY A 1 680 ? -14.438 -22.374 -3.296 1.00 93.50 680 GLY A CA 1
ATOM 5242 C C . GLY A 1 680 ? -15.914 -21.992 -3.458 1.00 93.50 680 GLY A C 1
ATOM 5243 O O . GLY A 1 680 ? -16.263 -20.806 -3.466 1.00 93.50 680 GLY A O 1
ATOM 5244 N N . LEU A 1 681 ? -16.820 -22.978 -3.485 1.00 96.06 681 LEU A N 1
ATOM 5245 C CA . LEU A 1 681 ? -18.264 -22.734 -3.507 1.00 96.06 681 LEU A CA 1
ATOM 5246 C C . LEU A 1 681 ? -18.774 -22.144 -2.177 1.00 96.06 681 LEU A C 1
ATOM 5248 O O . LEU A 1 681 ? -19.620 -21.248 -2.190 1.00 96.06 681 LEU A O 1
ATOM 5252 N N . GLY A 1 682 ? -18.230 -22.581 -1.038 1.00 95.75 682 GLY A N 1
ATOM 5253 C CA . GLY A 1 682 ? -18.503 -21.995 0.277 1.00 95.75 682 GLY A CA 1
ATOM 5254 C C . GLY A 1 682 ? -18.072 -20.526 0.362 1.00 95.75 682 GLY A C 1
ATOM 5255 O O . GLY A 1 682 ? -18.871 -19.670 0.739 1.00 95.75 682 GLY A O 1
ATOM 5256 N N . MET A 1 683 ? -16.855 -20.204 -0.085 1.00 94.25 683 MET A N 1
ATOM 5257 C CA . MET A 1 683 ? -16.347 -18.826 -0.148 1.00 94.25 683 MET A CA 1
ATOM 5258 C C . MET A 1 683 ? -17.140 -17.958 -1.138 1.00 94.25 683 MET A C 1
ATOM 5260 O O . MET A 1 683 ? -17.432 -16.796 -0.853 1.00 94.25 683 MET A O 1
ATOM 5264 N N . THR A 1 684 ? -17.586 -18.530 -2.260 1.00 94.88 684 THR A N 1
ATOM 5265 C CA . THR A 1 684 ? -18.508 -17.881 -3.212 1.00 94.88 684 THR A CA 1
ATOM 5266 C C . THR A 1 684 ? -19.850 -17.531 -2.553 1.00 94.88 684 THR A C 1
ATOM 5268 O O . THR A 1 684 ? -20.377 -16.436 -2.763 1.00 94.88 684 THR A O 1
ATOM 5271 N N . ALA A 1 685 ? -20.401 -18.421 -1.721 1.00 95.06 685 ALA A N 1
ATOM 5272 C CA . ALA A 1 685 ? -21.630 -18.157 -0.973 1.00 95.06 685 ALA A CA 1
ATOM 5273 C C . ALA A 1 685 ? -21.434 -17.052 0.081 1.00 95.06 685 ALA A C 1
ATOM 5275 O O . ALA A 1 685 ? -22.279 -16.167 0.211 1.00 95.06 685 ALA A O 1
ATOM 5276 N N . ILE A 1 686 ? -20.302 -17.067 0.793 1.00 93.75 686 ILE A N 1
ATOM 5277 C CA . ILE A 1 686 ? -19.918 -16.037 1.770 1.00 93.75 686 ILE A CA 1
ATOM 5278 C C . ILE A 1 686 ? -19.803 -14.657 1.102 1.00 93.75 686 ILE A C 1
ATOM 5280 O O . ILE A 1 686 ? -20.380 -13.699 1.612 1.00 93.75 686 ILE A O 1
ATOM 5284 N N . PHE A 1 687 ? -19.149 -14.558 -0.063 1.00 93.94 687 PHE A N 1
ATOM 5285 C CA . PHE A 1 687 ? -19.119 -13.340 -0.891 1.00 93.94 687 PHE A CA 1
ATOM 5286 C C . PHE A 1 687 ? -20.530 -12.854 -1.244 1.00 93.94 687 PHE A C 1
ATOM 5288 O O . PHE A 1 687 ? -20.860 -11.686 -1.037 1.00 93.94 687 PHE A O 1
ATOM 5295 N N . GLY A 1 688 ? -21.389 -13.766 -1.709 1.00 92.06 688 GLY A N 1
ATOM 5296 C CA . GLY A 1 688 ? -22.775 -13.455 -2.050 1.00 92.06 688 GLY A CA 1
ATOM 5297 C C . GLY A 1 688 ? -23.576 -12.871 -0.883 1.00 92.06 688 GLY A C 1
ATOM 5298 O O . GLY A 1 688 ? -24.314 -11.907 -1.069 1.00 92.06 688 GLY A O 1
ATOM 5299 N N . PHE A 1 689 ? -23.421 -13.427 0.323 1.00 92.31 689 PHE A N 1
ATOM 5300 C CA . PHE A 1 689 ? -24.058 -12.891 1.529 1.00 92.31 689 PHE A CA 1
ATOM 5301 C C . PHE A 1 689 ? -23.420 -11.586 2.019 1.00 92.31 689 PHE A C 1
ATOM 5303 O O . PHE A 1 689 ? -24.119 -10.766 2.606 1.00 92.31 689 PHE A O 1
ATOM 5310 N N . HIS A 1 690 ? -22.119 -11.383 1.803 1.00 91.12 690 HIS A N 1
ATOM 5311 C CA . HIS A 1 690 ? -21.428 -10.158 2.205 1.00 91.12 690 HIS A CA 1
ATOM 5312 C C . HIS A 1 690 ? -21.821 -8.951 1.337 1.00 91.12 690 HIS A C 1
ATOM 5314 O O . HIS A 1 690 ? -21.959 -7.846 1.857 1.00 91.12 690 HIS A O 1
ATOM 5320 N N . GLY A 1 691 ? -22.039 -9.154 0.032 1.00 86.06 691 GLY A N 1
ATOM 5321 C CA . GLY A 1 691 ? -22.483 -8.100 -0.892 1.00 86.06 691 GLY A CA 1
ATOM 5322 C C . GLY A 1 691 ? -21.395 -7.101 -1.317 1.00 86.06 691 GLY A C 1
ATOM 5323 O O . GLY A 1 691 ? -21.706 -6.093 -1.951 1.00 86.06 691 GLY A O 1
ATOM 5324 N N . ALA A 1 692 ? -20.137 -7.373 -0.968 1.00 83.94 692 ALA A N 1
ATOM 5325 C CA . ALA A 1 692 ? -18.944 -6.593 -1.290 1.00 83.94 692 ALA A CA 1
ATOM 5326 C C . ALA A 1 692 ? -17.745 -7.541 -1.489 1.00 83.94 692 ALA A C 1
ATOM 5328 O O . ALA A 1 692 ? -17.839 -8.731 -1.172 1.00 83.94 692 ALA A O 1
ATOM 5329 N N . ASP A 1 693 ? -16.623 -7.034 -2.007 1.00 79.62 693 ASP A N 1
ATOM 5330 C CA . ASP A 1 693 ? -15.401 -7.833 -2.135 1.00 79.62 693 ASP A CA 1
ATOM 5331 C C . ASP A 1 693 ? -14.910 -8.325 -0.766 1.00 79.62 693 ASP A C 1
ATOM 5333 O O . ASP A 1 693 ? -14.937 -7.609 0.235 1.00 79.62 693 ASP A O 1
ATOM 5337 N N . LEU A 1 694 ? -14.482 -9.587 -0.724 1.00 79.25 694 LEU A N 1
ATOM 5338 C CA . LEU A 1 694 ? -14.148 -10.266 0.520 1.00 79.25 694 LEU A CA 1
ATOM 5339 C C . LEU A 1 694 ? -12.831 -9.739 1.123 1.00 79.25 694 LEU A C 1
ATOM 5341 O O . LEU A 1 694 ? -11.780 -9.870 0.490 1.00 79.25 694 LEU A O 1
ATOM 5345 N N . PRO A 1 695 ? -12.833 -9.220 2.368 1.00 71.62 695 PRO A N 1
ATOM 5346 C CA . PRO A 1 695 ? -11.619 -8.748 3.024 1.00 71.62 695 PRO A CA 1
ATOM 5347 C C . PRO A 1 695 ? -10.741 -9.937 3.445 1.00 71.62 695 PRO A C 1
ATOM 5349 O O . PRO A 1 695 ? -10.868 -10.457 4.555 1.00 71.62 695 PRO A O 1
ATOM 5352 N N . PHE A 1 696 ? -9.826 -10.360 2.565 1.00 61.31 696 PHE A N 1
ATOM 5353 C CA . PHE A 1 696 ? -8.946 -11.526 2.758 1.00 61.31 696 PHE A CA 1
ATOM 5354 C C . PHE A 1 696 ? -8.267 -11.547 4.137 1.00 61.31 696 PHE A C 1
ATOM 5356 O O . PHE A 1 696 ? -8.338 -12.540 4.858 1.00 61.31 696 PHE A O 1
ATOM 5363 N N . ASN A 1 697 ? -7.704 -10.410 4.557 1.00 51.84 697 ASN A N 1
ATOM 5364 C CA . ASN A 1 697 ? -7.046 -10.264 5.858 1.00 51.84 697 ASN A CA 1
ATOM 5365 C C . ASN A 1 697 ? -7.982 -10.492 7.058 1.00 51.84 697 ASN A C 1
ATOM 5367 O O . ASN A 1 697 ? -7.515 -10.930 8.103 1.00 51.84 697 ASN A O 1
ATOM 5371 N N . LEU A 1 698 ? -9.281 -10.204 6.941 1.00 58.56 698 LEU A N 1
ATOM 5372 C CA . LEU A 1 698 ? -10.258 -10.421 8.014 1.00 58.56 698 LEU A CA 1
ATOM 5373 C C . LEU A 1 698 ? -10.727 -11.882 8.047 1.00 58.56 698 LEU A C 1
ATOM 5375 O O . LEU A 1 698 ? -10.809 -12.477 9.121 1.00 58.56 698 LEU A O 1
ATOM 5379 N N . LEU A 1 699 ? -10.951 -12.479 6.873 1.00 63.47 699 LEU A N 1
ATOM 5380 C CA . LEU A 1 699 ? -11.309 -13.893 6.721 1.00 63.47 699 LEU A CA 1
ATOM 5381 C C . LEU A 1 699 ? -10.228 -14.839 7.250 1.00 63.47 699 LEU A C 1
ATOM 5383 O O . LEU A 1 699 ? -10.560 -15.823 7.899 1.00 63.47 699 LEU A O 1
ATOM 5387 N N . MET A 1 700 ? -8.948 -14.529 7.024 1.00 59.34 700 MET A N 1
ATOM 5388 C CA . MET A 1 700 ? -7.832 -15.350 7.513 1.00 59.34 700 MET A CA 1
ATOM 5389 C C . MET A 1 700 ? -7.531 -15.154 9.009 1.00 59.34 700 MET A C 1
ATOM 5391 O O . MET A 1 700 ? -6.888 -16.003 9.616 1.00 59.34 700 MET A O 1
ATOM 5395 N N . ARG A 1 701 ? -7.969 -14.042 9.622 1.00 53.53 701 ARG A N 1
ATOM 5396 C CA . ARG A 1 701 ? -7.655 -13.705 11.028 1.00 53.53 701 ARG A CA 1
ATOM 5397 C C . ARG A 1 701 ? -8.797 -13.947 12.009 1.00 53.53 701 ARG A C 1
ATOM 5399 O O . ARG A 1 701 ? -8.548 -14.053 13.207 1.00 53.53 701 ARG A O 1
ATOM 5406 N N . SER A 1 702 ? -10.048 -13.947 11.553 1.00 64.50 702 SER A N 1
ATOM 5407 C CA . SER A 1 702 ? -11.227 -14.153 12.409 1.00 64.50 702 SER A CA 1
ATOM 5408 C C . SER A 1 702 ? -12.416 -14.727 11.614 1.00 64.50 702 SER A C 1
ATOM 5410 O O . SER A 1 702 ? -13.475 -14.084 11.553 1.00 64.50 702 SER A O 1
ATOM 5412 N N . PRO A 1 703 ? -12.271 -15.916 10.994 1.00 69.12 703 PRO A N 1
ATOM 5413 C CA . PRO A 1 703 ? -13.308 -16.504 10.144 1.00 69.12 703 PRO A CA 1
ATOM 5414 C C . PRO A 1 703 ? -14.644 -16.696 10.880 1.00 69.12 703 PRO A C 1
ATOM 5416 O O . PRO A 1 703 ? -15.703 -16.443 10.305 1.00 69.12 703 PRO A O 1
ATOM 5419 N N . GLU A 1 704 ? -14.630 -17.048 12.168 1.00 72.62 704 GLU A N 1
ATOM 5420 C CA . GLU A 1 704 ? -15.835 -17.219 12.991 1.00 72.62 704 GLU A CA 1
ATOM 5421 C C . GLU A 1 704 ? -16.580 -15.901 13.214 1.00 72.62 704 GLU A C 1
ATOM 5423 O O . GLU A 1 704 ? -17.812 -15.880 13.172 1.00 72.62 704 GLU A O 1
ATOM 5428 N N . SER A 1 705 ? -15.844 -14.806 13.434 1.00 74.69 705 SER A N 1
ATOM 5429 C CA . SER A 1 705 ? -16.417 -13.468 13.626 1.00 74.69 705 SER A CA 1
ATOM 5430 C C . SER A 1 705 ? -17.063 -12.971 12.334 1.00 74.69 705 SER A C 1
ATOM 5432 O O . SER A 1 705 ? -18.210 -12.521 12.348 1.00 74.69 705 SER A O 1
ATOM 5434 N N . PHE A 1 706 ? -16.375 -13.143 11.200 1.00 82.31 706 PHE A N 1
ATOM 5435 C CA . PHE A 1 706 ? -16.894 -12.763 9.888 1.00 82.31 706 PHE A CA 1
ATOM 5436 C C . PHE A 1 706 ? -18.152 -13.566 9.517 1.00 82.31 706 PHE A C 1
ATOM 5438 O O . PHE A 1 706 ? -19.196 -12.987 9.218 1.00 82.31 706 PHE A O 1
ATOM 5445 N N . LEU A 1 707 ? -18.102 -14.900 9.641 1.00 83.50 707 LEU A N 1
ATOM 5446 C CA . LEU A 1 707 ? -19.263 -15.779 9.452 1.00 83.50 707 LEU A CA 1
ATOM 5447 C C . LEU A 1 707 ? -20.413 -15.439 10.412 1.00 83.50 707 LEU A C 1
ATOM 5449 O O . LEU A 1 707 ? -21.581 -15.519 10.030 1.00 83.50 707 LEU A O 1
ATOM 5453 N N . GLY A 1 708 ? -20.103 -15.043 11.650 1.00 81.12 708 GLY A N 1
ATOM 5454 C CA . GLY A 1 708 ? -21.079 -14.602 12.645 1.00 81.12 708 GLY A CA 1
ATOM 5455 C C . GLY A 1 708 ? -21.856 -13.353 12.221 1.00 81.12 708 GLY A C 1
ATOM 5456 O O . GLY A 1 708 ? -23.057 -13.272 12.491 1.00 81.12 708 GLY A O 1
ATOM 5457 N N . GLN A 1 709 ? -21.214 -12.433 11.499 1.00 83.38 709 GLN A N 1
ATOM 5458 C CA . GLN A 1 709 ? -21.786 -11.153 11.064 1.00 83.38 709 GLN A CA 1
ATOM 5459 C C . GLN A 1 709 ? -22.586 -11.224 9.751 1.00 83.38 709 GLN A C 1
ATOM 5461 O O . GLN A 1 709 ? -23.359 -10.310 9.476 1.00 83.38 709 GLN A O 1
ATOM 5466 N N . LEU A 1 710 ? -22.463 -12.297 8.956 1.00 87.31 710 LEU A N 1
ATOM 5467 C CA . LEU A 1 710 ? -23.175 -12.408 7.672 1.00 87.31 710 LEU A CA 1
ATOM 5468 C C . LEU A 1 710 ? -24.708 -12.266 7.823 1.00 87.31 710 LEU A C 1
ATOM 5470 O O . LEU A 1 710 ? -25.278 -12.794 8.785 1.00 87.31 710 LEU A O 1
ATOM 5474 N N . PRO A 1 711 ? -25.416 -11.642 6.863 1.00 86.19 711 PRO A N 1
ATOM 5475 C CA . PRO A 1 711 ? -26.872 -11.490 6.882 1.00 86.19 711 PRO A CA 1
ATOM 5476 C C . PRO A 1 711 ? -27.592 -12.781 6.442 1.00 86.19 711 PRO A C 1
ATOM 5478 O O . PRO A 1 711 ? -28.424 -12.780 5.539 1.00 86.19 711 PRO A O 1
ATOM 5481 N N . CYS A 1 712 ? -27.267 -13.913 7.074 1.00 86.31 712 CYS A N 1
ATOM 5482 C CA . CYS A 1 712 ? -27.918 -15.200 6.837 1.00 86.31 712 CYS A CA 1
ATOM 5483 C C . CYS A 1 712 ? -28.247 -15.947 8.151 1.00 86.31 712 CYS A C 1
ATOM 5485 O O . CYS A 1 712 ? -27.577 -15.747 9.172 1.00 86.31 712 CYS A O 1
ATOM 5487 N N . PRO A 1 713 ? -29.289 -16.802 8.166 1.00 87.31 713 PRO A N 1
ATOM 5488 C CA . PRO A 1 713 ? -29.672 -17.582 9.345 1.00 87.31 713 PRO A CA 1
ATOM 5489 C C . PRO A 1 713 ? -28.580 -18.524 9.876 1.00 87.31 713 PRO A C 1
ATOM 5491 O O . PRO A 1 713 ? -27.765 -19.061 9.125 1.00 87.31 713 PRO A O 1
ATOM 5494 N N . ALA A 1 714 ? -28.608 -18.787 11.187 1.00 86.19 714 ALA A N 1
ATOM 5495 C CA . ALA A 1 714 ? -27.608 -19.609 11.877 1.00 86.19 714 ALA A CA 1
ATOM 5496 C C . ALA A 1 714 ? -27.398 -21.032 11.296 1.00 86.19 714 ALA A C 1
ATOM 5498 O O . ALA A 1 714 ? -26.239 -21.445 11.219 1.00 86.19 714 ALA A O 1
ATOM 5499 N N . PRO A 1 715 ? -28.431 -21.767 10.820 1.00 89.62 715 PRO A N 1
ATOM 5500 C CA . PRO A 1 715 ? -28.224 -23.051 10.143 1.00 89.62 715 PRO A CA 1
ATOM 5501 C C . PRO A 1 715 ? -27.330 -22.931 8.900 1.00 89.62 715 PRO A C 1
ATOM 5503 O O . PRO A 1 715 ? -26.404 -23.720 8.725 1.00 89.62 715 PRO A O 1
ATOM 5506 N N . ILE A 1 716 ? -27.538 -21.892 8.083 1.00 91.88 716 ILE A N 1
ATOM 5507 C CA . ILE A 1 716 ? -26.730 -21.629 6.884 1.00 91.88 716 ILE A CA 1
ATOM 5508 C C . ILE A 1 716 ? -25.297 -21.240 7.282 1.00 91.88 716 ILE A C 1
ATOM 5510 O O . ILE A 1 716 ? -24.349 -21.770 6.709 1.00 91.88 716 ILE A O 1
ATOM 5514 N N . LYS A 1 717 ? -25.109 -20.412 8.322 1.00 92.88 717 LYS A N 1
ATOM 5515 C CA . LYS A 1 717 ? -23.772 -20.080 8.866 1.00 92.88 717 LYS A CA 1
ATOM 5516 C C . LYS A 1 717 ? -22.988 -21.317 9.306 1.00 92.88 717 LYS A C 1
ATOM 5518 O O . LYS A 1 717 ? -21.784 -21.385 9.074 1.00 92.88 717 LYS A O 1
ATOM 5523 N N . SER A 1 718 ? -23.657 -22.295 9.917 1.00 91.44 718 SER A N 1
ATOM 5524 C CA . SER A 1 718 ? -23.033 -23.558 10.328 1.00 91.44 718 SER A CA 1
ATOM 5525 C C . SER A 1 718 ? -22.577 -24.403 9.132 1.00 91.44 718 SER A C 1
ATOM 5527 O O . SER A 1 718 ? -21.477 -24.952 9.158 1.00 91.44 718 SER A O 1
ATOM 5529 N N . VAL A 1 719 ? -23.392 -24.472 8.074 1.00 95.25 719 VAL A N 1
ATOM 5530 C CA . VAL A 1 719 ? -23.054 -25.171 6.822 1.00 95.25 719 VAL A CA 1
ATOM 5531 C C . VAL A 1 719 ? -21.893 -24.486 6.093 1.00 95.25 719 VAL A C 1
ATOM 5533 O O . VAL A 1 719 ? -20.940 -25.154 5.697 1.00 95.25 719 VAL A O 1
ATOM 5536 N N . LEU A 1 720 ? -21.904 -23.153 5.984 1.00 94.56 720 LEU A N 1
ATOM 5537 C CA . LEU A 1 720 ? -20.793 -22.399 5.391 1.00 94.56 720 LEU A CA 1
ATOM 5538 C C . LEU A 1 720 ? -19.487 -22.587 6.172 1.00 94.56 720 LEU A C 1
ATOM 5540 O O . LEU A 1 720 ? -18.467 -22.875 5.558 1.00 94.56 720 LEU A O 1
ATOM 5544 N N . ARG A 1 721 ? -19.528 -22.526 7.513 1.00 93.75 721 ARG A N 1
ATOM 5545 C CA . ARG A 1 721 ? -18.350 -22.754 8.368 1.00 93.75 721 ARG A CA 1
ATOM 5546 C C . ARG A 1 721 ? -17.681 -24.100 8.091 1.00 93.75 721 ARG A C 1
ATOM 5548 O O . ARG A 1 721 ? -16.463 -24.153 7.983 1.00 93.75 721 ARG A O 1
ATOM 5555 N N . ARG A 1 722 ? -18.466 -25.179 7.965 1.00 94.69 722 ARG A N 1
ATOM 5556 C CA . ARG A 1 722 ? -17.923 -26.512 7.657 1.00 94.69 722 ARG A CA 1
ATOM 5557 C C . ARG A 1 722 ? -17.404 -26.593 6.219 1.00 94.69 722 ARG A C 1
ATOM 5559 O O . ARG A 1 722 ? -16.367 -27.205 5.991 1.00 94.69 722 ARG A O 1
ATOM 5566 N N . ALA A 1 723 ? -18.080 -25.965 5.257 1.00 94.50 723 ALA A N 1
ATOM 5567 C CA . ALA A 1 723 ? -17.629 -25.939 3.865 1.00 94.50 723 ALA A CA 1
ATOM 5568 C C . ALA A 1 723 ? -16.285 -25.213 3.685 1.00 94.50 723 ALA A C 1
ATOM 5570 O O . ALA A 1 723 ? -15.473 -25.646 2.872 1.00 94.50 723 ALA A O 1
ATOM 5571 N N . THR A 1 724 ? -16.032 -24.158 4.465 1.00 92.81 724 THR A N 1
ATOM 5572 C CA . THR A 1 724 ? -14.811 -23.342 4.387 1.00 92.81 724 THR A CA 1
ATOM 5573 C C . THR A 1 724 ? -13.814 -23.605 5.520 1.00 92.81 724 THR A C 1
ATOM 5575 O O . THR A 1 724 ? -13.015 -22.723 5.830 1.00 92.81 724 THR A O 1
ATOM 5578 N N . SER A 1 725 ? -13.836 -24.786 6.158 1.00 90.44 725 SER A N 1
ATOM 5579 C CA . SER A 1 725 ? -12.757 -25.155 7.091 1.00 90.44 725 SER A CA 1
ATOM 5580 C C . SER A 1 725 ? -11.433 -25.271 6.333 1.00 90.44 725 SER A C 1
ATOM 5582 O O . SER A 1 725 ? -11.387 -25.822 5.228 1.00 90.44 725 SER A O 1
ATOM 5584 N N . LEU A 1 726 ? -10.352 -24.763 6.926 1.00 85.62 726 LEU A N 1
ATOM 5585 C CA . LEU A 1 726 ? -9.002 -24.909 6.379 1.00 85.62 726 LEU A CA 1
ATOM 5586 C C . LEU A 1 726 ? -8.621 -26.398 6.325 1.00 85.62 726 LEU A C 1
ATOM 5588 O O . LEU A 1 726 ? -8.139 -26.881 5.298 1.00 85.62 726 LEU A O 1
ATOM 5592 N N . GLU A 1 727 ? -8.968 -27.150 7.371 1.00 85.94 727 GLU A N 1
ATOM 5593 C CA . GLU A 1 727 ? -8.738 -28.587 7.464 1.00 85.94 727 GLU A CA 1
ATOM 5594 C C . GLU A 1 727 ? -9.613 -29.366 6.473 1.00 85.94 727 GLU A C 1
ATOM 5596 O O . GLU A 1 727 ? -10.820 -29.554 6.659 1.00 85.94 727 GLU A O 1
ATOM 5601 N N . ARG A 1 728 ? -8.986 -29.909 5.419 1.00 88.25 728 ARG A N 1
ATOM 5602 C CA . ARG A 1 728 ? -9.667 -30.727 4.393 1.00 88.25 728 ARG A CA 1
ATOM 5603 C C . ARG A 1 728 ? -10.437 -31.920 4.974 1.00 88.25 728 ARG A C 1
ATOM 5605 O O . ARG A 1 728 ? -11.365 -32.421 4.343 1.00 88.25 728 ARG A O 1
ATOM 5612 N N . GLY A 1 729 ? -10.041 -32.402 6.155 1.00 88.38 729 GLY A N 1
ATOM 5613 C CA . GLY A 1 729 ? -10.691 -33.510 6.855 1.00 88.38 729 GLY A CA 1
ATOM 5614 C C . GLY A 1 729 ? -12.096 -33.178 7.362 1.00 88.38 729 GLY A C 1
ATOM 5615 O O . GLY A 1 729 ? -12.935 -34.073 7.422 1.00 88.38 729 GLY A O 1
ATOM 5616 N N . GLU A 1 730 ? -12.362 -31.909 7.676 1.00 90.75 730 GLU A N 1
ATOM 5617 C CA . GLU A 1 730 ? -13.597 -31.460 8.332 1.00 90.75 730 GLU A CA 1
ATOM 5618 C C . GLU A 1 730 ? -14.700 -31.053 7.348 1.00 90.75 730 GLU A C 1
ATOM 5620 O O . GLU A 1 730 ? -15.888 -31.066 7.693 1.00 90.75 730 GLU A O 1
ATOM 5625 N N . ARG A 1 731 ? -14.321 -30.704 6.112 1.00 95.75 731 ARG A N 1
ATOM 5626 C CA . ARG A 1 731 ? -15.249 -30.287 5.053 1.00 95.75 731 ARG A CA 1
ATOM 5627 C C . ARG A 1 731 ? -16.229 -31.403 4.665 1.00 95.75 731 ARG A C 1
ATOM 5629 O O . ARG A 1 731 ? -16.103 -32.568 5.049 1.00 95.75 731 ARG A O 1
ATOM 5636 N N . TYR A 1 732 ? -17.243 -31.037 3.889 1.00 96.94 732 TYR A N 1
ATOM 5637 C CA . TYR A 1 732 ? -18.090 -32.007 3.191 1.00 96.94 732 TYR A CA 1
ATOM 5638 C C . TYR A 1 732 ? -17.264 -32.772 2.152 1.00 96.94 732 TYR A C 1
ATOM 5640 O O . TYR A 1 732 ? -16.359 -32.193 1.551 1.00 96.94 732 TYR A O 1
ATOM 5648 N N . LYS A 1 733 ? -17.557 -34.061 1.942 1.00 95.00 733 LYS A N 1
ATOM 5649 C CA . LYS A 1 733 ? -16.743 -34.949 1.091 1.00 95.00 733 LYS A CA 1
ATOM 5650 C C . LYS A 1 733 ? -16.726 -34.529 -0.388 1.00 95.00 733 LYS A C 1
ATOM 5652 O O . LYS A 1 733 ? -15.751 -34.786 -1.084 1.00 95.00 733 LYS A O 1
ATOM 5657 N N . ASP A 1 734 ? -17.821 -33.924 -0.845 1.00 95.81 734 ASP A N 1
ATOM 5658 C CA . ASP A 1 734 ? -18.088 -33.486 -2.212 1.00 95.81 734 ASP A CA 1
ATOM 5659 C C . ASP A 1 734 ? -19.171 -32.388 -2.215 1.00 95.81 734 ASP A C 1
ATOM 5661 O O . ASP A 1 734 ? -19.798 -32.090 -1.188 1.00 95.81 734 ASP A O 1
ATOM 5665 N N . ALA A 1 735 ? -19.406 -31.778 -3.381 1.00 95.94 735 ALA A N 1
ATOM 5666 C CA . ALA A 1 735 ? -20.432 -30.747 -3.541 1.00 95.94 735 ALA A CA 1
ATOM 5667 C C . ALA A 1 735 ? -21.862 -31.267 -3.290 1.00 95.94 735 ALA A C 1
ATOM 5669 O O . ALA A 1 735 ? -22.728 -30.480 -2.912 1.00 95.94 735 ALA A O 1
ATOM 5670 N N . GLY A 1 736 ? -22.111 -32.571 -3.459 1.00 95.62 736 GLY A N 1
ATOM 5671 C CA . GLY A 1 736 ? -23.413 -33.206 -3.244 1.00 95.62 736 GLY A CA 1
ATOM 5672 C C . GLY A 1 736 ? -23.808 -33.266 -1.766 1.00 95.62 736 GLY A C 1
ATOM 5673 O O . GLY A 1 736 ? -24.934 -32.910 -1.410 1.00 95.62 736 GLY A O 1
ATOM 5674 N N . GLU A 1 737 ? -22.880 -33.653 -0.885 1.00 96.69 737 GLU A N 1
ATOM 5675 C CA . GLU A 1 737 ? -23.076 -33.592 0.572 1.00 96.69 737 GLU A CA 1
ATOM 5676 C C . GLU A 1 737 ? -23.282 -32.136 1.024 1.00 96.69 737 GLU A C 1
ATOM 5678 O O . GLU A 1 737 ? -24.222 -31.856 1.769 1.00 96.69 737 GLU A O 1
ATOM 5683 N N . PHE A 1 738 ? -22.480 -31.197 0.506 1.00 97.69 738 PHE A N 1
ATOM 5684 C CA . PHE A 1 738 ? -22.608 -29.772 0.829 1.00 97.69 738 PHE A CA 1
ATOM 5685 C C . PHE A 1 738 ? -23.986 -29.193 0.463 1.00 97.69 738 PHE A C 1
ATOM 5687 O O . PHE A 1 738 ? -24.635 -28.594 1.324 1.00 97.69 738 PHE A O 1
ATOM 5694 N N . ILE A 1 739 ? -24.480 -29.394 -0.769 1.00 96.69 739 ILE A N 1
ATOM 5695 C CA . ILE A 1 739 ? -25.811 -28.883 -1.148 1.00 96.69 739 ILE A CA 1
ATOM 5696 C C . ILE A 1 739 ? -26.948 -29.587 -0.403 1.00 96.69 739 ILE A C 1
ATOM 5698 O O . ILE A 1 739 ? -27.947 -28.940 -0.098 1.00 96.69 739 ILE A O 1
ATOM 5702 N N . THR A 1 740 ? -26.795 -30.871 -0.056 1.00 96.00 740 THR A N 1
ATOM 5703 C CA . THR A 1 740 ? -27.795 -31.609 0.735 1.00 96.00 740 THR A CA 1
ATOM 5704 C C . THR A 1 740 ? -27.955 -30.984 2.122 1.00 96.00 740 THR A C 1
ATOM 5706 O O . THR A 1 740 ? -29.075 -30.753 2.581 1.00 96.00 740 THR A O 1
ATOM 5709 N N . GLU A 1 741 ? -26.846 -30.655 2.786 1.00 95.81 741 GLU A N 1
ATOM 5710 C CA . GLU A 1 741 ? -26.873 -29.986 4.089 1.00 95.81 741 GLU A CA 1
ATOM 5711 C C . GLU A 1 741 ? -27.333 -28.526 3.990 1.00 95.81 741 GLU A C 1
ATOM 5713 O O . GLU A 1 741 ? -28.079 -28.058 4.851 1.00 95.81 741 GLU A O 1
ATOM 5718 N N . LEU A 1 742 ? -26.995 -27.819 2.906 1.00 94.06 742 LEU A N 1
ATOM 5719 C CA . LEU A 1 742 ? -27.493 -26.463 2.660 1.00 94.06 742 LEU A CA 1
ATOM 5720 C C . LEU A 1 742 ? -29.018 -26.434 2.425 1.00 94.06 742 LEU A C 1
ATOM 5722 O O . LEU A 1 742 ? -29.699 -25.555 2.954 1.00 94.06 742 LEU A O 1
ATOM 5726 N N . GLN A 1 743 ? -29.570 -27.422 1.710 1.00 93.31 743 GLN A N 1
ATOM 5727 C CA . GLN A 1 743 ? -31.019 -27.611 1.544 1.00 93.31 743 GLN A CA 1
ATOM 5728 C C . GLN A 1 743 ? -31.704 -27.921 2.880 1.00 93.31 743 GLN A C 1
ATOM 5730 O O . GLN A 1 743 ? -32.710 -27.295 3.207 1.00 93.31 743 GLN A O 1
ATOM 5735 N N . ARG A 1 744 ? -31.137 -28.823 3.695 1.00 91.19 744 ARG A N 1
ATOM 5736 C CA . ARG A 1 744 ? -31.646 -29.120 5.050 1.00 91.19 744 ARG A CA 1
ATOM 5737 C C . ARG A 1 744 ? -31.668 -27.868 5.926 1.00 91.19 744 ARG A C 1
ATOM 5739 O O . ARG A 1 744 ? -32.689 -27.576 6.547 1.00 91.19 744 ARG A O 1
ATOM 5746 N N . ALA A 1 745 ? -30.579 -27.098 5.929 1.00 89.00 745 ALA A N 1
ATOM 5747 C CA . ALA A 1 745 ? -30.489 -25.833 6.650 1.00 89.00 745 ALA A CA 1
ATOM 5748 C C . ALA A 1 745 ? -31.558 -24.825 6.193 1.00 89.00 745 ALA A C 1
ATOM 5750 O O . ALA A 1 745 ? -32.145 -24.153 7.040 1.00 89.00 745 ALA A O 1
ATOM 5751 N N . GLN A 1 746 ? -31.854 -24.758 4.889 1.00 85.75 746 GLN A N 1
ATOM 5752 C CA . GLN A 1 746 ? -32.928 -23.927 4.337 1.00 85.75 746 GLN A CA 1
ATOM 5753 C C . GLN A 1 746 ? -34.322 -24.388 4.808 1.00 85.75 746 GLN A C 1
ATOM 5755 O O . GLN A 1 746 ? -35.109 -23.568 5.283 1.00 85.75 746 GLN A O 1
ATOM 5760 N N . SER A 1 747 ? -34.614 -25.692 4.758 1.00 78.81 747 SER A N 1
ATOM 5761 C CA . SER A 1 747 ? -35.920 -26.255 5.143 1.00 78.81 747 SER A CA 1
ATOM 5762 C C . SER A 1 747 ? -36.269 -26.090 6.629 1.00 78.81 747 SER A C 1
ATOM 5764 O O . SER A 1 747 ? -37.447 -26.047 6.975 1.00 78.81 747 SER A O 1
ATOM 5766 N N . VAL A 1 748 ? -35.278 -25.969 7.520 1.00 75.44 748 VAL A N 1
ATOM 5767 C CA . VAL A 1 748 ? -35.502 -25.724 8.963 1.00 75.44 748 VAL A CA 1
ATOM 5768 C C . VAL A 1 748 ? -36.024 -24.304 9.245 1.00 75.44 748 VAL A C 1
ATOM 5770 O O . VAL A 1 748 ? -36.684 -24.077 10.259 1.00 75.44 748 VAL A O 1
ATOM 5773 N N . ILE A 1 749 ? -35.763 -23.347 8.350 1.00 69.88 749 ILE A N 1
ATOM 5774 C CA . ILE A 1 749 ? -36.052 -21.919 8.560 1.00 69.88 749 ILE A CA 1
ATOM 5775 C C . ILE A 1 749 ? -37.508 -21.569 8.195 1.00 69.88 749 ILE A C 1
ATOM 5777 O O . ILE A 1 749 ? -38.142 -20.761 8.879 1.00 69.88 749 ILE A O 1
ATOM 5781 N N . GLU A 1 750 ? -38.074 -22.198 7.158 1.00 59.09 750 GLU A N 1
ATOM 5782 C CA . GLU A 1 750 ? -39.423 -21.878 6.654 1.00 59.09 750 GLU A CA 1
ATOM 5783 C C . GLU A 1 750 ? -40.565 -22.056 7.685 1.00 59.09 750 GLU A C 1
ATOM 5785 O O . GLU A 1 750 ? -41.432 -21.177 7.754 1.00 59.09 750 GLU A O 1
ATOM 5790 N N . PRO A 1 751 ? -40.598 -23.109 8.535 1.00 53.28 751 PRO A N 1
ATOM 5791 C CA . PRO A 1 751 ? -41.649 -23.260 9.545 1.00 53.28 751 PRO A CA 1
ATOM 5792 C C . PRO A 1 751 ? -41.577 -22.200 10.653 1.00 53.28 751 PRO A C 1
ATOM 5794 O O . PRO A 1 751 ? -42.606 -21.770 11.175 1.00 53.28 751 PRO A O 1
ATOM 5797 N N . GLN A 1 752 ? -40.366 -21.767 11.017 1.00 54.09 752 GLN A N 1
ATOM 5798 C CA . GLN A 1 752 ? -40.140 -20.833 12.124 1.00 54.09 752 GLN A CA 1
ATOM 5799 C C . GLN A 1 752 ? -40.540 -19.398 11.759 1.00 54.09 752 GLN A C 1
ATOM 5801 O O . GLN A 1 752 ? -41.108 -18.697 12.598 1.00 54.09 752 GLN A O 1
ATOM 5806 N N . LEU A 1 753 ? -40.325 -18.985 10.504 1.00 55.75 753 LEU A N 1
ATOM 5807 C CA . LEU A 1 753 ? -40.772 -17.680 10.004 1.00 55.75 753 LEU A CA 1
ATOM 5808 C C . LEU A 1 753 ? -42.305 -17.571 9.986 1.00 55.75 753 LEU A C 1
ATOM 5810 O O . LEU A 1 753 ? -42.844 -16.619 10.551 1.00 55.75 753 LEU A O 1
ATOM 5814 N N . ARG A 1 754 ? -43.020 -18.586 9.471 1.00 50.38 754 ARG A N 1
ATOM 5815 C CA . ARG A 1 754 ? -44.501 -18.602 9.488 1.00 50.38 754 ARG A CA 1
ATOM 5816 C C . ARG A 1 754 ? -45.076 -18.494 10.905 1.00 50.38 754 ARG A C 1
ATOM 5818 O O . ARG A 1 754 ? -46.045 -17.771 11.127 1.00 50.38 754 ARG A O 1
ATOM 5825 N N . LEU A 1 755 ? -44.464 -19.173 11.880 1.00 52.09 755 LEU A N 1
ATOM 5826 C CA . LEU A 1 755 ? -44.878 -19.097 13.288 1.00 52.09 755 LEU A CA 1
ATOM 5827 C C . LEU A 1 755 ? -44.667 -17.696 13.892 1.00 52.09 755 LEU A C 1
ATOM 5829 O O . LEU A 1 755 ? -45.489 -17.243 14.692 1.00 52.09 755 LEU A O 1
ATOM 5833 N N . GLN A 1 756 ? -43.607 -16.980 13.503 1.00 50.81 756 GLN A N 1
ATOM 5834 C CA . GLN A 1 756 ? -43.370 -15.605 13.956 1.00 50.81 756 GLN A CA 1
ATOM 5835 C C . GLN A 1 756 ? -44.331 -14.595 13.315 1.00 50.81 756 GLN A C 1
ATOM 5837 O O . GLN A 1 756 ? -44.810 -13.698 14.011 1.00 50.81 756 GLN A O 1
ATOM 5842 N N . GLU A 1 757 ? -44.682 -14.766 12.040 1.00 49.47 757 GLU A N 1
ATOM 5843 C CA . GLU A 1 757 ? -45.690 -13.937 11.366 1.00 49.47 757 GLU A CA 1
ATOM 5844 C C . GLU A 1 757 ? -47.068 -14.089 12.026 1.00 49.47 757 GLU A C 1
ATOM 5846 O O . GLU A 1 757 ? -47.691 -13.085 12.375 1.00 49.47 757 GLU A O 1
ATOM 5851 N N . THR A 1 758 ? -47.496 -15.320 12.345 1.00 49.09 758 THR A N 1
ATOM 5852 C CA . THR A 1 758 ? -48.750 -15.537 13.096 1.00 49.09 758 THR A CA 1
ATOM 5853 C C . THR A 1 758 ? -48.743 -14.939 14.508 1.00 49.09 758 THR A C 1
ATOM 5855 O O . THR A 1 758 ? -49.798 -14.564 15.010 1.00 49.09 758 THR A O 1
ATOM 5858 N N . ARG A 1 759 ? -47.573 -14.790 15.150 1.00 49.03 759 ARG A N 1
ATOM 5859 C CA . ARG A 1 759 ? -47.454 -14.147 16.473 1.00 49.03 759 ARG A CA 1
ATOM 5860 C C . ARG A 1 759 ? -47.460 -12.619 16.421 1.00 49.03 759 ARG A C 1
ATOM 5862 O O . ARG A 1 759 ? -47.853 -12.000 17.402 1.00 49.03 759 ARG A O 1
ATOM 5869 N N . ARG A 1 760 ? -47.059 -12.003 15.302 1.00 47.78 760 ARG A N 1
ATOM 5870 C CA . ARG A 1 760 ? -47.123 -10.540 15.111 1.00 47.78 760 ARG A CA 1
ATOM 5871 C C . ARG A 1 760 ? -48.536 -10.012 14.835 1.00 47.78 760 ARG A C 1
ATOM 5873 O O . ARG A 1 760 ? -48.742 -8.809 14.929 1.00 47.78 760 ARG A O 1
ATOM 5880 N N . ALA A 1 761 ? -49.490 -10.887 14.515 1.00 41.19 761 ALA A N 1
ATOM 5881 C CA . ALA A 1 761 ? -50.870 -10.521 14.188 1.00 41.19 761 ALA A CA 1
ATOM 5882 C C . ALA A 1 761 ? -51.837 -10.487 15.396 1.00 41.19 761 ALA A C 1
ATOM 5884 O O . ALA A 1 761 ? -53.020 -10.207 15.214 1.00 41.19 761 ALA A O 1
ATOM 5885 N N . ALA A 1 762 ? -51.371 -10.779 16.617 1.00 36.56 762 ALA A N 1
ATOM 5886 C CA . ALA A 1 762 ? -52.201 -10.754 17.825 1.00 36.56 762 ALA A CA 1
ATOM 5887 C C . ALA A 1 762 ? -52.162 -9.368 18.515 1.00 36.56 762 ALA A C 1
ATOM 5889 O O . ALA A 1 762 ? -51.063 -8.849 18.731 1.00 36.56 762 ALA A O 1
ATOM 5890 N N . PRO A 1 763 ? -53.309 -8.766 18.900 1.00 37.84 763 PRO A N 1
ATOM 5891 C CA . PRO A 1 763 ? -53.324 -7.495 19.628 1.00 37.84 763 PRO A CA 1
ATOM 5892 C C . PRO A 1 763 ? -52.772 -7.652 21.051 1.00 37.84 763 PRO A C 1
ATOM 5894 O O . PRO A 1 763 ? -53.051 -8.646 21.721 1.00 37.84 763 PRO A O 1
ATOM 5897 N N . GLN A 1 764 ? -52.026 -6.655 21.529 1.00 36.28 764 GLN A N 1
ATOM 5898 C CA . GLN A 1 764 ? -51.618 -6.557 22.933 1.00 36.28 764 GLN A CA 1
ATOM 5899 C C . GLN A 1 764 ? -52.650 -5.757 23.730 1.00 36.28 764 GLN A C 1
ATOM 5901 O O . GLN A 1 764 ? -53.061 -4.689 23.280 1.00 36.28 764 GLN A O 1
ATOM 5906 N N . ASP A 1 765 ? -53.004 -6.235 24.925 1.00 31.02 765 ASP A N 1
ATOM 5907 C CA . ASP A 1 765 ? -53.793 -5.472 25.896 1.00 31.02 765 ASP A CA 1
ATOM 5908 C C . ASP A 1 765 ? -53.281 -5.685 27.343 1.00 31.02 765 ASP A C 1
ATOM 5910 O O . ASP A 1 765 ? -52.568 -6.643 27.642 1.00 31.02 765 ASP A O 1
ATOM 5914 N N . THR A 1 766 ? -53.603 -4.712 28.192 1.00 31.81 766 THR A N 1
ATOM 5915 C CA . THR A 1 766 ? -53.107 -4.340 29.537 1.00 31.81 766 THR A CA 1
ATOM 5916 C C . THR A 1 766 ? -52.798 -5.415 30.609 1.00 31.81 766 THR A C 1
ATOM 5918 O O . THR A 1 766 ? -53.526 -6.389 30.782 1.00 31.81 766 THR A O 1
ATOM 5921 N N . SER A 1 767 ? -51.800 -5.141 31.482 1.00 28.06 767 SER A N 1
ATOM 5922 C CA . SER A 1 767 ? -51.967 -4.816 32.938 1.00 28.06 767 SER A CA 1
ATOM 5923 C C . SER A 1 767 ? -50.715 -5.103 33.822 1.00 28.06 767 SER A C 1
ATOM 5925 O O . SER A 1 767 ? -49.665 -5.483 33.307 1.00 28.06 767 SER A O 1
ATOM 5927 N N . SER A 1 768 ? -50.773 -4.789 35.131 1.00 28.06 768 SER A N 1
ATOM 5928 C CA . SER A 1 768 ? -49.642 -4.341 35.984 1.00 28.06 768 SER A CA 1
ATOM 5929 C C . SER A 1 768 ? -49.426 -5.068 37.345 1.00 28.06 768 SER A C 1
ATOM 5931 O O . SER A 1 768 ? -50.311 -5.764 37.832 1.00 28.06 768 SER A O 1
ATOM 5933 N N . HIS A 1 769 ? -48.280 -4.772 38.005 1.00 29.05 769 HIS A N 1
ATOM 5934 C CA . HIS A 1 769 ? -47.854 -5.113 39.402 1.00 29.05 769 HIS A CA 1
ATOM 5935 C C . HIS A 1 769 ? -47.368 -6.582 39.644 1.00 29.05 769 HIS A C 1
ATOM 5937 O O . HIS A 1 769 ? -47.660 -7.442 38.826 1.00 29.05 769 HIS A O 1
ATOM 5943 N N . ILE A 1 770 ? -46.546 -6.981 40.650 1.00 29.58 770 ILE A N 1
ATOM 5944 C CA . ILE A 1 770 ? -46.373 -6.606 42.089 1.00 29.58 770 ILE A CA 1
ATOM 5945 C C . ILE A 1 770 ? -44.888 -6.737 42.612 1.00 29.58 770 ILE A C 1
ATOM 5947 O O . ILE A 1 770 ? -44.023 -7.305 41.959 1.00 29.58 770 ILE A O 1
ATOM 5951 N N . HIS A 1 771 ? -44.647 -6.169 43.808 1.00 27.19 771 HIS A N 1
ATOM 5952 C CA . HIS A 1 771 ? -43.475 -5.880 44.684 1.00 27.19 771 HIS A CA 1
ATOM 5953 C C . HIS A 1 771 ? -42.451 -6.945 45.235 1.00 27.19 771 HIS A C 1
ATOM 5955 O O . HIS A 1 771 ? -42.803 -8.086 45.499 1.00 27.19 771 HIS A O 1
ATOM 5961 N N . HIS A 1 772 ? -41.274 -6.400 45.657 1.00 27.47 772 HIS A N 1
ATOM 5962 C CA . HIS A 1 772 ? -40.498 -6.534 46.945 1.00 27.47 772 HIS A CA 1
ATOM 5963 C C . HIS A 1 772 ? -39.460 -7.650 47.316 1.00 27.47 772 HIS A C 1
ATOM 5965 O O . HIS A 1 772 ? -39.813 -8.814 47.408 1.00 27.47 772 HIS A O 1
ATOM 5971 N N . LEU A 1 773 ? -38.265 -7.172 47.774 1.00 25.42 773 LEU A N 1
ATOM 5972 C CA . LEU A 1 773 ? -37.449 -7.512 48.999 1.00 25.42 773 LEU A CA 1
ATOM 5973 C C . LEU A 1 773 ? -36.917 -8.972 49.211 1.00 25.42 773 LEU A C 1
ATOM 5975 O O . LEU A 1 773 ? -37.514 -9.909 48.715 1.00 25.42 773 LEU A O 1
ATOM 5979 N N . SER A 1 774 ? -35.822 -9.300 49.939 1.00 24.84 774 SER A N 1
ATOM 5980 C CA . SER A 1 774 ? -34.795 -8.556 50.726 1.00 24.84 774 SER A CA 1
ATOM 5981 C C . SER A 1 774 ? -33.602 -9.446 51.202 1.00 24.84 774 SER A C 1
ATOM 5983 O O . SER A 1 774 ? -33.841 -10.563 51.636 1.00 24.84 774 SER A O 1
ATOM 5985 N N . ASN A 1 775 ? -32.372 -8.894 51.231 1.00 25.67 775 ASN A N 1
ATOM 5986 C CA . ASN A 1 775 ? -31.289 -8.967 52.261 1.00 25.67 775 ASN A CA 1
ATOM 5987 C C . ASN A 1 775 ? -30.819 -10.249 53.046 1.00 25.67 775 ASN A C 1
ATOM 5989 O O . ASN A 1 775 ? -31.618 -10.899 53.708 1.00 25.67 775 ASN A O 1
ATOM 5993 N N . LEU A 1 776 ? -29.467 -10.345 53.208 1.00 26.31 776 LEU A N 1
ATOM 5994 C CA . LEU A 1 776 ? -28.634 -10.443 54.464 1.00 26.31 776 LEU A CA 1
ATOM 5995 C C . LEU A 1 776 ? -27.812 -11.717 54.897 1.00 26.31 776 LEU A C 1
ATOM 5997 O O . LEU A 1 776 ? -28.304 -12.835 54.852 1.00 26.31 776 LEU A O 1
ATOM 6001 N N . HIS A 1 777 ? -26.620 -11.435 55.500 1.00 26.84 777 HIS A N 1
ATOM 6002 C CA . HIS A 1 777 ? -25.753 -12.207 56.462 1.00 26.84 777 HIS A CA 1
ATOM 6003 C C . HIS A 1 777 ? -24.824 -13.372 55.973 1.00 26.84 777 HIS A C 1
ATOM 6005 O O . HIS A 1 777 ? -25.195 -14.069 55.040 1.00 26.84 777 HIS A O 1
ATOM 6011 N N . VAL A 1 778 ? -23.643 -13.712 56.570 1.00 26.34 778 VAL A N 1
ATOM 6012 C CA . VAL A 1 778 ? -22.614 -13.014 57.427 1.00 26.34 778 VAL A CA 1
ATOM 6013 C C . VAL A 1 778 ? -21.313 -13.871 57.610 1.00 26.34 778 VAL A C 1
ATOM 6015 O O . VAL A 1 778 ? -21.434 -15.086 57.664 1.00 26.34 778 VAL A O 1
ATOM 6018 N N . GLY A 1 779 ? -20.130 -13.233 57.801 1.00 25.17 779 GLY A N 1
ATOM 6019 C CA . GLY A 1 779 ? -18.922 -13.653 58.599 1.00 25.17 779 GLY A CA 1
ATOM 6020 C C . GLY A 1 779 ? -18.163 -14.993 58.353 1.00 25.17 779 GLY A C 1
ATOM 6021 O O . GLY A 1 779 ? -18.669 -15.873 57.676 1.00 25.17 779 GLY A O 1
ATOM 6022 N N . SER A 1 780 ? -16.958 -15.270 58.908 1.00 29.39 780 SER A N 1
ATOM 6023 C CA . SER A 1 780 ? -15.884 -14.433 59.525 1.00 29.39 780 SER A CA 1
ATOM 6024 C C . SER A 1 780 ? -14.644 -15.265 59.999 1.00 29.39 780 SER A C 1
ATOM 6026 O O . SER A 1 780 ? -14.838 -16.395 60.436 1.00 29.39 780 SER A O 1
ATOM 6028 N N . ASN A 1 781 ? -13.451 -14.635 60.088 1.00 27.30 781 ASN A N 1
ATOM 6029 C CA . ASN A 1 781 ? -12.272 -14.911 60.975 1.00 27.30 781 ASN A CA 1
ATOM 6030 C C . ASN A 1 781 ? -11.206 -16.010 60.678 1.00 27.30 781 ASN A C 1
ATOM 6032 O O . ASN A 1 781 ? -11.527 -17.130 60.294 1.00 27.30 781 ASN A O 1
ATOM 6036 N N . GLY A 1 782 ? -9.934 -15.693 61.022 1.00 26.08 782 GLY A N 1
ATOM 6037 C CA . GLY A 1 782 ? -8.816 -16.637 61.277 1.00 26.08 782 GLY A CA 1
ATOM 6038 C C . GLY A 1 782 ? -7.387 -16.050 61.117 1.00 26.08 782 GLY A C 1
ATOM 6039 O O . GLY A 1 782 ? -6.940 -15.877 59.989 1.00 26.08 782 GLY A O 1
ATOM 6040 N N . GLU A 1 783 ? -6.660 -15.768 62.214 1.00 26.11 783 GLU A N 1
ATOM 6041 C CA . GLU A 1 783 ? -5.306 -15.137 62.255 1.00 26.11 783 GLU A CA 1
ATOM 6042 C C . GLU A 1 783 ? -4.139 -16.104 62.631 1.00 26.11 783 GLU A C 1
ATOM 6044 O O . GLU A 1 783 ? -4.399 -17.272 62.912 1.00 26.11 783 GLU A O 1
ATOM 6049 N N . PHE A 1 784 ? -2.897 -15.558 62.697 1.00 24.20 784 PHE A N 1
ATOM 6050 C CA . PHE A 1 784 ? -1.687 -15.838 63.546 1.00 24.20 784 PHE A CA 1
ATOM 6051 C C . PHE A 1 784 ? -0.357 -15.846 62.710 1.00 24.20 784 PHE A C 1
ATOM 6053 O O . PHE A 1 784 ? -0.319 -16.506 61.680 1.00 24.20 784 PHE A O 1
ATOM 6060 N N . ILE A 1 785 ? 0.710 -15.031 62.928 1.00 25.23 785 ILE A N 1
ATOM 6061 C CA . ILE A 1 785 ? 1.636 -14.777 64.088 1.00 25.23 785 ILE A CA 1
ATOM 6062 C C . ILE A 1 785 ? 2.780 -15.838 64.161 1.00 25.23 785 ILE A C 1
ATOM 6064 O O . ILE A 1 785 ? 2.461 -17.021 64.148 1.00 25.23 785 ILE A O 1
ATOM 6068 N N . SER A 1 786 ? 4.103 -15.542 64.238 1.00 24.52 786 SER A N 1
ATOM 6069 C CA . SER A 1 786 ? 4.885 -14.269 64.318 1.00 24.52 786 SER A CA 1
ATOM 6070 C C . SER A 1 786 ? 6.429 -14.418 64.091 1.00 24.52 786 SER A C 1
ATOM 6072 O O . SER A 1 786 ? 6.962 -15.503 64.277 1.00 24.52 786 SER A O 1
ATOM 6074 N N . GLU A 1 787 ? 7.122 -13.292 63.801 1.00 24.33 787 GLU A N 1
ATOM 6075 C CA . GLU A 1 787 ? 8.525 -12.890 64.163 1.00 24.33 787 GLU A CA 1
ATOM 6076 C C . GLU A 1 787 ? 9.810 -13.691 63.792 1.00 24.33 787 GLU A C 1
ATOM 6078 O O . GLU A 1 787 ? 9.954 -14.866 64.107 1.00 24.33 787 GLU A O 1
ATOM 6083 N N . LEU A 1 788 ? 10.852 -12.961 63.327 1.00 24.33 788 LEU A N 1
ATOM 6084 C CA . LEU A 1 788 ? 12.189 -12.871 63.977 1.00 24.33 788 LEU A CA 1
ATOM 6085 C C . LEU A 1 788 ? 13.047 -11.695 63.428 1.00 24.33 788 LEU A C 1
ATOM 6087 O O . LEU A 1 788 ? 12.715 -11.106 62.402 1.00 24.33 788 LEU A O 1
ATOM 6091 N N . GLN A 1 789 ? 14.103 -11.290 64.153 1.00 25.12 789 GLN A N 1
ATOM 6092 C CA . GLN A 1 789 ? 14.652 -9.915 64.151 1.00 25.12 789 GLN A CA 1
ATOM 6093 C C . GLN A 1 789 ? 16.106 -9.728 63.629 1.00 25.12 789 GLN A C 1
ATOM 6095 O O . GLN A 1 789 ? 16.965 -10.575 63.838 1.00 25.12 789 GLN A O 1
ATOM 6100 N N . HIS A 1 790 ? 16.372 -8.511 63.117 1.00 25.38 790 HIS A N 1
ATOM 6101 C CA . HIS A 1 790 ? 17.584 -7.664 63.291 1.00 25.38 790 HIS A CA 1
ATOM 6102 C C . HIS A 1 790 ? 18.993 -8.095 62.799 1.00 25.38 790 HIS A C 1
ATOM 6104 O O . HIS A 1 790 ? 19.643 -8.937 63.408 1.00 25.38 790 HIS A O 1
ATOM 6110 N N . VAL A 1 791 ? 19.582 -7.263 61.914 1.00 25.58 791 VAL A N 1
ATOM 6111 C CA . VAL A 1 791 ? 20.979 -6.754 62.020 1.00 25.58 791 VAL A CA 1
ATOM 6112 C C . VAL A 1 791 ? 21.004 -5.252 61.656 1.00 25.58 791 VAL A C 1
ATOM 6114 O O . VAL A 1 791 ? 20.167 -4.782 60.889 1.00 25.58 791 VAL A O 1
ATOM 6117 N N . LYS A 1 792 ? 21.919 -4.485 62.265 1.00 26.14 792 LYS A N 1
ATOM 6118 C CA . LYS A 1 792 ? 21.955 -3.010 62.315 1.00 26.14 792 LYS A CA 1
ATOM 6119 C C . LYS A 1 792 ? 22.731 -2.311 61.178 1.00 26.14 792 LYS A C 1
ATOM 6121 O O . LYS A 1 792 ? 23.892 -2.621 60.948 1.00 26.14 792 LYS A O 1
ATOM 6126 N N . SER A 1 793 ? 22.081 -1.294 60.603 1.00 24.28 793 SER A N 1
ATOM 6127 C CA . SER A 1 793 ? 22.549 0.080 60.294 1.00 24.28 793 SER A CA 1
ATOM 6128 C C . SER A 1 793 ? 24.025 0.387 59.963 1.00 24.28 793 SER A C 1
ATOM 6130 O O . SER A 1 793 ? 24.899 0.263 60.820 1.00 24.28 793 SER A O 1
ATOM 6132 N N . VAL A 1 794 ? 24.218 1.087 58.838 1.00 25.05 794 VAL A N 1
ATOM 6133 C CA . VAL A 1 794 ? 25.116 2.257 58.737 1.00 25.05 794 VAL A CA 1
ATOM 6134 C C . VAL A 1 794 ? 24.317 3.391 58.083 1.00 25.05 794 VAL A C 1
ATOM 6136 O O . VAL A 1 794 ? 23.668 3.172 57.065 1.00 25.05 794 VAL A O 1
ATOM 6139 N N . THR A 1 795 ? 24.320 4.572 58.698 1.00 27.86 795 THR A N 1
ATOM 6140 C CA . THR A 1 795 ? 23.607 5.785 58.259 1.00 27.86 795 THR A CA 1
ATOM 6141 C C . THR A 1 795 ? 24.584 6.851 57.786 1.00 27.86 795 THR A C 1
ATOM 6143 O O . THR A 1 795 ? 25.511 7.140 58.534 1.00 27.86 795 THR A O 1
ATOM 6146 N N . GLU A 1 796 ? 24.315 7.483 56.641 1.00 24.53 796 GLU A N 1
ATOM 6147 C CA . GLU A 1 796 ? 24.682 8.872 56.293 1.00 24.53 796 GLU A CA 1
ATOM 6148 C C . GLU A 1 796 ? 24.166 9.208 54.873 1.00 24.53 796 GLU A C 1
ATOM 6150 O O . GLU A 1 796 ? 24.160 8.326 54.015 1.00 24.53 796 GLU A O 1
ATOM 6155 N N . PRO A 1 797 ? 23.797 10.465 54.570 1.00 27.62 797 PRO A N 1
ATOM 6156 C CA . PRO A 1 797 ? 22.858 11.309 55.303 1.00 27.62 797 PRO A CA 1
ATOM 6157 C C . PRO A 1 797 ? 21.588 11.591 54.468 1.00 27.62 797 PRO A C 1
ATOM 6159 O O . PRO A 1 797 ? 21.661 11.849 53.266 1.00 27.62 797 PRO A O 1
ATOM 6162 N N . GLU A 1 798 ? 20.414 11.624 55.104 1.00 25.25 798 GLU A N 1
ATOM 6163 C CA . GLU A 1 798 ? 19.186 12.100 54.450 1.00 25.25 798 GLU A CA 1
ATOM 6164 C C . GLU A 1 798 ? 19.230 13.625 54.266 1.00 25.25 798 GLU A C 1
ATOM 6166 O O . GLU A 1 798 ? 18.863 14.392 55.156 1.00 25.25 798 GLU A O 1
ATOM 6171 N N . LEU A 1 799 ? 19.646 14.076 53.082 1.00 28.25 799 LEU A N 1
ATOM 6172 C CA . LEU A 1 799 ? 19.248 15.389 52.581 1.00 28.25 799 LEU A CA 1
ATOM 6173 C C . LEU A 1 799 ? 17.842 15.270 51.987 1.00 28.25 799 LEU A C 1
ATOM 6175 O O . LEU A 1 799 ? 17.640 14.656 50.940 1.00 28.25 799 LEU A O 1
ATOM 6179 N N . SER A 1 800 ? 16.875 15.853 52.698 1.00 29.47 800 SER A N 1
ATOM 6180 C CA . SER A 1 800 ? 15.467 15.969 52.308 1.00 29.47 800 SER A CA 1
ATOM 6181 C C . SER A 1 800 ? 15.310 16.453 50.860 1.00 29.47 800 SER A C 1
ATOM 6183 O O . SER A 1 800 ? 15.533 17.621 50.550 1.00 29.47 800 SER A O 1
ATOM 6185 N N . ILE A 1 801 ? 14.863 15.558 49.974 1.00 33.16 801 ILE A N 1
ATOM 6186 C CA . ILE A 1 801 ? 14.226 15.916 48.690 1.00 33.16 801 ILE A CA 1
ATOM 6187 C C . ILE A 1 801 ? 12.684 15.850 48.832 1.00 33.16 801 ILE A C 1
ATOM 6189 O O . ILE A 1 801 ? 11.940 16.182 47.910 1.00 33.16 801 ILE A O 1
ATOM 6193 N N . GLN A 1 802 ? 12.168 15.501 50.020 1.00 29.42 802 GLN A N 1
ATOM 6194 C CA . GLN A 1 802 ? 10.726 15.491 50.303 1.00 29.42 802 GLN A CA 1
ATOM 6195 C C . GLN A 1 802 ? 10.103 16.897 50.385 1.00 29.42 802 GLN A C 1
ATOM 6197 O O . GLN A 1 802 ? 8.887 17.020 50.272 1.00 29.42 802 GLN A O 1
ATOM 6202 N N . GLU A 1 803 ? 10.905 17.961 50.484 1.00 30.98 803 GLU A N 1
ATOM 6203 C CA . GLU A 1 803 ? 10.419 19.351 50.567 1.00 30.98 803 GLU A CA 1
ATOM 6204 C C . GLU A 1 803 ? 10.429 20.112 49.224 1.00 30.98 803 GLU A C 1
ATOM 6206 O O . GLU A 1 803 ? 10.082 21.289 49.180 1.00 30.98 803 GLU A O 1
ATOM 6211 N N . ALA A 1 804 ? 10.752 19.448 48.104 1.00 31.03 804 ALA A N 1
ATOM 6212 C CA . ALA A 1 804 ? 10.738 20.045 46.756 1.00 31.03 804 ALA A CA 1
ATOM 6213 C C . ALA A 1 804 ? 9.539 19.615 45.876 1.00 31.03 804 ALA A C 1
ATOM 6215 O O . ALA A 1 804 ? 9.521 19.877 44.671 1.00 31.03 804 ALA A O 1
ATOM 6216 N N . ARG A 1 805 ? 8.540 18.924 46.447 1.00 37.53 805 ARG A N 1
ATOM 6217 C CA . ARG A 1 805 ? 7.308 18.501 45.750 1.00 37.53 805 ARG A CA 1
ATOM 6218 C C . ARG A 1 805 ? 6.039 18.770 46.568 1.00 37.53 805 ARG A C 1
ATOM 6220 O O . ARG A 1 805 ? 5.171 17.906 46.691 1.00 37.53 805 ARG A O 1
ATOM 6227 N N . SER A 1 806 ? 5.894 19.992 47.076 1.00 33.88 806 SER A N 1
ATOM 6228 C CA . SER A 1 806 ? 4.562 20.527 47.362 1.00 33.88 806 SER A CA 1
ATOM 6229 C C . SER A 1 806 ? 3.848 20.874 46.047 1.00 33.88 806 SER A C 1
ATOM 6231 O O . SER A 1 806 ? 4.398 21.540 45.176 1.00 33.88 806 SER A O 1
ATOM 6233 N N . GLU A 1 807 ? 2.604 20.414 45.916 1.00 36.16 807 GLU A N 1
ATOM 6234 C CA . GLU A 1 807 ? 1.584 21.018 45.042 1.00 36.16 807 GLU A CA 1
ATOM 6235 C C . GLU A 1 807 ? 1.893 21.124 43.532 1.00 36.16 807 GLU A C 1
ATOM 6237 O O . GLU A 1 807 ? 1.586 22.126 42.888 1.00 36.16 807 GLU A O 1
ATOM 6242 N N . ALA A 1 808 ? 2.335 20.029 42.905 1.00 38.38 808 ALA A N 1
ATOM 6243 C CA . ALA A 1 808 ? 1.897 19.795 41.527 1.00 38.38 808 ALA A CA 1
ATOM 6244 C C . ALA A 1 808 ? 0.384 19.476 41.567 1.00 38.38 808 ALA A C 1
ATOM 6246 O O . ALA A 1 808 ? 0.006 18.481 42.197 1.00 38.38 808 ALA A O 1
ATOM 6247 N N . PRO A 1 809 ? -0.508 20.286 40.963 1.00 43.72 809 PRO A N 1
ATOM 6248 C CA . PRO A 1 809 ? -1.941 20.021 41.025 1.00 43.72 809 PRO A CA 1
ATOM 6249 C C . PRO A 1 809 ? -2.264 18.681 40.351 1.00 43.72 809 PRO A C 1
ATOM 6251 O O . PRO A 1 809 ? -1.673 18.333 39.329 1.00 43.72 809 PRO A O 1
ATOM 6254 N N . GLN A 1 810 ? -3.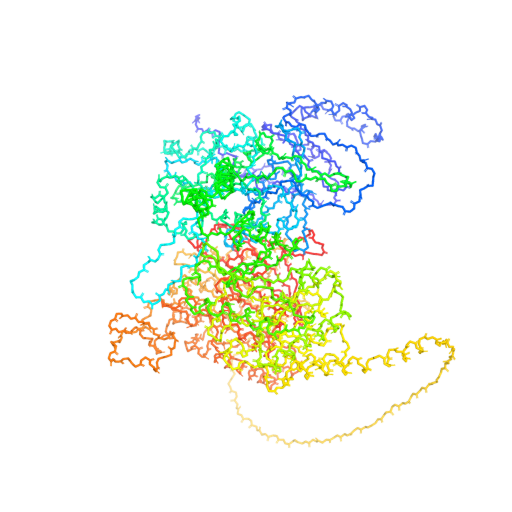259 17.955 40.877 1.00 51.97 810 GLN A N 1
ATOM 6255 C CA . GLN A 1 810 ? -3.672 16.608 40.423 1.00 51.97 810 GLN A CA 1
ATOM 6256 C C . GLN A 1 810 ? -4.101 16.510 38.937 1.00 51.97 810 GLN A C 1
ATOM 6258 O O . GLN A 1 810 ? -4.465 15.433 38.470 1.00 51.97 810 GLN A O 1
ATOM 6263 N N . ASN A 1 811 ? -4.064 17.620 38.196 1.00 58.72 811 ASN A N 1
ATOM 6264 C CA . ASN A 1 811 ? -4.491 17.755 36.807 1.00 58.72 811 ASN A CA 1
ATOM 6265 C C . ASN A 1 811 ? -3.334 17.889 35.792 1.00 58.72 811 ASN A C 1
ATOM 6267 O O . ASN A 1 811 ? -3.610 17.931 34.595 1.00 58.72 811 ASN A O 1
ATOM 6271 N N . THR A 1 812 ? -2.066 17.969 36.218 1.00 79.12 812 THR A N 1
ATOM 6272 C CA . THR A 1 812 ? -0.932 18.123 35.283 1.00 79.12 812 THR A CA 1
ATOM 6273 C C . THR A 1 812 ? -0.594 16.791 34.580 1.00 79.12 812 THR A C 1
ATOM 6275 O O . THR A 1 812 ? -0.354 15.789 35.269 1.00 79.12 812 THR A O 1
ATOM 6278 N N . PRO A 1 813 ? -0.563 16.738 33.231 1.00 89.56 813 PRO A N 1
ATOM 6279 C CA . PRO A 1 813 ? -0.222 15.525 32.484 1.00 89.56 813 PRO A CA 1
ATOM 6280 C C . PRO A 1 813 ? 1.259 15.141 32.638 1.00 89.56 813 PRO A C 1
ATOM 6282 O O . PRO A 1 813 ? 2.093 15.965 33.003 1.00 89.56 813 PRO A O 1
ATOM 6285 N N . ILE A 1 814 ? 1.577 13.879 32.344 1.00 94.44 814 ILE A N 1
ATOM 6286 C CA . ILE A 1 814 ? 2.946 13.378 32.171 1.00 94.44 814 ILE A CA 1
ATOM 6287 C C . ILE A 1 814 ? 3.437 13.811 30.787 1.00 94.44 814 ILE A C 1
ATOM 6289 O O . ILE A 1 814 ? 2.775 13.519 29.788 1.00 94.44 814 ILE A O 1
ATOM 6293 N N . ARG A 1 815 ? 4.596 14.469 30.713 1.00 95.31 815 ARG A N 1
ATOM 6294 C CA . ARG A 1 815 ? 5.176 14.981 29.461 1.00 95.31 815 ARG A CA 1
ATOM 6295 C C . ARG A 1 815 ? 6.325 14.111 28.964 1.00 95.31 815 ARG A C 1
ATOM 6297 O O . ARG A 1 815 ? 7.363 14.011 29.619 1.00 95.31 815 ARG A O 1
ATOM 6304 N N . ILE A 1 816 ? 6.147 13.519 27.784 1.00 96.69 816 ILE A N 1
ATOM 6305 C CA . ILE A 1 816 ? 7.136 12.669 27.113 1.00 96.69 816 ILE A CA 1
ATOM 6306 C C . ILE A 1 816 ? 7.577 13.367 25.820 1.00 96.69 816 ILE A C 1
ATOM 6308 O O . ILE A 1 816 ? 6.772 13.539 24.904 1.00 96.69 816 ILE A O 1
ATOM 6312 N N . LEU A 1 817 ? 8.849 13.758 25.729 1.00 96.56 817 LEU A N 1
ATOM 6313 C CA . LEU A 1 817 ? 9.443 14.247 24.481 1.00 96.56 817 LEU A CA 1
ATOM 6314 C C . LEU A 1 817 ? 9.939 13.051 23.660 1.00 96.56 817 LEU A C 1
ATOM 6316 O O . LEU A 1 817 ? 10.718 12.250 24.169 1.00 96.56 817 LEU A O 1
ATOM 6320 N N . HIS A 1 818 ? 9.513 12.929 22.404 1.00 96.00 818 HIS A N 1
ATOM 6321 C CA . HIS A 1 818 ? 9.942 11.868 21.490 1.00 96.00 818 HIS A CA 1
ATOM 6322 C C . HIS A 1 818 ? 10.708 12.466 20.308 1.00 96.00 818 HIS A C 1
ATOM 6324 O O . HIS A 1 818 ? 10.146 13.186 19.478 1.00 96.00 818 HIS A O 1
ATOM 6330 N N . LEU A 1 819 ? 12.005 12.154 20.258 1.00 94.38 819 LEU A N 1
ATOM 6331 C CA . LEU A 1 819 ? 12.926 12.503 19.181 1.00 94.38 819 LEU A CA 1
ATOM 6332 C C . LEU A 1 819 ? 13.323 11.238 18.407 1.00 94.38 819 LEU A C 1
ATOM 6334 O O . LEU A 1 819 ? 13.465 10.159 18.985 1.00 94.38 819 LEU A O 1
ATOM 6338 N N . SER A 1 820 ? 13.550 11.380 17.106 1.00 90.88 820 SER A N 1
ATOM 6339 C CA . SER A 1 820 ? 14.012 10.302 16.230 1.00 90.88 820 SER A CA 1
ATOM 6340 C C . SER A 1 820 ? 14.995 10.834 15.205 1.00 90.88 820 SER A C 1
ATOM 6342 O O . SER A 1 820 ? 14.873 11.993 14.813 1.00 90.88 820 SER A O 1
ATOM 6344 N N . ASP A 1 821 ? 15.916 9.994 14.739 1.00 87.44 821 ASP A N 1
ATOM 6345 C CA . ASP A 1 821 ? 16.820 10.288 13.627 1.00 87.44 821 ASP A CA 1
ATOM 6346 C C . ASP A 1 821 ? 17.580 11.612 13.874 1.00 87.44 821 ASP A C 1
ATOM 6348 O O . ASP A 1 821 ? 17.440 12.608 13.145 1.00 87.44 821 ASP A O 1
ATOM 6352 N N . LEU A 1 822 ? 18.321 11.661 14.987 1.00 90.69 822 LEU A N 1
ATOM 6353 C CA . LEU A 1 822 ? 19.082 12.845 15.395 1.00 90.69 822 LEU A CA 1
ATOM 6354 C C . LEU A 1 822 ? 20.220 13.152 14.415 1.00 90.69 822 LEU A C 1
ATOM 6356 O O . LEU A 1 822 ? 20.507 14.328 14.198 1.00 90.69 822 LEU A O 1
ATOM 6360 N N . HIS A 1 823 ? 20.835 12.118 13.826 1.00 89.81 823 HIS A N 1
ATOM 6361 C CA . HIS A 1 823 ? 21.911 12.209 12.835 1.00 89.81 823 HIS A CA 1
ATOM 6362 C C . HIS A 1 823 ? 23.030 13.196 13.209 1.00 89.81 823 HIS A C 1
ATOM 6364 O O . HIS A 1 823 ? 23.505 13.961 12.365 1.00 89.81 823 HIS A O 1
ATOM 6370 N N . VAL A 1 824 ? 23.472 13.188 14.469 1.00 89.69 824 VAL A N 1
ATOM 6371 C CA . VAL A 1 824 ? 24.544 14.078 14.931 1.00 89.69 824 VAL A CA 1
ATOM 6372 C C . VAL A 1 824 ? 25.849 13.700 14.229 1.00 89.69 824 VAL A C 1
ATOM 6374 O O . VAL A 1 824 ? 26.331 12.573 14.344 1.00 89.69 824 VAL A O 1
ATOM 6377 N N . GLY A 1 825 ? 26.398 14.634 13.455 1.00 87.62 825 GLY A N 1
ATOM 6378 C CA . GLY A 1 825 ? 27.639 14.479 12.708 1.00 87.62 825 GLY A CA 1
ATOM 6379 C C . GLY A 1 825 ? 28.859 15.075 13.421 1.00 87.62 825 GLY A C 1
ATOM 6380 O O . GLY A 1 825 ? 28.733 15.877 14.351 1.00 87.62 825 GLY A O 1
ATOM 6381 N N . PRO A 1 826 ? 30.079 14.769 12.940 1.00 81.62 826 PRO A N 1
ATOM 6382 C CA . PRO A 1 826 ? 31.324 15.225 13.562 1.00 81.62 826 PRO A CA 1
ATOM 6383 C C . PRO A 1 826 ? 31.526 16.745 13.461 1.00 81.62 826 PRO A C 1
ATOM 6385 O O . PRO A 1 826 ? 32.324 17.307 14.200 1.00 81.62 826 PRO A O 1
ATOM 6388 N N . ASN A 1 827 ? 30.771 17.451 12.614 1.00 83.88 827 ASN A N 1
ATOM 6389 C CA . ASN A 1 827 ? 30.845 18.912 12.476 1.00 83.88 827 ASN A CA 1
ATOM 6390 C C . ASN A 1 827 ? 29.707 19.667 13.183 1.00 83.88 827 ASN A C 1
ATOM 6392 O O . ASN A 1 827 ? 29.761 20.892 13.236 1.00 83.88 827 ASN A O 1
ATOM 6396 N N . ASP A 1 828 ? 28.705 18.979 13.738 1.00 84.06 828 ASP A N 1
ATOM 6397 C CA . ASP A 1 828 ? 27.574 19.655 14.380 1.00 84.06 828 ASP A CA 1
ATOM 6398 C C . ASP A 1 828 ? 27.960 20.252 15.741 1.00 84.06 828 ASP A C 1
ATOM 6400 O O . ASP A 1 828 ? 28.807 19.716 16.465 1.00 84.06 828 ASP A O 1
ATOM 6404 N N . ASP A 1 829 ? 27.325 21.369 16.092 1.00 85.81 829 ASP A N 1
ATOM 6405 C CA . ASP A 1 829 ? 27.369 21.958 17.429 1.00 85.81 829 ASP A CA 1
ATOM 6406 C C . ASP A 1 829 ? 26.107 21.540 18.213 1.00 85.81 829 ASP A C 1
ATOM 6408 O O . ASP A 1 829 ? 24.994 21.899 17.806 1.00 85.81 829 ASP A O 1
ATOM 6412 N N . PRO A 1 830 ? 26.249 20.824 19.346 1.00 87.12 830 PRO A N 1
ATOM 6413 C CA . PRO A 1 830 ? 25.131 20.455 20.213 1.00 87.12 830 PRO A CA 1
ATOM 6414 C C . PRO A 1 830 ? 24.269 21.648 20.647 1.00 87.12 830 PRO A C 1
ATOM 6416 O O . PRO A 1 830 ? 23.049 21.517 20.747 1.00 87.12 830 PRO A O 1
ATOM 6419 N N . THR A 1 831 ? 24.871 22.823 20.851 1.00 86.00 831 THR A N 1
ATOM 6420 C CA . THR A 1 831 ? 24.170 24.040 21.295 1.00 86.00 831 THR A CA 1
ATOM 6421 C C . THR A 1 831 ? 23.195 24.536 20.227 1.00 86.00 831 THR A C 1
ATOM 6423 O O . THR A 1 831 ? 22.042 24.847 20.527 1.00 86.00 831 THR A O 1
ATOM 6426 N N . SER A 1 832 ? 23.630 24.539 18.966 1.00 83.12 832 SER A N 1
ATOM 6427 C CA . SER A 1 832 ? 22.838 24.916 17.790 1.00 83.12 832 SER A CA 1
ATOM 6428 C C . SER A 1 832 ? 21.691 23.942 17.486 1.00 83.12 832 SER A C 1
ATOM 6430 O O . SER A 1 832 ? 20.710 24.327 16.845 1.00 83.12 832 SER A O 1
ATOM 6432 N N . LEU A 1 833 ? 21.773 22.692 17.958 1.00 83.75 833 LEU A N 1
ATOM 6433 C CA . LEU A 1 833 ? 20.656 21.739 17.935 1.00 83.75 833 LEU A CA 1
ATOM 6434 C C . LEU A 1 833 ? 19.697 21.952 19.117 1.00 83.75 833 LEU A C 1
ATOM 6436 O O . LEU A 1 833 ? 18.479 21.891 18.937 1.00 83.75 833 LEU A O 1
ATOM 6440 N N . LEU A 1 834 ? 20.245 22.218 20.306 1.00 89.25 834 LEU A N 1
ATOM 6441 C CA . LEU A 1 834 ? 19.518 22.363 21.568 1.00 89.25 834 LEU A CA 1
ATOM 6442 C C . LEU A 1 834 ? 18.669 23.640 21.620 1.00 89.25 834 LEU A C 1
ATOM 6444 O O . LEU A 1 834 ? 17.462 23.567 21.845 1.00 89.25 834 LEU A O 1
ATOM 6448 N N . GLN A 1 835 ? 19.273 24.808 21.391 1.00 90.06 835 GLN A N 1
ATOM 6449 C CA . GLN A 1 835 ? 18.633 26.107 21.639 1.00 90.06 835 GLN A CA 1
ATOM 6450 C C . GLN A 1 835 ? 17.320 26.323 20.856 1.00 90.06 835 GLN A C 1
ATOM 6452 O O . GLN A 1 835 ? 16.339 26.738 21.476 1.00 90.06 835 GLN A O 1
ATOM 6457 N N . PRO A 1 836 ? 17.209 25.984 19.552 1.00 88.69 836 PRO A N 1
ATOM 6458 C CA . PRO A 1 836 ? 15.941 26.113 18.831 1.00 88.69 836 PRO A CA 1
ATOM 6459 C C . PRO A 1 836 ? 14.835 25.193 19.367 1.00 88.69 836 PRO A C 1
ATOM 6461 O O . PRO A 1 836 ? 13.668 25.571 19.337 1.00 88.69 836 PRO A O 1
ATOM 6464 N N . LEU A 1 837 ? 15.184 23.993 19.851 1.00 91.12 837 LEU A N 1
ATOM 6465 C CA . LEU A 1 837 ? 14.228 23.049 20.441 1.00 91.12 837 LEU A CA 1
ATOM 6466 C C . LEU A 1 837 ? 13.766 23.521 21.830 1.00 91.12 837 LEU A C 1
ATOM 6468 O O . LEU A 1 837 ? 12.578 23.461 22.137 1.00 91.12 837 LEU A O 1
ATOM 6472 N N . VAL A 1 838 ? 14.686 24.041 22.650 1.00 91.38 838 VAL A N 1
ATOM 6473 C CA . VAL A 1 838 ? 14.370 24.626 23.965 1.00 91.38 838 VAL A CA 1
ATOM 6474 C C . VAL A 1 838 ? 13.434 25.827 23.821 1.00 91.38 838 VAL A C 1
ATOM 6476 O O . VAL A 1 838 ? 12.467 25.941 24.575 1.00 91.38 838 VAL A O 1
ATOM 6479 N N . ALA A 1 839 ? 13.697 26.697 22.841 1.00 88.62 839 ALA A N 1
ATOM 6480 C CA . ALA A 1 839 ? 12.867 27.863 22.555 1.00 88.62 839 ALA A CA 1
ATOM 6481 C C . ALA A 1 839 ? 11.428 27.477 22.166 1.00 88.62 839 ALA A C 1
ATOM 6483 O O . ALA A 1 839 ? 10.493 28.052 22.717 1.00 88.62 839 ALA A O 1
ATOM 6484 N N . ASP A 1 840 ? 11.247 26.485 21.284 1.00 91.00 840 ASP A N 1
ATOM 6485 C CA . ASP A 1 840 ? 9.916 26.016 20.856 1.00 91.00 840 ASP A CA 1
ATOM 6486 C C . ASP A 1 840 ? 9.138 25.361 22.004 1.00 91.00 840 ASP A C 1
ATOM 6488 O O . ASP A 1 840 ? 7.991 25.710 22.272 1.00 91.00 840 ASP A O 1
ATOM 6492 N N . LEU A 1 841 ? 9.783 24.459 22.753 1.00 90.50 841 LEU A N 1
ATOM 6493 C CA . LEU A 1 841 ? 9.160 23.783 23.895 1.00 90.50 841 LEU A CA 1
ATOM 6494 C C . LEU A 1 841 ? 8.707 24.769 24.981 1.00 90.50 841 LEU A C 1
ATOM 6496 O O . LEU A 1 841 ? 7.654 24.565 25.588 1.00 90.50 841 LEU A O 1
ATOM 6500 N N . ARG A 1 842 ? 9.468 25.843 25.223 1.00 89.12 842 ARG A N 1
ATOM 6501 C CA . ARG A 1 842 ? 9.112 26.881 26.202 1.00 89.12 842 ARG A CA 1
ATOM 6502 C C . ARG A 1 842 ? 8.132 27.931 25.680 1.00 89.12 842 ARG A C 1
ATOM 6504 O O . ARG A 1 842 ? 7.635 28.708 26.499 1.00 89.12 842 ARG A O 1
ATOM 6511 N N . ASP A 1 843 ? 7.822 27.969 24.382 1.00 83.69 843 ASP A N 1
ATOM 6512 C CA . ASP A 1 843 ? 6.910 28.977 23.846 1.00 83.69 843 ASP A CA 1
ATOM 6513 C C . ASP A 1 843 ? 5.486 28.789 24.406 1.00 83.69 843 ASP A C 1
ATOM 6515 O O . ASP A 1 843 ? 4.875 27.716 24.350 1.00 83.69 843 ASP A O 1
ATOM 6519 N N . LYS A 1 844 ? 4.948 29.864 24.987 1.00 74.19 844 LYS A N 1
ATOM 6520 C CA . LYS A 1 844 ? 3.597 29.921 25.558 1.00 74.19 844 LYS A CA 1
ATOM 6521 C C . LYS A 1 844 ? 2.556 30.410 24.543 1.00 74.19 844 LYS A C 1
ATOM 6523 O O . LYS A 1 844 ? 1.365 30.234 24.789 1.00 74.19 844 LYS A O 1
ATOM 6528 N N . ASN A 1 845 ? 2.978 30.973 23.406 1.00 57.94 845 ASN A N 1
ATOM 6529 C CA . ASN A 1 845 ? 2.090 31.506 22.368 1.00 57.94 845 ASN A CA 1
ATOM 6530 C C . ASN A 1 845 ? 1.273 30.410 21.660 1.00 57.94 845 ASN A C 1
ATOM 6532 O O . ASN A 1 845 ? 0.127 30.654 21.290 1.00 57.94 845 ASN A O 1
ATOM 6536 N N . GLU A 1 846 ? 1.827 29.199 21.531 1.00 56.94 846 GLU A N 1
ATOM 6537 C CA . GLU A 1 846 ? 1.151 28.024 20.951 1.00 56.94 846 GLU A CA 1
ATOM 6538 C C . GLU A 1 846 ? 0.738 26.972 22.000 1.00 56.94 846 GLU A C 1
ATOM 6540 O O . GLU A 1 846 ? 0.560 25.794 21.689 1.00 56.94 846 GLU A O 1
ATOM 6545 N N . TRP A 1 847 ? 0.574 27.400 23.256 1.00 58.94 847 TRP A N 1
ATOM 6546 C CA . TRP A 1 847 ? 0.104 26.581 24.383 1.00 58.94 847 TRP A CA 1
ATOM 6547 C C . TRP A 1 847 ? 0.996 25.389 24.795 1.00 58.94 847 TRP A C 1
ATOM 6549 O O . TRP A 1 847 ? 0.534 24.548 25.562 1.00 58.94 847 TRP A O 1
ATOM 6559 N N . LEU A 1 848 ? 2.265 25.319 24.366 1.00 78.69 848 LEU A N 1
ATOM 6560 C CA . LEU A 1 848 ? 3.210 24.296 24.845 1.00 78.69 848 LEU A CA 1
ATOM 6561 C C . LEU A 1 848 ? 3.689 24.602 26.273 1.00 78.69 848 LEU A C 1
ATOM 6563 O O . LEU A 1 848 ? 3.409 23.842 27.204 1.00 78.69 848 LEU A O 1
ATOM 6567 N N . GLY A 1 849 ? 4.384 25.733 26.459 1.00 81.94 849 GLY A N 1
ATOM 6568 C CA . GLY A 1 849 ? 4.800 26.238 27.773 1.00 81.94 849 GLY A CA 1
ATOM 6569 C C . GLY A 1 849 ? 5.483 25.192 28.663 1.00 81.94 849 GLY A C 1
ATOM 6570 O O . GLY A 1 849 ? 5.165 25.081 29.851 1.00 81.94 849 GLY A O 1
ATOM 6571 N N . VAL A 1 850 ? 6.364 24.371 28.090 1.00 87.31 850 VAL A N 1
ATOM 6572 C CA . VAL A 1 850 ? 7.001 23.248 28.779 1.00 87.31 850 VAL A CA 1
ATOM 6573 C C . VAL A 1 850 ? 8.104 23.763 29.697 1.00 87.31 850 VAL A C 1
ATOM 6575 O O . VAL A 1 850 ? 9.223 24.031 29.277 1.00 87.31 850 VAL A O 1
ATOM 6578 N N . GLU A 1 851 ? 7.786 23.884 30.981 1.00 85.56 851 GLU A N 1
ATOM 6579 C CA . GLU A 1 851 ? 8.755 24.242 32.028 1.00 85.56 851 GLU A CA 1
ATOM 6580 C C . GLU A 1 851 ? 9.525 23.017 32.558 1.00 85.56 851 GLU A C 1
ATOM 6582 O O . GLU A 1 851 ? 10.600 23.162 33.132 1.00 85.56 851 GLU A O 1
ATOM 6587 N N . ARG A 1 852 ? 8.995 21.804 32.341 1.00 88.88 852 ARG A N 1
ATOM 6588 C CA . ARG A 1 852 ? 9.584 20.522 32.754 1.00 88.88 852 ARG A CA 1
ATOM 6589 C C . ARG A 1 852 ? 9.147 19.386 31.823 1.00 88.88 852 ARG A C 1
ATOM 6591 O O . ARG A 1 852 ? 7.991 19.365 31.395 1.00 88.88 852 ARG A O 1
ATOM 6598 N N . LEU A 1 853 ? 10.041 18.424 31.585 1.00 93.50 853 LEU A N 1
ATOM 6599 C CA . LEU A 1 853 ? 9.737 17.122 30.977 1.00 93.50 853 LEU A CA 1
ATOM 6600 C C . LEU A 1 853 ? 9.785 16.004 32.037 1.00 93.50 853 LEU A C 1
ATOM 6602 O O . LEU A 1 853 ? 10.580 16.069 32.975 1.00 93.50 853 LEU A O 1
ATOM 6606 N N . ASP A 1 854 ? 8.953 14.970 31.885 1.00 95.44 854 ASP A N 1
ATOM 6607 C CA . ASP A 1 854 ? 8.959 13.788 32.765 1.00 95.44 854 ASP A CA 1
ATOM 6608 C C . ASP A 1 854 ? 9.750 12.615 32.169 1.00 95.44 854 ASP A C 1
ATOM 6610 O O . ASP A 1 854 ? 10.297 11.809 32.927 1.00 95.44 854 ASP A O 1
ATOM 6614 N N . TYR A 1 855 ? 9.801 12.520 30.833 1.00 97.56 855 TYR A N 1
ATOM 6615 C CA . TYR A 1 855 ? 10.518 11.486 30.079 1.00 97.56 855 TYR A CA 1
ATOM 6616 C C . TYR A 1 855 ? 11.072 12.020 28.751 1.00 97.56 855 TYR A C 1
ATOM 6618 O O . TYR A 1 855 ? 10.462 12.878 28.105 1.00 97.56 855 TYR A O 1
ATOM 6626 N N . LEU A 1 856 ? 12.186 11.435 28.308 1.00 96.81 856 LEU A N 1
ATOM 6627 C CA . LEU A 1 856 ? 12.758 11.614 26.972 1.00 96.81 856 LEU A CA 1
ATOM 6628 C C . LEU A 1 856 ? 12.827 10.252 26.272 1.00 96.81 856 LEU A C 1
ATOM 6630 O O . LEU A 1 856 ? 13.310 9.284 26.851 1.00 96.81 856 LEU A O 1
ATOM 6634 N N . VAL A 1 857 ? 12.363 10.172 25.029 1.00 97.56 857 VAL A N 1
ATOM 6635 C CA . VAL A 1 857 ? 12.437 8.979 24.180 1.00 97.56 857 VAL A CA 1
ATOM 6636 C C . VAL A 1 857 ? 13.256 9.312 22.938 1.00 97.56 857 VAL A C 1
ATOM 6638 O O . VAL A 1 857 ? 12.928 10.261 22.228 1.00 97.56 857 VAL A O 1
ATOM 6641 N N . ILE A 1 858 ? 14.295 8.521 22.667 1.00 95.94 858 ILE A N 1
ATOM 6642 C CA . ILE A 1 858 ? 15.144 8.638 21.476 1.00 95.94 858 ILE A CA 1
ATOM 6643 C C . ILE A 1 858 ? 15.042 7.336 20.679 1.00 95.94 858 ILE A C 1
ATOM 6645 O O . ILE A 1 858 ? 15.505 6.286 21.135 1.00 95.94 858 ILE A O 1
ATOM 6649 N N . SER A 1 859 ? 14.421 7.401 19.499 1.00 93.19 859 SER A N 1
ATOM 6650 C CA . SER A 1 859 ? 14.178 6.242 18.634 1.00 93.19 859 SER A CA 1
ATOM 6651 C C . SER A 1 859 ? 15.152 6.145 17.460 1.00 93.19 859 SER A C 1
ATOM 6653 O O . SER A 1 859 ? 14.734 6.280 16.317 1.00 93.19 859 SER A O 1
ATOM 6655 N N . GLY A 1 860 ? 16.424 5.854 17.741 1.00 86.44 860 GLY A N 1
ATOM 6656 C CA . GLY A 1 860 ? 17.453 5.483 16.760 1.00 86.44 860 GLY A CA 1
ATOM 6657 C C . GLY A 1 860 ? 17.985 6.590 15.843 1.00 86.44 860 GLY A C 1
ATOM 6658 O O . GLY A 1 860 ? 17.561 7.744 15.916 1.00 86.44 860 GLY A O 1
ATOM 6659 N N . ASP A 1 861 ? 18.968 6.194 15.029 1.00 91.50 861 ASP A N 1
ATOM 6660 C CA . ASP A 1 861 ? 19.825 7.024 14.173 1.00 91.50 861 ASP A CA 1
ATOM 6661 C C . ASP A 1 861 ? 20.324 8.278 14.901 1.00 91.50 861 ASP A C 1
ATOM 6663 O O . ASP A 1 861 ? 20.059 9.426 14.538 1.00 91.50 861 ASP A O 1
ATOM 6667 N N . ILE A 1 862 ? 21.030 8.033 16.006 1.00 93.94 862 ILE A N 1
ATOM 6668 C CA . ILE A 1 862 ? 21.584 9.066 16.885 1.00 93.94 862 ILE A CA 1
ATOM 6669 C C . ILE A 1 862 ? 22.769 9.765 16.204 1.00 93.94 862 ILE A C 1
ATOM 6671 O O . ILE A 1 862 ? 22.915 10.985 16.301 1.00 93.94 862 ILE A O 1
ATOM 6675 N N . THR A 1 863 ? 23.588 8.994 15.491 1.00 93.62 863 THR A N 1
ATOM 6676 C CA . THR A 1 863 ? 24.790 9.431 14.762 1.00 93.62 863 THR A CA 1
ATOM 6677 C C . THR A 1 863 ? 24.642 9.205 13.253 1.00 93.62 863 THR A C 1
ATOM 6679 O O . THR A 1 863 ? 23.593 8.754 12.799 1.00 93.62 863 THR A O 1
ATOM 6682 N N . ASN A 1 864 ? 25.660 9.524 12.440 1.00 88.81 864 ASN A N 1
ATOM 6683 C CA . ASN A 1 864 ? 25.663 9.136 11.021 1.00 88.81 864 ASN A CA 1
ATOM 6684 C C . ASN A 1 864 ? 26.520 7.899 10.726 1.00 88.81 864 ASN A C 1
ATOM 6686 O O . ASN A 1 864 ? 26.262 7.232 9.719 1.00 88.81 864 ASN A O 1
ATOM 6690 N N . ARG A 1 865 ? 27.563 7.627 11.525 1.00 88.56 865 ARG A N 1
ATOM 6691 C CA . ARG A 1 865 ? 28.544 6.553 11.272 1.00 88.56 865 ARG A CA 1
ATOM 6692 C C . ARG A 1 865 ? 29.017 5.822 12.537 1.00 88.56 865 ARG A C 1
ATOM 6694 O O . ARG A 1 865 ? 30.072 5.188 12.492 1.00 88.56 865 ARG A O 1
ATOM 6701 N N . ALA A 1 866 ? 28.284 5.924 13.647 1.00 92.56 866 ALA A N 1
ATOM 6702 C CA . ALA A 1 866 ? 28.617 5.300 14.930 1.00 92.56 866 ALA A CA 1
ATOM 6703 C C . ALA A 1 866 ? 30.043 5.589 15.442 1.00 92.56 866 ALA A C 1
ATOM 6705 O O . ALA A 1 866 ? 30.654 4.757 16.126 1.00 92.56 866 ALA A O 1
ATOM 6706 N N . SER A 1 867 ? 30.606 6.750 15.097 1.00 93.25 867 SER A N 1
ATOM 6707 C CA . SER A 1 867 ? 31.948 7.117 15.545 1.00 93.25 867 SER A CA 1
ATOM 6708 C C . SER A 1 867 ? 31.930 7.646 16.989 1.00 93.25 867 SER A C 1
ATOM 6710 O O . SER A 1 867 ? 30.961 8.296 17.393 1.00 93.25 867 SER A O 1
ATOM 6712 N N . PRO A 1 868 ? 32.998 7.430 17.784 1.00 93.00 868 PRO A N 1
ATOM 6713 C CA . PRO A 1 868 ? 33.088 7.974 19.139 1.00 93.00 868 PRO A CA 1
ATOM 6714 C C . PRO A 1 868 ? 32.870 9.493 19.208 1.00 93.00 868 PRO A C 1
ATOM 6716 O O . PRO A 1 868 ? 32.191 9.968 20.109 1.00 93.00 868 PRO A O 1
ATOM 6719 N N . GLU A 1 869 ? 33.384 10.255 18.236 1.00 92.19 869 GLU A N 1
ATOM 6720 C CA . GLU A 1 869 ? 33.225 11.717 18.174 1.00 92.19 869 GLU A CA 1
ATOM 6721 C C . GLU A 1 869 ? 31.761 12.151 17.976 1.00 92.19 869 GLU A C 1
ATOM 6723 O O . GLU A 1 869 ? 31.292 13.075 18.642 1.00 92.19 869 GLU A O 1
ATOM 6728 N N . GLU A 1 870 ? 31.015 11.469 17.102 1.00 93.88 870 GLU A N 1
ATOM 6729 C CA . GLU A 1 870 ? 29.581 11.722 16.918 1.00 93.88 870 GLU A CA 1
ATOM 6730 C C . GLU A 1 870 ? 28.788 11.381 18.190 1.00 93.88 870 GLU A C 1
ATOM 6732 O O . GLU A 1 870 ? 27.909 12.147 18.590 1.00 93.88 870 GLU A O 1
ATOM 6737 N N . PHE A 1 871 ? 29.131 10.281 18.871 1.00 95.62 871 PHE A N 1
ATOM 6738 C CA . PHE A 1 871 ? 28.494 9.896 20.134 1.00 95.62 871 PHE A CA 1
ATOM 6739 C C . PHE A 1 871 ? 28.784 10.872 21.283 1.00 95.62 871 PHE A C 1
ATOM 6741 O O . PHE A 1 871 ? 27.872 11.166 22.053 1.00 95.62 871 PHE A O 1
ATOM 6748 N N . GLU A 1 872 ? 29.992 11.437 21.380 1.00 92.25 872 GLU A N 1
ATOM 6749 C CA . GLU A 1 872 ? 30.312 12.500 22.349 1.00 92.25 872 GLU A CA 1
ATOM 6750 C C . GLU A 1 872 ? 29.452 13.757 22.121 1.00 92.25 872 GLU A C 1
ATOM 6752 O O . GLU A 1 872 ? 28.929 14.350 23.070 1.00 92.25 872 GLU A O 1
ATOM 6757 N N . LYS A 1 873 ? 29.238 14.144 20.856 1.00 93.12 873 LYS A N 1
ATOM 6758 C CA . LYS A 1 873 ? 28.376 15.281 20.492 1.00 93.12 873 LYS A CA 1
ATOM 6759 C C . LYS A 1 873 ? 26.900 15.000 20.765 1.00 93.12 873 LYS A C 1
ATOM 6761 O O . LYS A 1 873 ? 26.206 15.856 21.315 1.00 93.12 873 LYS A O 1
ATOM 6766 N N . ALA A 1 874 ? 26.430 13.796 20.444 1.00 94.50 874 ALA A N 1
ATOM 6767 C CA . ALA A 1 874 ? 25.081 13.359 20.780 1.00 94.50 874 ALA A CA 1
ATOM 6768 C C . ALA A 1 874 ? 24.862 13.325 22.302 1.00 94.50 874 ALA A C 1
ATOM 6770 O O . ALA A 1 874 ? 23.831 13.795 22.782 1.00 94.50 874 ALA A O 1
ATOM 6771 N N . TYR A 1 875 ? 25.843 12.838 23.071 1.00 94.69 875 TYR A N 1
ATOM 6772 C CA . TYR A 1 875 ? 25.816 12.855 24.535 1.00 94.69 875 TYR A CA 1
ATOM 6773 C C . TYR A 1 875 ? 25.690 14.288 25.069 1.00 94.69 875 TYR A C 1
ATOM 6775 O O . TYR A 1 875 ? 24.836 14.545 25.914 1.00 94.69 875 TYR A O 1
ATOM 6783 N N . ALA A 1 876 ? 26.472 15.239 24.545 1.00 93.12 876 ALA A N 1
ATOM 6784 C CA . ALA A 1 876 ? 26.391 16.643 24.953 1.00 93.12 876 ALA A CA 1
ATOM 6785 C C . ALA A 1 876 ? 25.012 17.271 24.660 1.00 93.12 876 ALA A C 1
ATOM 6787 O O . ALA A 1 876 ? 24.469 17.977 25.510 1.00 93.12 876 ALA A O 1
ATOM 6788 N N . PHE A 1 877 ? 24.410 16.974 23.501 1.00 94.44 877 PHE A N 1
ATOM 6789 C CA . PHE A 1 877 ? 23.054 17.425 23.157 1.00 94.44 877 PHE A CA 1
ATOM 6790 C C . PHE A 1 877 ? 21.994 16.855 24.117 1.00 94.44 877 PHE A C 1
ATOM 6792 O O . PHE A 1 877 ? 21.155 17.597 24.629 1.00 94.44 877 PHE A O 1
ATOM 6799 N N . VAL A 1 878 ? 22.051 15.549 24.401 1.00 94.38 878 VAL A N 1
ATOM 6800 C CA . VAL A 1 878 ? 21.085 14.878 25.288 1.00 94.38 878 VAL A CA 1
ATOM 6801 C C . VAL A 1 878 ? 21.272 15.289 26.751 1.00 94.38 878 VAL A C 1
ATOM 6803 O O . VAL A 1 878 ? 20.280 15.529 27.431 1.00 94.38 878 VAL A O 1
ATOM 6806 N N . SER A 1 879 ? 22.511 15.449 27.227 1.00 92.81 879 SER A N 1
ATOM 6807 C CA . SER A 1 879 ? 22.794 15.991 28.566 1.00 92.81 879 SER A CA 1
ATOM 6808 C C . SER A 1 879 ? 22.222 17.401 28.716 1.00 92.81 879 SER A C 1
ATOM 6810 O O . SER A 1 879 ? 21.518 17.667 29.683 1.00 92.81 879 SER A O 1
ATOM 6812 N N . GLY A 1 880 ? 22.414 18.270 27.715 1.00 92.69 880 GLY A N 1
ATOM 6813 C CA . GLY A 1 880 ? 21.832 19.614 27.720 1.00 92.69 880 GLY A CA 1
ATOM 6814 C C . GLY A 1 880 ? 20.299 19.615 27.782 1.00 92.69 880 GLY A C 1
ATOM 6815 O O . GLY A 1 880 ? 19.723 20.427 28.499 1.00 92.69 880 GLY A O 1
ATOM 6816 N N . LEU A 1 881 ? 19.621 18.678 27.106 1.00 92.81 881 LEU A N 1
ATOM 6817 C CA . LEU A 1 881 ? 18.167 18.497 27.253 1.00 92.81 881 LEU A CA 1
ATOM 6818 C C . LEU A 1 881 ? 17.759 18.020 28.653 1.00 92.81 881 LEU A C 1
ATOM 6820 O O . LEU A 1 881 ? 16.700 18.418 29.143 1.00 92.81 881 LEU A O 1
ATOM 6824 N N . ILE A 1 882 ? 18.564 17.160 29.283 1.00 91.44 882 ILE A N 1
ATOM 6825 C CA . ILE A 1 882 ? 18.299 16.666 30.637 1.00 91.44 882 ILE A CA 1
ATOM 6826 C C . ILE A 1 882 ? 18.377 17.813 31.647 1.00 91.44 882 ILE A C 1
ATOM 6828 O O . ILE A 1 882 ? 17.450 17.983 32.445 1.00 91.44 882 ILE A O 1
ATOM 6832 N N . ASP A 1 883 ? 19.441 18.612 31.558 1.00 91.25 883 ASP A N 1
ATOM 6833 C CA . ASP A 1 883 ? 19.708 19.741 32.446 1.00 91.25 883 ASP A CA 1
ATOM 6834 C C . ASP A 1 883 ? 18.654 20.854 32.278 1.00 91.25 883 ASP A C 1
ATOM 6836 O O . ASP A 1 883 ? 18.074 21.320 33.260 1.00 91.25 883 ASP A O 1
ATOM 6840 N N . GLU A 1 884 ? 18.326 21.235 31.037 1.00 91.50 884 GLU A N 1
ATOM 6841 C CA . GLU A 1 884 ? 17.435 22.368 30.731 1.00 91.50 884 GLU A CA 1
ATOM 6842 C C . GLU A 1 884 ? 15.954 22.122 31.096 1.00 91.50 884 GLU A C 1
ATOM 6844 O O . GLU A 1 884 ? 15.194 23.075 31.304 1.00 91.50 884 GLU A O 1
ATOM 6849 N N . PHE A 1 885 ? 15.529 20.854 31.184 1.00 91.75 885 PHE A N 1
ATOM 6850 C CA . PHE A 1 885 ? 14.143 20.459 31.487 1.00 91.75 885 PHE A CA 1
ATOM 6851 C C . PHE A 1 885 ? 13.971 19.643 32.779 1.00 91.75 885 PHE A C 1
ATOM 6853 O O . PHE A 1 885 ? 12.858 19.185 33.059 1.00 91.75 885 PHE A O 1
ATOM 6860 N N . GLY A 1 886 ? 15.025 19.471 33.586 1.00 86.88 886 GLY A N 1
ATOM 6861 C CA . GLY A 1 886 ? 14.945 18.822 34.902 1.00 86.88 886 GLY A CA 1
ATOM 6862 C C . GLY A 1 886 ? 14.557 17.337 34.855 1.00 86.88 886 GLY A C 1
ATOM 6863 O O . GLY A 1 886 ? 13.785 16.859 35.705 1.00 86.88 886 GLY A O 1
ATOM 6864 N N . LEU A 1 887 ? 15.061 16.626 33.843 1.00 89.19 887 LEU A N 1
ATOM 6865 C CA . LEU A 1 887 ? 14.946 15.172 33.703 1.00 89.19 887 LEU A CA 1
ATOM 6866 C C . LEU A 1 887 ? 15.991 14.453 34.573 1.00 89.19 887 LEU A C 1
ATOM 6868 O O . LEU A 1 887 ? 16.886 15.061 35.153 1.00 89.19 887 LEU A O 1
ATOM 6872 N N . THR A 1 888 ? 15.903 13.125 34.632 1.00 86.69 888 THR A N 1
ATOM 6873 C CA . THR A 1 888 ? 17.011 12.268 35.072 1.00 86.69 888 THR A CA 1
ATOM 6874 C C . THR A 1 888 ? 17.396 11.323 33.940 1.00 86.69 888 THR A C 1
ATOM 6876 O O . THR A 1 888 ? 16.550 10.945 33.126 1.00 86.69 888 THR A O 1
ATOM 6879 N N . ALA A 1 889 ? 18.660 10.897 33.889 1.00 83.19 889 ALA A N 1
ATOM 6880 C CA . ALA A 1 889 ? 19.124 9.961 32.863 1.00 83.19 889 ALA A CA 1
ATOM 6881 C C . ALA A 1 889 ? 18.360 8.621 32.879 1.00 83.19 889 ALA A C 1
ATOM 6883 O O . ALA A 1 889 ? 18.132 8.026 31.831 1.00 83.19 889 ALA A O 1
ATOM 6884 N N . GLU A 1 890 ? 17.878 8.180 34.046 1.00 87.06 890 GLU A N 1
ATOM 6885 C CA . GLU A 1 890 ? 17.031 6.984 34.176 1.00 87.06 890 GLU A CA 1
ATOM 6886 C C . GLU A 1 890 ? 15.671 7.113 33.468 1.00 87.06 890 GLU A C 1
ATOM 6888 O O . GLU A 1 890 ? 15.056 6.103 33.145 1.00 87.06 890 GLU A O 1
ATOM 6893 N N . ARG A 1 891 ? 15.201 8.341 33.207 1.00 93.69 891 ARG A N 1
ATOM 6894 C CA . ARG A 1 891 ? 13.953 8.643 32.481 1.00 93.69 891 ARG A CA 1
ATOM 6895 C C . ARG A 1 891 ? 14.181 8.885 30.980 1.00 93.69 891 ARG A C 1
ATOM 6897 O O . ARG A 1 891 ? 13.270 9.337 30.283 1.00 93.69 891 ARG A O 1
ATOM 6904 N N . CYS A 1 892 ? 15.378 8.566 30.481 1.00 94.06 892 CYS A N 1
ATOM 6905 C CA . CYS A 1 892 ? 15.724 8.584 29.063 1.00 94.06 892 CYS A CA 1
ATOM 6906 C C . CYS A 1 892 ? 15.625 7.166 28.475 1.00 94.06 892 CYS A C 1
ATOM 6908 O O . CYS A 1 892 ? 16.414 6.284 28.807 1.00 94.06 892 CYS A O 1
ATOM 6910 N N . ILE A 1 893 ? 14.657 6.948 27.587 1.00 97.00 893 ILE A N 1
ATOM 6911 C CA . ILE A 1 893 ? 14.401 5.669 26.918 1.00 97.00 893 ILE A CA 1
ATOM 6912 C C . ILE A 1 893 ? 15.042 5.709 25.532 1.00 97.00 893 ILE A C 1
ATOM 6914 O O . ILE A 1 893 ? 14.625 6.483 24.672 1.00 97.00 893 ILE A O 1
ATOM 6918 N N . ILE A 1 894 ? 16.072 4.893 25.319 1.00 95.56 894 ILE A N 1
ATOM 6919 C CA . ILE A 1 894 ? 16.957 4.989 24.151 1.00 95.56 894 ILE A CA 1
ATOM 6920 C C . ILE A 1 894 ? 17.004 3.645 23.425 1.00 95.56 894 ILE A C 1
ATOM 6922 O O . ILE A 1 894 ? 17.264 2.609 24.038 1.00 95.56 894 ILE A O 1
ATOM 6926 N N . VAL A 1 895 ? 16.807 3.675 22.107 1.00 95.94 895 VAL A N 1
ATOM 6927 C CA . VAL A 1 895 ? 17.056 2.543 21.201 1.00 95.94 895 VAL A CA 1
ATOM 6928 C C . VAL A 1 895 ? 17.969 2.985 20.050 1.00 95.94 895 VAL A C 1
ATOM 6930 O O . VAL A 1 895 ? 17.820 4.117 19.591 1.00 95.94 895 VAL A O 1
ATOM 6933 N N . PRO A 1 896 ? 18.906 2.140 19.582 1.00 95.44 896 PRO A N 1
ATOM 6934 C CA . PRO A 1 896 ? 19.781 2.468 18.455 1.00 95.44 896 PRO A CA 1
ATOM 6935 C C . PRO A 1 896 ? 19.092 2.263 17.095 1.00 95.44 896 PRO A C 1
ATOM 6937 O O . PRO A 1 896 ? 18.163 1.454 16.971 1.00 95.44 896 PRO A O 1
ATOM 6940 N N . GLY A 1 897 ? 19.575 2.978 16.074 1.00 92.69 897 GLY A N 1
ATOM 6941 C CA . GLY A 1 897 ? 19.229 2.755 14.664 1.00 92.69 897 GLY A CA 1
ATOM 6942 C C . GLY A 1 897 ? 20.321 2.022 13.880 1.00 92.69 897 GLY A C 1
ATOM 6943 O O . GLY A 1 897 ? 21.255 1.464 14.461 1.00 92.69 897 GLY A O 1
ATOM 6944 N N . ASN A 1 898 ? 20.205 2.000 12.552 1.00 91.44 898 ASN A N 1
ATOM 6945 C CA . ASN A 1 898 ? 21.204 1.383 11.671 1.00 91.44 898 ASN A CA 1
ATOM 6946 C C . ASN A 1 898 ? 22.440 2.273 11.449 1.00 91.44 898 ASN A C 1
ATOM 6948 O O . ASN A 1 898 ? 23.511 1.750 11.139 1.00 91.44 898 ASN A O 1
ATOM 6952 N N . HIS A 1 899 ? 22.338 3.589 11.651 1.00 90.88 899 HIS A N 1
ATOM 6953 C CA . HIS A 1 899 ? 23.496 4.490 11.635 1.00 90.88 899 HIS A CA 1
ATOM 6954 C C . HIS A 1 899 ? 24.338 4.436 12.922 1.00 90.88 899 HIS A C 1
ATOM 6956 O O . HIS A 1 899 ? 25.477 4.899 12.917 1.00 90.88 899 HIS A O 1
ATOM 6962 N N . ASP A 1 900 ? 23.823 3.810 13.987 1.00 93.88 900 ASP A N 1
ATOM 6963 C CA . ASP A 1 900 ? 24.515 3.620 15.273 1.00 93.88 900 ASP A CA 1
ATOM 6964 C C . ASP A 1 900 ? 25.310 2.294 15.349 1.00 93.88 900 ASP A C 1
ATOM 6966 O O . ASP A 1 900 ? 25.842 1.931 16.402 1.00 93.88 900 ASP A O 1
ATOM 6970 N N . LEU A 1 901 ? 25.413 1.585 14.218 1.00 92.25 901 LEU A N 1
ATOM 6971 C CA . LEU A 1 901 ? 26.274 0.421 13.991 1.00 92.25 901 LEU A CA 1
ATOM 6972 C C . LEU A 1 901 ? 27.675 0.847 13.526 1.00 92.25 901 LEU A C 1
ATOM 6974 O O . LEU A 1 901 ? 27.801 1.589 12.553 1.00 92.25 901 LEU A O 1
ATOM 6978 N N . ASP A 1 902 ? 28.740 0.311 14.128 1.00 91.12 902 ASP A N 1
ATOM 6979 C CA . ASP A 1 902 ? 30.096 0.461 13.584 1.00 91.12 902 ASP A CA 1
ATOM 6980 C C . ASP A 1 902 ? 30.329 -0.505 12.412 1.00 91.12 902 ASP A C 1
ATOM 6982 O O . ASP A 1 902 ? 30.646 -1.687 12.582 1.00 91.12 902 ASP A O 1
ATOM 6986 N N . TRP A 1 903 ? 30.196 0.036 11.202 1.00 86.12 903 TRP A N 1
ATOM 6987 C CA . TRP A 1 903 ? 30.407 -0.656 9.928 1.00 86.12 903 TRP A CA 1
ATOM 6988 C C . TRP A 1 903 ? 31.864 -1.086 9.677 1.00 86.12 903 TRP A C 1
ATOM 6990 O O . TRP A 1 903 ? 32.112 -1.831 8.737 1.00 86.12 903 TRP A O 1
ATOM 7000 N N . ASN A 1 904 ? 32.832 -0.651 10.493 1.00 86.12 904 ASN A N 1
ATOM 7001 C CA . ASN A 1 904 ? 34.241 -1.046 10.360 1.00 86.12 904 ASN A CA 1
ATOM 7002 C C . ASN A 1 904 ? 34.600 -2.277 11.210 1.00 86.12 904 ASN A C 1
ATOM 7004 O O . ASN A 1 904 ? 35.711 -2.802 11.097 1.00 86.12 904 ASN A O 1
ATOM 7008 N N . THR A 1 905 ? 33.692 -2.736 12.077 1.00 84.88 905 THR A N 1
ATOM 7009 C CA . THR A 1 905 ? 33.916 -3.910 12.929 1.00 84.88 905 THR A CA 1
ATOM 7010 C C . THR A 1 905 ? 33.904 -5.190 12.078 1.00 84.88 905 THR A C 1
ATOM 7012 O O . THR A 1 905 ? 32.869 -5.512 11.491 1.00 84.88 905 THR A O 1
ATOM 7015 N N . PRO A 1 906 ? 35.007 -5.968 12.016 1.00 83.12 906 PRO A N 1
ATOM 7016 C CA . PRO A 1 906 ? 35.130 -7.128 11.131 1.00 83.12 906 PRO A CA 1
ATOM 7017 C C . PRO A 1 906 ? 34.341 -8.330 11.672 1.00 83.12 906 PRO A C 1
ATOM 7019 O O . PRO A 1 906 ? 34.889 -9.239 12.303 1.00 83.12 906 PRO A O 1
ATOM 7022 N N . ALA A 1 907 ? 33.034 -8.316 11.417 1.00 87.69 907 ALA A N 1
ATOM 7023 C CA . ALA A 1 907 ? 32.061 -9.297 11.889 1.00 87.69 907 ALA A CA 1
ATOM 7024 C C . ALA A 1 907 ? 31.909 -10.530 10.975 1.00 87.69 907 ALA A C 1
ATOM 7026 O O . ALA A 1 907 ? 31.135 -11.442 11.275 1.00 87.69 907 ALA A O 1
ATOM 7027 N N . TYR A 1 908 ? 32.652 -10.570 9.870 1.00 90.88 908 TYR A N 1
ATOM 7028 C CA . TYR A 1 908 ? 32.647 -11.639 8.878 1.00 90.88 908 TYR A CA 1
ATOM 7029 C C . TYR A 1 908 ? 34.071 -12.126 8.578 1.00 90.88 908 TYR A C 1
ATOM 7031 O O . TYR A 1 908 ? 35.045 -11.377 8.660 1.00 90.88 908 TYR A O 1
ATOM 7039 N N . ARG A 1 909 ? 34.204 -13.406 8.211 1.00 89.50 909 ARG A N 1
ATOM 7040 C CA . ARG A 1 909 ? 35.475 -14.032 7.814 1.00 89.50 909 ARG A CA 1
ATOM 7041 C C . ARG A 1 909 ? 35.313 -14.885 6.562 1.00 89.50 909 ARG A C 1
ATOM 7043 O O . ARG A 1 909 ? 34.324 -15.596 6.406 1.00 89.50 909 ARG A O 1
ATOM 7050 N N . TYR A 1 910 ? 36.311 -14.859 5.687 1.00 89.56 910 TYR A N 1
ATOM 7051 C CA . TYR A 1 910 ? 36.346 -15.728 4.513 1.00 89.56 910 TYR A CA 1
ATOM 7052 C C . TYR A 1 910 ? 36.773 -17.157 4.888 1.00 89.56 910 TYR A C 1
ATOM 7054 O O . TYR A 1 910 ? 37.783 -17.346 5.565 1.00 89.56 910 TYR A O 1
ATOM 7062 N N . LEU A 1 911 ? 36.031 -18.157 4.408 1.00 87.12 911 LEU A N 1
ATOM 7063 C CA . LEU A 1 911 ? 36.328 -19.585 4.539 1.00 87.12 911 LEU A CA 1
ATOM 7064 C C . LEU A 1 911 ? 36.217 -20.272 3.161 1.00 87.12 911 LEU A C 1
ATOM 7066 O O . LEU A 1 911 ? 35.205 -20.107 2.475 1.00 87.12 911 LEU A O 1
ATOM 7070 N N . PRO A 1 912 ? 37.208 -21.066 2.718 1.00 85.75 912 PRO A N 1
ATOM 7071 C CA . PRO A 1 912 ? 37.161 -21.731 1.415 1.00 85.75 912 PRO A CA 1
ATOM 7072 C C . PRO A 1 912 ? 36.118 -22.862 1.388 1.00 85.75 912 PRO A C 1
ATOM 7074 O O . PRO A 1 912 ? 35.847 -23.504 2.401 1.00 85.75 912 PRO A O 1
ATOM 7077 N N . LYS A 1 913 ? 35.580 -23.185 0.202 1.00 82.19 913 LYS A N 1
ATOM 7078 C CA . LYS A 1 913 ? 34.451 -24.129 0.016 1.00 82.19 913 LYS A CA 1
ATOM 7079 C C . LYS A 1 913 ? 34.673 -25.536 0.602 1.00 82.19 913 LYS A C 1
ATOM 7081 O O . LYS A 1 913 ? 33.714 -26.212 0.948 1.00 82.19 913 LYS A O 1
ATOM 7086 N N . ARG A 1 914 ? 35.932 -25.961 0.766 1.00 81.56 914 ARG A N 1
ATOM 7087 C CA . ARG A 1 914 ? 36.332 -27.233 1.411 1.00 81.56 914 ARG A CA 1
ATOM 7088 C C . ARG A 1 914 ? 36.188 -27.251 2.944 1.00 81.56 914 ARG A C 1
ATOM 7090 O O . ARG A 1 914 ? 36.170 -28.324 3.532 1.00 81.56 914 ARG A O 1
ATOM 7097 N N . GLU A 1 915 ? 36.136 -26.082 3.580 1.00 76.44 915 GLU A N 1
ATOM 7098 C CA . GLU A 1 915 ? 36.056 -25.895 5.039 1.00 76.44 915 GLU A CA 1
ATOM 7099 C C . GLU A 1 915 ? 34.630 -25.528 5.498 1.00 76.44 915 GLU A C 1
ATOM 7101 O O . GLU A 1 915 ? 34.366 -25.449 6.696 1.00 76.44 915 GLU A O 1
ATOM 7106 N N . VAL A 1 916 ? 33.690 -25.347 4.560 1.00 74.38 916 VAL A N 1
ATOM 7107 C CA . VAL A 1 916 ? 32.311 -24.918 4.832 1.00 74.38 916 VAL A CA 1
ATOM 7108 C C . VAL A 1 916 ? 31.307 -25.989 4.414 1.00 74.38 916 VAL A C 1
ATOM 7110 O O . VAL A 1 916 ? 31.103 -26.249 3.231 1.00 74.38 916 VAL A O 1
ATOM 7113 N N . TYR A 1 917 ? 30.611 -26.566 5.394 1.00 74.00 917 TYR A N 1
ATOM 7114 C CA . TYR A 1 917 ? 29.466 -27.442 5.147 1.00 74.00 917 TYR A CA 1
ATOM 7115 C C . TYR A 1 917 ? 28.171 -26.619 5.179 1.00 74.00 917 TYR A C 1
ATOM 7117 O O . TYR A 1 917 ? 27.577 -26.420 6.239 1.00 74.00 917 TYR A O 1
ATOM 7125 N N . THR A 1 918 ? 27.743 -26.118 4.017 1.00 62.28 918 THR A N 1
ATOM 7126 C CA . THR A 1 918 ? 26.616 -25.170 3.882 1.00 62.28 918 THR A CA 1
ATOM 7127 C C . THR A 1 918 ? 25.313 -25.660 4.514 1.00 62.28 918 THR A C 1
ATOM 7129 O O . THR A 1 918 ? 24.593 -24.861 5.099 1.00 62.28 918 THR A O 1
ATOM 7132 N N . GLY A 1 919 ? 25.051 -26.973 4.516 1.00 64.06 919 GLY A N 1
ATOM 7133 C CA . GLY A 1 919 ? 23.887 -27.581 5.180 1.00 64.06 919 GLY A CA 1
ATOM 7134 C C . GLY A 1 919 ? 23.844 -27.459 6.714 1.00 64.06 919 GLY A C 1
ATOM 7135 O O . GLY A 1 919 ? 22.928 -27.997 7.330 1.00 64.06 919 GLY A O 1
ATOM 7136 N N . LYS A 1 920 ? 24.827 -26.798 7.344 1.00 68.38 920 LYS A N 1
ATOM 7137 C CA . LYS A 1 920 ? 24.839 -26.450 8.777 1.00 68.38 920 LYS A CA 1
ATOM 7138 C C . LYS A 1 920 ? 24.840 -24.942 9.059 1.00 68.38 920 LYS A C 1
ATOM 7140 O O . LYS A 1 920 ? 24.790 -24.569 10.227 1.00 68.38 920 LYS A O 1
ATOM 7145 N N . LEU A 1 921 ? 24.922 -24.085 8.039 1.00 74.25 921 LEU A N 1
ATOM 7146 C CA . LEU A 1 921 ? 24.879 -22.635 8.229 1.00 74.25 921 LEU A CA 1
ATOM 7147 C C . LEU A 1 921 ? 23.434 -22.136 8.169 1.00 74.25 921 LEU A C 1
ATOM 7149 O O . LEU A 1 921 ? 22.662 -22.541 7.300 1.00 74.25 921 LEU A O 1
ATOM 7153 N N . ALA A 1 922 ? 23.069 -21.251 9.095 1.00 77.19 922 ALA A N 1
ATOM 7154 C CA . ALA A 1 922 ? 21.761 -20.613 9.083 1.00 77.19 922 ALA A CA 1
ATOM 7155 C C . ALA A 1 922 ? 21.648 -19.632 7.895 1.00 77.19 922 ALA A C 1
ATOM 7157 O O . ALA A 1 922 ? 22.623 -18.944 7.574 1.00 77.19 922 ALA A O 1
ATOM 7158 N N . PRO A 1 923 ? 20.478 -19.527 7.237 1.00 77.31 923 PRO A N 1
ATOM 7159 C CA . PRO A 1 923 ? 20.242 -18.494 6.233 1.00 77.31 923 PRO A CA 1
ATOM 7160 C C . PRO A 1 923 ? 20.565 -17.102 6.788 1.00 77.31 923 PRO A C 1
ATOM 7162 O O . PRO A 1 923 ? 20.213 -16.784 7.921 1.00 77.31 923 PRO A O 1
ATOM 7165 N N . GLY A 1 924 ? 21.257 -16.276 6.001 1.00 77.88 924 GLY A N 1
ATOM 7166 C CA . GLY A 1 924 ? 21.644 -14.927 6.418 1.00 77.88 924 GLY A CA 1
ATOM 7167 C C . GLY A 1 924 ? 22.890 -14.832 7.313 1.00 77.88 924 GLY A C 1
ATOM 7168 O O . GLY A 1 924 ? 23.265 -13.722 7.687 1.00 77.88 924 GLY A O 1
ATOM 7169 N N . THR A 1 925 ? 23.574 -15.935 7.640 1.00 85.00 925 THR A N 1
ATOM 7170 C CA . THR A 1 925 ? 24.877 -15.883 8.340 1.00 85.00 925 THR A CA 1
ATOM 7171 C C . THR A 1 925 ? 26.077 -16.078 7.409 1.00 85.00 925 THR A C 1
ATOM 7173 O O . THR A 1 925 ? 27.211 -16.186 7.873 1.00 85.00 925 THR A O 1
ATOM 7176 N N . PHE A 1 926 ? 25.859 -16.105 6.091 1.00 87.75 926 PHE A N 1
ATOM 7177 C CA . PHE A 1 926 ? 26.916 -16.249 5.092 1.00 87.75 926 PHE A CA 1
ATOM 7178 C C . PHE A 1 926 ? 26.520 -15.707 3.710 1.00 87.75 926 PHE A C 1
ATOM 7180 O O . PHE A 1 926 ? 25.335 -15.592 3.399 1.00 87.75 926 PHE A O 1
ATOM 7187 N N . VAL A 1 927 ? 27.527 -15.435 2.875 1.00 87.94 927 VAL A N 1
ATOM 7188 C CA . VAL A 1 927 ? 27.421 -15.023 1.463 1.00 87.94 927 VAL A CA 1
ATOM 7189 C C . VAL A 1 927 ? 28.415 -15.842 0.627 1.00 87.94 927 VAL A C 1
ATOM 7191 O O . VAL A 1 927 ? 29.513 -16.145 1.099 1.00 87.94 927 VAL A O 1
ATOM 7194 N N . GLU A 1 928 ? 28.064 -16.236 -0.603 1.00 84.12 928 GLU A N 1
ATOM 7195 C CA . GLU A 1 928 ? 29.001 -16.925 -1.510 1.00 84.12 928 GLU A CA 1
ATOM 7196 C C . GLU A 1 928 ? 29.981 -15.924 -2.145 1.00 84.12 928 GLU A C 1
ATOM 7198 O O . GLU A 1 928 ? 29.585 -14.870 -2.636 1.00 84.12 928 GLU A O 1
ATOM 7203 N N . ALA A 1 929 ? 31.275 -16.250 -2.118 1.00 83.38 929 ALA A N 1
ATOM 7204 C CA . ALA A 1 929 ? 32.357 -15.365 -2.538 1.00 83.38 929 ALA A CA 1
ATOM 7205 C C . ALA A 1 929 ? 33.430 -16.157 -3.302 1.00 83.38 929 ALA A C 1
ATOM 7207 O O . ALA A 1 929 ? 34.419 -16.630 -2.737 1.00 83.38 929 ALA A O 1
ATOM 7208 N N . GLY A 1 930 ? 33.232 -16.318 -4.612 1.00 82.50 930 GLY A N 1
ATOM 7209 C CA . GLY A 1 930 ? 34.181 -17.008 -5.491 1.00 82.50 930 GLY A CA 1
ATOM 7210 C C . GLY A 1 930 ? 34.422 -18.470 -5.065 1.00 82.50 930 GLY A C 1
ATOM 7211 O O . GLY A 1 930 ? 33.474 -19.252 -5.042 1.00 82.50 930 GLY A O 1
ATOM 7212 N N . PRO A 1 931 ? 35.663 -18.888 -4.739 1.00 81.81 931 PRO A N 1
ATOM 7213 C CA . PRO A 1 931 ? 35.969 -20.264 -4.334 1.00 81.81 931 PRO A CA 1
ATOM 7214 C C . PRO A 1 931 ? 35.653 -20.578 -2.853 1.00 81.81 931 PRO A C 1
ATOM 7216 O O . PRO A 1 931 ? 36.113 -21.597 -2.321 1.00 81.81 931 PRO A O 1
ATOM 7219 N N . GLY A 1 932 ? 34.880 -19.733 -2.168 1.00 86.31 932 GLY A N 1
ATOM 7220 C CA . GLY A 1 932 ? 34.523 -19.896 -0.761 1.00 86.31 932 GLY A CA 1
ATOM 7221 C C . GLY A 1 932 ? 33.281 -19.113 -0.351 1.00 86.31 932 GLY A C 1
ATOM 7222 O O . GLY A 1 932 ? 32.481 -18.693 -1.184 1.00 86.31 932 GLY A O 1
ATOM 7223 N N . PHE A 1 933 ? 33.126 -18.937 0.956 1.00 88.00 933 PHE A N 1
ATOM 7224 C CA . PHE A 1 933 ? 32.029 -18.210 1.579 1.00 88.00 933 PHE A CA 1
ATOM 7225 C C . PHE A 1 933 ? 32.583 -17.169 2.544 1.00 88.00 933 PHE A C 1
ATOM 7227 O O . PHE A 1 933 ? 33.545 -17.429 3.268 1.00 88.00 933 PHE A O 1
ATOM 7234 N N . ILE A 1 934 ? 31.942 -16.010 2.593 1.00 89.38 934 ILE A N 1
ATOM 7235 C CA . ILE A 1 934 ? 32.100 -15.059 3.688 1.00 89.38 934 ILE A CA 1
ATOM 7236 C C . ILE A 1 934 ? 31.083 -15.476 4.753 1.00 89.38 934 ILE A C 1
ATOM 7238 O O . ILE A 1 934 ? 29.889 -15.519 4.475 1.00 89.38 934 ILE A O 1
ATOM 7242 N N . VAL A 1 935 ? 31.548 -15.866 5.939 1.00 89.50 935 VAL A N 1
ATOM 7243 C CA . VAL A 1 935 ? 30.729 -16.440 7.020 1.00 89.50 935 VAL A CA 1
ATOM 7244 C C . VAL A 1 935 ? 30.828 -15.553 8.256 1.00 89.50 935 VAL A C 1
ATOM 7246 O O . VAL A 1 935 ? 31.918 -15.104 8.613 1.00 89.50 935 VAL A O 1
ATOM 7249 N N . ARG A 1 936 ? 29.689 -15.303 8.903 1.00 91.00 936 ARG A N 1
ATOM 7250 C CA . ARG A 1 936 ? 29.571 -14.466 10.098 1.00 91.00 936 ARG A CA 1
ATOM 7251 C C . ARG A 1 936 ? 30.383 -15.049 11.252 1.00 91.00 936 ARG A C 1
ATOM 7253 O O . ARG A 1 936 ? 30.367 -16.257 11.492 1.00 91.00 936 ARG A O 1
ATOM 7260 N N . ASP A 1 937 ? 31.089 -14.185 11.965 1.00 89.81 937 ASP A N 1
ATOM 7261 C CA . ASP A 1 937 ? 31.725 -14.504 13.237 1.00 89.81 937 ASP A CA 1
ATOM 7262 C C . ASP A 1 937 ? 30.759 -14.108 14.361 1.00 89.81 937 ASP A C 1
ATOM 7264 O O . ASP A 1 937 ? 30.710 -12.951 14.778 1.00 89.81 937 ASP A O 1
ATOM 7268 N N . ASP A 1 938 ? 29.949 -15.065 14.822 1.00 87.88 938 ASP A N 1
ATOM 7269 C CA . ASP A 1 938 ? 28.918 -14.835 15.847 1.00 87.88 938 ASP A CA 1
ATOM 7270 C C . ASP A 1 938 ? 29.487 -14.294 17.176 1.00 87.88 938 ASP A C 1
ATOM 7272 O O . ASP A 1 938 ? 28.736 -13.712 17.954 1.00 87.88 938 ASP A O 1
ATOM 7276 N N . ALA A 1 939 ? 30.795 -14.437 17.436 1.00 87.44 939 ALA A N 1
ATOM 7277 C CA . ALA A 1 939 ? 31.437 -13.847 18.611 1.00 87.44 939 ALA A CA 1
ATOM 7278 C C . ALA A 1 939 ? 31.712 -12.341 18.445 1.00 87.44 939 ALA A C 1
ATOM 7280 O O . ALA A 1 939 ? 31.641 -11.602 19.422 1.00 87.44 939 ALA A O 1
ATOM 7281 N N . LYS A 1 940 ? 31.995 -11.882 17.216 1.00 89.38 940 LYS A N 1
ATOM 7282 C CA . LYS A 1 940 ? 32.301 -10.473 16.902 1.00 89.38 940 LYS A CA 1
ATOM 7283 C C . LYS A 1 940 ? 31.108 -9.674 16.399 1.00 89.38 940 LYS A C 1
ATOM 7285 O O . LYS A 1 940 ? 31.081 -8.458 16.534 1.00 89.38 940 LYS A O 1
ATOM 7290 N N . TYR A 1 941 ? 30.113 -10.331 15.811 1.00 91.25 941 TYR A N 1
ATOM 7291 C CA . TYR A 1 941 ? 28.921 -9.668 15.281 1.00 91.25 941 TYR A CA 1
ATOM 7292 C C . TYR A 1 941 ? 28.167 -8.774 16.297 1.00 91.25 941 TYR A C 1
ATOM 7294 O O . TYR A 1 941 ? 27.670 -7.724 15.876 1.00 91.25 941 TYR A O 1
ATOM 7302 N N . PRO A 1 942 ? 28.128 -9.102 17.609 1.00 91.94 942 PRO A N 1
ATOM 7303 C CA . PRO A 1 942 ? 27.658 -8.202 18.670 1.00 91.94 942 PRO A CA 1
ATOM 7304 C C . PRO A 1 942 ? 28.469 -6.907 18.858 1.00 91.94 942 PRO A C 1
ATOM 7306 O O . PRO A 1 942 ? 27.910 -5.887 19.261 1.00 91.94 942 PRO A O 1
ATOM 7309 N N . GLU A 1 943 ? 29.776 -6.911 18.565 1.00 93.19 943 GLU A N 1
ATOM 7310 C CA . GLU A 1 943 ? 30.688 -5.784 18.842 1.00 93.19 943 GLU A CA 1
ATOM 7311 C C . GLU A 1 943 ? 30.366 -4.530 18.012 1.00 93.19 943 GLU A C 1
ATOM 7313 O O . GLU A 1 943 ? 30.802 -3.436 18.350 1.00 93.19 943 GLU A O 1
ATOM 7318 N N . ARG A 1 944 ? 29.527 -4.644 16.978 1.00 94.19 944 ARG A N 1
ATOM 7319 C CA . ARG A 1 944 ? 29.103 -3.519 16.125 1.00 94.19 944 ARG A CA 1
ATOM 7320 C C . ARG A 1 944 ? 28.317 -2.442 16.886 1.00 94.19 944 ARG A C 1
ATOM 7322 O O . ARG A 1 944 ? 28.306 -1.295 16.458 1.00 94.19 944 ARG A O 1
ATOM 7329 N N . PHE A 1 945 ? 27.706 -2.778 18.028 1.00 95.31 945 PHE A N 1
ATOM 7330 C CA . PHE A 1 945 ? 27.067 -1.812 18.941 1.00 95.31 945 PHE A CA 1
ATOM 7331 C C . PHE A 1 945 ? 27.997 -1.313 20.061 1.00 95.31 945 PHE A C 1
ATOM 7333 O O . PHE A 1 945 ? 27.552 -0.591 20.955 1.00 95.31 945 PHE A O 1
ATOM 7340 N N . LYS A 1 946 ? 29.285 -1.682 20.054 1.00 94.50 946 LYS A N 1
ATOM 7341 C CA . LYS A 1 946 ? 30.228 -1.331 21.123 1.00 94.50 946 LYS A CA 1
ATOM 7342 C C . LYS A 1 946 ? 30.399 0.179 21.272 1.00 94.50 946 LYS A C 1
ATOM 7344 O O . LYS A 1 946 ? 30.295 0.668 22.391 1.00 94.50 946 LYS A O 1
ATOM 7349 N N . ASN A 1 947 ? 30.566 0.920 20.173 1.00 94.75 947 ASN A N 1
ATOM 7350 C CA . ASN A 1 947 ? 30.741 2.375 20.239 1.00 94.75 947 ASN A CA 1
ATOM 7351 C C . ASN A 1 947 ? 29.500 3.065 20.837 1.00 94.75 947 ASN A C 1
ATOM 7353 O O . ASN A 1 947 ? 29.634 3.897 21.732 1.00 94.75 947 ASN A O 1
ATOM 7357 N N . PHE A 1 948 ? 28.296 2.655 20.416 1.00 96.44 948 PHE A N 1
ATOM 7358 C CA . PHE A 1 948 ? 27.025 3.109 20.993 1.00 96.44 948 PHE A CA 1
ATOM 7359 C C . PHE A 1 948 ? 26.925 2.788 22.495 1.00 96.44 948 PHE A C 1
ATOM 7361 O O . PHE A 1 948 ? 26.522 3.637 23.294 1.00 96.44 948 PHE A O 1
ATOM 7368 N N . SER A 1 949 ? 27.333 1.578 22.892 1.00 96.19 949 SER A N 1
ATOM 7369 C CA . SER A 1 949 ? 27.345 1.136 24.288 1.00 96.19 949 SER A CA 1
ATOM 7370 C C . SER A 1 949 ? 28.308 1.963 25.144 1.00 96.19 949 SER A C 1
ATOM 7372 O O . SER A 1 949 ? 27.890 2.521 26.155 1.00 96.19 949 SER A O 1
ATOM 7374 N N . GLU A 1 950 ? 29.573 2.086 24.735 1.00 94.00 950 GLU A N 1
ATOM 7375 C CA . GLU A 1 950 ? 30.651 2.677 25.536 1.00 94.00 950 GLU A CA 1
ATOM 7376 C C . GLU A 1 950 ? 30.634 4.214 25.537 1.00 94.00 950 GLU A C 1
ATOM 7378 O O . GLU A 1 950 ? 30.780 4.818 26.602 1.00 94.00 950 GLU A O 1
ATOM 7383 N N . HIS A 1 951 ? 30.427 4.854 24.378 1.00 93.94 951 HIS A N 1
ATOM 7384 C CA . HIS A 1 951 ? 30.559 6.311 24.223 1.00 93.94 951 HIS A CA 1
ATOM 7385 C C . HIS A 1 951 ? 29.258 7.092 24.432 1.00 93.94 951 HIS A C 1
ATOM 7387 O O . HIS A 1 951 ? 29.316 8.285 24.715 1.00 93.94 951 HIS A O 1
ATOM 7393 N N . PHE A 1 952 ? 28.089 6.449 24.343 1.00 95.12 952 PHE A N 1
ATOM 7394 C CA . PHE A 1 952 ? 26.800 7.131 24.495 1.00 95.12 952 PHE A CA 1
ATOM 7395 C C . PHE A 1 952 ? 25.946 6.533 25.616 1.00 95.12 952 PHE A C 1
ATOM 7397 O O . PHE A 1 952 ? 25.714 7.185 26.637 1.00 95.12 952 PHE A O 1
ATOM 7404 N N . TYR A 1 953 ? 25.510 5.280 25.471 1.00 94.56 953 TYR A N 1
ATOM 7405 C CA . TYR A 1 953 ? 24.509 4.689 26.362 1.00 94.56 953 TYR A CA 1
ATOM 7406 C C . TYR A 1 953 ? 25.028 4.498 27.798 1.00 94.56 953 TYR A C 1
ATOM 7408 O O . TYR A 1 953 ? 24.350 4.883 28.753 1.00 94.56 953 TYR A O 1
ATOM 7416 N N . HIS A 1 954 ? 26.245 3.969 27.969 1.00 93.31 954 HIS A N 1
ATOM 7417 C CA . HIS A 1 954 ? 26.889 3.826 29.280 1.00 93.31 954 HIS A CA 1
ATOM 7418 C C . HIS A 1 954 ? 27.191 5.177 29.924 1.00 93.31 954 HIS A C 1
ATOM 7420 O O . HIS A 1 954 ? 26.965 5.343 31.120 1.00 93.31 954 HIS A O 1
ATOM 7426 N N . ARG A 1 955 ? 27.653 6.157 29.138 1.00 92.19 955 ARG A N 1
ATOM 7427 C CA . ARG A 1 955 ? 27.935 7.505 29.645 1.00 92.19 955 ARG A CA 1
ATOM 7428 C C . ARG A 1 955 ? 26.694 8.188 30.206 1.00 92.19 955 ARG A C 1
ATOM 7430 O O . ARG A 1 955 ? 26.801 8.865 31.221 1.00 92.19 955 ARG A O 1
ATOM 7437 N N . LEU A 1 956 ? 25.538 7.998 29.569 1.00 89.69 956 LEU A N 1
ATOM 7438 C CA . LEU A 1 956 ? 24.281 8.582 30.026 1.00 89.69 956 LEU A CA 1
ATOM 7439 C C . LEU A 1 956 ? 23.662 7.795 31.190 1.00 89.69 956 LEU A C 1
ATOM 7441 O O . LEU A 1 956 ? 23.318 8.370 32.215 1.00 89.69 956 LEU A O 1
ATOM 7445 N N . THR A 1 957 ? 23.515 6.475 31.045 1.00 88.69 957 THR A N 1
ATOM 7446 C CA . THR A 1 957 ? 22.723 5.639 31.972 1.00 88.69 957 THR A CA 1
ATOM 7447 C C . THR A 1 957 ? 23.532 5.000 33.106 1.00 88.69 957 THR A C 1
ATOM 7449 O O . THR A 1 957 ? 22.955 4.337 33.971 1.00 88.69 957 THR A O 1
ATOM 7452 N N . LEU A 1 958 ? 24.863 5.148 33.085 1.00 87.25 958 LEU A N 1
ATOM 7453 C CA . LEU A 1 958 ? 25.829 4.462 33.958 1.00 87.25 958 LEU A CA 1
ATOM 7454 C C . LEU A 1 958 ? 25.732 2.922 33.908 1.00 87.25 958 LEU A C 1
ATOM 7456 O O . LEU A 1 958 ? 26.166 2.228 34.829 1.00 87.25 958 LEU A O 1
ATOM 7460 N N . LYS A 1 959 ? 25.159 2.370 32.828 1.00 88.75 959 LYS A N 1
ATOM 7461 C CA . LYS A 1 959 ? 25.009 0.929 32.571 1.00 88.75 959 LYS A CA 1
ATOM 7462 C C . LYS A 1 959 ? 25.363 0.635 31.109 1.00 88.75 959 LYS A C 1
ATOM 7464 O O . LYS A 1 959 ? 24.894 1.357 30.235 1.00 88.75 959 LYS A O 1
ATOM 7469 N N . PRO A 1 960 ? 26.184 -0.383 30.799 1.00 92.44 960 PRO A N 1
ATOM 7470 C CA . PRO A 1 960 ? 26.498 -0.714 29.413 1.00 92.44 960 PRO A CA 1
ATOM 7471 C C . PRO A 1 960 ? 25.239 -1.163 28.666 1.00 92.44 960 PRO A C 1
ATOM 7473 O O . PRO A 1 960 ? 24.383 -1.851 29.227 1.00 92.44 960 PRO A O 1
ATOM 7476 N N . TYR A 1 961 ? 25.142 -0.803 27.387 1.00 96.00 961 TYR A N 1
ATOM 7477 C CA . TYR A 1 961 ? 24.130 -1.373 26.505 1.00 96.00 961 TYR A CA 1
ATOM 7478 C C . TYR A 1 961 ? 24.483 -2.841 26.202 1.00 96.00 961 TYR A C 1
ATOM 7480 O O . TYR A 1 961 ? 25.643 -3.113 25.861 1.00 96.00 961 TYR A O 1
ATOM 7488 N N . PRO A 1 962 ? 23.532 -3.788 26.305 1.00 95.56 962 PRO A N 1
ATOM 7489 C CA . PRO A 1 962 ? 23.782 -5.195 26.020 1.00 95.56 962 PRO A CA 1
ATOM 7490 C C . PRO A 1 962 ? 24.175 -5.406 24.556 1.00 95.56 962 PRO A C 1
ATOM 7492 O O . PRO A 1 962 ? 23.458 -5.014 23.634 1.00 95.56 962 PRO A O 1
ATOM 7495 N N . LEU A 1 963 ? 25.312 -6.067 24.336 1.00 94.94 963 LEU A N 1
ATOM 7496 C CA . LEU A 1 963 ? 25.768 -6.418 22.990 1.00 94.94 963 LEU A CA 1
ATOM 7497 C C . LEU A 1 963 ? 25.099 -7.703 22.473 1.00 94.94 963 LEU A C 1
ATOM 7499 O O . LEU A 1 963 ? 24.857 -7.799 21.274 1.00 94.94 963 LEU A O 1
ATOM 7503 N N . ASP A 1 964 ? 24.753 -8.657 23.353 1.00 93.38 964 ASP A N 1
ATOM 7504 C CA . ASP A 1 964 ? 24.004 -9.872 22.984 1.00 93.38 964 ASP A CA 1
ATOM 7505 C C . ASP A 1 964 ? 22.635 -9.491 22.377 1.00 93.38 964 ASP A C 1
ATOM 7507 O O . ASP A 1 964 ? 21.800 -8.912 23.082 1.00 93.38 964 ASP A O 1
ATOM 7511 N N . PRO A 1 965 ? 22.346 -9.842 21.107 1.00 91.38 965 PRO A N 1
ATOM 7512 C CA . PRO A 1 965 ? 21.044 -9.595 20.491 1.00 91.38 965 PRO A CA 1
ATOM 7513 C C . PRO A 1 965 ? 19.860 -10.285 21.181 1.00 91.38 965 PRO A C 1
ATOM 7515 O O . PRO A 1 965 ? 18.711 -9.964 20.879 1.00 91.38 965 PRO A O 1
ATOM 7518 N N . GLU A 1 966 ? 20.089 -11.238 22.090 1.00 92.31 966 GLU A N 1
ATOM 7519 C CA . GLU A 1 966 ? 19.047 -11.805 22.952 1.00 92.31 966 GLU A CA 1
ATOM 7520 C C . GLU A 1 966 ? 18.767 -10.964 24.215 1.00 92.31 966 GLU A C 1
ATOM 7522 O O . GLU A 1 966 ? 17.804 -11.241 24.926 1.00 92.31 966 GLU A O 1
ATOM 7527 N N . GLU A 1 967 ? 19.546 -9.923 24.508 1.00 93.38 967 GLU A N 1
ATOM 7528 C CA . GLU A 1 967 ? 19.349 -9.031 25.666 1.00 93.38 967 GLU A CA 1
ATOM 7529 C C . GLU A 1 967 ? 18.879 -7.617 25.274 1.00 93.38 967 GLU A C 1
ATOM 7531 O O . GLU A 1 967 ? 18.471 -6.830 26.126 1.00 93.38 967 GLU A O 1
ATOM 7536 N N . GLN A 1 968 ? 18.826 -7.316 23.975 1.00 95.25 968 GLN A N 1
ATOM 7537 C CA . GLN A 1 968 ? 18.472 -6.008 23.400 1.00 95.25 968 GLN A CA 1
ATOM 7538 C C . GLN A 1 968 ? 16.956 -5.690 23.386 1.00 95.25 968 GLN A C 1
ATOM 7540 O O . GLN A 1 968 ? 16.429 -5.063 22.463 1.00 95.25 968 GLN A O 1
ATOM 7545 N N . CYS A 1 969 ? 16.246 -6.115 24.434 1.00 97.06 969 CYS A N 1
ATOM 7546 C CA . CYS A 1 969 ? 14.876 -5.717 24.756 1.00 97.06 969 CYS A CA 1
ATOM 7547 C C . CYS A 1 969 ? 14.820 -5.344 26.244 1.00 97.06 969 CYS A C 1
ATOM 7549 O O . CYS A 1 969 ? 14.546 -6.187 27.102 1.00 97.06 969 CYS A O 1
ATOM 7551 N N . ILE A 1 970 ? 15.109 -4.081 26.543 1.00 96.38 970 ILE A N 1
ATOM 7552 C CA . ILE A 1 970 ? 15.341 -3.575 27.896 1.00 96.38 970 ILE A CA 1
ATOM 7553 C C . ILE A 1 970 ? 14.015 -3.053 28.474 1.00 96.38 970 ILE A C 1
ATOM 7555 O O . ILE A 1 970 ? 13.462 -2.088 27.939 1.00 96.38 970 ILE A O 1
ATOM 7559 N N . PRO A 1 971 ? 13.465 -3.667 29.538 1.00 96.69 971 PRO A N 1
ATOM 7560 C CA . PRO A 1 971 ? 12.314 -3.120 30.239 1.00 96.69 971 PRO A CA 1
ATOM 7561 C C . PRO A 1 971 ? 12.731 -1.998 31.200 1.00 96.69 971 PRO A C 1
ATOM 7563 O O . PRO A 1 971 ? 13.854 -1.972 31.701 1.00 96.69 971 PRO A O 1
ATOM 7566 N N . SER A 1 972 ? 11.824 -1.068 31.491 1.00 95.31 972 SER A N 1
ATOM 7567 C CA . SER A 1 972 ? 12.015 -0.046 32.531 1.00 95.31 972 SER A CA 1
ATOM 7568 C C . SER A 1 972 ? 10.677 0.317 33.171 1.00 95.31 972 SER A C 1
ATOM 7570 O O . SER A 1 972 ? 9.782 0.820 32.491 1.00 95.31 972 SER A O 1
ATOM 7572 N N . LEU A 1 973 ? 10.530 0.021 34.467 1.00 95.62 973 LEU A N 1
ATOM 7573 C CA . LEU A 1 973 ? 9.310 0.235 35.254 1.00 95.62 973 LEU A CA 1
ATOM 7574 C C . LEU A 1 973 ? 9.449 1.448 36.185 1.00 95.62 973 LEU A C 1
ATOM 7576 O O . LEU A 1 973 ? 10.242 1.430 37.126 1.00 95.62 973 LEU A O 1
ATOM 7580 N N . PHE A 1 974 ? 8.588 2.443 35.990 1.00 95.38 974 PHE A N 1
ATOM 7581 C CA . PHE A 1 974 ? 8.499 3.657 36.796 1.00 95.38 974 PHE A CA 1
ATOM 7582 C C . PHE A 1 974 ? 7.223 3.604 37.640 1.00 95.38 974 PHE A C 1
ATOM 7584 O O . PHE A 1 974 ? 6.122 3.860 37.152 1.00 95.38 974 PHE A O 1
ATOM 7591 N N . CYS A 1 975 ? 7.369 3.217 38.911 1.00 90.69 975 CYS A N 1
ATOM 7592 C CA . CYS A 1 975 ? 6.231 2.971 39.805 1.00 90.69 975 CYS A CA 1
ATOM 7593 C C . CYS A 1 975 ? 5.430 4.253 40.084 1.00 90.69 975 CYS A C 1
ATOM 7595 O O . CYS A 1 975 ? 4.205 4.216 40.038 1.00 90.69 975 CYS A O 1
ATOM 7597 N N . ASP A 1 976 ? 6.121 5.379 40.285 1.00 89.38 976 ASP A N 1
ATOM 7598 C CA . ASP A 1 976 ? 5.543 6.686 40.633 1.00 89.38 976 ASP A CA 1
ATOM 7599 C C . ASP A 1 976 ? 4.543 7.218 39.591 1.00 89.38 976 ASP A C 1
ATOM 7601 O O . ASP A 1 976 ? 3.591 7.915 39.935 1.00 89.38 976 ASP A O 1
ATOM 7605 N N . ASP A 1 977 ? 4.767 6.895 38.312 1.00 91.25 977 ASP A N 1
ATOM 7606 C CA . ASP A 1 977 ? 3.946 7.345 37.180 1.00 91.25 977 ASP A CA 1
ATOM 7607 C C . ASP A 1 977 ? 3.085 6.217 36.578 1.00 91.25 977 ASP A C 1
ATOM 7609 O O . ASP A 1 977 ? 2.312 6.462 35.653 1.00 91.25 977 ASP A O 1
ATOM 7613 N N . GLY A 1 978 ? 3.224 4.977 37.065 1.00 93.12 978 GLY A N 1
ATOM 7614 C CA . GLY A 1 978 ? 2.533 3.806 36.518 1.00 93.12 978 GLY A CA 1
ATOM 7615 C C . GLY A 1 978 ? 2.941 3.449 35.081 1.00 93.12 978 GLY A C 1
ATOM 7616 O O . GLY A 1 978 ? 2.119 2.928 34.328 1.00 93.12 978 GLY A O 1
ATOM 7617 N N . LEU A 1 979 ? 4.184 3.727 34.667 1.00 96.56 979 LEU A N 1
ATOM 7618 C CA . LEU A 1 979 ? 4.654 3.480 33.295 1.00 96.56 979 LEU A CA 1
ATOM 7619 C C . LEU A 1 979 ? 5.657 2.328 33.220 1.00 96.56 979 LEU A C 1
ATOM 7621 O O . LEU A 1 979 ? 6.542 2.198 34.064 1.00 96.56 979 LEU A O 1
ATOM 7625 N N . LEU A 1 980 ? 5.555 1.514 32.169 1.00 97.38 980 LEU A N 1
ATOM 7626 C CA . LEU A 1 980 ? 6.507 0.452 31.852 1.00 97.38 980 LEU A CA 1
ATOM 7627 C C . LEU A 1 980 ? 6.896 0.541 30.375 1.00 97.38 980 LEU A C 1
ATOM 7629 O O . LEU A 1 980 ? 6.071 0.275 29.504 1.00 97.38 980 LEU A O 1
ATOM 7633 N N . PHE A 1 981 ? 8.153 0.877 30.095 1.00 97.88 981 PHE A N 1
ATOM 7634 C CA . PHE A 1 981 ? 8.702 0.929 28.739 1.00 97.88 981 PHE A CA 1
ATOM 7635 C C . PHE A 1 981 ? 9.408 -0.379 28.367 1.00 97.88 981 PHE A C 1
ATOM 7637 O O . PHE A 1 981 ? 10.035 -1.014 29.214 1.00 97.88 981 PHE A O 1
ATOM 7644 N N . LEU A 1 982 ? 9.331 -0.758 27.091 1.00 97.81 982 LEU A N 1
ATOM 7645 C CA . LEU A 1 982 ? 10.097 -1.834 26.460 1.00 97.81 982 LEU A CA 1
ATOM 7646 C C . LEU A 1 982 ? 10.930 -1.227 25.323 1.00 97.81 982 LEU A C 1
ATOM 7648 O O . LEU A 1 982 ? 10.395 -0.957 24.249 1.00 97.81 982 LEU A O 1
ATOM 7652 N N . ALA A 1 983 ? 12.219 -0.989 25.561 1.00 97.38 983 ALA A N 1
ATOM 7653 C CA . ALA A 1 983 ? 13.153 -0.457 24.569 1.00 97.38 983 ALA A CA 1
ATOM 7654 C C . ALA A 1 983 ? 13.770 -1.608 23.757 1.00 97.38 983 ALA A C 1
ATOM 7656 O O . ALA A 1 983 ? 14.445 -2.472 24.317 1.00 97.38 983 ALA A O 1
ATOM 7657 N N . MET A 1 984 ? 13.510 -1.654 22.450 1.00 96.81 984 MET A N 1
ATOM 7658 C CA . MET A 1 984 ? 13.755 -2.814 21.588 1.00 96.81 984 MET A CA 1
ATOM 7659 C C . MET A 1 984 ? 14.653 -2.456 20.397 1.00 96.81 984 MET A C 1
ATOM 7661 O O . MET A 1 984 ? 14.334 -1.557 19.618 1.00 96.81 984 MET A O 1
ATOM 7665 N N . ASN A 1 985 ? 15.758 -3.186 20.213 1.00 96.00 985 ASN A N 1
ATOM 7666 C CA . ASN A 1 985 ? 16.610 -3.008 19.036 1.00 96.00 985 ASN A CA 1
ATOM 7667 C C . ASN A 1 985 ? 15.945 -3.580 17.778 1.00 96.00 985 ASN A C 1
ATOM 7669 O O . ASN A 1 985 ? 15.528 -4.738 17.765 1.00 96.00 985 ASN A O 1
ATOM 7673 N N . SER A 1 986 ? 15.908 -2.774 16.714 1.00 94.88 986 SER A N 1
ATOM 7674 C CA . SER A 1 986 ? 15.397 -3.173 15.394 1.00 94.88 986 SER A CA 1
ATOM 7675 C C . SER A 1 986 ? 16.476 -3.305 14.310 1.00 94.88 986 SER A C 1
ATOM 7677 O O . SER A 1 986 ? 16.172 -3.724 13.197 1.00 94.88 986 SER A O 1
ATOM 7679 N N . ALA A 1 987 ? 17.729 -2.964 14.633 1.00 93.88 987 ALA A N 1
ATOM 7680 C CA . ALA A 1 987 ? 18.879 -2.972 13.728 1.00 93.88 987 ALA A CA 1
ATOM 7681 C C . ALA A 1 987 ? 19.815 -4.185 13.930 1.00 93.88 987 ALA A C 1
ATOM 7683 O O . ALA A 1 987 ? 20.859 -4.275 13.290 1.00 93.88 987 ALA A O 1
ATOM 7684 N N . TRP A 1 988 ? 19.476 -5.122 14.825 1.00 92.31 988 TRP A N 1
ATOM 7685 C CA . TRP A 1 988 ? 20.382 -6.204 15.240 1.00 92.31 988 TRP A CA 1
ATOM 7686 C C . TRP A 1 988 ? 20.793 -7.161 14.101 1.00 92.31 988 TRP A C 1
ATOM 7688 O O . TRP A 1 988 ? 21.902 -7.692 14.136 1.00 92.31 988 TRP A O 1
ATOM 7698 N N . GLU A 1 989 ? 19.939 -7.344 13.087 1.00 90.75 989 GLU A N 1
ATOM 7699 C CA . GLU A 1 989 ? 20.206 -8.145 11.879 1.00 90.75 989 GLU A CA 1
ATOM 7700 C C . GLU A 1 989 ? 20.702 -7.332 10.671 1.00 90.75 989 GLU A C 1
ATOM 7702 O O . GLU A 1 989 ? 21.044 -7.921 9.645 1.00 90.75 989 GLU A O 1
ATOM 7707 N N . ILE A 1 990 ? 20.773 -6.005 10.760 1.00 91.00 990 ILE A N 1
ATOM 7708 C CA . ILE A 1 990 ? 21.298 -5.160 9.680 1.00 91.00 990 ILE A CA 1
ATOM 7709 C C . ILE A 1 990 ? 22.821 -5.228 9.708 1.00 91.00 990 ILE A C 1
ATOM 7711 O O . ILE A 1 990 ? 23.412 -5.080 10.776 1.00 91.00 990 ILE A O 1
ATOM 7715 N N . ASP A 1 991 ? 23.466 -5.446 8.561 1.00 89.44 991 ASP A N 1
ATOM 7716 C CA . ASP A 1 991 ? 24.927 -5.459 8.400 1.00 89.44 991 ASP A CA 1
ATOM 7717 C C . ASP A 1 991 ? 25.358 -5.150 6.953 1.00 89.44 991 ASP A C 1
ATOM 7719 O O . ASP A 1 991 ? 24.524 -4.896 6.084 1.00 89.44 991 ASP A O 1
ATOM 7723 N N . GLU A 1 992 ? 26.671 -5.161 6.697 1.00 84.88 992 GLU A N 1
ATOM 7724 C CA . GLU A 1 992 ? 27.301 -4.831 5.407 1.00 84.88 992 GLU A CA 1
ATOM 7725 C C . GLU A 1 992 ? 26.802 -5.661 4.212 1.00 84.88 992 GLU A C 1
ATOM 7727 O O . GLU A 1 992 ? 26.849 -5.183 3.076 1.00 84.88 992 GLU A O 1
ATOM 7732 N N . HIS A 1 993 ? 26.291 -6.871 4.453 1.00 87.25 993 HIS A N 1
ATOM 7733 C CA . HIS A 1 993 ? 25.787 -7.782 3.425 1.00 87.25 993 HIS A CA 1
ATOM 7734 C C . HIS A 1 993 ? 24.257 -7.817 3.343 1.00 87.25 993 HIS A C 1
ATOM 7736 O O . HIS A 1 993 ? 23.708 -8.127 2.286 1.00 87.25 993 HIS A O 1
ATOM 7742 N N . PHE A 1 994 ? 23.568 -7.503 4.440 1.00 87.81 994 PHE A N 1
ATOM 7743 C CA . PHE A 1 994 ? 22.123 -7.657 4.582 1.00 87.81 994 PHE A CA 1
ATOM 7744 C C . PHE A 1 994 ? 21.470 -6.389 5.156 1.00 87.81 994 PHE A C 1
ATOM 7746 O O . PHE A 1 994 ? 20.850 -6.406 6.221 1.00 87.81 994 PHE A O 1
ATOM 7753 N N . GLN A 1 995 ? 21.609 -5.279 4.430 1.00 85.06 995 GLN A N 1
ATOM 7754 C CA . GLN A 1 995 ? 21.222 -3.940 4.895 1.00 85.06 995 GLN A CA 1
ATOM 7755 C C . GLN A 1 995 ? 19.704 -3.771 5.125 1.00 85.06 995 GLN A C 1
ATOM 7757 O O . GLN A 1 995 ? 19.299 -2.996 5.980 1.00 85.06 995 GLN A O 1
ATOM 7762 N N . GLU A 1 996 ? 18.858 -4.542 4.432 1.00 81.00 996 GLU A N 1
ATOM 7763 C CA . GLU A 1 996 ? 17.386 -4.448 4.510 1.00 81.00 996 GLU A CA 1
ATOM 7764 C C . GLU A 1 996 ? 16.748 -5.285 5.646 1.00 81.00 996 GLU A C 1
ATOM 7766 O O . GLU A 1 996 ? 15.523 -5.360 5.754 1.00 81.00 996 GLU A O 1
ATOM 7771 N N . ARG A 1 997 ? 17.536 -5.956 6.502 1.00 86.56 997 ARG A N 1
ATOM 7772 C CA . ARG A 1 997 ? 17.012 -6.852 7.557 1.00 86.56 997 ARG A CA 1
ATOM 7773 C C . ARG A 1 997 ? 16.659 -6.134 8.865 1.00 86.56 997 ARG A C 1
ATOM 7775 O O . ARG A 1 997 ? 17.131 -6.519 9.937 1.00 86.56 997 ARG A O 1
ATOM 7782 N N . SER A 1 998 ? 15.803 -5.119 8.805 1.00 90.44 998 SER A N 1
ATOM 7783 C CA . SER A 1 998 ? 15.199 -4.570 10.023 1.00 90.44 998 SER A CA 1
ATOM 7784 C C . SER A 1 998 ? 14.253 -5.607 10.655 1.00 90.44 998 SER A C 1
ATOM 7786 O O . SER A 1 998 ? 13.360 -6.159 10.004 1.00 90.44 998 SER A O 1
ATOM 7788 N N . SER A 1 999 ? 14.479 -5.950 11.927 1.00 92.25 999 SER A N 1
ATOM 7789 C CA . SER A 1 999 ? 13.739 -7.018 12.619 1.00 92.25 999 SER A CA 1
ATOM 7790 C C . SER A 1 999 ? 13.836 -6.898 14.142 1.00 92.25 999 SER A C 1
ATOM 7792 O O . SER A 1 999 ? 14.760 -6.282 14.663 1.00 92.25 999 SER A O 1
ATOM 7794 N N . ILE A 1 1000 ? 12.904 -7.517 14.873 1.00 92.88 1000 ILE A N 1
ATOM 7795 C CA . ILE A 1 1000 ? 12.962 -7.646 16.336 1.00 92.88 1000 ILE A CA 1
ATOM 7796 C C . ILE A 1 1000 ? 13.357 -9.078 16.708 1.00 92.88 1000 ILE A C 1
ATOM 7798 O O . ILE A 1 1000 ? 12.655 -10.028 16.359 1.00 92.88 1000 ILE A O 1
ATOM 7802 N N . SER A 1 1001 ? 14.421 -9.230 17.500 1.00 93.06 1001 SER A N 1
ATOM 7803 C CA . SER A 1 1001 ? 14.831 -10.517 18.076 1.00 93.06 1001 SER A CA 1
ATOM 7804 C C . SER A 1 1001 ? 13.712 -11.110 18.944 1.00 93.06 1001 SER A C 1
ATOM 7806 O O . SER A 1 1001 ? 13.385 -10.603 20.022 1.00 93.06 1001 SER A O 1
ATOM 7808 N N . GLU A 1 1002 ? 13.119 -12.221 18.494 1.00 91.25 1002 GLU A N 1
ATOM 7809 C CA . GLU A 1 1002 ? 12.041 -12.901 19.224 1.00 91.25 1002 GLU A CA 1
ATOM 7810 C C . GLU A 1 1002 ? 12.453 -13.326 20.639 1.00 91.25 1002 GLU A C 1
ATOM 7812 O O . GLU A 1 1002 ? 11.635 -13.302 21.566 1.00 91.25 1002 GLU A O 1
ATOM 7817 N N . LYS A 1 1003 ? 13.717 -13.738 20.792 1.00 93.06 1003 LYS A N 1
ATOM 7818 C CA . LYS A 1 1003 ? 14.289 -14.180 22.064 1.00 93.06 1003 LYS A CA 1
ATOM 7819 C C . LYS A 1 1003 ? 14.490 -13.003 23.012 1.00 93.06 1003 LYS A C 1
ATOM 7821 O O . LYS A 1 1003 ? 14.146 -13.131 24.187 1.00 93.06 1003 LYS A O 1
ATOM 7826 N N . ALA A 1 1004 ? 14.956 -11.860 22.498 1.00 94.50 1004 ALA A N 1
ATOM 7827 C CA . ALA A 1 1004 ? 15.035 -10.629 23.276 1.00 94.50 1004 ALA A CA 1
ATOM 7828 C C . ALA A 1 1004 ? 13.655 -10.208 23.768 1.00 94.50 1004 ALA A C 1
ATOM 7830 O O . ALA A 1 1004 ? 13.476 -10.029 24.968 1.00 94.50 1004 ALA A O 1
ATOM 7831 N N . LEU A 1 1005 ? 12.652 -10.153 22.885 1.00 95.81 1005 LEU A N 1
ATOM 7832 C CA . LEU A 1 1005 ? 11.292 -9.797 23.289 1.00 95.81 1005 LEU A CA 1
ATOM 7833 C C . LEU A 1 1005 ? 10.739 -10.748 24.366 1.00 95.81 1005 LEU A C 1
ATOM 7835 O O . LEU A 1 1005 ? 10.160 -10.295 25.352 1.00 95.81 1005 LEU A O 1
ATOM 7839 N N . ALA A 1 1006 ? 10.951 -12.060 24.229 1.00 93.81 1006 ALA A N 1
ATOM 7840 C CA . ALA A 1 1006 ? 10.524 -13.031 25.237 1.00 93.81 1006 ALA A CA 1
ATOM 7841 C C . ALA A 1 1006 ? 11.229 -12.826 26.596 1.00 93.81 1006 ALA A C 1
ATOM 7843 O O . ALA A 1 1006 ? 10.567 -12.823 27.638 1.00 93.81 1006 ALA A O 1
ATOM 7844 N N . ARG A 1 1007 ? 12.554 -12.612 26.596 1.00 95.69 1007 ARG A N 1
ATOM 7845 C CA . ARG A 1 1007 ? 13.349 -12.327 27.805 1.00 95.69 1007 ARG A CA 1
ATOM 7846 C C . ARG A 1 1007 ? 12.932 -11.000 28.452 1.00 95.69 1007 ARG A C 1
ATOM 7848 O O . ARG A 1 1007 ? 12.666 -10.978 29.653 1.00 95.69 1007 ARG A O 1
ATOM 7855 N N . GLY A 1 1008 ? 12.806 -9.929 27.669 1.00 95.88 1008 GLY A N 1
ATOM 7856 C CA . GLY A 1 1008 ? 12.418 -8.591 28.122 1.00 95.88 1008 GLY A CA 1
ATOM 7857 C C . GLY A 1 1008 ? 11.025 -8.558 28.749 1.00 95.88 1008 GLY A C 1
ATOM 7858 O O . GLY A 1 1008 ? 10.864 -8.044 29.854 1.00 95.88 1008 GLY A O 1
ATOM 7859 N N . LEU A 1 1009 ? 10.033 -9.205 28.124 1.00 95.81 1009 LEU A N 1
ATOM 7860 C CA . LEU A 1 1009 ? 8.688 -9.358 28.695 1.00 95.81 1009 LEU A CA 1
ATOM 7861 C C . LEU A 1 1009 ? 8.683 -10.174 29.996 1.00 95.81 1009 LEU A C 1
ATOM 7863 O O . LEU A 1 1009 ? 7.971 -9.832 30.943 1.00 95.81 1009 LEU A O 1
ATOM 7867 N N . ALA A 1 1010 ? 9.486 -11.238 30.075 1.00 95.19 1010 ALA A N 1
ATOM 7868 C CA . ALA A 1 1010 ? 9.625 -12.014 31.303 1.00 95.19 1010 ALA A CA 1
ATOM 7869 C C . ALA A 1 1010 ? 10.270 -11.184 32.429 1.00 95.19 1010 ALA A C 1
ATOM 7871 O O . ALA A 1 1010 ? 9.821 -11.260 33.573 1.00 95.19 1010 ALA A O 1
ATOM 7872 N N . THR A 1 1011 ? 11.279 -1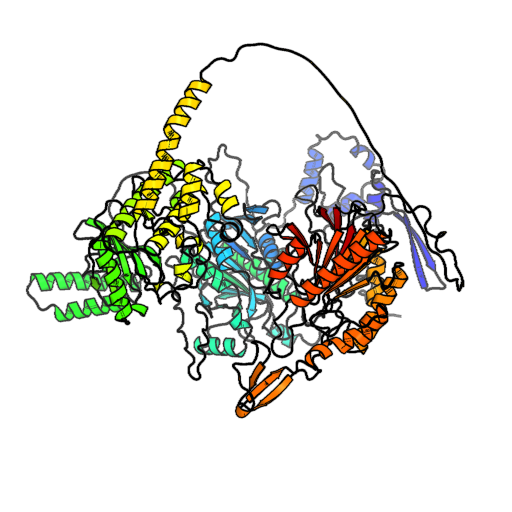0.366 32.117 1.00 95.69 1011 THR A N 1
ATOM 7873 C CA . THR A 1 1011 ? 11.902 -9.430 33.067 1.00 95.69 1011 THR A CA 1
ATOM 7874 C C . THR A 1 1011 ? 10.914 -8.353 33.520 1.00 95.69 1011 THR A C 1
ATOM 7876 O O . THR A 1 1011 ? 10.712 -8.214 34.723 1.00 95.69 1011 THR A O 1
ATOM 7879 N N . ALA A 1 1012 ? 10.203 -7.699 32.597 1.00 94.94 1012 ALA A N 1
ATOM 7880 C CA . ALA A 1 1012 ? 9.159 -6.713 32.892 1.00 94.94 1012 ALA A CA 1
ATOM 7881 C C . ALA A 1 1012 ? 8.092 -7.245 33.866 1.00 94.94 1012 ALA A C 1
ATOM 7883 O O . ALA A 1 1012 ? 7.735 -6.588 34.845 1.00 94.94 1012 ALA A O 1
ATOM 7884 N N . ASN A 1 1013 ? 7.602 -8.467 33.631 1.00 94.62 1013 ASN A N 1
ATOM 7885 C CA . ASN A 1 1013 ? 6.622 -9.108 34.508 1.00 94.62 1013 ASN A CA 1
ATOM 7886 C C . ASN A 1 1013 ? 7.203 -9.423 35.902 1.00 94.62 1013 ASN A C 1
ATOM 7888 O O . ASN A 1 1013 ? 6.504 -9.243 36.899 1.00 94.62 1013 ASN A O 1
ATOM 7892 N N . ARG A 1 1014 ? 8.473 -9.854 35.996 1.00 95.75 1014 ARG A N 1
ATOM 7893 C CA . ARG A 1 1014 ? 9.150 -10.078 37.289 1.00 95.75 1014 ARG A CA 1
ATOM 7894 C C . ARG A 1 1014 ? 9.361 -8.777 38.061 1.00 95.75 1014 ARG A C 1
ATOM 7896 O O . ARG A 1 1014 ? 9.157 -8.761 39.270 1.00 95.75 1014 ARG A O 1
ATOM 7903 N N . GLU A 1 1015 ? 9.751 -7.696 37.391 1.00 93.75 1015 GLU A N 1
ATOM 7904 C CA . GLU A 1 1015 ? 9.962 -6.393 38.030 1.00 93.75 1015 GLU A CA 1
ATOM 7905 C C . GLU A 1 1015 ? 8.665 -5.787 38.560 1.00 93.75 1015 GLU A C 1
ATOM 7907 O O . GLU A 1 1015 ? 8.652 -5.289 39.686 1.00 93.75 1015 GLU A O 1
ATOM 7912 N N . LEU A 1 1016 ? 7.572 -5.908 37.800 1.00 93.25 1016 LEU A N 1
ATOM 7913 C CA . LEU A 1 1016 ? 6.239 -5.497 38.233 1.00 93.25 1016 LEU A CA 1
ATOM 7914 C C . LEU A 1 1016 ? 5.765 -6.305 39.448 1.00 93.25 1016 LEU A C 1
ATOM 7916 O O . LEU A 1 1016 ? 5.385 -5.719 40.460 1.00 93.25 1016 LEU A O 1
ATOM 7920 N N . ALA A 1 1017 ? 5.864 -7.637 39.393 1.00 92.69 1017 ALA A N 1
ATOM 7921 C CA . ALA A 1 1017 ? 5.502 -8.500 40.518 1.00 92.69 1017 ALA A CA 1
ATOM 7922 C C . ALA A 1 1017 ? 6.353 -8.209 41.769 1.00 92.69 1017 ALA A C 1
ATOM 7924 O O . ALA A 1 1017 ? 5.828 -8.187 42.882 1.00 92.69 1017 ALA A O 1
ATOM 7925 N N . ARG A 1 1018 ? 7.652 -7.925 41.594 1.00 93.88 1018 ARG A N 1
ATOM 7926 C CA . ARG A 1 1018 ? 8.551 -7.503 42.677 1.00 93.88 1018 ARG A CA 1
ATOM 7927 C C . ARG A 1 1018 ? 8.130 -6.159 43.274 1.00 93.88 1018 ARG A C 1
ATOM 7929 O O . ARG A 1 1018 ? 8.019 -6.063 44.489 1.00 93.88 1018 ARG A O 1
ATOM 7936 N N . ALA A 1 1019 ? 7.839 -5.149 42.452 1.00 92.00 1019 ALA A N 1
ATOM 7937 C CA . ALA A 1 1019 ? 7.376 -3.842 42.929 1.00 92.00 1019 ALA A CA 1
ATOM 7938 C C . ALA A 1 1019 ? 6.062 -3.934 43.723 1.00 92.00 1019 ALA A C 1
ATOM 7940 O O . ALA A 1 1019 ? 5.906 -3.255 44.737 1.00 92.00 1019 ALA A O 1
ATOM 7941 N N . GLN A 1 1020 ? 5.152 -4.816 43.301 1.00 92.00 1020 GLN A N 1
ATOM 7942 C CA . GLN A 1 1020 ? 3.899 -5.093 44.004 1.00 92.00 1020 GLN A CA 1
ATOM 7943 C C . GLN A 1 1020 ? 4.092 -5.886 45.306 1.00 92.00 1020 GLN A C 1
ATOM 7945 O O . GLN A 1 1020 ? 3.366 -5.664 46.273 1.00 92.00 1020 GLN A O 1
ATOM 7950 N N . ALA A 1 1021 ? 5.065 -6.800 45.357 1.00 91.38 1021 ALA A N 1
ATOM 7951 C CA . ALA A 1 1021 ? 5.416 -7.538 46.572 1.00 91.38 1021 ALA A CA 1
ATOM 7952 C C . ALA A 1 1021 ? 6.136 -6.657 47.610 1.00 91.38 1021 ALA A C 1
ATOM 7954 O O . ALA A 1 1021 ? 5.894 -6.795 48.805 1.00 91.38 1021 ALA A O 1
ATOM 7955 N N . GLU A 1 1022 ? 6.978 -5.728 47.153 1.00 92.88 1022 GLU A N 1
ATOM 7956 C CA . GLU A 1 1022 ? 7.705 -4.750 47.978 1.00 92.88 1022 GLU A CA 1
ATOM 7957 C C . GLU A 1 1022 ? 6.837 -3.547 48.401 1.00 92.88 1022 GLU A C 1
ATOM 7959 O O . GLU A 1 1022 ? 7.323 -2.650 49.084 1.00 92.88 1022 GLU A O 1
ATOM 7964 N N . GLY A 1 1023 ? 5.567 -3.484 47.982 1.00 86.44 1023 GLY A N 1
ATOM 7965 C CA . GLY A 1 1023 ? 4.648 -2.387 48.314 1.00 86.44 1023 GLY A CA 1
ATOM 7966 C C . GLY A 1 1023 ? 4.937 -1.055 47.608 1.00 86.44 1023 GLY A C 1
ATOM 7967 O O . GLY A 1 1023 ? 4.230 -0.081 47.850 1.00 86.44 1023 GLY A O 1
ATOM 7968 N N . ARG A 1 1024 ? 5.924 -1.006 46.701 1.00 90.25 1024 ARG A N 1
ATOM 7969 C CA . ARG A 1 1024 ? 6.251 0.176 45.875 1.00 90.25 1024 ARG A CA 1
ATOM 7970 C C . ARG A 1 1024 ? 5.173 0.502 44.837 1.00 90.25 1024 ARG A C 1
ATOM 7972 O O . ARG A 1 1024 ? 5.168 1.593 44.281 1.00 90.25 1024 ARG A O 1
ATOM 7979 N N . LEU A 1 1025 ? 4.278 -0.445 44.566 1.00 88.62 1025 LEU A N 1
ATOM 7980 C CA . LEU A 1 1025 ? 3.110 -0.279 43.711 1.00 88.62 1025 LEU A CA 1
ATOM 7981 C C . LEU A 1 1025 ? 1.949 -1.109 44.284 1.00 88.62 1025 LEU A C 1
ATOM 7983 O O . LEU A 1 1025 ? 2.156 -2.248 44.699 1.00 88.62 1025 LEU A O 1
ATOM 7987 N N . ALA A 1 1026 ? 0.722 -0.583 44.298 1.00 85.25 1026 ALA A N 1
ATOM 7988 C CA . ALA A 1 1026 ? -0.434 -1.381 44.716 1.00 85.25 1026 ALA A CA 1
ATOM 7989 C C . ALA A 1 1026 ? -0.718 -2.515 43.708 1.00 85.25 1026 ALA A C 1
ATOM 7991 O O . ALA A 1 1026 ? -0.490 -2.366 42.506 1.00 85.25 1026 ALA A O 1
ATOM 7992 N N . LYS A 1 1027 ? -1.239 -3.656 44.184 1.00 79.94 1027 LYS A N 1
ATOM 7993 C CA . LYS A 1 1027 ? -1.496 -4.840 43.335 1.00 79.94 1027 LYS A CA 1
ATOM 7994 C C . LYS A 1 1027 ? -2.443 -4.557 42.165 1.00 79.94 1027 LYS A C 1
ATOM 7996 O O . LYS A 1 1027 ? -2.223 -5.079 41.078 1.00 79.94 1027 LYS A O 1
ATOM 8001 N N . ASP A 1 1028 ? -3.427 -3.690 42.387 1.00 82.06 1028 ASP A N 1
ATOM 8002 C CA . ASP A 1 1028 ? -4.441 -3.307 41.400 1.00 82.06 1028 ASP A CA 1
ATOM 8003 C C . ASP A 1 1028 ? -4.177 -1.919 40.778 1.00 82.06 1028 ASP A C 1
ATOM 8005 O O . ASP A 1 1028 ? -5.058 -1.344 40.139 1.00 82.06 1028 ASP A O 1
ATOM 8009 N N . ALA A 1 1029 ? -2.979 -1.347 40.969 1.00 83.75 1029 ALA A N 1
ATOM 8010 C CA . ALA A 1 1029 ? -2.623 -0.073 40.348 1.00 83.75 1029 ALA A CA 1
ATOM 8011 C C . ALA A 1 1029 ? -2.549 -0.216 38.813 1.00 83.75 1029 ALA A C 1
ATOM 8013 O O . ALA A 1 1029 ? -1.935 -1.171 38.322 1.00 83.75 1029 ALA A O 1
ATOM 8014 N N . PRO A 1 1030 ? -3.123 0.724 38.039 1.00 86.81 1030 PRO A N 1
ATOM 8015 C CA . PRO A 1 1030 ? -3.005 0.702 36.588 1.00 86.81 1030 PRO A CA 1
ATOM 8016 C C . PRO A 1 1030 ? -1.546 0.929 36.174 1.00 86.81 1030 PRO A C 1
ATOM 8018 O O . PRO A 1 1030 ? -0.885 1.836 36.675 1.00 86.81 1030 PRO A O 1
ATOM 8021 N N . VAL A 1 1031 ? -1.058 0.115 35.233 1.00 93.00 1031 VAL A N 1
ATOM 8022 C CA . VAL A 1 1031 ? 0.265 0.287 34.618 1.00 93.00 1031 VAL A CA 1
ATOM 8023 C C . VAL A 1 1031 ? 0.123 0.316 33.105 1.00 93.00 1031 VAL A C 1
ATOM 8025 O O . VAL A 1 1031 ? -0.292 -0.675 32.497 1.00 93.00 1031 VAL A O 1
ATOM 8028 N N . LEU A 1 1032 ? 0.497 1.435 32.489 1.00 95.00 1032 LEU A N 1
ATOM 8029 C CA . LEU A 1 1032 ? 0.554 1.564 31.038 1.00 95.00 1032 LEU A CA 1
ATOM 8030 C C . LEU A 1 1032 ? 1.857 0.952 30.521 1.00 95.00 1032 LEU A C 1
ATOM 8032 O O . LEU A 1 1032 ? 2.950 1.344 30.928 1.00 95.00 1032 LEU A O 1
ATOM 8036 N N . ARG A 1 1033 ? 1.736 -0.001 29.594 1.00 96.38 1033 ARG A N 1
ATOM 8037 C CA . ARG A 1 1033 ? 2.873 -0.621 28.908 1.00 96.38 1033 ARG A CA 1
ATOM 8038 C C . ARG A 1 1033 ? 3.087 0.034 27.547 1.00 96.38 1033 ARG A C 1
ATOM 8040 O O . ARG A 1 1033 ? 2.172 0.047 26.715 1.00 96.38 1033 ARG A O 1
ATOM 8047 N N . LEU A 1 1034 ? 4.300 0.537 27.336 1.00 96.69 1034 LEU A N 1
ATOM 8048 C CA . LEU A 1 1034 ? 4.768 1.175 26.113 1.00 96.69 1034 LEU A CA 1
ATOM 8049 C C . LEU A 1 1034 ? 5.879 0.341 25.462 1.00 96.69 1034 LEU A C 1
ATOM 8051 O O . LEU A 1 1034 ? 6.686 -0.265 26.165 1.00 96.69 1034 LEU A O 1
ATOM 8055 N N . ALA A 1 1035 ? 5.958 0.346 24.134 1.00 96.62 1035 ALA A N 1
ATOM 8056 C CA . ALA A 1 1035 ? 7.083 -0.221 23.386 1.00 96.62 1035 ALA A CA 1
ATOM 8057 C C . ALA A 1 1035 ? 7.769 0.853 22.532 1.00 96.62 1035 ALA A C 1
ATOM 8059 O O . ALA A 1 1035 ? 7.097 1.732 21.996 1.00 96.62 1035 ALA A O 1
ATOM 8060 N N . VAL A 1 1036 ? 9.094 0.779 22.408 1.00 97.12 1036 VAL A N 1
ATOM 8061 C CA . VAL A 1 1036 ? 9.915 1.721 21.635 1.00 97.12 1036 VAL A CA 1
ATOM 8062 C C . VAL A 1 1036 ? 10.884 0.937 20.754 1.00 97.12 1036 VAL A C 1
ATOM 8064 O O . VAL A 1 1036 ? 11.583 0.058 21.254 1.00 97.12 1036 VAL A O 1
ATOM 8067 N N . TRP A 1 1037 ? 10.944 1.257 19.464 1.00 95.81 1037 TRP A N 1
ATOM 8068 C CA . TRP A 1 1037 ? 11.935 0.726 18.515 1.00 95.81 1037 TRP A CA 1
ATOM 8069 C C . TRP A 1 1037 ? 12.294 1.797 17.464 1.00 95.81 1037 TRP A C 1
ATOM 8071 O O . TRP A 1 1037 ? 11.883 2.944 17.613 1.00 95.81 1037 TRP A O 1
ATOM 8081 N N . HIS A 1 1038 ? 13.091 1.475 16.438 1.00 93.62 1038 HIS A N 1
ATOM 8082 C CA . HIS A 1 1038 ? 13.506 2.445 15.409 1.00 93.62 1038 HIS A CA 1
ATOM 8083 C C . HIS A 1 1038 ? 12.758 2.259 14.076 1.00 93.62 1038 HIS A C 1
ATOM 8085 O O . HIS A 1 1038 ? 11.858 3.040 13.796 1.00 93.62 1038 HIS A O 1
ATOM 8091 N N . HIS A 1 1039 ? 13.049 1.222 13.286 1.00 90.75 1039 HIS A N 1
ATOM 8092 C CA . HIS A 1 1039 ? 12.480 1.061 11.935 1.00 90.75 1039 HIS A CA 1
ATOM 8093 C C . HIS A 1 1039 ? 10.942 0.928 11.925 1.00 90.75 1039 HIS A C 1
ATOM 8095 O O . HIS A 1 1039 ? 10.388 0.244 12.790 1.00 90.75 1039 HIS A O 1
ATOM 8101 N N . PRO A 1 1040 ? 10.215 1.501 10.950 1.00 87.06 1040 PRO A N 1
ATOM 8102 C CA . PRO A 1 1040 ? 8.757 1.450 10.924 1.00 87.06 1040 PRO A CA 1
ATOM 8103 C C . PRO A 1 1040 ? 8.227 0.029 10.667 1.00 87.06 1040 PRO A C 1
ATOM 8105 O O . PRO A 1 1040 ? 8.954 -0.877 10.268 1.00 87.06 1040 PRO A O 1
ATOM 8108 N N . ILE A 1 1041 ? 6.923 -0.183 10.862 1.00 78.38 1041 ILE A N 1
ATOM 8109 C CA . ILE A 1 1041 ? 6.217 -1.416 10.435 1.00 78.38 1041 ILE A CA 1
ATOM 8110 C C . ILE A 1 1041 ? 5.360 -1.200 9.172 1.00 78.38 1041 ILE A C 1
ATOM 8112 O O . ILE A 1 1041 ? 4.657 -2.098 8.707 1.00 78.38 1041 ILE A O 1
ATOM 8116 N N . THR A 1 1042 ? 5.436 -0.001 8.597 1.00 70.69 1042 THR A N 1
ATOM 8117 C CA . THR A 1 1042 ? 4.774 0.449 7.365 1.00 70.69 1042 THR A CA 1
ATOM 8118 C C . THR A 1 1042 ? 5.773 1.262 6.523 1.00 70.69 1042 THR A C 1
ATOM 8120 O O . THR A 1 1042 ? 6.845 1.601 7.014 1.00 70.69 1042 THR A O 1
ATOM 8123 N N . GLY A 1 1043 ? 5.474 1.528 5.248 1.00 65.38 1043 GLY A N 1
ATOM 8124 C CA . GLY A 1 1043 ? 6.432 2.158 4.323 1.00 65.38 1043 GLY A CA 1
ATOM 8125 C C . GLY A 1 1043 ? 7.445 1.176 3.712 1.00 65.38 1043 GLY A C 1
ATOM 8126 O O . GLY A 1 1043 ? 7.270 -0.045 3.794 1.00 65.38 1043 GLY A O 1
ATOM 8127 N N . ASN A 1 1044 ? 8.478 1.715 3.056 1.00 60.94 1044 ASN A N 1
ATOM 8128 C CA . ASN A 1 1044 ? 9.456 0.935 2.282 1.00 60.94 1044 ASN A CA 1
ATOM 8129 C C . ASN A 1 1044 ? 10.527 0.261 3.160 1.00 60.94 1044 ASN A C 1
ATOM 8131 O O . ASN A 1 1044 ? 10.809 -0.919 2.971 1.00 60.94 1044 ASN A O 1
ATOM 8135 N N . GLU A 1 1045 ? 11.059 0.969 4.159 1.00 68.38 1045 GLU A N 1
ATOM 8136 C CA . GLU A 1 1045 ? 12.123 0.507 5.081 1.00 68.38 1045 GLU A CA 1
ATOM 8137 C C . GLU A 1 1045 ? 11.565 -0.286 6.285 1.00 68.38 1045 GLU A C 1
ATOM 8139 O O . GLU A 1 1045 ? 12.169 -0.383 7.357 1.00 68.38 1045 GLU A O 1
ATOM 8144 N N . LYS A 1 1046 ? 10.364 -0.851 6.121 1.00 81.38 1046 LYS A N 1
ATOM 8145 C CA . LYS A 1 1046 ? 9.627 -1.511 7.197 1.00 81.38 1046 LYS A CA 1
ATOM 8146 C C . LYS A 1 1046 ? 10.286 -2.807 7.673 1.00 81.38 1046 LYS A C 1
ATOM 8148 O O . LYS A 1 1046 ? 10.800 -3.595 6.878 1.00 81.38 1046 LYS A O 1
ATOM 8153 N N . ILE A 1 1047 ? 10.090 -3.108 8.953 1.00 83.62 1047 ILE A N 1
ATOM 8154 C CA . ILE A 1 1047 ? 10.312 -4.440 9.515 1.00 83.62 1047 ILE A CA 1
ATOM 8155 C C . ILE A 1 1047 ? 9.393 -5.434 8.793 1.00 83.62 1047 ILE A C 1
ATOM 8157 O O . ILE A 1 1047 ? 8.169 -5.389 8.929 1.00 83.62 1047 ILE A O 1
ATOM 8161 N N . GLN A 1 1048 ? 9.983 -6.350 8.021 1.00 74.44 1048 GLN A N 1
ATOM 8162 C CA . GLN A 1 1048 ? 9.227 -7.303 7.196 1.00 74.44 1048 GLN A CA 1
ATOM 8163 C C . GLN A 1 1048 ? 8.484 -8.355 8.039 1.00 74.44 1048 GLN A C 1
ATOM 8165 O O . GLN A 1 1048 ? 7.412 -8.823 7.654 1.00 74.44 1048 GLN A O 1
ATOM 8170 N N . ALA A 1 1049 ? 9.039 -8.723 9.199 1.00 77.81 1049 ALA A N 1
ATOM 8171 C CA . ALA A 1 1049 ? 8.493 -9.731 10.106 1.00 77.81 1049 ALA A CA 1
ATOM 8172 C C . ALA A 1 1049 ? 7.739 -9.084 11.287 1.00 77.81 1049 ALA A C 1
ATOM 8174 O O . ALA A 1 1049 ? 8.270 -8.949 12.387 1.00 77.81 1049 ALA A O 1
ATOM 8175 N N . ASP A 1 1050 ? 6.474 -8.705 11.081 1.00 74.38 1050 ASP A N 1
ATOM 8176 C CA . ASP A 1 1050 ? 5.670 -7.955 12.066 1.00 74.38 1050 ASP A CA 1
ATOM 8177 C C . ASP A 1 1050 ? 5.078 -8.800 13.223 1.00 74.38 1050 ASP A C 1
ATOM 8179 O O . ASP A 1 1050 ? 4.357 -8.283 14.083 1.00 74.38 1050 ASP A O 1
ATOM 8183 N N . ALA A 1 1051 ? 5.386 -10.101 13.284 1.00 81.00 1051 ALA A N 1
ATOM 8184 C CA . ALA A 1 1051 ? 4.801 -11.054 14.236 1.00 81.00 1051 ALA A CA 1
ATOM 8185 C C . ALA A 1 1051 ? 4.984 -10.647 15.715 1.00 81.00 1051 ALA A C 1
ATOM 8187 O O . ALA A 1 1051 ? 4.125 -10.934 16.559 1.00 81.00 1051 ALA A O 1
ATOM 8188 N N . PHE A 1 1052 ? 6.063 -9.922 16.027 1.00 87.69 1052 PHE A N 1
ATOM 8189 C CA . PHE A 1 1052 ? 6.356 -9.403 17.364 1.00 87.69 1052 PHE A CA 1
ATOM 8190 C C . PHE A 1 1052 ? 5.251 -8.469 17.902 1.00 87.69 1052 PHE A C 1
ATOM 8192 O O . PHE A 1 1052 ? 4.952 -8.507 19.098 1.00 87.69 1052 PHE A O 1
ATOM 8199 N N . MET A 1 1053 ? 4.559 -7.720 17.031 1.00 87.38 1053 MET A N 1
ATOM 8200 C CA . MET A 1 1053 ? 3.430 -6.849 17.399 1.00 87.38 1053 MET A CA 1
ATOM 8201 C C . MET A 1 1053 ? 2.276 -7.636 18.040 1.00 87.38 1053 MET A C 1
ATOM 8203 O O . MET A 1 1053 ? 1.598 -7.146 18.944 1.00 87.38 1053 MET A O 1
ATOM 8207 N N . GLY A 1 1054 ? 2.073 -8.891 17.623 1.00 84.62 1054 GLY A N 1
ATOM 8208 C CA . GLY A 1 1054 ? 1.102 -9.792 18.248 1.00 84.62 1054 GLY A CA 1
ATOM 8209 C C . GLY A 1 1054 ? 1.461 -10.131 19.699 1.00 84.62 1054 GLY A C 1
ATOM 8210 O O . GLY A 1 1054 ? 0.580 -10.135 20.562 1.00 84.62 1054 GLY A O 1
ATOM 8211 N N . ARG A 1 1055 ? 2.753 -10.346 19.990 1.00 88.50 1055 ARG A N 1
ATOM 8212 C CA . ARG A 1 1055 ? 3.251 -10.611 21.353 1.00 88.50 1055 ARG A CA 1
ATOM 8213 C C . ARG A 1 1055 ? 3.175 -9.366 22.239 1.00 88.50 1055 ARG A C 1
ATOM 8215 O O . ARG A 1 1055 ? 2.765 -9.489 23.389 1.00 88.50 1055 ARG A O 1
ATOM 8222 N N . LEU A 1 1056 ? 3.481 -8.177 21.708 1.00 90.81 1056 LEU A N 1
ATOM 8223 C CA . LEU A 1 1056 ? 3.319 -6.908 22.436 1.00 90.81 1056 LEU A CA 1
ATOM 8224 C C . LEU A 1 1056 ? 1.860 -6.698 22.879 1.00 90.81 1056 LEU A C 1
ATOM 8226 O O . LEU A 1 1056 ? 1.607 -6.446 24.058 1.00 90.81 1056 LEU A O 1
ATOM 8230 N N . ARG A 1 1057 ? 0.890 -6.916 21.977 1.00 87.44 1057 ARG A N 1
ATOM 8231 C CA . ARG A 1 1057 ? -0.546 -6.886 22.313 1.00 87.44 1057 ARG A CA 1
ATOM 8232 C C . ARG A 1 1057 ? -0.903 -7.900 23.407 1.00 87.44 1057 ARG A C 1
ATOM 8234 O O . ARG A 1 1057 ? -1.588 -7.547 24.363 1.00 87.44 1057 ARG A O 1
ATOM 8241 N N . GLN A 1 1058 ? -0.462 -9.155 23.280 1.00 87.31 1058 GLN A N 1
ATOM 8242 C CA . GLN A 1 1058 ? -0.720 -10.200 24.285 1.00 87.31 1058 GLN A CA 1
ATOM 8243 C C . GLN A 1 1058 ? -0.116 -9.857 25.655 1.00 87.31 1058 GLN A C 1
ATOM 8245 O O . GLN A 1 1058 ? -0.701 -10.180 26.684 1.00 87.31 1058 GLN A O 1
ATOM 8250 N N . ALA A 1 1059 ? 1.018 -9.154 25.672 1.00 87.88 1059 ALA A N 1
ATOM 8251 C CA . ALA A 1 1059 ? 1.654 -8.644 26.879 1.00 87.88 1059 ALA A CA 1
ATOM 8252 C C . ALA A 1 1059 ? 1.011 -7.362 27.446 1.00 87.88 1059 ALA A C 1
ATOM 8254 O O . ALA A 1 1059 ? 1.535 -6.808 28.415 1.00 87.88 1059 ALA A O 1
ATOM 8255 N N . GLY A 1 1060 ? -0.099 -6.883 26.876 1.00 89.25 1060 GLY A N 1
ATOM 8256 C CA . GLY A 1 1060 ? -0.831 -5.716 27.368 1.00 89.25 1060 GLY A CA 1
ATOM 8257 C C . GLY A 1 1060 ? -0.189 -4.366 27.038 1.00 89.25 1060 GLY A C 1
ATOM 8258 O O . GLY A 1 1060 ? -0.540 -3.375 27.674 1.00 89.25 1060 GLY A O 1
ATOM 8259 N N . VAL A 1 1061 ? 0.733 -4.306 26.069 1.00 92.81 1061 VAL A N 1
ATOM 8260 C CA . VAL A 1 1061 ? 1.185 -3.030 25.486 1.00 92.81 1061 VAL A CA 1
ATOM 8261 C C . VAL A 1 1061 ? -0.013 -2.327 24.842 1.00 92.81 1061 VAL A C 1
ATOM 8263 O O . VAL A 1 1061 ? -0.892 -2.989 24.287 1.00 92.81 1061 VAL A O 1
ATOM 8266 N N . ARG A 1 1062 ? -0.064 -0.994 24.943 1.00 89.25 1062 ARG A N 1
ATOM 8267 C CA . ARG A 1 1062 ? -1.131 -0.158 24.356 1.00 89.25 1062 ARG A CA 1
ATOM 8268 C C . ARG A 1 1062 ? -0.609 0.929 23.429 1.00 89.25 1062 ARG A C 1
ATOM 8270 O O . ARG A 1 1062 ? -1.243 1.207 22.412 1.00 89.25 1062 ARG A O 1
ATOM 8277 N N . LEU A 1 1063 ? 0.542 1.504 23.773 1.00 91.69 1063 LEU A N 1
ATOM 8278 C CA . LEU A 1 1063 ? 1.173 2.592 23.038 1.00 91.69 1063 LEU A CA 1
ATOM 8279 C C . LEU A 1 1063 ? 2.556 2.167 22.539 1.00 91.69 1063 LEU A C 1
ATOM 8281 O O . LEU A 1 1063 ? 3.335 1.565 23.274 1.00 91.69 1063 LEU A O 1
ATOM 8285 N N . CYS A 1 1064 ? 2.858 2.491 21.292 1.00 93.62 1064 CYS A N 1
ATOM 8286 C CA . CYS A 1 1064 ? 4.104 2.156 20.625 1.00 93.62 1064 CYS A CA 1
ATOM 8287 C C . CYS A 1 1064 ? 4.708 3.412 19.995 1.00 93.62 1064 CYS A C 1
ATOM 8289 O O . CYS A 1 1064 ? 3.986 4.187 19.369 1.00 93.62 1064 CYS A O 1
ATOM 8291 N N . LEU A 1 1065 ? 6.020 3.589 20.125 1.00 93.62 1065 LEU A N 1
ATOM 8292 C CA . LEU A 1 1065 ? 6.781 4.694 19.541 1.00 93.62 1065 LEU A CA 1
ATOM 8293 C C . LEU A 1 1065 ? 7.840 4.117 18.591 1.00 93.62 1065 LEU A C 1
ATOM 8295 O O . LEU A 1 1065 ? 8.563 3.196 18.976 1.00 93.62 1065 LEU A O 1
ATOM 8299 N N . HIS A 1 1066 ? 7.958 4.646 17.373 1.00 91.12 1066 HIS A N 1
ATOM 8300 C CA . HIS A 1 1066 ? 9.068 4.297 16.478 1.00 91.12 1066 HIS A CA 1
ATOM 8301 C C . HIS A 1 1066 ? 9.638 5.497 15.727 1.00 91.12 1066 HIS A C 1
ATOM 8303 O O . HIS A 1 1066 ? 9.075 6.589 15.759 1.00 91.12 1066 HIS A O 1
ATOM 8309 N N . GLY A 1 1067 ? 10.766 5.278 15.061 1.00 83.06 1067 GLY A N 1
ATOM 8310 C CA . GLY A 1 1067 ? 11.504 6.259 14.279 1.00 83.06 1067 GLY A CA 1
ATOM 8311 C C . GLY A 1 1067 ? 11.465 6.019 12.774 1.00 83.06 1067 GLY A C 1
ATOM 8312 O O . GLY A 1 1067 ? 10.545 5.356 12.282 1.00 83.06 1067 GLY A O 1
ATOM 8313 N N . 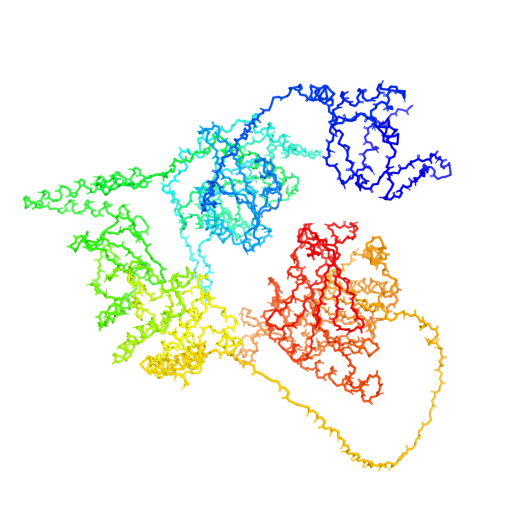HIS A 1 1068 ? 12.468 6.556 12.071 1.00 71.25 1068 HIS A N 1
ATOM 8314 C CA . HIS A 1 1068 ? 12.771 6.275 10.665 1.00 71.25 1068 HIS A CA 1
ATOM 8315 C C . HIS A 1 1068 ? 11.550 6.474 9.739 1.00 71.25 1068 HIS A C 1
ATOM 8317 O O . HIS A 1 1068 ? 11.248 5.666 8.860 1.00 71.25 1068 HIS A O 1
ATOM 8323 N N . VAL A 1 1069 ? 10.787 7.556 9.973 1.00 63.94 1069 VAL A N 1
ATOM 8324 C CA . VAL A 1 1069 ? 9.642 7.958 9.133 1.00 63.94 1069 VAL A CA 1
ATOM 8325 C C . VAL A 1 1069 ? 10.065 9.119 8.243 1.00 63.94 1069 VAL A C 1
ATOM 8327 O O . VAL A 1 1069 ? 10.158 10.266 8.680 1.00 63.94 1069 VAL A O 1
ATOM 8330 N N . HIS A 1 1070 ? 10.339 8.802 6.978 1.00 60.47 1070 HIS A N 1
ATOM 8331 C CA . HIS A 1 1070 ? 10.921 9.725 5.999 1.00 60.47 1070 HIS A CA 1
ATOM 8332 C C . HIS A 1 1070 ? 9.863 10.380 5.076 1.00 60.47 1070 HIS A C 1
ATOM 8334 O O . HIS A 1 1070 ? 10.216 11.045 4.103 1.00 60.47 1070 HIS A O 1
ATOM 8340 N N . GLU A 1 1071 ? 8.568 10.213 5.375 1.00 56.72 1071 GLU A N 1
ATOM 8341 C CA . GLU A 1 1071 ? 7.437 10.625 4.528 1.00 56.72 1071 GLU A CA 1
ATOM 8342 C C . GLU A 1 1071 ? 6.540 11.689 5.198 1.00 56.72 1071 GLU A C 1
ATOM 8344 O O . GLU A 1 1071 ? 6.175 11.566 6.364 1.00 56.72 1071 GLU A O 1
ATOM 8349 N N . GLU A 1 1072 ? 6.085 12.697 4.439 1.00 52.22 1072 GLU A N 1
ATOM 8350 C CA . GLU A 1 1072 ? 5.211 13.799 4.910 1.00 52.22 1072 GLU A CA 1
ATOM 8351 C C . GLU A 1 1072 ? 3.754 13.401 5.247 1.00 52.22 1072 GLU A C 1
ATOM 8353 O O . GLU A 1 1072 ? 2.881 14.255 5.427 1.00 52.22 1072 GLU A O 1
ATOM 8358 N N . ARG A 1 1073 ? 3.433 12.106 5.309 1.00 56.06 1073 ARG A N 1
ATOM 8359 C CA . ARG A 1 1073 ? 2.053 11.639 5.489 1.00 56.06 1073 ARG A CA 1
ATOM 8360 C C . ARG A 1 1073 ? 1.749 11.402 6.962 1.00 56.06 1073 ARG A C 1
ATOM 8362 O O . ARG A 1 1073 ? 2.337 10.536 7.602 1.00 56.06 1073 ARG A O 1
ATOM 8369 N N . ALA A 1 1074 ? 0.735 12.107 7.463 1.00 55.31 1074 ALA A N 1
ATOM 8370 C CA . ALA A 1 1074 ? 0.195 11.946 8.815 1.00 55.31 1074 ALA A CA 1
ATOM 8371 C C . ALA A 1 1074 ? -0.130 10.476 9.176 1.00 55.31 1074 ALA A C 1
ATOM 8373 O O . ALA A 1 1074 ? 0.015 10.077 10.326 1.00 55.31 1074 ALA A O 1
ATOM 8374 N N . GLU A 1 1075 ? -0.494 9.661 8.181 1.00 55.72 1075 GLU A N 1
ATOM 8375 C CA . GLU A 1 1075 ? -0.781 8.221 8.291 1.00 55.72 1075 GLU A CA 1
ATOM 8376 C C . GLU A 1 1075 ? 0.419 7.357 8.727 1.00 55.72 1075 GLU A C 1
ATOM 8378 O O . GLU A 1 1075 ? 0.206 6.280 9.273 1.00 55.72 1075 GLU A O 1
ATOM 8383 N N . PHE A 1 1076 ? 1.663 7.809 8.525 1.00 53.12 1076 PHE A N 1
ATOM 8384 C CA . PHE A 1 1076 ? 2.871 7.114 9.004 1.00 53.12 1076 PHE A CA 1
ATOM 8385 C C . PHE A 1 1076 ? 3.390 7.659 10.342 1.00 53.12 1076 PHE A C 1
ATOM 8387 O O . PHE A 1 1076 ? 4.216 7.025 10.995 1.00 53.12 1076 PHE A O 1
ATOM 8394 N N . LEU A 1 1077 ? 2.883 8.817 10.771 1.00 52.56 1077 LEU A N 1
ATOM 8395 C CA . LEU A 1 1077 ? 3.244 9.474 12.032 1.00 52.56 1077 LEU A CA 1
ATOM 8396 C C . LEU A 1 1077 ? 2.219 9.190 13.141 1.00 52.56 1077 LEU A C 1
ATOM 8398 O O . LEU A 1 1077 ? 2.555 9.246 14.321 1.00 52.56 1077 LEU A O 1
ATOM 8402 N N . ASN A 1 1078 ? 0.992 8.822 12.770 1.00 49.25 1078 ASN A N 1
ATOM 8403 C CA . ASN A 1 1078 ? -0.024 8.282 13.663 1.00 49.25 1078 ASN A CA 1
ATOM 8404 C C . ASN A 1 1078 ? -0.873 7.242 12.933 1.00 49.25 1078 ASN A C 1
ATOM 8406 O O . ASN A 1 1078 ? -1.618 7.575 12.008 1.00 49.25 1078 ASN A O 1
ATOM 8410 N N . TYR A 1 1079 ? -0.837 6.005 13.416 1.00 56.97 1079 TYR A N 1
ATOM 8411 C CA . TYR A 1 1079 ? -1.795 4.988 13.017 1.00 56.97 1079 TYR A CA 1
ATOM 8412 C C . TYR A 1 1079 ? -2.174 4.106 14.207 1.00 56.97 1079 TYR A C 1
ATOM 8414 O O . TYR A 1 1079 ? -1.347 3.557 14.935 1.00 56.97 1079 TYR A O 1
ATOM 8422 N N . LEU A 1 1080 ? -3.481 3.933 14.385 1.00 46.81 1080 LEU A N 1
ATOM 8423 C CA . LEU A 1 1080 ? -4.016 2.779 15.092 1.00 46.81 1080 LEU A CA 1
ATOM 8424 C C . LEU A 1 1080 ? -3.766 1.557 14.204 1.00 46.81 1080 LEU A C 1
ATOM 8426 O O . LEU A 1 1080 ? -4.235 1.560 13.069 1.00 46.81 1080 LEU A O 1
ATOM 8430 N N . ASP A 1 1081 ? -3.105 0.506 14.703 1.00 52.66 1081 ASP A N 1
ATOM 8431 C CA . ASP A 1 1081 ? -3.202 -0.828 14.093 1.00 52.66 1081 ASP A CA 1
ATOM 8432 C C . ASP A 1 1081 ? -4.629 -1.340 14.378 1.00 52.66 1081 ASP A C 1
ATOM 8434 O O . ASP A 1 1081 ? -4.901 -1.798 15.499 1.00 52.66 1081 ASP A O 1
ATOM 8438 N N . PRO A 1 1082 ? -5.576 -1.292 13.414 1.00 43.59 1082 PRO A N 1
ATOM 8439 C CA . PRO A 1 1082 ? -6.979 -1.605 13.688 1.00 43.59 1082 PRO A CA 1
ATOM 8440 C C . PRO A 1 1082 ? -7.190 -3.117 13.839 1.00 43.59 1082 PRO A C 1
ATOM 8442 O O . PRO A 1 1082 ? -8.248 -3.570 14.269 1.00 43.59 1082 PRO A O 1
ATOM 8445 N N . GLN A 1 1083 ? -6.180 -3.908 13.469 1.00 42.47 1083 GLN A N 1
ATOM 8446 C CA . GLN A 1 1083 ? -6.169 -5.361 13.528 1.00 42.47 1083 GLN A CA 1
ATOM 8447 C C . GLN A 1 1083 ? -5.706 -5.833 14.918 1.00 42.47 1083 GLN A C 1
ATOM 8449 O O . GLN A 1 1083 ? -6.087 -6.920 15.367 1.00 42.47 1083 GLN A O 1
ATOM 8454 N N . ARG A 1 1084 ? -4.887 -5.026 15.614 1.00 51.72 1084 ARG A N 1
ATOM 8455 C CA . ARG A 1 1084 ? -4.290 -5.371 16.914 1.00 51.72 1084 ARG A CA 1
ATOM 8456 C C . ARG A 1 1084 ? -4.740 -4.502 18.093 1.00 51.72 1084 ARG A C 1
ATOM 8458 O O . ARG A 1 1084 ? -4.635 -4.979 19.219 1.00 51.72 1084 ARG A O 1
ATOM 8465 N N . GLY A 1 1085 ? -5.292 -3.308 17.882 1.00 63.69 1085 GLY A N 1
ATOM 8466 C CA . GLY A 1 1085 ? -5.673 -2.413 18.986 1.00 63.69 1085 GLY A CA 1
ATOM 8467 C C . GLY A 1 1085 ? -4.459 -1.862 19.742 1.00 63.69 1085 GLY A C 1
ATOM 8468 O O . GLY A 1 1085 ? -4.499 -1.735 20.964 1.00 63.69 1085 GLY A O 1
ATOM 8469 N N . LEU A 1 1086 ? -3.377 -1.613 18.999 1.00 78.94 1086 LEU A N 1
ATOM 8470 C CA . LEU A 1 1086 ? -2.163 -0.931 19.442 1.00 78.94 1086 LEU A CA 1
ATOM 8471 C C . LEU A 1 1086 ? -2.118 0.433 18.750 1.00 78.94 1086 LEU A C 1
ATOM 8473 O O . LEU A 1 1086 ? -2.291 0.502 17.531 1.00 78.94 1086 LEU A O 1
ATOM 8477 N N . HIS A 1 1087 ? -1.873 1.497 19.508 1.00 84.31 1087 HIS A N 1
ATOM 8478 C CA . HIS A 1 1087 ? -1.622 2.820 18.945 1.00 84.31 1087 HIS A CA 1
ATOM 8479 C C . HIS A 1 1087 ? -0.135 2.995 18.669 1.00 84.31 1087 HIS A C 1
ATOM 8481 O O . HIS A 1 1087 ? 0.682 2.746 19.554 1.00 84.31 1087 HIS A O 1
ATOM 8487 N N . VAL A 1 1088 ? 0.212 3.414 17.453 1.00 86.62 1088 VAL A N 1
ATOM 8488 C CA . VAL A 1 1088 ? 1.599 3.561 17.011 1.00 86.62 1088 VAL A CA 1
ATOM 8489 C C . VAL A 1 1088 ? 1.853 5.000 16.562 1.00 86.62 1088 VAL A C 1
ATOM 8491 O O . VAL A 1 1088 ? 1.126 5.534 15.723 1.00 86.62 1088 VAL A O 1
ATOM 8494 N N . ILE A 1 1089 ? 2.879 5.621 17.145 1.00 88.81 1089 ILE A N 1
ATOM 8495 C CA . ILE A 1 1089 ? 3.305 6.997 16.873 1.00 88.81 1089 ILE A CA 1
ATOM 8496 C C . ILE A 1 1089 ? 4.694 6.960 16.230 1.00 88.81 1089 ILE A C 1
ATOM 8498 O O . ILE A 1 1089 ? 5.640 6.410 16.800 1.00 88.81 1089 ILE A O 1
ATOM 8502 N N . GLY A 1 1090 ? 4.813 7.563 15.050 1.00 84.75 1090 GLY A N 1
ATOM 8503 C CA . GLY A 1 1090 ? 6.079 7.757 14.350 1.00 84.75 1090 GLY A CA 1
ATOM 8504 C C . GLY A 1 1090 ? 6.723 9.086 14.747 1.00 84.75 1090 GLY A C 1
ATOM 8505 O O . GLY A 1 1090 ? 6.076 10.132 14.697 1.00 84.75 1090 GLY A O 1
ATOM 8506 N N . GLY A 1 1091 ? 8.001 9.056 15.123 1.00 73.12 1091 GLY A N 1
ATOM 8507 C CA . GLY A 1 1091 ? 8.784 10.216 15.566 1.00 73.12 1091 GLY A CA 1
ATOM 8508 C C . GLY A 1 1091 ? 9.165 11.194 14.453 1.00 73.12 1091 GLY A C 1
ATOM 8509 O O . GLY A 1 1091 ? 9.659 12.282 14.741 1.00 73.12 1091 GLY A O 1
ATOM 8510 N N . GLY A 1 1092 ? 8.943 10.820 13.189 1.00 73.19 1092 GLY A N 1
ATOM 8511 C CA . GLY A 1 1092 ? 9.480 11.552 12.049 1.00 73.19 1092 GLY A CA 1
ATOM 8512 C C . GLY A 1 1092 ? 11.003 11.512 12.071 1.00 73.19 1092 GLY A C 1
ATOM 8513 O O . GLY A 1 1092 ? 11.576 10.460 12.329 1.00 73.19 1092 GLY A O 1
ATOM 8514 N N . SER A 1 1093 ? 11.643 12.654 11.819 1.00 79.19 1093 SER A N 1
ATOM 8515 C CA . SER A 1 1093 ? 13.100 12.757 11.766 1.00 79.19 1093 SER A CA 1
ATOM 8516 C C . SER A 1 1093 ? 13.582 14.146 12.172 1.00 79.19 1093 SER A C 1
ATOM 8518 O O . SER A 1 1093 ? 13.176 15.149 11.581 1.00 79.19 1093 SER A O 1
ATOM 8520 N N . PHE A 1 1094 ? 14.447 14.220 13.176 1.00 84.06 1094 PHE A N 1
ATOM 8521 C CA . PHE A 1 1094 ? 14.832 15.465 13.836 1.00 84.06 1094 PHE A CA 1
ATOM 8522 C C . PHE A 1 1094 ? 15.979 16.200 13.123 1.00 84.06 1094 PHE A C 1
ATOM 8524 O O . PHE A 1 1094 ? 15.966 17.438 13.028 1.00 84.06 1094 PHE A O 1
ATOM 8531 N N . GLY A 1 1095 ? 16.966 15.448 12.620 1.00 68.25 1095 GLY A N 1
ATOM 8532 C CA . GLY A 1 1095 ? 18.256 15.987 12.178 1.00 68.25 1095 GLY A CA 1
ATOM 8533 C C . GLY A 1 1095 ? 18.766 15.552 10.801 1.00 68.25 1095 GLY A C 1
ATOM 8534 O O . GLY A 1 1095 ? 19.758 16.131 10.363 1.00 68.25 1095 GLY A O 1
ATOM 8535 N N . ALA A 1 1096 ? 18.094 14.625 10.101 1.00 59.34 1096 ALA A N 1
ATOM 8536 C CA . ALA A 1 1096 ? 18.619 13.927 8.915 1.00 59.34 1096 ALA A CA 1
ATOM 8537 C C . ALA A 1 1096 ? 19.429 14.778 7.900 1.00 59.34 1096 ALA A C 1
ATOM 8539 O O . ALA A 1 1096 ? 19.045 15.920 7.583 1.00 59.34 1096 ALA A O 1
ATOM 8540 N N . PRO A 1 1097 ? 20.541 14.225 7.365 1.00 48.91 1097 PRO A N 1
ATOM 8541 C CA . PRO A 1 1097 ? 21.523 14.971 6.586 1.00 48.91 1097 PRO A CA 1
ATOM 8542 C C . PRO A 1 1097 ? 21.057 15.307 5.162 1.00 48.91 1097 PRO A C 1
ATOM 8544 O O . PRO A 1 1097 ? 20.474 14.495 4.441 1.00 48.91 1097 PRO A O 1
ATOM 8547 N N . THR A 1 1098 ? 21.405 16.518 4.720 1.00 43.66 1098 THR A N 1
ATOM 8548 C CA . THR A 1 1098 ? 20.903 17.191 3.505 1.00 43.66 1098 THR A CA 1
ATOM 8549 C C . THR A 1 1098 ? 21.243 16.494 2.178 1.00 43.66 1098 THR A C 1
ATOM 8551 O O . THR A 1 1098 ? 20.695 16.841 1.141 1.00 43.66 1098 THR A O 1
ATOM 8554 N N . HIS A 1 1099 ? 22.151 15.516 2.178 1.00 38.03 1099 HIS A N 1
ATOM 8555 C CA . HIS A 1 1099 ? 22.538 14.749 0.987 1.00 38.03 1099 HIS A CA 1
ATOM 8556 C C . HIS A 1 1099 ? 21.729 13.454 0.793 1.00 38.03 1099 HIS A C 1
ATOM 8558 O O . HIS A 1 1099 ? 21.806 12.856 -0.277 1.00 38.03 1099 HIS A O 1
ATOM 8564 N N . AL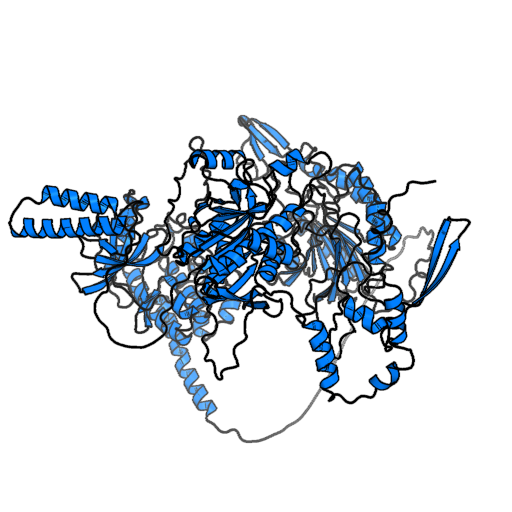A A 1 1100 ? 20.939 13.040 1.791 1.00 40.22 1100 ALA A N 1
ATOM 8565 C CA . ALA A 1 1100 ? 20.057 11.872 1.714 1.00 40.22 1100 ALA A CA 1
ATOM 8566 C C . ALA A 1 1100 ? 18.574 12.235 1.492 1.00 40.22 1100 ALA A C 1
ATOM 8568 O O . ALA A 1 1100 ? 17.755 11.343 1.285 1.00 40.22 1100 ALA A O 1
ATOM 8569 N N . ARG A 1 1101 ? 18.203 13.526 1.532 1.00 48.53 1101 ARG A N 1
ATOM 8570 C CA . ARG A 1 1101 ? 16.807 13.979 1.403 1.00 48.53 1101 ARG A CA 1
ATOM 8571 C C . ARG A 1 1101 ? 16.655 15.255 0.568 1.00 48.53 1101 ARG A C 1
ATOM 8573 O O . ARG A 1 1101 ? 17.515 16.129 0.654 1.00 48.53 1101 ARG A O 1
ATOM 8580 N N . PRO A 1 1102 ? 15.542 15.416 -0.172 1.00 46.50 1102 PRO A N 1
ATOM 8581 C CA . PRO A 1 1102 ? 15.143 16.712 -0.714 1.00 46.50 1102 PRO A CA 1
ATOM 8582 C C . PRO A 1 1102 ? 14.784 17.693 0.416 1.00 46.50 1102 PRO A C 1
ATOM 8584 O O . PRO A 1 1102 ? 14.221 17.286 1.432 1.00 46.50 1102 PRO A O 1
ATOM 8587 N N . GLU A 1 1103 ? 15.000 18.995 0.201 1.00 45.03 1103 GLU A N 1
ATOM 8588 C CA . GLU A 1 1103 ? 14.632 20.067 1.153 1.00 45.03 1103 GLU A CA 1
ATOM 8589 C C . GLU A 1 1103 ? 13.103 20.186 1.379 1.00 45.03 1103 GLU A C 1
ATOM 8591 O O . GLU A 1 1103 ? 12.645 20.951 2.220 1.00 45.03 1103 GLU A O 1
ATOM 8596 N N . SER A 1 1104 ? 12.291 19.408 0.652 1.00 49.75 1104 SER A N 1
ATOM 8597 C CA . SER A 1 1104 ? 10.833 19.379 0.782 1.00 49.75 1104 SER A CA 1
ATOM 8598 C C . SER A 1 1104 ? 10.305 18.580 1.977 1.00 49.75 1104 SER A C 1
ATOM 8600 O O . SER A 1 1104 ? 9.128 18.716 2.278 1.00 49.75 1104 SER A O 1
ATOM 8602 N N . VAL A 1 1105 ? 11.114 17.743 2.643 1.00 59.19 1105 VAL A N 1
ATOM 8603 C CA . VAL A 1 1105 ? 10.652 16.953 3.803 1.00 59.19 1105 VAL A CA 1
ATOM 8604 C C . VAL A 1 1105 ? 11.013 17.680 5.108 1.00 59.19 1105 VAL A C 1
ATOM 8606 O O . VAL A 1 1105 ? 12.201 17.789 5.425 1.00 59.19 1105 VAL A O 1
ATOM 8609 N N . PRO A 1 1106 ? 10.033 18.174 5.893 1.00 65.81 1106 PRO A N 1
ATOM 8610 C CA . PRO A 1 1106 ? 10.286 18.861 7.146 1.00 65.81 1106 PRO A CA 1
ATOM 8611 C C . PRO A 1 1106 ? 10.914 17.919 8.168 1.00 65.81 1106 PRO A C 1
ATOM 8613 O O . PRO A 1 1106 ? 10.586 16.736 8.259 1.00 65.81 1106 PRO A O 1
ATOM 8616 N N . ARG A 1 1107 ? 11.775 18.492 9.005 1.00 83.56 1107 ARG A N 1
ATOM 8617 C CA . ARG A 1 1107 ? 12.219 17.849 10.240 1.00 83.56 1107 ARG A CA 1
ATOM 8618 C C . ARG A 1 1107 ? 11.064 17.863 11.234 1.00 83.56 1107 ARG A C 1
ATOM 8620 O O . ARG A 1 1107 ? 10.313 18.838 11.262 1.00 83.56 1107 ARG A O 1
ATOM 8627 N N . LEU A 1 1108 ? 10.917 16.811 12.028 1.00 87.00 1108 LEU A N 1
ATOM 8628 C CA . LEU A 1 1108 ? 9.781 16.596 12.925 1.00 87.00 1108 LEU A CA 1
ATOM 8629 C C . LEU A 1 1108 ? 10.245 16.195 14.330 1.00 87.00 1108 LEU A C 1
ATOM 8631 O O . LEU A 1 1108 ? 11.319 15.616 14.492 1.00 87.00 1108 LEU A O 1
ATOM 8635 N N . TYR A 1 1109 ? 9.410 16.486 15.327 1.00 91.62 1109 TYR A N 1
ATOM 8636 C CA . TYR A 1 1109 ? 9.440 15.831 16.636 1.00 91.62 1109 TYR A CA 1
ATOM 8637 C C . TYR A 1 1109 ? 8.032 15.773 17.243 1.00 91.62 1109 TYR A C 1
ATOM 8639 O O . TYR A 1 1109 ? 7.144 16.528 16.831 1.00 91.62 1109 TYR A O 1
ATOM 8647 N N . ASN A 1 1110 ? 7.825 14.900 18.236 1.00 92.69 1110 ASN A N 1
ATOM 8648 C CA . ASN A 1 1110 ? 6.558 14.808 18.965 1.00 92.69 1110 ASN A CA 1
ATOM 8649 C C . ASN A 1 1110 ? 6.729 15.151 20.452 1.00 92.69 1110 ASN A C 1
ATOM 8651 O O . ASN A 1 1110 ? 7.669 14.697 21.102 1.00 92.69 1110 ASN A O 1
ATOM 8655 N N . LEU A 1 1111 ? 5.768 15.886 21.011 1.00 94.19 1111 LEU A N 1
ATOM 8656 C CA . LEU A 1 1111 ? 5.562 16.017 22.455 1.00 94.19 1111 LEU A CA 1
ATOM 8657 C C . LEU A 1 1111 ? 4.244 15.328 22.821 1.00 94.19 1111 LEU A C 1
ATOM 8659 O O . LEU A 1 1111 ? 3.196 15.652 22.262 1.00 94.19 1111 LEU A O 1
ATOM 8663 N N . LEU A 1 1112 ? 4.293 14.379 23.750 1.00 94.94 1112 LEU A N 1
ATOM 8664 C CA . LEU A 1 1112 ? 3.128 13.635 24.216 1.00 94.94 1112 LEU A CA 1
ATOM 8665 C C . LEU A 1 1112 ? 2.753 14.109 25.625 1.00 94.94 1112 LEU A C 1
ATOM 8667 O O . LEU A 1 1112 ? 3.574 14.052 26.540 1.00 94.94 1112 LEU A O 1
ATOM 8671 N N . GLU A 1 1113 ? 1.499 14.514 25.807 1.00 93.69 1113 GLU A N 1
ATOM 8672 C CA . GLU A 1 1113 ? 0.894 14.808 27.106 1.00 93.69 1113 GLU A CA 1
ATOM 8673 C C . GLU A 1 1113 ? -0.060 13.669 27.494 1.00 93.69 1113 GLU A C 1
ATOM 8675 O O . GLU A 1 1113 ? -1.191 13.569 27.012 1.00 93.69 1113 GLU A O 1
ATOM 8680 N N . LEU A 1 1114 ? 0.413 12.768 28.354 1.00 94.12 1114 LEU A N 1
ATOM 8681 C CA . LEU A 1 1114 ? -0.342 11.624 28.859 1.00 94.12 1114 LEU A CA 1
ATOM 8682 C C . LEU A 1 1114 ? -1.080 12.018 30.142 1.00 94.12 1114 LEU A C 1
ATOM 8684 O O . LEU A 1 1114 ? -0.470 12.421 31.133 1.00 94.12 1114 LEU A O 1
ATOM 8688 N N . ARG A 1 1115 ? -2.407 11.883 30.162 1.00 92.19 1115 ARG A N 1
ATOM 8689 C CA . ARG A 1 1115 ? -3.195 12.149 31.371 1.00 92.19 1115 ARG A CA 1
ATOM 8690 C C . ARG A 1 1115 ? -2.857 11.129 32.461 1.00 92.19 1115 ARG A C 1
ATOM 8692 O O . ARG A 1 1115 ? -2.637 9.953 32.188 1.00 92.19 1115 ARG A O 1
ATOM 8699 N N . ARG A 1 1116 ? -2.890 11.577 33.721 1.00 88.50 1116 ARG A N 1
ATOM 8700 C CA . ARG A 1 1116 ? -2.631 10.755 34.924 1.00 88.50 1116 ARG A CA 1
ATOM 8701 C C . ARG A 1 1116 ? -3.641 9.607 35.126 1.00 88.50 1116 ARG A C 1
ATOM 8703 O O . ARG A 1 1116 ? -3.428 8.769 35.992 1.00 88.50 1116 ARG A O 1
ATOM 8710 N N . ASP A 1 1117 ? -4.713 9.549 34.326 1.00 87.50 1117 ASP A N 1
ATOM 8711 C CA . ASP A 1 1117 ? -5.621 8.394 34.239 1.00 87.50 1117 ASP A CA 1
ATOM 8712 C C . ASP A 1 1117 ? -5.024 7.210 33.449 1.00 87.50 1117 ASP A C 1
ATOM 8714 O O . ASP A 1 1117 ? -5.547 6.100 33.522 1.00 87.50 1117 ASP A O 1
ATOM 8718 N N . LEU A 1 1118 ? -3.931 7.436 32.708 1.00 90.81 1118 LEU A N 1
ATOM 8719 C CA . LEU A 1 1118 ? -3.273 6.487 31.807 1.00 90.81 1118 LEU A CA 1
ATOM 8720 C C . LEU A 1 1118 ? -4.187 5.944 30.687 1.00 90.81 1118 LEU A C 1
ATOM 8722 O O . LEU A 1 1118 ? -3.902 4.897 30.106 1.00 90.81 1118 LEU A O 1
ATOM 8726 N N . GLN A 1 1119 ? -5.291 6.635 30.381 1.00 87.94 1119 GLN A N 1
ATOM 8727 C CA . GLN A 1 1119 ? -6.276 6.253 29.356 1.00 87.94 1119 GLN A CA 1
ATOM 8728 C C . GLN A 1 1119 ? -6.262 7.178 28.133 1.00 87.94 1119 GLN A C 1
ATOM 8730 O O . GLN A 1 1119 ? -6.792 6.812 27.085 1.00 87.94 1119 GLN A O 1
ATOM 8735 N N . HIS A 1 1120 ? -5.691 8.378 28.251 1.00 89.94 1120 HIS A N 1
ATOM 8736 C CA . HIS A 1 1120 ? -5.717 9.387 27.193 1.00 89.94 1120 HIS A CA 1
ATOM 8737 C C . HIS A 1 1120 ? -4.353 10.057 27.035 1.00 89.94 1120 HIS A C 1
ATOM 8739 O O . HIS A 1 1120 ? -3.811 10.591 28.003 1.00 89.94 1120 HIS A O 1
ATOM 8745 N N . VAL A 1 1121 ? -3.833 10.091 25.808 1.00 92.69 1121 VAL A N 1
ATOM 8746 C CA . VAL A 1 1121 ? -2.622 10.841 25.451 1.00 92.69 1121 VAL A CA 1
ATOM 8747 C C . VAL A 1 1121 ? -2.929 11.817 24.323 1.00 92.69 1121 VAL A C 1
ATOM 8749 O O . VAL A 1 1121 ? -3.577 11.460 23.340 1.00 92.69 1121 VAL A O 1
ATOM 8752 N N . GLN A 1 1122 ? -2.486 13.060 24.475 1.00 91.25 1122 GLN A N 1
ATOM 8753 C CA . GLN A 1 1122 ? -2.512 14.068 23.424 1.00 91.25 1122 GLN A CA 1
ATOM 8754 C C . GLN A 1 1122 ? -1.115 14.172 22.818 1.00 91.25 1122 GLN A C 1
ATOM 8756 O O . GLN A 1 1122 ? -0.129 14.230 23.546 1.00 91.25 1122 GLN A O 1
ATOM 8761 N N . VAL A 1 1123 ? -1.018 14.168 21.493 1.00 91.75 1123 VAL A N 1
ATOM 8762 C CA . VAL A 1 1123 ? 0.258 14.176 20.773 1.00 91.75 1123 VAL A CA 1
ATOM 8763 C C . VAL A 1 1123 ? 0.340 15.451 19.954 1.00 91.75 1123 VAL A C 1
ATOM 8765 O O . VAL A 1 1123 ? -0.498 15.684 19.085 1.00 91.75 1123 VAL A O 1
ATOM 8768 N N . HIS A 1 1124 ? 1.340 16.276 20.240 1.00 90.31 1124 HIS A N 1
ATOM 8769 C CA . HIS A 1 1124 ? 1.664 17.498 19.516 1.00 90.31 1124 HIS A CA 1
ATOM 8770 C C . HIS A 1 1124 ? 2.810 17.192 18.557 1.00 90.31 1124 HIS A C 1
ATOM 8772 O O . HIS A 1 1124 ? 3.895 16.823 19.007 1.00 90.31 1124 HIS A O 1
ATOM 8778 N N . THR A 1 1125 ? 2.593 17.366 17.254 1.00 89.19 1125 THR A N 1
ATOM 8779 C CA . THR A 1 1125 ? 3.650 17.180 16.251 1.00 89.19 1125 THR A CA 1
ATOM 8780 C C . THR A 1 1125 ? 4.164 18.546 15.815 1.00 89.19 1125 THR A C 1
ATOM 8782 O O . THR A 1 1125 ? 3.396 19.413 15.389 1.00 89.19 1125 THR A O 1
ATOM 8785 N N . ARG A 1 1126 ? 5.474 18.748 15.938 1.00 88.94 1126 ARG A N 1
ATOM 8786 C CA . ARG A 1 1126 ? 6.171 19.991 15.592 1.00 88.94 1126 ARG A CA 1
ATOM 8787 C C . ARG A 1 1126 ? 6.995 19.768 14.334 1.00 88.94 1126 ARG A C 1
ATOM 8789 O O . ARG A 1 1126 ? 7.515 18.673 14.125 1.00 88.94 1126 ARG A O 1
ATOM 8796 N N . CYS A 1 1127 ? 7.103 20.788 13.490 1.00 87.31 1127 CYS A N 1
ATOM 8797 C CA . CYS A 1 1127 ? 7.806 20.716 12.215 1.00 87.31 1127 CYS A CA 1
ATOM 8798 C C . CYS A 1 1127 ? 8.783 21.876 12.017 1.00 87.31 1127 CYS A C 1
ATOM 8800 O O . CYS A 1 1127 ? 8.554 22.990 12.475 1.00 87.31 1127 CYS A O 1
ATOM 8802 N N . ARG A 1 1128 ? 9.869 21.618 11.289 1.00 83.88 1128 ARG A N 1
ATOM 8803 C CA . ARG A 1 1128 ? 10.851 22.616 10.859 1.00 83.88 1128 ARG A CA 1
ATOM 8804 C C . ARG A 1 1128 ? 11.165 22.380 9.387 1.00 83.88 1128 ARG A C 1
ATOM 8806 O O . ARG A 1 1128 ? 11.828 21.409 9.028 1.00 83.88 1128 ARG A O 1
ATOM 8813 N N . ARG A 1 1129 ? 10.653 23.268 8.530 1.00 71.31 1129 ARG A N 1
ATOM 8814 C CA . ARG A 1 1129 ? 10.651 23.103 7.061 1.00 71.31 1129 ARG A CA 1
ATOM 8815 C C . ARG A 1 1129 ? 11.979 23.426 6.372 1.00 71.31 1129 ARG A C 1
ATOM 8817 O O . ARG A 1 1129 ? 12.141 23.071 5.217 1.00 71.31 1129 ARG A O 1
ATOM 8824 N N . LYS A 1 1130 ? 12.896 24.132 7.042 1.00 66.50 1130 LYS A N 1
ATOM 8825 C CA . LYS A 1 1130 ? 14.209 24.518 6.499 1.00 66.50 1130 LYS A CA 1
ATOM 8826 C C . LYS A 1 1130 ? 15.299 24.386 7.553 1.00 66.50 1130 LYS A C 1
ATOM 8828 O O . LYS A 1 1130 ? 15.049 24.593 8.743 1.00 66.50 1130 LYS A O 1
ATOM 8833 N N . GLN A 1 1131 ? 16.519 24.081 7.118 1.00 60.50 1131 GLN A N 1
ATOM 8834 C CA . GLN A 1 1131 ? 17.690 24.063 7.993 1.00 60.50 1131 GLN A CA 1
ATOM 8835 C C . GLN A 1 1131 ? 17.943 25.481 8.543 1.00 60.50 1131 GLN A C 1
ATOM 8837 O O . GLN A 1 1131 ? 17.959 26.448 7.789 1.00 60.50 1131 GLN A O 1
ATOM 8842 N N . GLY A 1 1132 ? 18.066 25.614 9.868 1.00 62.81 1132 GLY A N 1
ATOM 8843 C CA . GLY A 1 1132 ? 18.170 26.916 10.549 1.00 62.81 1132 GLY A CA 1
ATOM 8844 C C . GLY A 1 1132 ? 16.850 27.686 10.732 1.00 62.81 1132 GLY A C 1
ATOM 8845 O O . GLY A 1 1132 ? 16.860 28.748 11.345 1.00 62.81 1132 GLY A O 1
ATOM 8846 N N . GLY A 1 1133 ? 15.715 27.170 10.247 1.00 68.12 1133 GLY A N 1
ATOM 8847 C CA . GLY A 1 1133 ? 14.396 27.737 10.545 1.00 68.12 1133 GLY A CA 1
ATOM 8848 C C . GLY A 1 1133 ? 13.938 27.456 11.982 1.00 68.12 1133 GLY A C 1
ATOM 8849 O O . GLY A 1 1133 ? 14.433 26.530 12.631 1.00 68.12 1133 GLY A O 1
ATOM 8850 N N . ALA A 1 1134 ? 12.956 28.227 12.454 1.00 78.19 1134 ALA A N 1
ATOM 8851 C CA . ALA A 1 1134 ? 12.241 27.928 13.693 1.00 78.19 1134 ALA A CA 1
ATOM 8852 C C . ALA A 1 1134 ? 11.433 26.621 13.573 1.00 78.19 1134 ALA A C 1
ATOM 8854 O O . ALA A 1 1134 ? 11.094 26.179 12.468 1.00 78.19 1134 ALA A O 1
ATOM 8855 N N . TRP A 1 1135 ? 11.138 26.013 14.720 1.00 86.06 1135 TRP A N 1
ATOM 8856 C CA . TRP A 1 1135 ? 10.090 25.003 14.832 1.00 86.06 1135 TRP A CA 1
ATOM 8857 C C . TRP A 1 1135 ? 8.715 25.684 14.863 1.00 86.06 1135 TRP A C 1
ATOM 8859 O O . TRP A 1 1135 ? 8.602 26.842 15.257 1.00 86.06 1135 TRP A O 1
ATOM 8869 N N . ASP A 1 1136 ? 7.697 24.977 14.383 1.00 83.62 1136 ASP A N 1
ATOM 8870 C CA . ASP A 1 1136 ? 6.326 25.469 14.238 1.00 83.62 1136 ASP A CA 1
ATOM 8871 C C . ASP A 1 1136 ? 5.335 24.293 14.337 1.00 83.62 1136 ASP A C 1
ATOM 8873 O O . ASP A 1 1136 ? 5.686 23.130 14.092 1.00 83.62 1136 ASP A O 1
ATOM 8877 N N . GLY A 1 1137 ? 4.083 24.563 14.689 1.00 83.50 1137 GLY A N 1
ATOM 8878 C CA . GLY A 1 1137 ? 3.054 23.545 14.854 1.00 83.50 1137 GLY A CA 1
ATOM 8879 C C . GLY A 1 1137 ? 2.655 22.888 13.534 1.00 83.50 1137 GLY A C 1
ATOM 8880 O O . GLY A 1 1137 ? 2.231 23.548 12.583 1.00 83.50 1137 GLY A O 1
ATOM 8881 N N . TRP A 1 1138 ? 2.712 21.554 13.461 1.00 82.69 1138 TRP A N 1
ATOM 8882 C CA . TRP A 1 1138 ? 2.376 20.845 12.227 1.00 82.69 1138 TRP A CA 1
ATOM 8883 C C . TRP A 1 1138 ? 0.860 20.651 12.087 1.00 82.69 1138 TRP A C 1
ATOM 8885 O O . TRP A 1 1138 ? 0.292 19.624 12.458 1.00 82.69 1138 TRP A O 1
ATOM 8895 N N . ALA A 1 1139 ? 0.188 21.685 11.575 1.00 78.25 1139 ALA A N 1
ATOM 8896 C CA . ALA A 1 1139 ? -1.266 21.755 11.433 1.00 78.25 1139 ALA A CA 1
ATOM 8897 C C . ALA A 1 1139 ? -1.820 20.841 10.315 1.00 78.25 1139 ALA A C 1
ATOM 8899 O O . ALA A 1 1139 ? -2.318 21.316 9.291 1.00 78.25 1139 ALA A O 1
ATOM 8900 N N . VAL A 1 1140 ? -1.752 19.521 10.509 1.00 75.75 1140 VAL A N 1
ATOM 8901 C CA . VAL A 1 1140 ? -2.272 18.504 9.569 1.00 75.75 1140 VAL A CA 1
ATOM 8902 C C . VAL A 1 1140 ? -3.412 17.657 10.139 1.00 75.75 1140 VAL A C 1
ATOM 8904 O O . VAL A 1 1140 ? -4.190 17.078 9.375 1.00 75.75 1140 VAL A O 1
ATOM 8907 N N . TRP A 1 1141 ? -3.554 17.606 11.464 1.00 79.50 1141 TRP A N 1
ATOM 8908 C CA . TRP A 1 1141 ? -4.522 16.748 12.147 1.00 79.50 1141 TRP A CA 1
ATOM 8909 C C . TRP A 1 1141 ? -5.950 17.308 12.034 1.00 79.50 1141 TRP A C 1
ATOM 8911 O O . TRP A 1 1141 ? -6.124 18.525 11.963 1.00 79.50 1141 TRP A O 1
ATOM 8921 N N . PRO A 1 1142 ? -7.003 16.476 11.968 1.00 67.38 1142 PRO A N 1
ATOM 8922 C CA . PRO A 1 1142 ? -8.383 16.964 11.919 1.00 67.38 1142 PRO A CA 1
ATOM 8923 C C . PRO A 1 1142 ? -8.810 17.587 13.259 1.00 67.38 1142 PRO A C 1
ATOM 8925 O O . PRO A 1 1142 ? -8.699 16.943 14.298 1.00 67.38 1142 PRO A O 1
ATOM 8928 N N . GLY A 1 1143 ? -9.322 18.821 13.226 1.00 64.94 1143 GLY A N 1
ATOM 8929 C CA . GLY A 1 1143 ? -9.962 19.463 14.379 1.00 64.94 1143 GLY A CA 1
ATOM 8930 C C . GLY A 1 1143 ? -11.456 19.138 14.508 1.00 64.94 1143 GLY A C 1
ATOM 8931 O O . GLY A 1 1143 ? -12.000 18.340 13.746 1.00 64.94 1143 GLY A O 1
ATOM 8932 N N . GLU A 1 1144 ? -12.141 19.814 15.438 1.00 52.12 1144 GLU A N 1
ATOM 8933 C CA . GLU A 1 1144 ? -13.584 19.634 15.715 1.00 52.12 1144 GLU A CA 1
ATOM 8934 C C . GLU A 1 1144 ? -14.491 19.842 14.488 1.00 52.12 1144 GLU A C 1
ATOM 8936 O O . GLU A 1 1144 ? -15.595 19.307 14.419 1.00 52.12 1144 GLU A O 1
ATOM 8941 N N . SER A 1 1145 ? -14.028 20.620 13.506 1.00 46.06 1145 SER A N 1
ATOM 8942 C CA . SER A 1 1145 ? -14.679 20.794 12.206 1.00 46.06 1145 SER A CA 1
ATOM 8943 C C . SER A 1 1145 ? -13.759 20.296 11.083 1.00 46.06 1145 SER A C 1
ATOM 8945 O O . SER A 1 1145 ? -12.580 20.649 11.096 1.00 46.06 1145 SER A O 1
ATOM 8947 N N . PRO A 1 1146 ? -14.263 19.588 10.046 1.00 47.06 1146 PRO A N 1
ATOM 8948 C CA . PRO A 1 1146 ? -13.437 19.003 8.972 1.00 47.06 1146 PRO A CA 1
ATOM 8949 C C . PRO A 1 1146 ? -12.575 19.986 8.158 1.00 47.06 1146 PRO A C 1
ATOM 8951 O O . PRO A 1 1146 ? -11.729 19.565 7.371 1.00 47.06 1146 PRO A O 1
ATOM 8954 N N . GLN A 1 1147 ? -12.832 21.286 8.308 1.00 46.47 1147 GLN A N 1
ATOM 8955 C CA . GLN A 1 1147 ? -12.153 22.397 7.636 1.00 46.47 1147 GLN A CA 1
ATOM 8956 C C . GLN A 1 1147 ? -10.996 22.979 8.469 1.00 46.47 1147 GLN A C 1
ATOM 8958 O O . GLN A 1 1147 ? -10.156 23.690 7.925 1.00 46.47 1147 GLN A O 1
ATOM 8963 N N . ILE A 1 1148 ? -10.944 22.684 9.772 1.00 57.50 1148 ILE A N 1
ATOM 8964 C CA . ILE A 1 1148 ? -9.912 23.162 10.696 1.00 57.50 1148 ILE A CA 1
ATOM 8965 C C . ILE A 1 1148 ? -8.850 22.073 10.844 1.00 57.50 1148 ILE A C 1
ATOM 8967 O O . ILE A 1 1148 ? -9.169 20.895 11.036 1.00 57.50 1148 ILE A O 1
ATOM 8971 N N . ARG A 1 1149 ? -7.577 22.472 10.763 1.00 74.56 1149 ARG A N 1
ATOM 8972 C CA . ARG A 1 1149 ? -6.445 21.607 11.093 1.00 74.56 1149 ARG A CA 1
ATOM 8973 C C . ARG A 1 1149 ? -5.832 21.996 12.430 1.00 74.56 1149 ARG A C 1
ATOM 8975 O O . ARG A 1 1149 ? -5.644 23.179 12.696 1.00 74.56 1149 ARG A O 1
ATOM 8982 N N . CYS A 1 1150 ? -5.511 20.990 13.232 1.00 77.81 1150 CYS A N 1
ATOM 8983 C CA . CYS A 1 1150 ? -4.855 21.121 14.525 1.00 77.81 1150 CYS A CA 1
ATOM 8984 C C . CYS A 1 1150 ? -3.392 20.674 14.434 1.00 77.81 1150 CYS A C 1
ATOM 8986 O O . CYS A 1 1150 ? -3.031 19.823 13.620 1.00 77.81 1150 CYS A O 1
ATOM 8988 N N . THR A 1 1151 ? -2.563 21.238 15.308 1.00 81.38 1151 THR A N 1
ATOM 8989 C CA . THR A 1 1151 ? -1.139 20.900 15.499 1.00 81.38 1151 THR A CA 1
ATOM 8990 C C . THR A 1 1151 ? -0.939 19.689 16.422 1.00 81.38 1151 THR A C 1
ATOM 8992 O O . THR A 1 1151 ? 0.184 19.243 16.656 1.00 81.38 1151 THR A O 1
ATOM 8995 N N . TYR A 1 1152 ? -2.044 19.137 16.928 1.00 85.56 1152 TYR A N 1
ATOM 8996 C CA . TYR A 1 1152 ? -2.103 18.003 17.839 1.00 85.56 1152 TYR A CA 1
ATOM 8997 C C . TYR A 1 1152 ? -3.291 17.086 17.518 1.00 85.56 1152 TYR A C 1
ATOM 8999 O O . TYR A 1 1152 ? -4.238 17.490 16.836 1.00 85.56 1152 TYR A O 1
ATOM 9007 N N . TYR A 1 1153 ? -3.263 15.869 18.060 1.00 86.69 1153 TYR A N 1
ATOM 9008 C CA . TYR A 1 1153 ? -4.376 14.917 18.044 1.00 86.69 1153 TYR A CA 1
ATOM 9009 C C . TYR A 1 1153 ? -4.479 14.157 19.373 1.00 86.69 1153 TYR A C 1
ATOM 9011 O O . TYR A 1 1153 ? -3.504 14.033 20.111 1.00 86.69 1153 TYR A O 1
ATOM 9019 N N . GLY A 1 1154 ? -5.671 13.643 19.683 1.00 85.06 1154 GLY A N 1
ATOM 9020 C CA . GLY A 1 1154 ? -5.918 12.814 20.865 1.00 85.06 1154 GLY A CA 1
ATOM 9021 C C . GLY A 1 1154 ? -5.952 11.321 20.536 1.00 85.06 1154 GLY A C 1
ATOM 9022 O O . GLY A 1 1154 ? -6.495 10.915 19.508 1.00 85.06 1154 GLY A O 1
ATOM 9023 N N . VAL A 1 1155 ? -5.420 10.504 21.441 1.00 84.56 1155 VAL A N 1
ATOM 9024 C CA . VAL A 1 1155 ? -5.452 9.037 21.411 1.00 84.56 1155 VAL A CA 1
ATOM 9025 C C . VAL A 1 1155 ? -6.051 8.523 22.718 1.00 84.56 1155 VAL A C 1
ATOM 9027 O O . VAL A 1 1155 ? -5.753 9.037 23.798 1.00 84.56 1155 VAL A O 1
ATOM 9030 N N . LYS A 1 1156 ? -6.888 7.487 22.617 1.00 84.31 1156 LYS A N 1
ATOM 9031 C CA . LYS A 1 1156 ? -7.481 6.774 23.752 1.00 84.31 1156 LYS A CA 1
ATOM 9032 C C . LYS A 1 1156 ? -6.943 5.342 23.782 1.00 84.31 1156 LYS A C 1
ATOM 9034 O O . LYS A 1 1156 ? -7.014 4.664 22.762 1.00 84.31 1156 LYS A O 1
ATOM 9039 N N . LEU A 1 1157 ? -6.389 4.933 24.922 1.00 81.81 1157 LEU A N 1
ATOM 9040 C CA . LEU A 1 1157 ? -5.564 3.727 25.101 1.00 81.81 1157 LEU A CA 1
ATOM 9041 C C . LEU A 1 1157 ? -6.356 2.493 25.578 1.00 81.81 1157 LEU A C 1
ATOM 9043 O O . LEU A 1 1157 ? -7.481 2.670 26.096 1.00 81.81 1157 LEU A O 1
#

InterPro domains:
  IPR000719 Protein kinase domain [PF00069] (498-686)
  IPR000719 Protein kinase domain [PS50011] (496-772)
  IPR000719 Protein kinase domain [SM00220] (496-774)
  IPR000845 Nucleoside phosphorylase domain [PF01048] (173-404)
  IPR004843 Calcineurin-like, phosphoesterase domain [PF00149] (814-1071)
  IPR008271 Serine/threonine-protein kinase, active site [PS00108] (615-627)
  IPR011009 Protein kinase-like domain superfamily [SSF56112] (494-765)
  IPR017441 Protein kinase, ATP binding site [PS00107] (502-525)
  IPR029052 Metallo-dependent phosphatase-like [G3DSA:3.60.21.10] (814-1122)
  IPR029052 Metallo-dependent phosphatase-like [SSF56300] (814-1125)
  IPR035994 Nucleoside phosphorylase superfamily [G3DSA:3.40.50.1580] (134-415)
  IPR035994 Nucleoside phosphorylase superfamily [SSF53167] (172-408)

Organism: NCBI:txid2316731

Sequence (1157 aa):
MSELKPGHLLVHYQSRMIRALGRVTAEAFDTENGEWQASVEYFPLHAPIPIEAIADSLRLIQPTSGPITVMRSVKQGYLWDFNAEGLALLRNFSREQWPQWADAPARDQTVQQRLTDVVATESPNLYEVQPLPPSSQESSTAHSSDVAIMTVIQPELFAALEALGIPDSKREKDAQGTVFFRGSLRSRLTGRDYRLVVTCVGGAGNYDASAAAYDVIAHHRPRVLILMGIAAGIQGKVRIGEVVLSERIVAYEPGAVVSSGDGDSSRLEHRPEIDRLPHSMNQDVITYRPDPSRLDAQFRGLSGAIPAAPAGKEEEFRSRVAAAITVRAATLASGEKLLRDPARLRAVRQEQHGKVEVGEMEAAGLVAACRRANIPWLVIRGISDFGDHFKDDRFHEFASRAAAVVLADFLAYGLSLPESPLSESASLKPASTPQYPDDQTRHLIGQLEGARARMKRLQASGSNTIQVDREILSLRRQLREGGQLRAGDSLGNDRYLLIEAIGRGGFGSIWKAHDQVTQANVAIKVLHTNLAGNLDRRDRFFRGARRMAELQHPAVVRVLEQHGEDGGFHYFVMEYVAGGNLQQAVLKRVITPEKIVPIILRVGEALALGHSKGLIHRDVKPANILLNEQGRPLLTDFDLVGAADTTGGTQTGLMGTLVYAAPECLERPQDADARADVYGLGMTAIFGFHGADLPFNLLMRSPESFLGQLPCPAPIKSVLRRATSLERGERYKDAGEFITELQRAQSVIEPQLRLQETRRAAPQDTSSHIHHLSNLHVGSNGEFISELQHVKSVTEPELSIQEARSEAPQNTPIRILHLSDLHVGPNDDPTSLLQPLVADLRDKNEWLGVERLDYLVISGDITNRASPEEFEKAYAFVSGLIDEFGLTAERCIIVPGNHDLDWNTPAYRYLPKREVYTGKLAPGTFVEAGPGFIVRDDAKYPERFKNFSEHFYHRLTLKPYPLDPEEQCIPSLFCDDGLLFLAMNSAWEIDEHFQERSSISEKALARGLATANRELARAQAEGRLAKDAPVLRLAVWHHPITGNEKIQADAFMGRLRQAGVRLCLHGHVHEERAEFLNYLDPQRGLHVIGGGSFGAPTHARPESVPRLYNLLELRRDLQHVQVHTRCRRKQGGAWDGWAVWPGESPQIRCTYYGVKL